Protein 6BHW (pdb70)

InterPro domains:
  IPR000424 Primosome PriB/single-strand DNA-binding [PF00436] (2-103)
  IPR000424 Primosome PriB/single-strand DNA-binding [PS50935] (1-104)
  IPR000424 Primosome PriB/single-strand DNA-binding [cd04496] (5-103)
  IPR011344 Single-stranded DNA-binding protein [MF_00984] (2-107)
  IPR011344 Single-stranded DNA-binding protein [PTHR10302] (2-149)
  IPR011344 Single-stranded DNA-binding protein [TIGR00621] (1-172)
  IPR012340 Nucleic acid-binding, OB-fold [G3DSA:2.40.50.140] (1-116)
  IPR012340 Nucleic acid-binding, OB-fold [SSF50249] (1-172)

Foldseek 3Di:
DPDDDFKDKAKFFWQFQWDWDADPVGKIKIKTWGWGWDDDAPPHTHTDIAIEMEIHVQRVCSNPQHGGGFIKMFMAGWDWDDDDCTDIHGYGPDMDRPDD/DDDFKDKDKAFWQFQWDWDADPVGKIKIKTWGWAADPVDDGTDIAIEMEIDPQRVCSNVPHGGGFIKMFMAGKDWDWDQDPVRDIDTGIHGYGPHMDGDD/DDDDDFKDKAKFFWQFFWDWDADPVGKIKIKTWGFGADVVDGTDIAIEMEIHPQNVCSNVPHGGGFIKMFMFGKDWDWDADPVGDIDIGIHGHGPHMDGPPD/DDDFKDKDKFFWQFQWDWDADPVGKIKIKTWGWAPDCVTDTAIAMEIHPQNVCSNPPHGGGFIKMFIAGWDKDWDDDCPIDIDIHGYGPHMDGDDD/DDDFKDKAKFFWQFQWDWDADPVGKIKIKTWGFGADPDVDGTDIAIEMEIHPQRVVSNVPHGHGFIKMFIFGKDWDWDQDPVRDIDTGIHGYGPHMGGD/DDDFKDKAKFFWQFQWDWDADPVGKIKIKTWGWGDDPVHTDTAIEMEIHPQRVCSNVPHGGGDIKMFMAGWDKDWDQPPVGPIDIDIHGYGPHMGD/DDFKDKDKFFFQFAWDWDADPVGKIKTKTWGWAWDPDAVHTHTDTAIEMEIHPQRVCSNPQGGGGFIKIFIFGKDKDWDAPPVRDIDIGIHGYGPDMDRPD/DDDFKDKAKFFWQFFWDWDADPVGKIKIKTWGWGADPVVQDVPDGTDIAIEMEIHPQRVCSNVPHGGGFIKMFIAGWDWDDDDDPVDIDIHGHGPHIDHD

Structure (mmCIF, N/CA/C/O backbone):
data_6BHW
#
_entry.id   6BHW
#
_cell.length_a   97.479
_cell.length_b   97.479
_cell.length_c   213.595
_cell.angle_alpha   90.00
_cell.angle_beta   90.00
_cell.angle_gamma   90.00
#
_symmetry.space_group_name_H-M   'P 41 21 2'
#
loop_
_entity.id
_entity.type
_entity.pdbx_description
1 polymer 'Single-stranded DNA-binding protein A'
2 non-polymer DI(HYDROXYETHYL)ETHER
3 non-polymer 1,2-ETHANEDIOL
4 water water
#
loop_
_atom_site.group_PDB
_atom_site.id
_atom_site.type_symbol
_atom_site.label_atom_id
_atom_site.label_alt_id
_atom_site.label_comp_id
_atom_site.label_asym_id
_atom_site.label_entity_id
_atom_site.label_seq_id
_atom_site.pdbx_PDB_ins_code
_atom_site.Cartn_x
_atom_site.Cartn_y
_atom_site.Cartn_z
_atom_site.occupancy
_atom_site.B_iso_or_equiv
_atom_site.auth_seq_id
_atom_site.auth_comp_id
_atom_site.auth_asym_id
_atom_site.auth_atom_id
_atom_site.pdbx_PDB_model_num
ATOM 1 N N . GLY A 1 1 ? 26.148 -6.848 25.311 1.00 86.88 -2 GLY A N 1
ATOM 2 C CA . GLY A 1 1 ? 25.328 -5.606 25.242 1.00 77.82 -2 GLY A CA 1
ATOM 3 C C . GLY A 1 1 ? 25.460 -4.895 23.909 1.00 77.80 -2 GLY A C 1
ATOM 4 O O . GLY A 1 1 ? 26.553 -4.802 23.349 1.00 78.12 -2 GLY A O 1
ATOM 10 N N . SER A 1 2 ? 24.337 -4.397 23.399 1.00 65.65 -1 SER A N 1
ATOM 11 C CA . SER A 1 2 ? 24.294 -3.655 22.148 1.00 63.56 -1 SER A CA 1
ATOM 12 C C . SER A 1 2 ? 23.730 -2.263 22.401 1.00 56.73 -1 SER A C 1
ATOM 13 O O . SER A 1 2 ? 22.771 -2.099 23.162 1.00 54.87 -1 SER A O 1
ATOM 21 N N . HIS A 1 3 ? 24.336 -1.264 21.759 1.00 56.13 0 HIS A N 1
ATOM 22 C CA . HIS A 1 3 ? 23.927 0.134 21.884 1.00 55.31 0 HIS A CA 1
ATOM 23 C C . HIS A 1 3 ? 24.135 0.630 23.319 1.00 46.60 0 HIS A C 1
ATOM 24 O O . HIS A 1 3 ? 23.197 0.881 24.080 1.00 49.17 0 HIS A O 1
ATOM 38 N N . MET A 1 4 ? 25.415 0.764 23.663 1.00 43.38 1 MET A N 1
ATOM 39 C CA . MET A 1 4 ? 25.837 1.201 24.988 1.00 39.38 1 MET A CA 1
ATOM 40 C C . MET A 1 4 ? 26.917 2.259 24.834 1.00 39.60 1 MET A C 1
ATOM 41 O O . MET A 1 4 ? 27.976 1.989 24.258 1.00 38.11 1 MET A O 1
ATOM 55 N N . LEU A 1 5 ? 26.647 3.458 25.342 1.00 37.12 2 LEU A N 1
ATOM 56 C CA . LEU A 1 5 ? 27.604 4.555 25.345 1.00 32.99 2 LEU A CA 1
ATOM 57 C C . LEU A 1 5 ? 27.783 5.058 26.769 1.00 28.39 2 LEU A C 1
ATOM 58 O O . LEU A 1 5 ? 26.830 5.081 27.554 1.00 25.30 2 LEU A O 1
ATOM 74 N N . ASN A 1 6 ? 29.013 5.462 27.095 1.00 28.45 3 ASN A N 1
ATOM 75 C CA . ASN A 1 6 ? 29.332 5.935 28.442 1.00 27.90 3 ASN A CA 1
ATOM 76 C C . ASN A 1 6 ? 30.561 6.838 28.323 1.00 24.51 3 ASN A C 1
ATOM 77 O O . ASN A 1 6 ? 31.684 6.340 28.222 1.00 25.80 3 ASN A O 1
ATOM 88 N N . ARG A 1 7 ? 30.338 8.150 28.342 1.00 21.52 4 ARG A N 1
ATOM 89 C CA . ARG A 1 7 ? 31.418 9.106 28.136 1.00 22.79 4 ARG A CA 1
ATOM 90 C C . ARG A 1 7 ? 31.244 10.298 29.063 1.00 21.71 4 ARG A C 1
ATOM 91 O O . ARG A 1 7 ? 30.149 10.857 29.167 1.00 20.38 4 ARG A O 1
ATOM 112 N N . VAL A 1 8 ? 32.331 10.682 29.725 1.00 20.88 5 VAL A N 1
ATOM 113 C CA A VAL A 1 8 ? 32.350 11.815 30.642 0.56 21.64 5 VAL A CA 1
ATOM 114 C CA B VAL A 1 8 ? 32.337 11.832 30.619 0.44 21.20 5 VAL A CA 1
ATOM 115 C C . VAL A 1 8 ? 33.586 12.650 30.349 1.00 21.59 5 VAL A C 1
ATOM 116 O O . VAL A 1 8 ? 34.681 12.104 30.179 1.00 21.55 5 VAL A O 1
ATOM 141 N N . VAL A 1 9 ? 33.417 13.968 30.303 1.00 19.18 6 VAL A N 1
ATOM 142 C CA . VAL A 1 9 ? 34.523 14.902 30.153 1.00 20.88 6 VAL A CA 1
ATOM 143 C C . VAL A 1 9 ? 34.340 15.991 31.199 1.00 21.16 6 VAL A C 1
ATOM 144 O O . VAL A 1 9 ? 33.286 16.636 31.250 1.00 20.99 6 VAL A O 1
ATOM 157 N N . LEU A 1 10 ? 35.354 16.185 32.037 1.00 20.78 7 LEU A N 1
ATOM 158 C CA . LEU A 1 10 ? 35.301 17.162 33.111 1.00 24.68 7 LEU A CA 1
ATOM 159 C C . LEU A 1 10 ? 36.588 17.969 33.135 1.00 24.70 7 LEU A C 1
ATOM 160 O O . LEU A 1 10 ? 37.653 17.480 32.752 1.00 23.83 7 LEU A O 1
ATOM 176 N N . VAL A 1 11 ? 36.474 19.213 33.587 1.00 24.33 8 VAL A N 1
ATOM 177 C CA . VAL A 1 11 ? 37.620 20.030 33.960 1.00 25.17 8 VAL A CA 1
ATOM 178 C C . VAL A 1 11 ? 37.327 20.622 35.330 1.00 27.28 8 VAL A C 1
ATOM 179 O O . VAL A 1 11 ? 36.245 21.176 35.554 1.00 27.49 8 VAL A O 1
ATOM 192 N N . GLY A 1 12 ? 38.275 20.487 36.246 1.00 27.89 9 GLY A N 1
ATOM 193 C CA . GLY A 1 12 ? 38.093 20.990 37.587 1.00 30.33 9 GLY A CA 1
ATOM 194 C C . GLY A 1 12 ? 39.414 21.064 38.316 1.00 29.92 9 GLY A C 1
ATOM 195 O O . GLY A 1 12 ? 40.481 20.868 37.730 1.00 30.61 9 GLY A O 1
ATOM 199 N N . ARG A 1 13 ? 39.327 21.349 39.613 1.00 29.88 10 ARG A N 1
ATOM 200 C CA . ARG A 1 13 ? 40.498 21.493 40.466 1.00 32.04 10 ARG A CA 1
ATOM 201 C C . ARG A 1 13 ? 40.460 20.440 41.563 1.00 29.28 10 ARG A C 1
ATOM 202 O O . ARG A 1 13 ? 39.416 20.225 42.187 1.00 29.34 10 ARG A O 1
ATOM 223 N N . LEU A 1 14 ? 41.598 19.789 41.793 1.00 30.28 11 LEU A N 1
ATOM 224 C CA . LEU A 1 14 ? 41.680 18.777 42.836 1.00 34.31 11 LEU A CA 1
ATOM 225 C C . LEU A 1 14 ? 41.439 19.403 44.204 1.00 35.98 11 LEU A C 1
ATOM 226 O O . LEU A 1 14 ? 41.968 20.473 44.518 1.00 36.63 11 LEU A O 1
ATOM 242 N N . THR A 1 15 ? 40.628 18.729 45.022 1.00 35.83 12 THR A N 1
ATOM 243 C CA . THR A 1 15 ? 40.349 19.218 46.368 1.00 37.98 12 THR A CA 1
ATOM 244 C C . THR A 1 15 ? 41.488 18.916 47.332 1.00 43.82 12 THR A C 1
ATOM 245 O O . THR A 1 15 ? 41.641 19.615 48.340 1.00 48.99 12 THR A O 1
ATOM 256 N N . LYS A 1 16 ? 42.282 17.887 47.052 1.00 43.73 13 LYS A N 1
ATOM 257 C CA . LYS A 1 16 ? 43.462 17.586 47.850 1.00 45.67 13 LYS A CA 1
ATOM 258 C C . LYS A 1 16 ? 44.410 16.753 47.000 1.00 45.68 13 LYS A C 1
ATOM 259 O O . LYS A 1 16 ? 44.072 16.328 45.893 1.00 44.19 13 LYS A O 1
ATOM 278 N N . ASP A 1 17 ? 45.613 16.537 47.530 1.00 43.39 14 ASP A N 1
ATOM 279 C CA . ASP A 1 17 ? 46.637 15.783 46.818 1.00 45.00 14 ASP A CA 1
ATOM 280 C C . ASP A 1 17 ? 46.081 14.430 46.389 1.00 41.34 14 ASP A C 1
ATOM 281 O O . ASP A 1 17 ? 45.258 13.845 47.103 1.00 39.93 14 ASP A O 1
ATOM 290 N N . PRO A 1 18 ? 46.493 13.904 45.238 1.00 41.54 15 PRO A N 1
ATOM 291 C CA . PRO A 1 18 ? 46.005 12.585 44.825 1.00 44.56 15 PRO A CA 1
ATOM 292 C C . PRO A 1 18 ? 46.619 11.480 45.668 1.00 44.92 15 PRO A C 1
ATOM 293 O O . PRO A 1 18 ? 47.742 11.591 46.165 1.00 50.44 15 PRO A O 1
ATOM 304 N N . GLU A 1 19 ? 45.857 10.402 45.829 1.00 42.55 16 GLU A N 1
ATOM 305 C CA . GLU A 1 19 ? 46.279 9.248 46.615 1.00 43.99 16 GLU A CA 1
ATOM 306 C C . GLU A 1 19 ? 46.687 8.135 45.656 1.00 43.30 16 GLU A C 1
ATOM 307 O O . GLU A 1 19 ? 45.850 7.607 44.915 1.00 42.91 16 GLU A O 1
ATOM 319 N N . LEU A 1 20 ? 47.969 7.783 45.669 1.00 43.24 17 LEU A N 1
ATOM 320 C CA . LEU A 1 20 ? 48.503 6.724 44.824 1.00 46.70 17 LEU A CA 1
ATOM 321 C C . LEU A 1 20 ? 48.675 5.453 45.646 1.00 47.78 17 LEU A C 1
ATOM 322 O O . LEU A 1 20 ? 49.235 5.490 46.746 1.00 47.88 17 LEU A O 1
ATOM 338 N N . ARG A 1 21 ? 48.191 4.336 45.108 1.00 46.01 18 ARG A N 1
ATOM 339 C CA . ARG A 1 21 ? 48.405 3.025 45.699 1.00 47.58 18 ARG A CA 1
ATOM 340 C C . ARG A 1 21 ? 48.659 2.036 44.570 1.00 45.99 18 ARG A C 1
ATOM 341 O O . ARG A 1 21 ? 48.674 2.399 43.390 1.00 45.18 18 ARG A O 1
ATOM 362 N N . TYR A 1 22 ? 48.868 0.775 44.936 1.00 44.80 19 TYR A N 1
ATOM 363 C CA . TYR A 1 22 ? 49.079 -0.292 43.970 1.00 41.25 19 TYR A CA 1
ATOM 364 C C . TYR A 1 22 ? 48.155 -1.454 44.298 1.00 41.86 19 TYR A C 1
ATOM 365 O O . TYR A 1 22 ? 47.940 -1.778 45.469 1.00 47.98 19 TYR A O 1
ATOM 383 N N . THR A 1 23 ? 47.601 -2.065 43.259 1.00 40.07 20 THR A N 1
ATOM 384 C CA . THR A 1 23 ? 46.680 -3.178 43.423 1.00 41.75 20 THR A CA 1
ATOM 385 C C . THR A 1 23 ? 47.455 -4.470 43.636 1.00 43.11 20 THR A C 1
ATOM 386 O O . THR A 1 23 ? 48.675 -4.517 43.464 1.00 42.32 20 THR A O 1
ATOM 397 N N . PRO A 1 24 ? 46.768 -5.547 44.027 1.00 43.98 21 PRO A N 1
ATOM 398 C CA . PRO A 1 24 ? 47.462 -6.838 44.172 1.00 45.25 21 PRO A CA 1
ATOM 399 C C . PRO A 1 24 ? 48.230 -7.256 42.931 1.00 47.33 21 PRO A C 1
ATOM 400 O O . PRO A 1 24 ? 49.316 -7.837 43.047 1.00 44.08 21 PRO A O 1
ATOM 411 N N . ASN A 1 25 ? 47.699 -6.973 41.744 1.00 46.45 22 ASN A N 1
ATOM 412 C CA . ASN A 1 25 ? 48.357 -7.341 40.497 1.00 47.30 22 ASN A CA 1
ATOM 413 C C . ASN A 1 25 ? 49.454 -6.364 40.092 1.00 41.78 22 ASN A C 1
ATOM 414 O O . ASN A 1 25 ? 50.008 -6.502 38.998 1.00 39.99 22 ASN A O 1
ATOM 425 N N . GLY A 1 26 ? 49.779 -5.387 40.939 1.00 41.85 23 GLY A N 1
ATOM 426 C CA . GLY A 1 26 ? 50.857 -4.460 40.665 1.00 41.37 23 GLY A CA 1
ATOM 427 C C . GLY A 1 26 ? 50.478 -3.245 39.847 1.00 45.39 23 GLY A C 1
ATOM 428 O O . GLY A 1 26 ? 51.363 -2.447 39.511 1.00 45.03 23 GLY A O 1
ATOM 432 N N . ALA A 1 27 ? 49.200 -3.071 39.518 1.00 44.81 24 ALA A N 1
ATOM 433 C CA . ALA A 1 27 ? 48.768 -1.935 38.713 1.00 45.07 24 ALA A CA 1
ATOM 434 C C . ALA A 1 27 ? 48.648 -0.696 39.592 1.00 43.72 24 ALA A C 1
ATOM 435 O O . ALA A 1 27 ? 47.939 -0.711 40.604 1.00 45.44 24 ALA A O 1
ATOM 442 N N . ALA A 1 28 ? 49.340 0.373 39.206 1.00 40.91 25 ALA A N 1
ATOM 443 C CA . ALA A 1 28 ? 49.226 1.636 39.920 1.00 44.68 25 ALA A CA 1
ATOM 444 C C . ALA A 1 28 ? 47.816 2.198 39.778 1.00 43.55 25 ALA A C 1
ATOM 445 O O . ALA A 1 28 ? 47.182 2.068 38.727 1.00 42.17 25 ALA A O 1
ATOM 452 N N . VAL A 1 29 ? 47.326 2.824 40.846 1.00 42.03 26 VAL A N 1
ATOM 453 C CA . VAL A 1 29 ? 45.987 3.407 40.871 1.00 39.84 26 VAL A CA 1
ATOM 454 C C . VAL A 1 29 ? 46.058 4.718 41.639 1.00 44.36 26 VAL A C 1
ATOM 455 O O . VAL A 1 29 ? 46.441 4.731 42.814 1.00 45.74 26 VAL A O 1
ATOM 468 N N . ALA A 1 30 ? 45.688 5.815 40.983 1.00 41.93 27 ALA A N 1
ATOM 469 C CA . ALA A 1 30 ? 45.673 7.135 41.597 1.00 37.94 27 ALA A CA 1
ATOM 470 C C . ALA A 1 30 ? 44.242 7.646 41.640 1.00 38.74 27 ALA A C 1
ATOM 471 O O . ALA A 1 30 ? 43.537 7.619 40.625 1.00 40.58 27 ALA A O 1
ATOM 478 N N . THR A 1 31 ? 43.816 8.101 42.814 1.00 37.29 28 THR A N 1
ATOM 479 C CA . THR A 1 31 ? 42.481 8.639 43.015 1.00 36.44 28 THR A CA 1
ATOM 480 C C . THR A 1 31 ? 42.573 10.107 43.407 1.00 36.60 28 THR A C 1
ATOM 481 O O . THR A 1 31 ? 43.577 10.557 43.968 1.00 38.06 28 THR A O 1
ATOM 492 N N . PHE A 1 32 ? 41.515 10.851 43.103 1.00 35.42 29 PHE A N 1
ATOM 493 C CA . PHE A 1 32 ? 41.438 12.258 43.469 1.00 34.44 29 PHE A CA 1
ATOM 494 C C . PHE A 1 32 ? 40.010 12.731 43.247 1.00 32.08 29 PHE A C 1
ATOM 495 O O . PHE A 1 32 ? 39.250 12.130 42.483 1.00 30.97 29 PHE A O 1
ATOM 512 N N . THR A 1 33 ? 39.654 13.807 43.940 1.00 31.61 30 THR A N 1
ATOM 513 C CA . THR A 1 33 ? 38.337 14.416 43.832 1.00 30.93 30 THR A CA 1
ATOM 514 C C . THR A 1 33 ? 38.459 15.736 43.086 1.00 31.97 30 THR A C 1
ATOM 515 O O . THR A 1 33 ? 39.372 16.526 43.345 1.00 31.61 30 THR A O 1
ATOM 526 N N . LEU A 1 34 ? 37.534 15.971 42.162 1.00 30.69 31 LEU A N 1
ATOM 527 C CA . LEU A 1 34 ? 37.590 17.113 41.261 1.00 30.87 31 LEU A CA 1
ATOM 528 C C . LEU A 1 34 ? 36.424 18.044 41.565 1.00 29.29 31 LEU A C 1
ATOM 529 O O . LEU A 1 34 ? 35.262 17.628 41.509 1.00 28.76 31 LEU A O 1
ATOM 545 N N . ALA A 1 35 ? 36.736 19.296 41.892 1.00 27.86 32 ALA A N 1
ATOM 546 C CA . ALA A 1 35 ? 35.722 20.322 42.111 1.00 27.83 32 ALA A CA 1
ATOM 547 C C . ALA A 1 35 ? 35.449 21.017 40.782 1.00 26.69 32 ALA A C 1
ATOM 548 O O . ALA A 1 35 ? 36.330 21.682 40.227 1.00 27.05 32 ALA A O 1
ATOM 555 N N . VAL A 1 36 ? 34.229 20.866 40.276 1.00 27.90 33 VAL A N 1
ATOM 556 C CA . VAL A 1 36 ? 33.837 21.381 38.969 1.00 29.74 33 VAL A CA 1
ATOM 557 C C . VAL A 1 36 ? 32.743 22.413 39.197 1.00 30.58 33 VAL A C 1
ATOM 558 O O . VAL A 1 36 ? 31.633 22.068 39.625 1.00 30.17 33 VAL A O 1
ATOM 571 N N . ASN A 1 37 ? 33.050 23.675 38.909 1.00 32.00 34 ASN A N 1
ATOM 572 C CA . ASN A 1 37 ? 32.074 24.740 39.084 1.00 34.69 34 ASN A CA 1
ATOM 573 C C . ASN A 1 37 ? 30.846 24.487 38.221 1.00 33.56 34 ASN A C 1
ATOM 574 O O . ASN A 1 37 ? 30.943 23.969 37.105 1.00 32.52 34 ASN A O 1
ATOM 585 N N . ARG A 1 38 ? 29.683 24.856 38.747 1.00 31.96 35 ARG A N 1
ATOM 586 C CA . ARG A 1 38 ? 28.442 24.715 38.007 1.00 37.65 35 ARG A CA 1
ATOM 587 C C . ARG A 1 38 ? 28.271 25.870 37.023 1.00 46.66 35 ARG A C 1
ATOM 588 O O . ARG A 1 38 ? 28.854 26.947 37.174 1.00 45.72 35 ARG A O 1
ATOM 609 N N . THR A 1 39 ? 27.453 25.627 35.998 1.00 49.72 36 THR A N 1
ATOM 610 C CA . THR A 1 39 ? 27.192 26.652 34.992 1.00 63.69 36 THR A CA 1
ATOM 611 C C . THR A 1 39 ? 26.380 27.799 35.583 1.00 69.59 36 THR A C 1
ATOM 612 O O . THR A 1 39 ? 26.813 28.956 35.574 1.00 71.94 36 THR A O 1
ATOM 623 N N . PHE A 1 40 ? 25.196 27.491 36.106 1.00 75.84 37 PHE A N 1
ATOM 624 C CA . PHE A 1 40 ? 24.297 28.503 36.636 1.00 82.77 37 PHE A CA 1
ATOM 625 C C . PHE A 1 40 ? 24.786 28.992 37.999 1.00 79.85 37 PHE A C 1
ATOM 626 O O . PHE A 1 40 ? 25.780 28.509 38.549 1.00 71.95 37 PHE A O 1
ATOM 643 N N . THR A 1 41 ? 24.077 29.977 38.547 1.00 89.78 38 THR A N 1
ATOM 644 C CA . THR A 1 41 ? 24.374 30.535 39.859 1.00 93.53 38 THR A CA 1
ATOM 645 C C . THR A 1 41 ? 23.101 30.537 40.693 1.00 94.15 38 THR A C 1
ATOM 646 O O . THR A 1 41 ? 22.019 30.855 40.189 1.00 89.86 38 THR A O 1
ATOM 657 N N . ASN A 1 42 ? 23.236 30.183 41.967 1.00 95.42 39 ASN A N 1
ATOM 658 C CA . ASN A 1 42 ? 22.104 30.042 42.869 1.00 96.69 39 ASN A CA 1
ATOM 659 C C . ASN A 1 42 ? 22.094 31.169 43.893 1.00 92.07 39 ASN A C 1
ATOM 660 O O . ASN A 1 42 ? 23.145 31.671 44.302 1.00 94.87 39 ASN A O 1
ATOM 671 N N . GLN A 1 43 ? 20.891 31.557 44.305 1.00 91.68 40 GLN A N 1
ATOM 672 C CA . GLN A 1 43 ? 20.714 32.601 45.308 1.00 88.49 40 GLN A CA 1
ATOM 673 C C . GLN A 1 43 ? 21.455 33.877 44.922 1.00 86.69 40 GLN A C 1
ATOM 674 O O . GLN A 1 43 ? 20.847 34.936 44.766 1.00 81.88 40 GLN A O 1
ATOM 676 N N . GLU A 1 46 ? 26.106 33.306 44.603 1.00 66.69 43 GLU A N 1
ATOM 677 C CA . GLU A 1 46 ? 26.845 32.151 45.098 1.00 74.20 43 GLU A CA 1
ATOM 678 C C . GLU A 1 46 ? 26.917 31.059 44.034 1.00 79.87 43 GLU A C 1
ATOM 679 O O . GLU A 1 46 ? 25.893 30.530 43.603 1.00 81.43 43 GLU A O 1
ATOM 683 N N . ARG A 1 47 ? 28.137 30.725 43.616 1.00 69.96 44 ARG A N 1
ATOM 684 C CA . ARG A 1 47 ? 28.370 29.736 42.569 1.00 72.94 44 ARG A CA 1
ATOM 685 C C . ARG A 1 47 ? 28.818 28.433 43.222 1.00 64.22 44 ARG A C 1
ATOM 686 O O . ARG A 1 47 ? 29.957 28.324 43.689 1.00 63.75 44 ARG A O 1
ATOM 696 N N . GLU A 1 48 ? 27.926 27.447 43.251 1.00 59.90 45 GLU A N 1
ATOM 697 C CA . GLU A 1 48 ? 28.246 26.161 43.847 1.00 54.70 45 GLU A CA 1
ATOM 698 C C . GLU A 1 48 ? 29.116 25.337 42.900 1.00 47.04 45 GLU A C 1
ATOM 699 O O . GLU A 1 48 ? 29.369 25.711 41.752 1.00 43.24 45 GLU A O 1
ATOM 711 N N . ALA A 1 49 ? 29.577 24.193 43.401 1.00 44.85 46 ALA A N 1
ATOM 712 C CA . ALA A 1 49 ? 30.413 23.292 42.625 1.00 40.01 46 ALA A CA 1
ATOM 713 C C . ALA A 1 49 ? 29.994 21.857 42.897 1.00 42.19 46 ALA A C 1
ATOM 714 O O . ALA A 1 49 ? 29.280 21.563 43.860 1.00 36.50 46 ALA A O 1
ATOM 721 N N . ASP A 1 50 ? 30.445 20.964 42.024 1.00 38.56 47 ASP A N 1
ATOM 722 C CA . ASP A 1 50 ? 30.225 19.534 42.166 1.00 33.33 47 ASP A CA 1
ATOM 723 C C . ASP A 1 50 ? 31.557 18.851 42.436 1.00 32.49 47 ASP A C 1
ATOM 724 O O . ASP A 1 50 ? 32.580 19.206 41.842 1.00 31.69 47 ASP A O 1
ATOM 733 N N . PHE A 1 51 ? 31.540 17.881 43.342 1.00 31.76 48 PHE A N 1
ATOM 734 C CA . PHE A 1 51 ? 32.747 17.195 43.791 1.00 32.84 48 PHE A CA 1
ATOM 735 C C . PHE A 1 51 ? 32.700 15.765 43.268 1.00 30.55 48 PHE A C 1
ATOM 736 O O . PHE A 1 51 ? 31.886 14.954 43.723 1.00 29.36 48 PHE A O 1
ATOM 753 N N . ILE A 1 52 ? 33.574 15.465 42.314 1.00 28.90 49 ILE A N 1
ATOM 754 C CA . ILE A 1 52 ? 33.501 14.241 41.526 1.00 29.73 49 ILE A CA 1
ATOM 755 C C . ILE A 1 52 ? 34.761 13.430 41.789 1.00 29.16 49 ILE A C 1
ATOM 756 O O . ILE A 1 52 ? 35.878 13.919 41.573 1.00 28.48 49 ILE A O 1
ATOM 772 N N . ASN A 1 53 ? 34.582 12.195 42.249 1.00 28.96 50 ASN A N 1
ATOM 773 C CA . ASN A 1 53 ? 35.704 11.303 42.503 1.00 28.28 50 ASN A CA 1
ATOM 774 C C . ASN A 1 53 ? 36.164 10.659 41.202 1.00 27.64 50 ASN A C 1
ATOM 775 O O . ASN A 1 53 ? 35.346 10.153 40.426 1.00 27.83 50 ASN A O 1
ATOM 786 N N . CYS A 1 54 ? 37.472 10.677 40.968 1.00 28.02 51 CYS A N 1
ATOM 787 C CA . CYS A 1 54 ? 38.067 10.124 39.763 1.00 30.13 51 CYS A CA 1
ATOM 788 C C . CYS A 1 54 ? 39.069 9.037 40.129 1.00 31.62 51 CYS A C 1
ATOM 789 O O . CYS A 1 54 ? 39.620 9.014 41.233 1.00 32.56 51 CYS A O 1
ATOM 797 N N . VAL A 1 55 ? 39.298 8.130 39.183 1.00 30.79 52 VAL A N 1
ATOM 798 C CA A VAL A 1 55 ? 40.244 7.033 39.356 0.68 33.54 52 VAL A CA 1
ATOM 799 C CA B VAL A 1 55 ? 40.245 7.034 39.356 0.32 33.66 52 VAL A CA 1
ATOM 800 C C . VAL A 1 55 ? 41.024 6.864 38.060 1.00 33.40 52 VAL A C 1
ATOM 801 O O . VAL A 1 55 ? 40.435 6.840 36.974 1.00 32.44 52 VAL A O 1
ATOM 824 N N . THR A 1 56 ? 42.347 6.749 38.175 1.00 34.92 53 THR A N 1
ATOM 825 C CA . THR A 1 56 ? 43.231 6.546 37.036 1.00 37.65 53 THR A CA 1
ATOM 826 C C . THR A 1 56 ? 44.116 5.335 37.296 1.00 38.83 53 THR A C 1
ATOM 827 O O . THR A 1 56 ? 44.328 4.930 38.442 1.00 39.51 53 THR A O 1
ATOM 838 N N . TRP A 1 57 ? 44.649 4.768 36.212 1.00 37.49 54 TRP A N 1
ATOM 839 C CA . TRP A 1 57 ? 45.368 3.503 36.263 1.00 39.02 54 TRP A CA 1
ATOM 840 C C . TRP A 1 57 ? 46.669 3.573 35.477 1.00 41.02 54 TRP A C 1
ATOM 841 O O . TRP A 1 57 ? 46.735 4.199 34.414 1.00 40.83 54 TRP A O 1
ATOM 862 N N . ARG A 1 58 ? 47.697 2.934 36.024 1.00 41.40 55 ARG A N 1
ATOM 863 C CA . ARG A 1 58 ? 48.981 2.668 35.338 1.00 42.32 55 ARG A CA 1
ATOM 864 C C . ARG A 1 58 ? 49.684 4.013 35.092 1.00 44.96 55 ARG A C 1
ATOM 865 O O . ARG A 1 58 ? 49.652 4.880 35.974 1.00 45.43 55 ARG A O 1
ATOM 886 N N . ARG A 1 59 ? 50.336 4.221 33.943 1.00 47.98 56 ARG A N 1
ATOM 887 C CA . ARG A 1 59 ? 51.095 5.454 33.720 1.00 50.61 56 ARG A CA 1
ATOM 888 C C . ARG A 1 59 ? 50.239 6.687 33.957 1.00 50.39 56 ARG A C 1
ATOM 889 O O . ARG A 1 59 ? 50.728 7.704 34.462 1.00 52.81 56 ARG A O 1
ATOM 899 N N . GLN A 1 60 ? 48.959 6.622 33.589 1.00 44.22 57 GLN A N 1
ATOM 900 C CA . GLN A 1 60 ? 48.057 7.732 33.871 1.00 46.19 57 GLN A CA 1
ATOM 901 C C . GLN A 1 60 ? 48.058 8.050 35.361 1.00 42.94 57 GLN A C 1
ATOM 902 O O . GLN A 1 60 ? 48.191 9.211 35.765 1.00 44.35 57 GLN A O 1
ATOM 916 N N . ALA A 1 61 ? 47.940 7.018 36.197 1.00 40.88 58 ALA A N 1
ATOM 917 C CA . ALA A 1 61 ? 47.977 7.223 37.641 1.00 40.66 58 ALA A CA 1
ATOM 918 C C . ALA A 1 61 ? 49.335 7.750 38.088 1.00 42.20 58 ALA A C 1
ATOM 919 O O . ALA A 1 61 ? 49.418 8.573 39.007 1.00 42.16 58 ALA A O 1
ATOM 926 N N . GLU A 1 62 ? 50.413 7.287 37.451 1.00 47.51 59 GLU A N 1
ATOM 927 C CA . GLU A 1 62 ? 51.748 7.726 37.844 1.00 47.06 59 GLU A CA 1
ATOM 928 C C . GLU A 1 62 ? 51.983 9.185 37.471 1.00 48.20 59 GLU A C 1
ATOM 929 O O . GLU A 1 62 ? 52.529 9.955 38.270 1.00 46.30 59 GLU A O 1
ATOM 941 N N . ASN A 1 63 ? 51.582 9.585 36.262 1.00 47.15 60 ASN A N 1
ATOM 942 C CA . ASN A 1 63 ? 51.694 10.989 35.881 1.00 51.93 60 ASN A CA 1
ATOM 943 C C . ASN A 1 63 ? 50.860 11.872 36.800 1.00 47.80 60 ASN A C 1
ATOM 944 O O . ASN A 1 63 ? 51.283 12.974 37.168 1.00 50.48 60 ASN A O 1
ATOM 955 N N . VAL A 1 64 ? 49.671 11.403 37.185 1.00 45.89 61 VAL A N 1
ATOM 956 C CA . VAL A 1 64 ? 48.837 12.151 38.123 1.00 43.98 61 VAL A CA 1
ATOM 957 C C . VAL A 1 64 ? 49.574 12.351 39.440 1.00 45.35 61 VAL A C 1
ATOM 958 O O . VAL A 1 64 ? 49.607 13.455 39.995 1.00 44.82 61 VAL A O 1
ATOM 971 N N . ALA A 1 65 ? 50.177 11.280 39.962 1.00 47.03 62 ALA A N 1
ATOM 972 C CA . ALA A 1 65 ? 50.813 11.353 41.272 1.00 51.30 62 ALA A CA 1
ATOM 973 C C . ALA A 1 65 ? 51.995 12.313 41.277 1.00 48.66 62 ALA A C 1
ATOM 974 O O . ALA A 1 65 ? 52.284 12.936 42.305 1.00 52.95 62 ALA A O 1
ATOM 981 N N . ASN A 1 66 ? 52.683 12.454 40.145 1.00 49.60 63 ASN A N 1
ATOM 982 C CA . ASN A 1 66 ? 53.905 13.245 40.095 1.00 54.72 63 ASN A CA 1
ATOM 983 C C . ASN A 1 66 ? 53.661 14.716 39.783 1.00 60.86 63 ASN A C 1
ATOM 984 O O . ASN A 1 66 ? 54.444 15.567 40.220 1.00 66.86 63 ASN A O 1
ATOM 995 N N . PHE A 1 67 ? 52.596 15.042 39.045 1.00 58.65 64 PHE A N 1
ATOM 996 C CA . PHE A 1 67 ? 52.412 16.388 38.521 1.00 56.24 64 PHE A CA 1
ATOM 997 C C . PHE A 1 67 ? 51.202 17.131 39.068 1.00 52.79 64 PHE A C 1
ATOM 998 O O . PHE A 1 67 ? 51.170 18.363 38.966 1.00 57.97 64 PHE A O 1
ATOM 1015 N N . LEU A 1 68 ? 50.217 16.442 39.637 1.00 48.31 65 LEU A N 1
ATOM 1016 C CA . LEU A 1 68 ? 49.000 17.080 40.118 1.00 49.47 65 LEU A CA 1
ATOM 1017 C C . LEU A 1 68 ? 49.007 17.158 41.638 1.00 49.53 65 LEU A C 1
ATOM 1018 O O . LEU A 1 68 ? 49.401 16.207 42.320 1.00 45.09 65 LEU A O 1
ATOM 1034 N N . LYS A 1 69 ? 48.563 18.299 42.157 1.00 46.54 66 LYS A N 1
ATOM 1035 C CA . LYS A 1 69 ? 48.528 18.569 43.586 1.00 48.46 66 LYS A CA 1
ATOM 1036 C C . LYS A 1 69 ? 47.177 19.181 43.939 1.00 45.19 66 LYS A C 1
ATOM 1037 O O . LYS A 1 69 ? 46.329 19.417 43.073 1.00 43.20 66 LYS A O 1
ATOM 1056 N N . LYS A 1 70 ? 46.983 19.443 45.228 1.00 46.01 67 LYS A N 1
ATOM 1057 C CA . LYS A 1 70 ? 45.796 20.157 45.677 1.00 45.79 67 LYS A CA 1
ATOM 1058 C C . LYS A 1 70 ? 45.684 21.489 44.947 1.00 45.06 67 LYS A C 1
ATOM 1059 O O . LYS A 1 70 ? 46.649 22.255 44.876 1.00 39.68 67 LYS A O 1
ATOM 1078 N N . GLY A 1 71 ? 44.502 21.760 44.394 1.00 43.03 68 GLY A N 1
ATOM 1079 C CA . GLY A 1 71 ? 44.261 22.989 43.669 1.00 38.31 68 GLY A CA 1
ATOM 1080 C C . GLY A 1 71 ? 44.700 22.978 42.221 1.00 35.62 68 GLY A C 1
ATOM 1081 O O . GLY A 1 71 ? 44.438 23.954 41.506 1.00 37.91 68 GLY A O 1
ATOM 1085 N N . SER A 1 72 ? 45.357 21.918 41.761 1.00 36.42 69 SER A N 1
ATOM 1086 C CA . SER A 1 72 ? 45.782 21.848 40.371 1.00 38.85 69 SER A CA 1
ATOM 1087 C C . SER A 1 72 ? 44.575 21.703 39.453 1.00 37.74 69 SER A C 1
ATOM 1088 O O . SER A 1 72 ? 43.604 21.014 39.779 1.00 33.94 69 SER A O 1
ATOM 1096 N N . LEU A 1 73 ? 44.639 22.359 38.299 1.00 39.75 70 LEU A N 1
ATOM 1097 C CA . LEU A 1 73 ? 43.584 22.271 37.300 1.00 38.91 70 LEU A CA 1
ATOM 1098 C C . LEU A 1 73 ? 43.840 21.063 36.410 1.00 37.44 70 LEU A C 1
ATOM 1099 O O . LEU A 1 73 ? 44.949 20.888 35.895 1.00 41.12 70 LEU A O 1
ATOM 1115 N N . ALA A 1 74 ? 42.818 20.227 36.236 1.00 32.62 71 ALA A N 1
ATOM 1116 C CA . ALA A 1 74 ? 42.964 18.994 35.478 1.00 30.71 71 ALA A CA 1
ATOM 1117 C C . ALA A 1 74 ? 41.690 18.692 34.707 1.00 28.33 71 ALA A C 1
ATOM 1118 O O . ALA A 1 74 ? 40.583 18.968 35.178 1.00 25.21 71 ALA A O 1
ATOM 1125 N N . GLY A 1 75 ? 41.858 18.124 33.521 1.00 29.14 72 GLY A N 1
ATOM 1126 C CA . GLY A 1 75 ? 40.749 17.641 32.714 1.00 27.94 72 GLY A CA 1
ATOM 1127 C C . GLY A 1 75 ? 40.802 16.124 32.623 1.00 28.53 72 GLY A C 1
ATOM 1128 O O . GLY A 1 75 ? 41.886 15.539 32.553 1.00 29.94 72 GLY A O 1
ATOM 1132 N N . VAL A 1 76 ? 39.629 15.500 32.629 1.00 25.27 73 VAL A N 1
ATOM 1133 C CA . VAL A 1 76 ? 39.532 14.049 32.562 1.00 25.06 73 VAL A CA 1
ATOM 1134 C C . VAL A 1 76 ? 38.571 13.660 31.449 1.00 24.36 73 VAL A C 1
ATOM 1135 O O . VAL A 1 76 ? 37.580 14.347 31.180 1.00 23.60 73 VAL A O 1
ATOM 1148 N N . ASP A 1 77 ? 38.884 12.546 30.796 1.00 24.03 74 ASP A N 1
ATOM 1149 C CA . ASP A 1 77 ? 38.032 11.938 29.784 1.00 26.08 74 ASP A CA 1
ATOM 1150 C C . ASP A 1 77 ? 37.917 10.461 30.125 1.00 28.40 74 ASP A C 1
ATOM 1151 O O . ASP A 1 77 ? 38.935 9.770 30.227 1.00 30.20 74 ASP A O 1
ATOM 1160 N N . GLY A 1 78 ? 36.690 9.982 30.312 1.00 23.92 75 GLY A N 1
ATOM 1161 C CA . GLY A 1 78 ? 36.503 8.596 30.692 1.00 26.76 75 GLY A CA 1
ATOM 1162 C C . GLY A 1 78 ? 35.060 8.148 30.768 1.00 23.92 75 GLY A C 1
ATOM 1163 O O . GLY A 1 78 ? 34.225 8.564 29.956 1.00 23.12 75 GLY A O 1
ATOM 1167 N N . ARG A 1 79 ? 34.756 7.300 31.750 1.00 23.09 76 ARG A N 1
ATOM 1168 C CA . ARG A 1 79 ? 33.450 6.673 31.874 1.00 25.82 76 ARG A CA 1
ATOM 1169 C C . ARG A 1 79 ? 32.929 6.816 33.298 1.00 25.97 76 ARG A C 1
ATOM 1170 O O . ARG A 1 79 ? 33.696 6.978 34.250 1.00 25.16 76 ARG A O 1
ATOM 1191 N N . LEU A 1 80 ? 31.605 6.750 33.429 1.00 23.96 77 LEU A N 1
ATOM 1192 C CA . LEU A 1 80 ? 30.957 6.668 34.730 1.00 28.67 77 LEU A CA 1
ATOM 1193 C C . LEU A 1 80 ? 30.894 5.212 35.169 1.00 29.85 77 LEU A C 1
ATOM 1194 O O . LEU A 1 80 ? 30.403 4.354 34.428 1.00 30.74 77 LEU A O 1
ATOM 1210 N N . GLN A 1 81 ? 31.380 4.941 36.375 1.00 30.07 78 GLN A N 1
ATOM 1211 C CA . GLN A 1 81 ? 31.356 3.601 36.938 1.00 33.57 78 GLN A CA 1
ATOM 1212 C C . GLN A 1 81 ? 30.792 3.655 38.348 1.00 35.23 78 GLN A C 1
ATOM 1213 O O . GLN A 1 81 ? 30.964 4.644 39.067 1.00 34.07 78 GLN A O 1
ATOM 1227 N N . THR A 1 82 ? 30.103 2.585 38.732 1.00 37.17 79 THR A N 1
ATOM 1228 C CA . THR A 1 82 ? 29.501 2.472 40.050 1.00 39.29 79 THR A CA 1
ATOM 1229 C C . THR A 1 82 ? 30.078 1.273 40.789 1.00 46.42 79 THR A C 1
ATOM 1230 O O . THR A 1 82 ? 30.415 0.251 40.183 1.00 46.55 79 THR A O 1
ATOM 1241 N N . ARG A 1 83 ? 30.192 1.414 42.108 1.00 53.19 80 ARG A N 1
ATOM 1242 C CA . ARG A 1 83 ? 30.647 0.348 42.997 1.00 58.32 80 ARG A CA 1
ATOM 1243 C C . ARG A 1 83 ? 29.671 0.182 44.154 1.00 60.76 80 ARG A C 1
ATOM 1244 O O . ARG A 1 83 ? 30.054 0.076 45.320 1.00 68.80 80 ARG A O 1
ATOM 1265 N N . ASN A 1 84 ? 28.380 0.159 43.831 1.00 71.01 81 ASN A N 1
ATOM 1266 C CA . ASN A 1 84 ? 27.350 0.042 44.854 1.00 88.17 81 ASN A CA 1
ATOM 1267 C C . ASN A 1 84 ? 27.527 -1.237 45.665 1.00 90.54 81 ASN A C 1
ATOM 1268 O O . ASN A 1 84 ? 27.877 -2.292 45.129 1.00 79.78 81 ASN A O 1
ATOM 1279 N N . TYR A 1 85 ? 27.281 -1.132 46.971 1.00 95.35 82 TYR A N 1
ATOM 1280 C CA . TYR A 1 85 ? 27.343 -2.269 47.878 1.00 97.63 82 TYR A CA 1
ATOM 1281 C C . TYR A 1 85 ? 26.169 -2.185 48.846 1.00 98.61 82 TYR A C 1
ATOM 1282 O O . TYR A 1 85 ? 25.345 -1.267 48.781 1.00 95.37 82 TYR A O 1
ATOM 1300 N N . GLU A 1 86 ? 26.097 -3.158 49.752 1.00 93.95 83 GLU A N 1
ATOM 1301 C CA . GLU A 1 86 ? 25.064 -3.210 50.778 1.00 88.88 83 GLU A CA 1
ATOM 1302 C C . GLU A 1 86 ? 25.735 -3.330 52.138 1.00 93.23 83 GLU A C 1
ATOM 1303 O O . GLU A 1 86 ? 26.612 -4.180 52.327 1.00 109.21 83 GLU A O 1
ATOM 1307 N N . ASN A 1 87 ? 25.324 -2.484 53.076 1.00 78.28 84 ASN A N 1
ATOM 1308 C CA . ASN A 1 87 ? 25.940 -2.451 54.399 1.00 83.56 84 ASN A CA 1
ATOM 1309 C C . ASN A 1 87 ? 25.458 -3.608 55.269 1.00 79.60 84 ASN A C 1
ATOM 1310 O O . ASN A 1 87 ? 24.933 -4.601 54.766 1.00 91.16 84 ASN A O 1
ATOM 1321 N N . PHE A 1 94 ? 25.276 3.307 47.462 1.00 66.76 91 PHE A N 1
ATOM 1322 C CA . PHE A 1 94 ? 25.767 3.356 46.089 1.00 72.21 91 PHE A CA 1
ATOM 1323 C C . PHE A 1 94 ? 26.926 4.338 45.944 1.00 57.81 91 PHE A C 1
ATOM 1324 O O . PHE A 1 94 ? 26.937 5.401 46.565 1.00 60.65 91 PHE A O 1
ATOM 1341 N N . VAL A 1 95 ? 27.901 3.965 45.118 1.00 53.63 92 VAL A N 1
ATOM 1342 C CA . VAL A 1 95 ? 29.063 4.793 44.824 1.00 51.12 92 VAL A CA 1
ATOM 1343 C C . VAL A 1 95 ? 29.115 5.025 43.322 1.00 49.05 92 VAL A C 1
ATOM 1344 O O . VAL A 1 95 ? 28.836 4.115 42.534 1.00 45.81 92 VAL A O 1
ATOM 1357 N N . THR A 1 96 ? 29.467 6.247 42.928 1.00 45.82 93 THR A N 1
ATOM 1358 C CA . THR A 1 96 ? 29.667 6.595 41.529 1.00 40.22 93 THR A CA 1
ATOM 1359 C C . THR A 1 96 ? 30.965 7.375 41.400 1.00 40.94 93 THR A C 1
ATOM 1360 O O . THR A 1 96 ? 31.250 8.261 42.211 1.00 46.42 93 THR A O 1
ATOM 1371 N N . GLU A 1 97 ? 31.748 7.041 40.378 1.00 35.75 94 GLU A N 1
ATOM 1372 C CA . GLU A 1 97 ? 33.050 7.656 40.183 1.00 34.12 94 GLU A CA 1
ATOM 1373 C C . GLU A 1 97 ? 33.376 7.678 38.698 1.00 29.94 94 GLU A C 1
ATOM 1374 O O . GLU A 1 97 ? 32.790 6.943 37.899 1.00 28.22 94 GLU A O 1
ATOM 1386 N N . VAL A 1 98 ? 34.323 8.538 38.338 1.00 27.48 95 VAL A N 1
ATOM 1387 C CA . VAL A 1 98 ? 34.777 8.680 36.959 1.00 26.61 95 VAL A CA 1
ATOM 1388 C C . VAL A 1 98 ? 36.024 7.829 36.778 1.00 25.97 95 VAL A C 1
ATOM 1389 O O . VAL A 1 98 ? 37.039 8.043 37.454 1.00 27.44 95 VAL A O 1
ATOM 1402 N N . GLN A 1 99 ? 35.942 6.861 35.871 1.00 26.14 96 GLN A N 1
ATOM 1403 C CA . GLN A 1 99 ? 37.092 6.067 35.448 1.00 30.00 96 GLN A CA 1
ATOM 1404 C C . GLN A 1 99 ? 37.758 6.830 34.310 1.00 28.64 96 GLN A C 1
ATOM 1405 O O . GLN A 1 99 ? 37.303 6.784 33.165 1.00 28.57 96 GLN A O 1
ATOM 1419 N N . ALA A 1 100 ? 38.832 7.547 34.626 1.00 28.06 97 ALA A N 1
ATOM 1420 C CA . ALA A 1 100 ? 39.468 8.453 33.675 1.00 30.69 97 ALA A CA 1
ATOM 1421 C C . ALA A 1 100 ? 40.520 7.693 32.877 1.00 34.00 97 ALA A C 1
ATOM 1422 O O . ALA A 1 100 ? 41.538 7.263 33.427 1.00 38.27 97 ALA A O 1
ATOM 1429 N N . GLU A 1 101 ? 40.279 7.536 31.576 1.00 32.35 98 GLU A N 1
ATOM 1430 C CA . GLU A 1 101 ? 41.256 6.931 30.684 1.00 35.80 98 GLU A CA 1
ATOM 1431 C C . GLU A 1 101 ? 42.217 7.950 30.086 1.00 38.15 98 GLU A C 1
ATOM 1432 O O . GLU A 1 101 ? 43.210 7.554 29.468 1.00 38.52 98 GLU A O 1
ATOM 1444 N N . SER A 1 102 ? 41.950 9.244 30.259 1.00 35.87 99 SER A N 1
ATOM 1445 C CA . SER A 1 102 ? 42.861 10.292 29.824 1.00 38.11 99 SER A CA 1
ATOM 1446 C C . SER A 1 102 ? 42.782 11.444 30.813 1.00 35.41 99 SER A C 1
ATOM 1447 O O . SER A 1 102 ? 41.692 11.816 31.256 1.00 31.05 99 SER A O 1
ATOM 1455 N N . VAL A 1 103 ? 43.941 12.001 31.154 1.00 37.41 100 VAL A N 1
ATOM 1456 C CA . VAL A 1 103 ? 44.035 13.150 32.045 1.00 34.70 100 VAL A CA 1
ATOM 1457 C C . VAL A 1 103 ? 44.926 14.189 31.383 1.00 41.19 100 VAL A C 1
ATOM 1458 O O . VAL A 1 103 ? 46.061 13.884 30.999 1.00 43.31 100 VAL A O 1
ATOM 1471 N N . GLN A 1 104 ? 44.415 15.409 31.246 1.00 36.14 101 GLN A N 1
ATOM 1472 C CA . GLN A 1 104 ? 45.194 16.527 30.731 1.00 39.59 101 GLN A CA 1
ATOM 1473 C C . GLN A 1 104 ? 45.642 17.401 31.893 1.00 37.67 101 GLN A C 1
ATOM 1474 O O . GLN A 1 104 ? 44.847 17.710 32.788 1.00 35.38 101 GLN A O 1
ATOM 1488 N N . PHE A 1 105 ? 46.912 17.794 31.874 1.00 41.55 102 PHE A N 1
ATOM 1489 C CA . PHE A 1 105 ? 47.477 18.698 32.870 1.00 47.54 102 PHE A CA 1
ATOM 1490 C C . PHE A 1 105 ? 47.411 20.105 32.295 1.00 47.32 102 PHE A C 1
ATOM 1491 O O . PHE A 1 105 ? 48.180 20.449 31.392 1.00 45.23 102 PHE A O 1
ATOM 1508 N N . LEU A 1 106 ? 46.489 20.912 32.812 1.00 52.31 103 LEU A N 1
ATOM 1509 C CA . LEU A 1 106 ? 46.248 22.254 32.302 1.00 62.22 103 LEU A CA 1
ATOM 1510 C C . LEU A 1 106 ? 47.122 23.307 32.973 1.00 65.39 103 LEU A C 1
ATOM 1511 O O . LEU A 1 106 ? 46.877 24.504 32.792 1.00 60.99 103 LEU A O 1
ATOM 1527 N N . GLU A 1 107 ? 48.125 22.895 33.734 1.00 74.31 104 GLU A N 1
ATOM 1528 C CA . GLU A 1 107 ? 49.059 23.808 34.372 1.00 83.82 104 GLU A CA 1
ATOM 1529 C C . GLU A 1 107 ? 50.455 23.213 34.279 1.00 88.86 104 GLU A C 1
ATOM 1530 O O . GLU A 1 107 ? 50.607 21.993 34.157 1.00 78.89 104 GLU A O 1
ATOM 1542 N N . PRO A 1 108 ? 51.504 24.054 34.328 1.00 99.36 105 PRO A N 1
ATOM 1543 C CA . PRO A 1 108 ? 52.867 23.522 34.257 1.00 102.61 105 PRO A CA 1
ATOM 1544 C C . PRO A 1 108 ? 53.435 23.156 35.626 1.00 91.22 105 PRO A C 1
ATOM 1545 O O . PRO A 1 108 ? 53.252 22.023 36.071 1.00 86.29 105 PRO A O 1
ATOM 1556 N N . HIS B 1 3 ? 31.209 27.417 34.686 1.00 59.75 0 HIS B N 1
ATOM 1557 C CA . HIS B 1 3 ? 32.563 28.028 34.577 1.00 63.60 0 HIS B CA 1
ATOM 1558 C C . HIS B 1 3 ? 33.570 27.002 34.062 1.00 55.85 0 HIS B C 1
ATOM 1559 O O . HIS B 1 3 ? 34.569 27.362 33.439 1.00 52.06 0 HIS B O 1
ATOM 1572 N N . MET B 1 4 ? 33.297 25.724 34.321 1.00 47.38 1 MET B N 1
ATOM 1573 C CA . MET B 1 4 ? 34.194 24.642 33.948 1.00 41.50 1 MET B CA 1
ATOM 1574 C C . MET B 1 4 ? 33.433 23.582 33.163 1.00 41.50 1 MET B C 1
ATOM 1575 O O . MET B 1 4 ? 32.210 23.451 33.273 1.00 35.58 1 MET B O 1
ATOM 1589 N N . LEU B 1 5 ? 34.180 22.812 32.376 1.00 32.24 2 LEU B N 1
ATOM 1590 C CA . LEU B 1 5 ? 33.572 21.819 31.503 1.00 28.42 2 LEU B CA 1
ATOM 1591 C C . LEU B 1 5 ? 33.011 20.653 32.306 1.00 25.28 2 LEU B C 1
ATOM 1592 O O . LEU B 1 5 ? 33.639 20.153 33.243 1.00 22.91 2 LEU B O 1
ATOM 1608 N N . ASN B 1 6 ? 31.815 20.218 31.919 1.00 22.98 3 ASN B N 1
ATOM 1609 C CA . ASN B 1 6 ? 31.136 19.116 32.590 1.00 23.21 3 ASN B CA 1
ATOM 1610 C C . ASN B 1 6 ? 30.120 18.555 31.604 1.00 22.87 3 ASN B C 1
ATOM 1611 O O . ASN B 1 6 ? 29.086 19.185 31.364 1.00 23.34 3 ASN B O 1
ATOM 1622 N N . ARG B 1 7 ? 30.411 17.389 31.032 1.00 20.48 4 ARG B N 1
ATOM 1623 C CA . ARG B 1 7 ? 29.550 16.820 30.004 1.00 22.49 4 ARG B CA 1
ATOM 1624 C C . ARG B 1 7 ? 29.496 15.307 30.144 1.00 20.47 4 ARG B C 1
ATOM 1625 O O . ARG B 1 7 ? 30.537 14.645 30.198 1.00 20.27 4 ARG B O 1
ATOM 1646 N N . VAL B 1 8 ? 28.279 14.771 30.192 1.00 21.16 5 VAL B N 1
ATOM 1647 C CA . VAL B 1 8 ? 28.035 13.337 30.277 1.00 21.18 5 VAL B CA 1
ATOM 1648 C C . VAL B 1 8 ? 27.134 12.940 29.119 1.00 21.91 5 VAL B C 1
ATOM 1649 O O . VAL B 1 8 ? 26.152 13.629 28.825 1.00 21.68 5 VAL B O 1
ATOM 1662 N N . VAL B 1 9 ? 27.463 11.828 28.467 1.00 21.05 6 VAL B N 1
ATOM 1663 C CA . VAL B 1 9 ? 26.594 11.229 27.462 1.00 22.27 6 VAL B CA 1
ATOM 1664 C C . VAL B 1 9 ? 26.511 9.737 27.748 1.00 22.98 6 VAL B C 1
ATOM 1665 O O . VAL B 1 9 ? 27.541 9.057 27.827 1.00 22.01 6 VAL B O 1
ATOM 1678 N N . LEU B 1 10 ? 25.290 9.231 27.904 1.00 24.78 7 LEU B N 1
ATOM 1679 C CA . LEU B 1 10 ? 25.053 7.832 28.216 1.00 26.91 7 LEU B CA 1
ATOM 1680 C C . LEU B 1 10 ? 23.976 7.280 27.298 1.00 28.50 7 LEU B C 1
ATOM 1681 O O . LEU B 1 10 ? 23.090 8.008 26.846 1.00 28.57 7 LEU B O 1
ATOM 1697 N N . VAL B 1 11 ? 24.064 5.981 27.028 1.00 29.52 8 VAL B N 1
ATOM 1698 C CA . VAL B 1 11 ? 22.995 5.243 26.368 1.00 31.81 8 VAL B CA 1
ATOM 1699 C C . VAL B 1 11 ? 22.905 3.886 27.044 1.00 31.40 8 VAL B C 1
ATOM 1700 O O . VAL B 1 11 ? 23.891 3.142 27.080 1.00 31.65 8 VAL B O 1
ATOM 1713 N N . GLY B 1 12 ? 21.746 3.571 27.585 1.00 31.78 9 GLY B N 1
ATOM 1714 C CA . GLY B 1 12 ? 21.545 2.320 28.285 1.00 32.44 9 GLY B CA 1
ATOM 1715 C C . GLY B 1 12 ? 20.081 1.967 28.279 1.00 33.36 9 GLY B C 1
ATOM 1716 O O . GLY B 1 12 ? 19.332 2.373 27.390 1.00 34.92 9 GLY B O 1
ATOM 1720 N N . ARG B 1 13 ? 19.665 1.205 29.286 1.00 32.26 10 ARG B N 1
ATOM 1721 C CA . ARG B 1 13 ? 18.278 0.784 29.406 1.00 34.48 10 ARG B CA 1
ATOM 1722 C C . ARG B 1 13 ? 17.799 0.996 30.834 1.00 30.06 10 ARG B C 1
ATOM 1723 O O . ARG B 1 13 ? 18.512 0.687 31.794 1.00 27.59 10 ARG B O 1
ATOM 1744 N N . LEU B 1 14 ? 16.587 1.531 30.964 1.00 30.43 11 LEU B N 1
ATOM 1745 C CA B LEU B 1 14 ? 16.028 1.801 32.280 1.00 31.05 11 LEU B CA 1
ATOM 1746 C C . LEU B 1 14 ? 15.877 0.511 33.075 1.00 31.18 11 LEU B C 1
ATOM 1747 O O . LEU B 1 14 ? 15.404 -0.507 32.560 1.00 32.39 11 LEU B O 1
ATOM 1763 N N . THR B 1 15 ? 16.286 0.559 34.343 1.00 29.88 12 THR B N 1
ATOM 1764 C CA . THR B 1 15 ? 16.143 -0.586 35.230 1.00 32.78 12 THR B CA 1
ATOM 1765 C C . THR B 1 15 ? 14.736 -0.711 35.795 1.00 35.79 12 THR B C 1
ATOM 1766 O O . THR B 1 15 ? 14.349 -1.803 36.222 1.00 36.47 12 THR B O 1
ATOM 1777 N N . LYS B 1 16 ? 13.973 0.379 35.815 1.00 36.96 13 LYS B N 1
ATOM 1778 C CA . LYS B 1 16 ? 12.610 0.372 36.325 1.00 36.78 13 LYS B CA 1
ATOM 1779 C C . LYS B 1 16 ? 11.819 1.441 35.584 1.00 35.63 13 LYS B C 1
ATOM 1780 O O . LYS B 1 16 ? 12.362 2.184 34.761 1.00 33.87 13 LYS B O 1
ATOM 1788 N N . ASP B 1 17 ? 10.527 1.513 35.875 1.00 35.70 14 ASP B N 1
ATOM 1789 C CA . ASP B 1 17 ? 9.712 2.572 35.303 1.00 35.89 14 ASP B CA 1
ATOM 1790 C C . ASP B 1 17 ? 10.149 3.918 35.877 1.00 32.23 14 ASP B C 1
ATOM 1791 O O . ASP B 1 17 ? 10.505 4.002 37.056 1.00 32.23 14 ASP B O 1
ATOM 1800 N N . PRO B 1 18 ? 10.136 4.983 35.080 1.00 32.19 15 PRO B N 1
ATOM 1801 C CA . PRO B 1 18 ? 10.522 6.293 35.610 1.00 33.30 15 PRO B CA 1
ATOM 1802 C C . PRO B 1 18 ? 9.512 6.808 36.623 1.00 34.25 15 PRO B C 1
ATOM 1803 O O . PRO B 1 18 ? 8.319 6.501 36.562 1.00 37.59 15 PRO B O 1
ATOM 1814 N N . GLU B 1 19 ? 10.011 7.602 37.567 1.00 34.13 16 GLU B N 1
ATOM 1815 C CA . GLU B 1 19 ? 9.178 8.256 38.568 1.00 35.65 16 GLU B CA 1
ATOM 1816 C C . GLU B 1 19 ? 9.001 9.715 38.165 1.00 37.31 16 GLU B C 1
ATOM 1817 O O . GLU B 1 19 ? 9.988 10.428 37.960 1.00 35.30 16 GLU B O 1
ATOM 1829 N N . LEU B 1 20 ? 7.750 10.151 38.051 1.00 38.02 17 LEU B N 1
ATOM 1830 C CA . LEU B 1 20 ? 7.424 11.519 37.676 1.00 37.70 17 LEU B CA 1
ATOM 1831 C C . LEU B 1 20 ? 6.746 12.226 38.840 1.00 37.83 17 LEU B C 1
ATOM 1832 O O . LEU B 1 20 ? 5.982 11.615 39.593 1.00 40.98 17 LEU B O 1
ATOM 1848 N N . ARG B 1 21 ? 7.031 13.517 38.980 1.00 38.95 18 ARG B N 1
ATOM 1849 C CA . ARG B 1 21 ? 6.361 14.350 39.966 1.00 41.86 18 ARG B CA 1
ATOM 1850 C C . ARG B 1 21 ? 6.509 15.801 39.540 1.00 40.07 18 ARG B C 1
ATOM 1851 O O . ARG B 1 21 ? 7.494 16.175 38.899 1.00 38.67 18 ARG B O 1
ATOM 1872 N N . TYR B 1 22 ? 5.513 16.608 39.888 1.00 39.36 19 TYR B N 1
ATOM 1873 C CA . TYR B 1 22 ? 5.515 18.034 39.598 1.00 38.63 19 TYR B CA 1
ATOM 1874 C C . TYR B 1 22 ? 5.739 18.802 40.891 1.00 42.18 19 TYR B C 1
ATOM 1875 O O . TYR B 1 22 ? 5.116 18.497 41.913 1.00 42.82 19 TYR B O 1
ATOM 1893 N N . THR B 1 23 ? 6.637 19.787 40.848 1.00 44.78 20 THR B N 1
ATOM 1894 C CA . THR B 1 23 ? 6.781 20.694 41.969 1.00 46.04 20 THR B CA 1
ATOM 1895 C C . THR B 1 23 ? 5.496 21.505 42.126 1.00 48.36 20 THR B C 1
ATOM 1896 O O . THR B 1 23 ? 4.726 21.651 41.173 1.00 46.92 20 THR B O 1
ATOM 1907 N N . PRO B 1 24 ? 5.234 22.037 43.323 1.00 54.27 21 PRO B N 1
ATOM 1908 C CA . PRO B 1 24 ? 3.998 22.816 43.506 1.00 53.75 21 PRO B CA 1
ATOM 1909 C C . PRO B 1 24 ? 3.854 23.955 42.512 1.00 53.95 21 PRO B C 1
ATOM 1910 O O . PRO B 1 24 ? 2.725 24.357 42.206 1.00 53.94 21 PRO B O 1
ATOM 1921 N N . ASN B 1 25 ? 4.962 24.485 41.993 1.00 47.32 22 ASN B N 1
ATOM 1922 C CA . ASN B 1 25 ? 4.904 25.531 40.981 1.00 47.13 22 ASN B CA 1
ATOM 1923 C C . ASN B 1 25 ? 4.701 24.984 39.573 1.00 49.10 22 ASN B C 1
ATOM 1924 O O . ASN B 1 25 ? 4.545 25.776 38.637 1.00 45.46 22 ASN B O 1
ATOM 1935 N N . GLY B 1 26 ? 4.703 23.665 39.400 1.00 44.47 23 GLY B N 1
ATOM 1936 C CA . GLY B 1 26 ? 4.404 23.058 38.121 1.00 47.38 23 GLY B CA 1
ATOM 1937 C C . GLY B 1 26 ? 5.592 22.533 37.347 1.00 46.01 23 GLY B C 1
ATOM 1938 O O . GLY B 1 26 ? 5.419 22.116 36.196 1.00 43.37 23 GLY B O 1
ATOM 1942 N N . ALA B 1 27 ? 6.787 22.537 37.932 1.00 43.65 24 ALA B N 1
ATOM 1943 C CA . ALA B 1 27 ? 7.964 22.021 37.245 1.00 41.99 24 ALA B CA 1
ATOM 1944 C C . ALA B 1 27 ? 7.958 20.499 37.313 1.00 37.43 24 ALA B C 1
ATOM 1945 O O . ALA B 1 27 ? 7.948 19.919 38.405 1.00 36.55 24 ALA B O 1
ATOM 1952 N N . ALA B 1 28 ? 7.953 19.856 36.150 1.00 34.82 25 ALA B N 1
ATOM 1953 C CA . ALA B 1 28 ? 8.025 18.405 36.089 1.00 34.27 25 ALA B CA 1
ATOM 1954 C C . ALA B 1 28 ? 9.455 17.939 36.328 1.00 32.21 25 ALA B C 1
ATOM 1955 O O . ALA B 1 28 ? 10.410 18.520 35.804 1.00 30.73 25 ALA B O 1
ATOM 1962 N N . VAL B 1 29 ? 9.597 16.889 37.133 1.00 31.86 26 VAL B N 1
ATOM 1963 C CA A VAL B 1 29 ? 10.897 16.288 37.409 0.36 30.41 26 VAL B CA 1
ATOM 1964 C CA B VAL B 1 29 ? 10.894 16.287 37.430 0.64 30.42 26 VAL B CA 1
ATOM 1965 C C . VAL B 1 29 ? 10.735 14.779 37.337 1.00 30.52 26 VAL B C 1
ATOM 1966 O O . VAL B 1 29 ? 9.894 14.200 38.037 1.00 32.03 26 VAL B O 1
ATOM 1991 N N . ALA B 1 30 ? 11.528 14.137 36.483 1.00 28.25 27 ALA B N 1
ATOM 1992 C CA . ALA B 1 30 ? 11.475 12.697 36.294 1.00 29.01 27 ALA B CA 1
ATOM 1993 C C . ALA B 1 30 ? 12.836 12.088 36.597 1.00 27.72 27 ALA B C 1
ATOM 1994 O O . ALA B 1 30 ? 13.875 12.644 36.224 1.00 26.24 27 ALA B O 1
ATOM 2001 N N . THR B 1 31 ? 12.821 10.946 37.279 1.00 27.37 28 THR B N 1
ATOM 2002 C CA . THR B 1 31 ? 14.029 10.226 37.642 1.00 29.28 28 THR B CA 1
ATOM 2003 C C . THR B 1 31 ? 13.977 8.810 37.089 1.00 29.69 28 THR B C 1
ATOM 2004 O O . THR B 1 31 ? 12.903 8.221 36.935 1.00 30.45 28 THR B O 1
ATOM 2015 N N . PHE B 1 32 ? 15.154 8.271 36.788 1.00 29.50 29 PHE B N 1
ATOM 2016 C CA . PHE B 1 32 ? 15.278 6.889 36.355 1.00 29.86 29 PHE B CA 1
ATOM 2017 C C . PHE B 1 32 ? 16.734 6.478 36.491 1.00 27.93 29 PHE B C 1
ATOM 2018 O O . PHE B 1 32 ? 17.622 7.317 36.662 1.00 26.08 29 PHE B O 1
ATOM 2035 N N . THR B 1 33 ? 16.963 5.170 36.426 1.00 28.25 30 THR B N 1
ATOM 2036 C CA . THR B 1 33 ? 18.293 4.594 36.551 1.00 28.84 30 THR B CA 1
ATOM 2037 C C . THR B 1 33 ? 18.635 3.866 35.260 1.00 29.62 30 THR B C 1
ATOM 2038 O O . THR B 1 33 ? 17.874 3.004 34.808 1.00 28.09 30 THR B O 1
ATOM 2049 N N . LEU B 1 34 ? 19.775 4.218 34.671 1.00 28.55 31 LEU B N 1
ATOM 2050 C CA . LEU B 1 34 ? 20.228 3.625 33.420 1.00 29.49 31 LEU B CA 1
ATOM 2051 C C . LEU B 1 34 ? 21.263 2.548 33.714 1.00 30.03 31 LEU B C 1
ATOM 2052 O O . LEU B 1 34 ? 22.285 2.820 34.353 1.00 29.02 31 LEU B O 1
ATOM 2068 N N . ALA B 1 35 ? 20.998 1.336 33.240 1.00 29.95 32 ALA B N 1
ATOM 2069 C CA . ALA B 1 35 ? 21.982 0.263 33.262 1.00 29.37 32 ALA B CA 1
ATOM 2070 C C . ALA B 1 35 ? 22.769 0.307 31.959 1.00 28.28 32 ALA B C 1
ATOM 2071 O O . ALA B 1 35 ? 22.186 0.211 30.873 1.00 29.34 32 ALA B O 1
ATOM 2078 N N . VAL B 1 36 ? 24.084 0.468 32.064 1.00 27.94 33 VAL B N 1
ATOM 2079 C CA . VAL B 1 36 ? 24.966 0.544 30.905 1.00 30.61 33 VAL B CA 1
ATOM 2080 C C . VAL B 1 36 ? 25.969 -0.597 31.008 1.00 30.30 33 VAL B C 1
ATOM 2081 O O . VAL B 1 36 ? 26.770 -0.647 31.950 1.00 27.92 33 VAL B O 1
ATOM 2094 N N . ASN B 1 37 ? 25.909 -1.521 30.054 1.00 33.97 34 ASN B N 1
ATOM 2095 C CA . ASN B 1 37 ? 26.782 -2.685 30.068 1.00 37.90 34 ASN B CA 1
ATOM 2096 C C . ASN B 1 37 ? 28.190 -2.315 29.620 1.00 37.91 34 ASN B C 1
ATOM 2097 O O . ASN B 1 37 ? 28.386 -1.455 28.756 1.00 41.99 34 ASN B O 1
ATOM 2108 N N . ARG B 1 38 ? 29.175 -2.975 30.225 1.00 38.56 35 ARG B N 1
ATOM 2109 C CA . ARG B 1 38 ? 30.571 -2.824 29.841 1.00 44.58 35 ARG B CA 1
ATOM 2110 C C . ARG B 1 38 ? 30.935 -3.922 28.839 1.00 49.59 35 ARG B C 1
ATOM 2111 O O . ARG B 1 38 ? 30.059 -4.548 28.237 1.00 47.50 35 ARG B O 1
ATOM 2132 N N . THR B 1 39 ? 32.228 -4.171 28.657 1.00 66.17 36 THR B N 1
ATOM 2133 C CA . THR B 1 39 ? 32.696 -5.304 27.867 1.00 72.93 36 THR B CA 1
ATOM 2134 C C . THR B 1 39 ? 33.808 -6.035 28.612 1.00 70.31 36 THR B C 1
ATOM 2135 O O . THR B 1 39 ? 33.732 -6.229 29.826 1.00 59.65 36 THR B O 1
ATOM 2146 N N . GLY B 1 45 ? 35.486 -11.357 35.260 1.00 79.15 42 GLY B N 1
ATOM 2147 C CA . GLY B 1 45 ? 35.828 -11.077 36.642 1.00 77.90 42 GLY B CA 1
ATOM 2148 C C . GLY B 1 45 ? 35.429 -9.680 37.081 1.00 76.82 42 GLY B C 1
ATOM 2149 O O . GLY B 1 45 ? 34.851 -9.497 38.152 1.00 71.47 42 GLY B O 1
ATOM 2153 N N . GLU B 1 46 ? 35.739 -8.691 36.246 1.00 74.21 43 GLU B N 1
ATOM 2154 C CA . GLU B 1 46 ? 35.431 -7.306 36.565 1.00 67.33 43 GLU B CA 1
ATOM 2155 C C . GLU B 1 46 ? 33.920 -7.077 36.517 1.00 62.84 43 GLU B C 1
ATOM 2156 O O . GLU B 1 46 ? 33.126 -7.994 36.283 1.00 61.03 43 GLU B O 1
ATOM 2160 N N . ARG B 1 47 ? 33.520 -5.829 36.745 1.00 52.42 44 ARG B N 1
ATOM 2161 C CA . ARG B 1 47 ? 32.110 -5.475 36.693 1.00 48.83 44 ARG B CA 1
ATOM 2162 C C . ARG B 1 47 ? 31.574 -5.617 35.274 1.00 40.44 44 ARG B C 1
ATOM 2163 O O . ARG B 1 47 ? 32.289 -5.414 34.289 1.00 42.04 44 ARG B O 1
ATOM 2184 N N . GLU B 1 48 ? 30.293 -5.968 35.178 1.00 35.35 45 GLU B N 1
ATOM 2185 C CA . GLU B 1 48 ? 29.657 -6.206 33.890 1.00 34.70 45 GLU B CA 1
ATOM 2186 C C . GLU B 1 48 ? 28.763 -5.060 33.440 1.00 33.00 45 GLU B C 1
ATOM 2187 O O . GLU B 1 48 ? 28.478 -4.957 32.242 1.00 32.07 45 GLU B O 1
ATOM 2199 N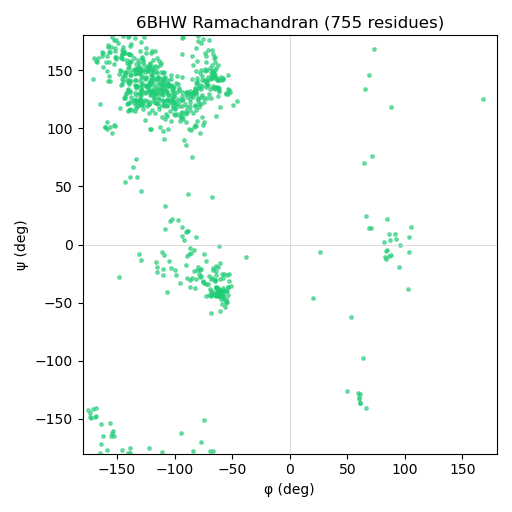 N . ALA B 1 49 ? 28.323 -4.202 34.357 1.00 30.74 46 ALA B N 1
ATOM 2200 C CA . ALA B 1 49 ? 27.455 -3.090 33.999 1.00 31.47 46 ALA B CA 1
ATOM 2201 C C . ALA B 1 49 ? 27.542 -2.022 35.078 1.00 30.82 46 ALA B C 1
ATOM 2202 O O . ALA B 1 49 ? 27.994 -2.277 36.198 1.00 30.36 46 ALA B O 1
ATOM 2209 N N . ASP B 1 50 ? 27.109 -0.817 34.718 1.00 29.94 47 ASP B N 1
ATOM 2210 C CA . ASP B 1 50 ? 27.035 0.307 35.638 1.00 30.65 47 ASP B CA 1
ATOM 2211 C C . ASP B 1 50 ? 25.613 0.851 35.645 1.00 29.70 47 ASP B C 1
ATOM 2212 O O . ASP B 1 50 ? 24.887 0.745 34.652 1.00 28.08 47 ASP B O 1
ATOM 2221 N N . PHE B 1 51 ? 25.219 1.431 36.777 1.00 29.20 48 PHE B N 1
ATOM 2222 C CA . PHE B 1 51 ? 23.844 1.869 37.007 1.00 30.09 48 PHE B CA 1
ATOM 2223 C C . PHE B 1 51 ? 23.873 3.337 37.409 1.00 28.58 48 PHE B C 1
ATOM 2224 O O . PHE B 1 51 ? 24.256 3.669 38.535 1.00 28.07 48 PHE B O 1
ATOM 2241 N N . ILE B 1 52 ? 23.451 4.211 36.498 1.00 28.52 49 ILE B N 1
ATOM 2242 C CA A ILE B 1 52 ? 23.567 5.654 36.669 0.26 27.43 49 ILE B CA 1
ATOM 2243 C CA B ILE B 1 52 ? 23.568 5.654 36.664 0.74 27.62 49 ILE B CA 1
ATOM 2244 C C . ILE B 1 52 ? 22.182 6.230 36.920 1.00 27.27 49 ILE B C 1
ATOM 2245 O O . ILE B 1 52 ? 21.244 5.969 36.158 1.00 26.61 49 ILE B O 1
ATOM 2276 N N . ASN B 1 53 ? 22.060 7.016 37.986 1.00 25.26 50 ASN B N 1
ATOM 2277 C CA . ASN B 1 53 ? 20.814 7.701 38.293 1.00 25.51 50 ASN B CA 1
ATOM 2278 C C . ASN B 1 53 ? 20.741 9.005 37.509 1.00 24.77 50 ASN B C 1
ATOM 2279 O O . ASN B 1 53 ? 21.686 9.799 37.521 1.00 24.67 50 ASN B O 1
ATOM 2290 N N . CYS B 1 54 ? 19.620 9.223 36.830 1.00 22.43 51 CYS B N 1
ATOM 2291 C CA . CYS B 1 54 ? 19.436 10.386 35.980 1.00 24.38 51 CYS B CA 1
ATOM 2292 C C . CYS B 1 54 ? 18.257 11.213 36.471 1.00 24.41 51 CYS B C 1
ATOM 2293 O O . CYS B 1 54 ? 17.305 10.685 37.054 1.00 24.48 51 CYS B O 1
ATOM 2301 N N . VAL B 1 55 ? 18.339 12.520 36.232 1.00 23.18 52 VAL B N 1
ATOM 2302 C CA . VAL B 1 55 ? 17.286 13.463 36.580 1.00 23.62 52 VAL B CA 1
ATOM 2303 C C . VAL B 1 55 ? 17.043 14.363 35.378 1.00 24.66 52 VAL B C 1
ATOM 2304 O O . VAL B 1 55 ? 17.992 14.829 34.739 1.00 25.21 52 VAL B O 1
ATOM 2317 N N . THR B 1 56 ? 15.771 14.606 35.071 1.00 24.90 53 THR B N 1
ATOM 2318 C CA . THR B 1 56 ? 15.398 15.429 33.931 1.00 27.48 53 THR B CA 1
ATOM 2319 C C . THR B 1 56 ? 14.202 16.290 34.310 1.00 28.02 53 THR B C 1
ATOM 2320 O O . THR B 1 56 ? 13.426 15.952 35.209 1.00 27.56 53 THR B O 1
ATOM 2331 N N . TRP B 1 57 ? 14.056 17.407 33.600 1.00 28.13 54 TRP B N 1
ATOM 2332 C CA . TRP B 1 57 ? 13.134 18.464 33.984 1.00 31.50 54 TRP B CA 1
ATOM 2333 C C . TRP B 1 57 ? 12.211 18.840 32.833 1.00 32.31 54 TRP B C 1
ATOM 2334 O O . TRP B 1 57 ? 12.572 18.733 31.658 1.00 30.38 54 TRP B O 1
ATOM 2355 N N . ARG B 1 58 ? 11.006 19.275 33.197 1.00 32.33 55 ARG B N 1
ATOM 2356 C CA . ARG B 1 58 ? 10.087 19.993 32.301 1.00 37.00 55 ARG B CA 1
ATOM 2357 C C . ARG B 1 58 ? 9.754 19.105 31.103 1.00 38.96 55 ARG B C 1
ATOM 2358 O O . ARG B 1 58 ? 9.424 17.924 31.298 1.00 36.74 55 ARG B O 1
ATOM 2379 N N . ARG B 1 59 ? 9.809 19.617 29.870 1.00 36.57 56 ARG B N 1
ATOM 2380 C CA . ARG B 1 59 ? 9.355 18.846 28.717 1.00 38.38 56 ARG B CA 1
ATOM 2381 C C . ARG B 1 59 ? 10.105 17.526 28.600 1.00 37.33 56 ARG B C 1
ATOM 2382 O O . ARG B 1 59 ? 9.515 16.497 28.251 1.00 37.28 56 ARG B O 1
ATOM 2386 N N . GLN B 1 60 ? 11.409 17.534 28.885 1.00 35.28 57 GLN B N 1
ATOM 2387 C CA . GLN B 1 60 ? 12.177 16.295 28.838 1.00 34.46 57 GLN B CA 1
ATOM 2388 C C . GLN B 1 60 ? 11.627 15.282 29.834 1.00 35.19 57 GLN B C 1
ATOM 2389 O O . GLN B 1 60 ? 11.555 14.083 29.539 1.00 33.89 57 GLN B O 1
ATOM 2403 N N . ALA B 1 61 ? 11.225 15.748 31.018 1.00 33.66 58 ALA B N 1
ATOM 2404 C CA . ALA B 1 61 ? 10.683 14.843 32.026 1.00 33.10 58 ALA B CA 1
ATOM 2405 C C . ALA B 1 61 ? 9.320 14.306 31.609 1.00 35.99 58 ALA B C 1
ATOM 2406 O O . ALA B 1 61 ? 9.009 13.134 31.851 1.00 34.69 58 ALA B O 1
ATOM 2413 N N . GLU B 1 62 ? 8.492 15.145 30.984 1.00 38.25 59 GLU B N 1
ATOM 2414 C CA . GLU B 1 62 ? 7.200 14.672 30.501 1.00 45.62 59 GLU B CA 1
ATOM 2415 C C . GLU B 1 62 ? 7.365 13.684 29.354 1.00 41.11 59 GLU B C 1
ATOM 2416 O O . GLU B 1 62 ? 6.519 12.801 29.172 1.00 41.79 59 GLU B O 1
ATOM 2428 N N . ASN B 1 63 ? 8.441 13.809 28.576 1.00 39.87 60 ASN B N 1
ATOM 2429 C CA . ASN B 1 63 ? 8.729 12.814 27.550 1.00 46.32 60 ASN B CA 1
ATOM 2430 C C . ASN B 1 63 ? 9.125 11.483 28.176 1.00 43.78 60 ASN B C 1
ATOM 2431 O O . ASN B 1 63 ? 8.654 10.423 27.748 1.00 44.12 60 ASN B O 1
ATOM 2442 N N . VAL B 1 64 ? 9.990 11.519 29.192 1.00 40.76 61 VAL B N 1
ATOM 2443 C CA . VAL B 1 64 ? 10.395 10.294 29.879 1.00 39.90 61 VAL B CA 1
ATOM 2444 C C . VAL B 1 64 ? 9.172 9.547 30.394 1.00 39.12 61 VAL B C 1
ATOM 2445 O O . VAL B 1 64 ? 9.029 8.335 30.190 1.00 36.14 61 VAL B O 1
ATOM 2458 N N . ALA B 1 65 ? 8.273 10.259 31.074 1.00 39.97 62 ALA B N 1
ATOM 2459 C CA . ALA B 1 65 ? 7.138 9.602 31.713 1.00 45.46 62 ALA B CA 1
ATOM 2460 C C . ALA B 1 65 ? 6.160 9.033 30.694 1.00 45.36 62 ALA B C 1
ATOM 2461 O O . ALA B 1 65 ? 5.497 8.028 30.972 1.00 44.38 62 ALA B O 1
ATOM 2468 N N . ASN B 1 66 ? 6.055 9.651 29.519 1.00 43.23 63 ASN B N 1
ATOM 2469 C CA . ASN B 1 66 ? 5.059 9.246 28.537 1.00 47.82 63 ASN B CA 1
ATOM 2470 C C . ASN B 1 66 ? 5.557 8.186 27.565 1.00 49.04 63 ASN B C 1
ATOM 2471 O O . ASN B 1 66 ? 4.733 7.531 26.917 1.00 47.60 63 ASN B O 1
ATOM 2482 N N . PHE B 1 67 ? 6.873 7.992 27.449 1.00 46.58 64 PHE B N 1
ATOM 2483 C CA . PHE B 1 67 ? 7.422 7.115 26.423 1.00 46.15 64 PHE B CA 1
ATOM 2484 C C . PHE B 1 67 ? 8.404 6.069 26.932 1.00 42.46 64 PHE B C 1
ATOM 2485 O O . PHE B 1 67 ? 8.710 5.136 26.183 1.00 41.48 64 PHE B O 1
ATOM 2502 N N . LEU B 1 68 ? 8.903 6.181 28.160 1.00 40.80 65 LEU B N 1
ATOM 2503 C CA . LEU B 1 68 ? 9.907 5.261 28.675 1.00 37.31 65 LEU B CA 1
ATOM 2504 C C . LEU B 1 68 ? 9.323 4.385 29.773 1.00 36.63 65 LEU B C 1
ATOM 2505 O O . LEU B 1 68 ? 8.529 4.845 30.599 1.00 36.72 65 LEU B O 1
ATOM 2521 N N . LYS B 1 69 ? 9.736 3.120 29.776 1.00 37.05 66 LYS B N 1
ATOM 2522 C CA . LYS B 1 69 ? 9.321 2.153 30.777 1.00 41.14 66 LYS B CA 1
ATOM 2523 C C . LYS B 1 69 ? 10.525 1.289 31.123 1.00 38.41 66 LYS B C 1
ATOM 2524 O O . LYS B 1 69 ? 11.612 1.449 30.558 1.00 34.08 66 LYS B O 1
ATOM 2543 N N . LYS B 1 70 ? 10.329 0.364 32.058 1.00 38.72 67 LYS B N 1
ATOM 2544 C CA . LYS B 1 70 ? 11.384 -0.573 32.417 1.00 36.32 67 LYS B CA 1
ATOM 2545 C C . LYS B 1 70 ? 11.893 -1.290 31.174 1.00 37.24 67 LYS B C 1
ATOM 2546 O O . LYS B 1 70 ? 11.108 -1.806 30.375 1.00 36.62 67 LYS B O 1
ATOM 2565 N N . GLY B 1 71 ? 13.214 -1.301 31.004 1.00 36.79 68 GLY B N 1
ATOM 2566 C CA . GLY B 1 71 ? 13.839 -1.974 29.888 1.00 36.66 68 GLY B CA 1
ATOM 2567 C C . GLY B 1 71 ? 13.959 -1.152 28.621 1.00 35.47 68 GLY B C 1
ATOM 2568 O O . GLY B 1 71 ? 14.645 -1.585 27.686 1.00 36.96 68 GLY B O 1
ATOM 2572 N N . SER B 1 72 ? 13.324 0.014 28.556 1.00 33.66 69 SER B N 1
ATOM 2573 C CA . SER B 1 72 ? 13.394 0.833 27.354 1.00 37.60 69 SER B CA 1
ATOM 2574 C C . SER B 1 72 ? 14.802 1.381 27.158 1.00 36.75 69 SER B C 1
ATOM 2575 O O . SER B 1 72 ? 15.503 1.705 28.121 1.00 32.72 69 SER B O 1
ATOM 2583 N N . LEU B 1 73 ? 15.215 1.480 25.899 1.00 39.70 70 LEU B N 1
ATOM 2584 C CA . LEU B 1 73 ? 16.496 2.082 25.566 1.00 39.77 70 LEU B CA 1
ATOM 2585 C C . LEU B 1 73 ? 16.377 3.600 25.601 1.00 35.36 70 LEU B C 1
ATOM 2586 O O . LEU B 1 73 ? 15.409 4.172 25.091 1.00 36.74 70 LEU B O 1
ATOM 2602 N N . ALA B 1 74 ? 17.365 4.253 26.208 1.00 33.41 71 ALA B N 1
ATOM 2603 C CA . ALA B 1 74 ? 17.336 5.700 26.349 1.00 33.87 71 ALA B CA 1
ATOM 2604 C C . ALA B 1 74 ? 18.755 6.245 26.314 1.00 32.27 71 ALA B C 1
ATOM 2605 O O . ALA B 1 74 ? 19.698 5.600 26.779 1.00 32.93 71 ALA B O 1
ATOM 2612 N N . GLY B 1 75 ? 18.890 7.439 25.758 1.00 32.62 72 GLY B N 1
ATOM 2613 C CA . GLY B 1 75 ? 20.157 8.154 25.745 1.00 32.67 72 GLY B CA 1
ATOM 2614 C C . GLY B 1 75 ? 20.029 9.461 26.496 1.00 31.25 72 GLY B C 1
ATOM 2615 O O . GLY B 1 75 ? 18.987 10.120 26.439 1.00 31.86 72 GLY B O 1
ATOM 2619 N N . VAL B 1 76 ? 21.092 9.835 27.204 1.00 27.49 73 VAL B N 1
ATOM 2620 C CA . VAL B 1 76 ? 21.112 11.048 28.008 1.00 26.15 73 VAL B CA 1
ATOM 2621 C C . VAL B 1 76 ? 22.302 11.900 27.592 1.00 26.47 73 VAL B C 1
ATOM 2622 O O . VAL B 1 76 ? 23.379 11.377 27.285 1.00 25.58 73 VAL B O 1
ATOM 2635 N N . ASP B 1 77 ? 22.096 13.215 27.578 1.00 26.14 74 ASP B N 1
ATOM 2636 C CA . ASP B 1 77 ? 23.152 14.194 27.343 1.00 27.49 74 ASP B CA 1
ATOM 2637 C C . ASP B 1 77 ? 22.993 15.284 28.394 1.00 26.50 74 ASP B C 1
ATOM 2638 O O . ASP B 1 77 ? 21.987 16.000 28.399 1.00 27.76 74 ASP B O 1
ATOM 2647 N N . GLY B 1 78 ? 23.972 15.406 29.285 1.00 23.09 75 GLY B N 1
ATOM 2648 C CA . GLY B 1 78 ? 23.870 16.374 30.358 1.00 26.18 75 GLY B CA 1
ATOM 2649 C C . GLY B 1 78 ? 25.157 16.598 31.122 1.00 24.86 75 GLY B C 1
ATOM 2650 O O . GLY B 1 78 ? 26.253 16.514 30.558 1.00 22.83 75 GLY B O 1
ATOM 2654 N N . ARG B 1 79 ? 25.034 16.886 32.415 1.00 23.05 76 ARG B N 1
ATOM 2655 C CA A ARG B 1 79 ? 26.179 17.164 33.267 0.48 24.63 76 ARG B CA 1
ATOM 2656 C CA B ARG B 1 79 ? 26.183 17.158 33.262 0.52 24.62 76 ARG B CA 1
ATOM 2657 C C . ARG B 1 79 ? 26.107 16.299 34.516 1.00 22.26 76 ARG B C 1
ATOM 2658 O O . ARG B 1 79 ? 25.032 15.863 34.938 1.00 22.22 76 ARG B O 1
ATOM 2697 N N . LEU B 1 80 ? 27.271 16.061 35.106 1.00 22.27 77 LEU B N 1
ATOM 2698 C CA . LEU B 1 80 ? 27.382 15.265 36.319 1.00 24.12 77 LEU B CA 1
ATOM 2699 C C . LEU B 1 80 ? 27.319 16.198 37.521 1.00 24.57 77 LEU B C 1
ATOM 2700 O O . LEU B 1 80 ? 28.105 17.147 37.616 1.00 25.83 77 LEU B O 1
ATOM 2716 N N . GLN B 1 81 ? 26.383 15.937 38.430 1.00 25.54 78 GLN B N 1
ATOM 2717 C CA . GLN B 1 81 ? 26.214 16.762 39.617 1.00 28.37 78 GLN B CA 1
ATOM 2718 C C . GLN B 1 81 ? 26.081 15.882 40.851 1.00 25.65 78 GLN B C 1
ATOM 2719 O O . GLN B 1 81 ? 25.678 14.719 40.777 1.00 25.29 78 GLN B O 1
ATOM 2733 N N . THR B 1 82 ? 26.429 16.463 41.994 1.00 23.28 79 THR B N 1
ATOM 2734 C CA . THR B 1 82 ? 26.346 15.786 43.276 1.00 25.71 79 THR B CA 1
ATOM 2735 C C . THR B 1 82 ? 25.459 16.579 44.225 1.00 24.99 79 THR B C 1
ATOM 2736 O O . THR B 1 82 ? 25.370 17.808 44.141 1.00 24.78 79 THR B O 1
ATOM 2747 N N . ARG B 1 83 ? 24.796 15.856 45.127 1.00 23.95 80 ARG B N 1
ATOM 2748 C CA . ARG B 1 83 ? 23.977 16.451 46.180 1.00 25.27 80 ARG B CA 1
ATOM 2749 C C . ARG B 1 83 ? 24.332 15.787 47.512 1.00 24.59 80 ARG B C 1
ATOM 2750 O O . ARG B 1 83 ? 23.493 15.204 48.196 1.00 23.68 80 ARG B O 1
ATOM 2771 N N . ASN B 1 84 ? 25.608 15.878 47.875 1.00 24.83 81 ASN B N 1
ATOM 2772 C CA . ASN B 1 84 ? 26.093 15.247 49.094 1.00 26.67 81 ASN B CA 1
ATOM 2773 C C . ASN B 1 84 ? 25.529 15.952 50.322 1.00 28.73 81 ASN B C 1
ATOM 2774 O O . ASN B 1 84 ? 25.227 17.148 50.296 1.00 28.12 81 ASN B O 1
ATOM 2785 N N . TYR B 1 85 ? 25.388 15.196 51.408 1.00 29.12 82 TYR B N 1
ATOM 2786 C CA . TYR B 1 85 ? 24.771 15.726 52.617 1.00 29.62 82 TYR B CA 1
ATOM 2787 C C . TYR B 1 85 ? 25.218 14.901 53.815 1.00 30.59 82 TYR B C 1
ATOM 2788 O O . TYR B 1 85 ? 25.836 13.842 53.677 1.00 29.61 82 TYR B O 1
ATOM 2806 N N . GLU B 1 86 ? 24.890 15.411 54.998 1.00 31.31 83 GLU B N 1
ATOM 2807 C CA . GLU B 1 86 ? 25.153 14.745 56.268 1.00 32.15 83 GLU B CA 1
ATOM 2808 C C . GLU B 1 86 ? 23.828 14.223 56.807 1.00 30.46 83 GLU B C 1
ATOM 2809 O O . GLU B 1 86 ? 22.875 14.993 56.966 1.00 29.32 83 GLU B O 1
ATOM 2821 N N . ASN B 1 87 ? 23.763 12.920 57.074 1.00 31.10 84 ASN B N 1
ATOM 2822 C CA . ASN B 1 87 ? 22.511 12.314 57.501 1.00 32.53 84 ASN B CA 1
ATOM 2823 C C . ASN B 1 87 ? 22.271 12.582 58.986 1.00 32.31 84 ASN B C 1
ATOM 2824 O O . ASN B 1 87 ? 23.076 13.214 59.675 1.00 31.93 84 ASN B O 1
ATOM 2835 N N . GLN B 1 88 ? 21.138 12.085 59.485 1.00 35.26 85 GLN B N 1
ATOM 2836 C CA . GLN B 1 88 ? 20.755 12.324 60.872 1.00 40.57 85 GLN B CA 1
ATOM 2837 C C . GLN B 1 88 ? 21.772 11.766 61.859 1.00 42.17 85 GLN B C 1
ATOM 2838 O O . GLN B 1 88 ? 21.749 12.145 63.035 1.00 44.77 85 GLN B O 1
ATOM 2852 N N . GLN B 1 89 ? 22.659 10.879 61.412 1.00 40.37 86 GLN B N 1
ATOM 2853 C CA . GLN B 1 89 ? 23.640 10.241 62.277 1.00 41.16 86 GLN B CA 1
ATOM 2854 C C . GLN B 1 89 ? 25.038 10.820 62.102 1.00 38.55 86 GLN B C 1
ATOM 2855 O O . GLN B 1 89 ? 26.023 10.166 62.459 1.00 42.24 86 GLN B O 1
ATOM 2869 N N . GLY B 1 90 ? 25.144 12.031 61.562 1.00 39.31 87 GLY B N 1
ATOM 2870 C CA . GLY B 1 90 ? 26.438 12.648 61.359 1.00 43.38 87 GLY B CA 1
ATOM 2871 C C . GLY B 1 90 ? 27.300 11.992 60.306 1.00 42.76 87 GLY B C 1
ATOM 2872 O O . GLY B 1 90 ? 28.500 12.277 60.247 1.00 44.93 87 GLY B O 1
ATOM 2876 N N . GLN B 1 91 ? 26.731 11.127 59.472 1.00 40.28 88 GLN B N 1
ATOM 2877 C CA . GLN B 1 91 ? 27.476 10.432 58.432 1.00 41.45 88 GLN B CA 1
ATOM 2878 C C . GLN B 1 91 ? 27.333 11.173 57.110 1.00 35.16 88 GLN B C 1
ATOM 2879 O O . GLN B 1 91 ? 26.223 11.550 56.718 1.00 31.85 88 GLN B O 1
ATOM 2887 N N . ARG B 1 92 ? 28.457 11.378 56.430 1.00 32.68 89 ARG B N 1
ATOM 2888 C CA . ARG B 1 92 ? 28.448 12.002 55.116 1.00 33.82 89 ARG B CA 1
ATOM 2889 C C . ARG B 1 92 ? 27.942 11.007 54.079 1.00 33.08 89 ARG B C 1
ATOM 2890 O O . ARG B 1 92 ? 28.462 9.892 53.967 1.00 33.51 89 ARG B O 1
ATOM 2900 N N . VAL B 1 93 ? 26.918 11.409 53.331 1.00 30.62 90 VAL B N 1
ATOM 2901 C CA . VAL B 1 93 ? 26.306 10.579 52.301 1.00 30.30 90 VAL B CA 1
ATOM 2902 C C . VAL B 1 93 ? 26.600 11.205 50.945 1.00 31.38 90 VAL B C 1
ATOM 2903 O O . VAL B 1 93 ? 26.504 12.427 50.779 1.00 28.93 90 VAL B O 1
ATOM 2916 N N . PHE B 1 94 ? 26.953 10.366 49.977 1.00 29.69 91 PHE B N 1
ATOM 2917 C CA . PHE B 1 94 ? 27.364 10.821 48.655 1.00 29.77 91 PHE B CA 1
ATOM 2918 C C . PHE B 1 94 ? 26.273 10.490 47.647 1.00 29.42 91 PHE B C 1
ATOM 2919 O O . PHE B 1 94 ? 25.874 9.328 47.515 1.00 32.32 91 PHE B O 1
ATOM 2936 N N . VAL B 1 95 ? 25.791 11.514 46.948 1.00 26.74 92 VAL B N 1
ATOM 2937 C CA . VAL B 1 95 ? 24.751 11.378 45.935 1.00 26.81 92 VAL B CA 1
ATOM 2938 C C . VAL B 1 95 ? 25.314 11.917 44.628 1.00 25.62 92 VAL B C 1
ATOM 2939 O O . VAL B 1 95 ? 25.710 13.086 44.553 1.00 24.65 92 VAL B O 1
ATOM 2952 N N . THR B 1 96 ? 25.355 11.067 43.605 1.00 25.87 93 THR B N 1
ATOM 2953 C CA . THR B 1 96 ? 25.851 11.440 42.287 1.00 25.96 93 THR B CA 1
ATOM 2954 C C . THR B 1 96 ? 24.774 11.128 41.262 1.00 25.37 93 THR B C 1
ATOM 2955 O O . THR B 1 96 ? 24.214 10.027 41.258 1.00 25.23 93 THR B O 1
ATOM 2966 N N . GLU B 1 97 ? 24.487 12.098 40.398 1.00 24.95 94 GLU B N 1
ATOM 2967 C CA A GLU B 1 97 ? 23.404 11.968 39.436 0.49 26.17 94 GLU B CA 1
ATOM 2968 C CA B GLU B 1 97 ? 23.404 11.967 39.436 0.51 26.21 94 GLU B CA 1
ATOM 2969 C C . GLU B 1 97 ? 23.780 12.695 38.154 1.00 23.95 94 GLU B C 1
ATOM 2970 O O . GLU B 1 97 ? 24.632 13.586 38.145 1.00 23.85 94 GLU B O 1
ATOM 2991 N N . VAL B 1 98 ? 23.127 12.300 37.068 1.00 21.93 95 VAL B N 1
ATOM 2992 C CA . VAL B 1 98 ? 23.266 12.963 35.779 1.00 21.38 95 VAL B CA 1
ATOM 2993 C C . VAL B 1 98 ? 22.043 13.845 35.586 1.00 22.71 95 VAL B C 1
ATOM 2994 O O . VAL B 1 98 ? 20.912 13.348 35.542 1.00 23.08 95 VAL B O 1
ATOM 3007 N N . GLN B 1 99 ? 22.264 15.152 35.488 1.00 23.93 96 GLN B N 1
ATOM 3008 C CA . GLN B 1 99 ? 21.198 16.088 35.144 1.00 24.32 96 GLN B CA 1
ATOM 3009 C C . GLN B 1 99 ? 21.054 16.078 33.630 1.00 23.93 96 GLN B C 1
ATOM 3010 O O . GLN B 1 99 ? 21.859 16.673 32.911 1.00 23.91 96 GLN B O 1
ATOM 3024 N N . ALA B 1 100 ? 20.027 15.387 33.142 1.00 24.18 97 ALA B N 1
ATOM 3025 C CA . ALA B 1 100 ? 19.817 15.205 31.711 1.00 26.10 97 ALA B CA 1
ATOM 3026 C C . ALA B 1 100 ? 19.260 16.490 31.110 1.00 27.49 97 ALA B C 1
ATOM 3027 O O . ALA B 1 100 ? 18.108 16.852 31.362 1.00 30.43 97 ALA B O 1
ATOM 3034 N N . GLU B 1 101 ? 20.078 17.181 30.315 1.00 28.24 98 GLU B N 1
ATOM 3035 C CA . GLU B 1 101 ? 19.581 18.315 29.546 1.00 31.32 98 GLU B CA 1
ATOM 3036 C C . GLU B 1 101 ? 18.766 17.854 28.347 1.00 30.71 98 GLU B C 1
ATOM 3037 O O . GLU B 1 101 ? 17.827 18.544 27.933 1.00 31.84 98 GLU B O 1
ATOM 3049 N N . SER B 1 102 ? 19.104 16.696 27.788 1.00 30.20 99 SER B N 1
ATOM 3050 C CA A SER B 1 102 ? 18.373 16.127 26.665 0.62 32.30 99 SER B CA 1
ATOM 3051 C CA B SER B 1 102 ? 18.374 16.127 26.665 0.38 32.32 99 SER B CA 1
ATOM 3052 C C . SER B 1 102 ? 18.247 14.627 26.876 1.00 31.83 99 SER B C 1
ATOM 3053 O O . SER B 1 102 ? 19.227 13.965 27.230 1.00 27.98 99 SER B O 1
ATOM 3066 N N . VAL B 1 103 ? 17.044 14.100 26.668 1.00 32.86 100 VAL B N 1
ATOM 3067 C CA A VAL B 1 103 ? 16.786 12.668 26.733 0.28 34.17 100 VAL B CA 1
ATOM 3068 C CA B VAL B 1 103 ? 16.782 12.668 26.734 0.72 34.03 100 VAL B CA 1
ATOM 3069 C C . VAL B 1 103 ? 16.348 12.209 25.351 1.00 36.95 100 VAL B C 1
ATOM 3070 O O . VAL B 1 103 ? 15.475 12.828 24.732 1.00 38.99 100 VAL B O 1
ATOM 3095 N N . GLN B 1 104 ? 16.961 11.136 24.869 1.00 36.93 101 GLN B N 1
ATOM 3096 C CA . GLN B 1 104 ? 16.685 10.605 23.545 1.00 41.33 101 GLN B CA 1
ATOM 3097 C C . GLN B 1 104 ? 16.200 9.168 23.659 1.00 41.34 101 GLN B C 1
ATOM 3098 O O . GLN B 1 104 ? 16.705 8.393 24.479 1.00 38.02 101 GLN B O 1
ATOM 3112 N N . PHE B 1 105 ? 15.215 8.821 22.835 1.00 45.48 102 PHE B N 1
ATOM 3113 C CA . PHE B 1 105 ? 14.600 7.504 22.886 1.00 51.52 102 PHE B CA 1
ATOM 3114 C C . PHE B 1 105 ? 13.996 7.185 21.526 1.00 52.67 102 PHE B C 1
ATOM 3115 O O . PHE B 1 105 ? 13.903 8.041 20.643 1.00 51.24 102 PHE B O 1
ATOM 3132 N N . LEU B 1 106 ? 13.584 5.930 21.370 1.00 55.88 103 LEU B N 1
ATOM 3133 C CA . LEU B 1 106 ? 12.981 5.472 20.128 1.00 67.00 103 LEU B CA 1
ATOM 3134 C C . LEU B 1 106 ? 11.512 5.870 20.076 1.00 71.64 103 LEU B C 1
ATOM 3135 O O . LEU B 1 106 ? 10.815 5.861 21.095 1.00 74.93 103 LEU B O 1
ATOM 3151 N N . GLU B 1 107 ? 11.046 6.224 18.882 1.00 76.40 104 GLU B N 1
ATOM 3152 C CA . GLU B 1 107 ? 9.655 6.618 18.683 1.00 79.23 104 GLU B CA 1
ATOM 3153 C C . GLU B 1 107 ? 9.312 7.842 19.526 1.00 78.62 104 GLU B C 1
ATOM 3154 O O . GLU B 1 107 ? 8.188 7.981 20.008 1.00 76.71 104 GLU B O 1
ATOM 3166 N N . GLY C 1 1 ? 13.004 11.237 13.410 1.00 78.24 -2 GLY C N 1
ATOM 3167 C CA . GLY C 1 1 ? 12.661 12.396 14.213 1.00 73.35 -2 GLY C CA 1
ATOM 3168 C C . GLY C 1 1 ? 12.853 12.178 15.701 1.00 76.47 -2 GLY C C 1
ATOM 3169 O O . GLY C 1 1 ? 12.491 13.029 16.514 1.00 79.34 -2 GLY C O 1
ATOM 3170 N N . SER C 1 2 ? 13.424 11.028 16.058 1.00 72.89 -1 SER C N 1
ATOM 3171 C CA . SER C 1 2 ? 13.679 10.688 17.449 1.00 69.63 -1 SER C CA 1
ATOM 3172 C C . SER C 1 2 ? 15.040 10.017 17.561 1.00 62.44 -1 SER C C 1
ATOM 3173 O O . SER C 1 2 ? 15.526 9.400 16.609 1.00 62.44 -1 SER C O 1
ATOM 3180 N N . HIS C 1 3 ? 15.651 10.149 18.738 1.00 61.16 0 HIS C N 1
ATOM 3181 C CA . HIS C 1 3 ? 16.920 9.497 19.041 1.00 57.24 0 HIS C CA 1
ATOM 3182 C C . HIS C 1 3 ? 18.069 10.144 18.274 1.00 55.10 0 HIS C C 1
ATOM 3183 O O . HIS C 1 3 ? 18.556 9.592 17.283 1.00 52.60 0 HIS C O 1
ATOM 3197 N N . MET C 1 4 ? 18.509 11.316 18.732 1.00 46.37 1 MET C N 1
ATOM 3198 C CA . MET C 1 4 ? 19.584 12.059 18.085 1.00 40.67 1 MET C CA 1
ATOM 3199 C C . MET C 1 4 ? 20.421 12.750 19.151 1.00 37.58 1 MET C C 1
ATOM 3200 O O . MET C 1 4 ? 19.884 13.488 19.982 1.00 39.58 1 MET C O 1
ATOM 3214 N N . LEU C 1 5 ? 21.731 12.508 19.126 1.00 32.19 2 LEU C N 1
ATOM 3215 C CA . LEU C 1 5 ? 22.670 13.141 20.043 1.00 29.33 2 LEU C CA 1
ATOM 3216 C C . LEU C 1 5 ? 23.821 13.738 19.249 1.00 25.40 2 LEU C C 1
ATOM 3217 O O . LEU C 1 5 ? 24.264 13.160 18.253 1.00 23.03 2 LEU C O 1
ATOM 3233 N N . ASN C 1 6 ? 24.302 14.898 19.698 1.00 24.43 3 ASN C N 1
ATOM 3234 C CA . ASN C 1 6 ? 25.380 15.607 19.009 1.00 22.85 3 ASN C CA 1
ATOM 3235 C C . ASN C 1 6 ? 26.127 16.426 20.057 1.00 22.77 3 ASN C C 1
ATOM 3236 O O . ASN C 1 6 ? 25.651 17.489 20.469 1.00 22.36 3 ASN C O 1
ATOM 3247 N N . ARG C 1 7 ? 27.292 15.939 20.475 1.00 20.14 4 ARG C N 1
ATOM 3248 C CA . ARG C 1 7 ? 28.046 16.592 21.536 1.00 21.10 4 ARG C CA 1
ATOM 3249 C C . ARG C 1 7 ? 29.533 16.549 21.225 1.00 20.61 4 ARG C C 1
ATOM 3250 O O . ARG C 1 7 ? 30.077 15.485 20.916 1.00 18.78 4 ARG C O 1
ATOM 3271 N N . VAL C 1 8 ? 30.182 17.706 21.322 1.00 20.53 5 VAL C N 1
ATOM 3272 C CA A VAL C 1 8 ? 31.617 17.840 21.101 0.54 23.38 5 VAL C CA 1
ATOM 3273 C CA B VAL C 1 8 ? 31.620 17.818 21.118 0.46 23.52 5 VAL C CA 1
ATOM 3274 C C . VAL C 1 8 ? 32.219 18.596 22.275 1.00 21.45 5 VAL C C 1
ATOM 3275 O O . VAL C 1 8 ? 31.652 19.595 22.731 1.00 20.11 5 VAL C O 1
ATOM 3300 N N . VAL C 1 9 ? 33.372 18.132 22.748 1.00 17.46 6 VAL C N 1
ATOM 3301 C CA . VAL C 1 9 ? 34.138 18.813 23.783 1.00 20.28 6 VAL C CA 1
ATOM 3302 C C . VAL C 1 9 ? 35.593 18.821 23.340 1.00 19.88 6 VAL C C 1
ATOM 3303 O O . VAL C 1 9 ? 36.163 17.761 23.056 1.00 20.00 6 VAL C O 1
ATOM 3316 N N . LEU C 1 10 ? 36.187 20.010 23.269 1.00 19.14 7 LEU C N 1
ATOM 3317 C CA . LEU C 1 10 ? 37.562 20.172 22.824 1.00 20.51 7 LEU C CA 1
ATOM 3318 C C . LEU C 1 10 ? 38.303 21.118 23.757 1.00 20.95 7 LEU C C 1
ATOM 3319 O O . LEU C 1 10 ? 37.711 22.018 24.357 1.00 22.43 7 LEU C O 1
ATOM 3335 N N . VAL C 1 11 ? 39.610 20.902 23.864 1.00 20.22 8 VAL C N 1
ATOM 3336 C CA . VAL C 1 11 ? 40.528 21.862 24.462 1.00 23.30 8 VAL C CA 1
ATOM 3337 C C . VAL C 1 11 ? 41.678 22.057 23.485 1.00 24.27 8 VAL C C 1
ATOM 3338 O O . VAL C 1 11 ? 42.272 21.079 23.017 1.00 24.78 8 VAL C O 1
ATOM 3351 N N . GLY C 1 12 ? 41.982 23.312 23.170 1.00 24.76 9 GLY C N 1
ATOM 3352 C CA . GLY C 1 12 ? 43.030 23.610 22.216 1.00 26.19 9 GLY C CA 1
ATOM 3353 C C . GLY C 1 12 ? 43.437 25.063 22.315 1.00 27.70 9 GLY C C 1
ATOM 3354 O O . GLY C 1 12 ? 42.907 25.828 23.123 1.00 28.49 9 GLY C O 1
ATOM 3358 N N . ARG C 1 13 ? 44.394 25.436 21.472 1.00 26.74 10 ARG C N 1
ATOM 3359 C CA . ARG C 1 13 ? 44.931 26.787 21.440 1.00 27.46 10 ARG C CA 1
ATOM 3360 C C . ARG C 1 13 ? 44.507 27.491 20.159 1.00 25.67 10 ARG C C 1
ATOM 3361 O O . ARG C 1 13 ? 44.509 26.893 19.078 1.00 21.34 10 ARG C O 1
ATOM 3382 N N . LEU C 1 14 ? 44.143 28.763 20.288 1.00 26.10 11 LEU C N 1
ATOM 3383 C CA B LEU C 1 14 ? 43.737 29.542 19.129 1.00 26.60 11 LEU C CA 1
ATOM 3384 C C . LEU C 1 14 ? 44.929 29.778 18.212 1.00 29.36 11 LEU C C 1
ATOM 3385 O O . LEU C 1 14 ? 45.977 30.265 18.647 1.00 30.24 11 LEU C O 1
ATOM 3401 N N . THR C 1 15 ? 44.770 29.418 16.937 1.00 28.30 12 THR C N 1
ATOM 3402 C CA . THR C 1 15 ? 45.814 29.655 15.949 1.00 32.97 12 THR C CA 1
ATOM 3403 C C . THR C 1 15 ? 45.860 31.105 15.489 1.00 37.03 12 THR C C 1
ATOM 3404 O O . THR C 1 15 ? 46.896 31.550 14.984 1.00 38.01 12 THR C O 1
ATOM 3415 N N . LYS C 1 16 ? 44.767 31.846 15.650 1.00 38.09 13 LYS C N 1
ATOM 3416 C CA . LYS C 1 16 ? 44.708 33.251 15.276 1.00 39.63 13 LYS C CA 1
ATOM 3417 C C . LYS C 1 16 ? 43.820 33.984 16.267 1.00 39.06 13 LYS C C 1
ATOM 3418 O O . LYS C 1 16 ? 43.074 33.374 17.039 1.00 34.55 13 LYS C O 1
ATOM 3437 N N . ASP C 1 17 ? 43.900 35.307 16.239 1.00 39.25 14 ASP C N 1
ATOM 3438 C CA . ASP C 1 17 ? 43.011 36.106 17.064 1.00 40.78 14 ASP C CA 1
ATOM 3439 C C . ASP C 1 17 ? 41.567 35.865 16.629 1.00 35.46 14 ASP C C 1
ATOM 3440 O O . ASP C 1 17 ? 41.296 35.727 15.430 1.00 34.17 14 ASP C O 1
ATOM 3449 N N . PRO C 1 18 ? 40.621 35.792 17.562 1.00 32.58 15 PRO C N 1
ATOM 3450 C CA . PRO C 1 18 ? 39.227 35.574 17.167 1.00 33.96 15 PRO C CA 1
ATOM 3451 C C . PRO C 1 18 ? 38.682 36.753 16.377 1.00 36.44 15 PRO C C 1
ATOM 3452 O O . PRO C 1 18 ? 39.059 37.907 16.594 1.00 37.10 15 PRO C O 1
ATOM 3463 N N . GLU C 1 19 ? 37.787 36.444 15.443 1.00 33.94 16 GLU C N 1
ATOM 3464 C CA . GLU C 1 19 ? 37.145 37.443 14.599 1.00 36.75 16 GLU C CA 1
ATOM 3465 C C . GLU C 1 19 ? 35.711 37.640 15.068 1.00 36.87 16 GLU C C 1
ATOM 3466 O O . GLU C 1 19 ? 34.947 36.674 15.163 1.00 32.60 16 GLU C O 1
ATOM 3470 N N . LEU C 1 20 ? 35.352 38.888 15.358 1.00 38.20 17 LEU C N 1
ATOM 3471 C CA . LEU C 1 20 ? 34.040 39.235 15.891 1.00 35.27 17 LEU C CA 1
ATOM 3472 C C . LEU C 1 20 ? 33.258 39.998 14.830 1.00 36.49 17 LEU C C 1
ATOM 3473 O O . LEU C 1 20 ? 33.727 41.024 14.327 1.00 40.17 17 LEU C O 1
ATOM 3489 N N . ARG C 1 21 ? 32.071 39.497 14.498 1.00 34.37 18 ARG C N 1
ATOM 3490 C CA . ARG C 1 21 ? 31.170 40.144 13.557 1.00 35.53 18 ARG C CA 1
ATOM 3491 C C . ARG C 1 21 ? 29.786 40.244 14.186 1.00 33.66 18 ARG C C 1
ATOM 3492 O O . ARG C 1 21 ? 29.535 39.725 15.277 1.00 32.27 18 ARG C O 1
ATOM 3513 N N . TYR C 1 22 ? 28.880 40.922 13.485 1.00 34.03 19 TYR C N 1
ATOM 3514 C CA . TYR C 1 22 ? 27.512 41.107 13.946 1.00 31.71 19 TYR C CA 1
ATOM 3515 C C . TYR C 1 22 ? 26.546 40.715 12.840 1.00 35.22 19 TYR C C 1
ATOM 3516 O O . TYR C 1 22 ? 26.742 41.073 11.675 1.00 39.53 19 TYR C O 1
ATOM 3534 N N . THR C 1 23 ? 25.501 39.978 13.211 1.00 32.70 20 THR C N 1
ATOM 3535 C CA . THR C 1 23 ? 24.486 39.575 12.260 1.00 35.68 20 THR C CA 1
ATOM 3536 C C . THR C 1 23 ? 23.662 40.790 11.850 1.00 38.02 20 THR C C 1
ATOM 3537 O O . THR C 1 23 ? 23.741 41.850 12.475 1.00 34.07 20 THR C O 1
ATOM 3548 N N . PRO C 1 24 ? 22.858 40.669 10.792 1.00 40.46 21 PRO C N 1
ATOM 3549 C CA . PRO C 1 24 ? 21.992 41.795 10.410 1.00 46.04 21 PRO C CA 1
ATOM 3550 C C . PRO C 1 24 ? 21.065 42.243 11.525 1.00 47.79 21 PRO C C 1
ATOM 3551 O O . PRO C 1 24 ? 20.650 43.408 11.535 1.00 49.11 21 PRO C O 1
ATOM 3562 N N . ASN C 1 25 ? 20.734 41.362 12.466 1.00 44.44 22 ASN C N 1
ATOM 3563 C CA . ASN C 1 25 ? 19.860 41.700 13.580 1.00 43.04 22 ASN C CA 1
ATOM 3564 C C . ASN C 1 25 ? 20.619 42.179 14.811 1.00 38.42 22 ASN C C 1
ATOM 3565 O O . ASN C 1 25 ? 19.993 42.420 15.848 1.00 40.19 22 ASN C O 1
ATOM 3576 N N . GLY C 1 26 ? 21.939 42.322 14.727 1.00 33.64 23 GLY C N 1
ATOM 3577 C CA . GLY C 1 26 ? 22.718 42.848 15.828 1.00 33.32 23 GLY C CA 1
ATOM 3578 C C . GLY C 1 26 ? 23.272 41.819 16.786 1.00 32.27 23 GLY C C 1
ATOM 3579 O O . GLY C 1 26 ? 23.802 42.202 17.836 1.00 29.49 23 GLY C O 1
ATOM 3583 N N . ALA C 1 27 ? 23.172 40.532 16.465 1.00 32.46 24 ALA C N 1
ATOM 3584 C CA . ALA C 1 27 ? 23.703 39.489 17.331 1.00 32.93 24 ALA C CA 1
ATOM 3585 C C . ALA C 1 27 ? 25.203 39.339 17.112 1.00 29.48 24 ALA C C 1
ATOM 3586 O O . ALA C 1 27 ? 25.668 39.250 15.972 1.00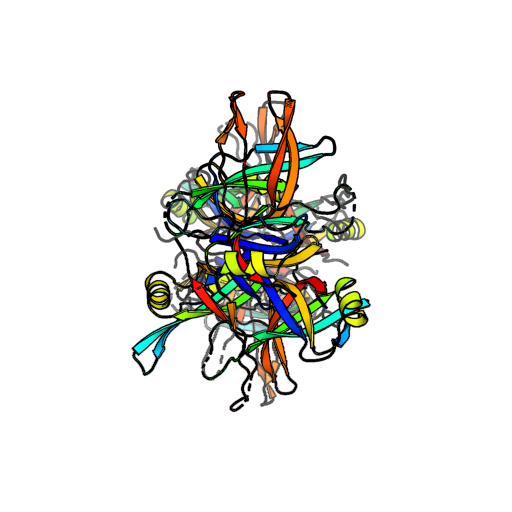 29.92 24 ALA C O 1
ATOM 3593 N N . ALA C 1 28 ? 25.960 39.315 18.205 1.00 26.71 25 ALA C N 1
ATOM 3594 C CA . ALA C 1 28 ? 27.398 39.112 18.108 1.00 28.82 25 ALA C CA 1
ATOM 3595 C C . ALA C 1 28 ? 27.706 37.669 17.726 1.00 29.20 25 ALA C C 1
ATOM 3596 O O . ALA C 1 28 ? 27.046 36.731 18.184 1.00 28.15 25 ALA C O 1
ATOM 3603 N N . VAL C 1 29 ? 28.710 37.497 16.871 1.00 29.03 26 VAL C N 1
ATOM 3604 C CA A VAL C 1 29 ? 29.153 36.180 16.426 0.50 30.18 26 VAL C CA 1
ATOM 3605 C CA B VAL C 1 29 ? 29.153 36.180 16.424 0.50 30.18 26 VAL C CA 1
ATOM 3606 C C . VAL C 1 29 ? 30.670 36.206 16.312 1.00 29.78 26 VAL C C 1
ATOM 3607 O O . VAL C 1 29 ? 31.232 37.071 15.632 1.00 29.86 26 VAL C O 1
ATOM 3630 N N . ALA C 1 30 ? 31.332 35.266 16.980 1.00 28.77 27 ALA C N 1
ATOM 3631 C CA . ALA C 1 30 ? 32.784 35.185 16.971 1.00 29.88 27 ALA C CA 1
ATOM 3632 C C . ALA C 1 30 ? 33.225 33.833 16.431 1.00 29.98 27 ALA C C 1
ATOM 3633 O O . ALA C 1 30 ? 32.649 32.797 16.776 1.00 32.41 27 ALA C O 1
ATOM 3640 N N . THR C 1 31 ? 34.246 33.856 15.579 1.00 30.42 28 THR C N 1
ATOM 3641 C CA . THR C 1 31 ? 34.825 32.657 14.997 1.00 29.71 28 THR C CA 1
ATOM 3642 C C . THR C 1 31 ? 36.288 32.555 15.402 1.00 30.57 28 THR C C 1
ATOM 3643 O O . THR C 1 31 ? 36.956 33.566 15.636 1.00 31.06 28 THR C O 1
ATOM 3654 N N . PHE C 1 32 ? 36.781 31.322 15.485 1.00 27.50 29 PHE C N 1
ATOM 3655 C CA . PHE C 1 32 ? 38.177 31.081 15.820 1.00 28.40 29 PHE C CA 1
ATOM 3656 C C . PHE C 1 32 ? 38.494 29.622 15.533 1.00 28.30 29 PHE C C 1
ATOM 3657 O O . PHE C 1 32 ? 37.601 28.771 15.491 1.00 27.21 29 PHE C O 1
ATOM 3674 N N . THR C 1 33 ? 39.778 29.348 15.322 1.00 27.31 30 THR C N 1
ATOM 3675 C CA . THR C 1 33 ? 40.263 28.011 15.012 1.00 26.61 30 THR C CA 1
ATOM 3676 C C . THR C 1 33 ? 41.124 27.514 16.163 1.00 25.27 30 THR C C 1
ATOM 3677 O O . THR C 1 33 ? 41.982 28.248 16.662 1.00 25.47 30 THR C O 1
ATOM 3688 N N . LEU C 1 34 ? 40.896 26.271 16.575 1.00 23.99 31 LEU C N 1
ATOM 3689 C CA . LEU C 1 34 ? 41.639 25.653 17.663 1.00 23.87 31 LEU C CA 1
ATOM 3690 C C . LEU C 1 34 ? 42.627 24.634 17.116 1.00 24.56 31 LEU C C 1
ATOM 3691 O O . LEU C 1 34 ? 42.298 23.852 16.218 1.00 23.36 31 LEU C O 1
ATOM 3707 N N . ALA C 1 35 ? 43.837 24.648 17.665 1.00 24.74 32 ALA C N 1
ATOM 3708 C CA . ALA C 1 35 ? 44.821 23.599 17.432 1.00 25.02 32 ALA C CA 1
ATOM 3709 C C . ALA C 1 35 ? 44.710 22.613 18.589 1.00 24.23 32 ALA C C 1
ATOM 3710 O O . ALA C 1 35 ? 45.051 22.944 19.729 1.00 24.70 32 ALA C O 1
ATOM 3717 N N . VAL C 1 36 ? 44.215 21.413 18.299 1.00 23.61 33 VAL C N 1
ATOM 3718 C CA . VAL C 1 36 ? 43.955 20.397 19.315 1.00 25.97 33 VAL C CA 1
ATOM 3719 C C . VAL C 1 36 ? 45.005 19.306 19.154 1.00 26.35 33 VAL C C 1
ATOM 3720 O O . VAL C 1 36 ? 44.963 18.525 18.195 1.00 25.91 33 VAL C O 1
ATOM 3733 N N . ASN C 1 37 ? 45.940 19.244 20.098 1.00 28.97 34 ASN C N 1
ATOM 3734 C CA . ASN C 1 37 ? 47.050 18.306 20.006 1.00 33.08 34 ASN C CA 1
ATOM 3735 C C . ASN C 1 37 ? 46.565 16.867 20.127 1.00 37.97 34 ASN C C 1
ATOM 3736 O O . ASN C 1 37 ? 45.608 16.567 20.844 1.00 39.62 34 ASN C O 1
ATOM 3747 N N . ARG C 1 38 ? 47.254 15.972 19.422 1.00 39.18 35 ARG C N 1
ATOM 3748 C CA . ARG C 1 38 ? 46.983 14.547 19.496 1.00 43.33 35 ARG C CA 1
ATOM 3749 C C . ARG C 1 38 ? 47.878 13.892 20.546 1.00 49.42 35 ARG C C 1
ATOM 3750 O O . ARG C 1 38 ? 48.711 14.538 21.186 1.00 52.15 35 ARG C O 1
ATOM 3771 N N . THR C 1 39 ? 47.699 12.588 20.724 1.00 62.47 36 THR C N 1
ATOM 3772 C CA . THR C 1 39 ? 48.496 11.818 21.670 1.00 60.92 36 THR C CA 1
ATOM 3773 C C . THR C 1 39 ? 49.822 11.408 21.041 1.00 56.28 36 THR C C 1
ATOM 3774 O O . THR C 1 39 ? 49.959 11.392 19.818 1.00 54.17 36 THR C O 1
ATOM 3785 N N . GLU C 1 46 ? 51.657 10.722 12.180 1.00 58.58 43 GLU C N 1
ATOM 3786 C CA . GLU C 1 46 ? 52.648 11.777 12.003 1.00 63.25 43 GLU C CA 1
ATOM 3787 C C . GLU C 1 46 ? 52.050 13.152 12.292 1.00 58.73 43 GLU C C 1
ATOM 3788 O O . GLU C 1 46 ? 52.779 14.115 12.532 1.00 56.56 43 GLU C O 1
ATOM 3791 N N . ARG C 1 47 ? 50.722 13.243 12.264 1.00 54.74 44 ARG C N 1
ATOM 3792 C CA . ARG C 1 47 ? 50.045 14.503 12.541 1.00 47.86 44 ARG C CA 1
ATOM 3793 C C . ARG C 1 47 ? 50.043 14.768 14.040 1.00 42.45 44 ARG C C 1
ATOM 3794 O O . ARG C 1 47 ? 49.735 13.876 14.838 1.00 43.27 44 ARG C O 1
ATOM 3815 N N . GLU C 1 48 ? 50.381 15.998 14.422 1.00 37.31 45 GLU C N 1
ATOM 3816 C CA . GLU C 1 48 ? 50.525 16.359 15.826 1.00 35.58 45 GLU C CA 1
ATOM 3817 C C . GLU C 1 48 ? 49.300 17.053 16.403 1.00 32.69 45 GLU C C 1
ATOM 3818 O O . GLU C 1 48 ? 49.080 16.983 17.616 1.00 33.72 45 GLU C O 1
ATOM 3830 N N . ALA C 1 49 ? 48.501 17.719 15.574 1.00 31.13 46 ALA C N 1
ATOM 3831 C CA . ALA C 1 49 ? 47.319 18.411 16.064 1.00 29.88 46 ALA C CA 1
ATOM 3832 C C . ALA C 1 49 ? 46.331 18.574 14.920 1.00 29.42 46 ALA C C 1
ATOM 3833 O O . ALA C 1 49 ? 46.703 18.553 13.744 1.00 31.20 46 ALA C O 1
ATOM 3840 N N . ASP C 1 50 ? 45.065 18.740 15.287 1.00 28.32 47 ASP C N 1
ATOM 3841 C CA . ASP C 1 50 ? 43.981 18.940 14.337 1.00 28.92 47 ASP C CA 1
ATOM 3842 C C . ASP C 1 50 ? 43.480 20.375 14.430 1.00 28.60 47 ASP C C 1
ATOM 3843 O O . ASP C 1 50 ? 43.326 20.918 15.529 1.00 26.84 47 ASP C O 1
ATOM 3852 N N . PHE C 1 51 ? 43.237 20.985 13.273 1.00 29.42 48 PHE C N 1
ATOM 3853 C CA . PHE C 1 51 ? 42.704 22.340 13.198 1.00 28.07 48 PHE C CA 1
ATOM 3854 C C . PHE C 1 51 ? 41.186 22.268 13.096 1.00 26.12 48 PHE C C 1
ATOM 3855 O O . PHE C 1 51 ? 40.649 21.692 12.144 1.00 27.59 48 PHE C O 1
ATOM 3872 N N . ILE C 1 52 ? 40.499 22.851 14.074 1.00 22.53 49 ILE C N 1
ATOM 3873 C CA . ILE C 1 52 ? 39.048 22.767 14.176 1.00 24.03 49 ILE C CA 1
ATOM 3874 C C . ILE C 1 52 ? 38.493 24.182 14.263 1.00 23.32 49 ILE C C 1
ATOM 3875 O O . ILE C 1 52 ? 38.888 24.955 15.144 1.00 21.73 49 ILE C O 1
ATOM 3891 N N . ASN C 1 53 ? 37.578 24.515 13.358 1.00 22.71 50 ASN C N 1
ATOM 3892 C CA . ASN C 1 53 ? 36.959 25.833 13.325 1.00 26.15 50 ASN C CA 1
ATOM 3893 C C . ASN C 1 53 ? 35.754 25.863 14.257 1.00 24.84 50 ASN C C 1
ATOM 3894 O O . ASN C 1 53 ? 34.915 24.956 14.226 1.00 23.67 50 ASN C O 1
ATOM 3905 N N . CYS C 1 54 ? 35.677 26.904 15.083 1.00 24.17 51 CYS C N 1
ATOM 3906 C CA . CYS C 1 54 ? 34.624 27.058 16.074 1.00 25.53 51 CYS C CA 1
ATOM 3907 C C . CYS C 1 54 ? 33.857 28.351 15.833 1.00 26.72 51 CYS C C 1
ATOM 3908 O O . CYS C 1 54 ? 34.367 29.303 15.236 1.00 25.98 51 CYS C O 1
ATOM 3916 N N . VAL C 1 55 ? 32.615 28.369 16.311 1.00 27.01 52 VAL C N 1
ATOM 3917 C CA A VAL C 1 55 ? 31.733 29.525 16.183 0.81 28.74 52 VAL C CA 1
ATOM 3918 C CA B VAL C 1 55 ? 31.735 29.524 16.184 0.19 28.56 52 VAL C CA 1
ATOM 3919 C C . VAL C 1 55 ? 30.956 29.679 17.482 1.00 28.63 52 VAL C C 1
ATOM 3920 O O . VAL C 1 55 ? 30.500 28.689 18.065 1.00 27.29 52 VAL C O 1
ATOM 3943 N N . THR C 1 56 ? 30.801 30.923 17.933 1.00 28.38 53 THR C N 1
ATOM 3944 C CA A THR C 1 56 ? 30.111 31.220 19.181 0.58 29.75 53 THR C CA 1
ATOM 3945 C CA B THR C 1 56 ? 30.106 31.209 19.177 0.42 29.78 53 THR C CA 1
ATOM 3946 C C . THR C 1 56 ? 29.212 32.429 18.983 1.00 28.93 53 THR C C 1
ATOM 3947 O O . THR C 1 56 ? 29.407 33.227 18.063 1.00 28.83 53 THR C O 1
ATOM 3966 N N . TRP C 1 57 ? 28.228 32.570 19.872 1.00 28.46 54 TRP C N 1
ATOM 3967 C CA . TRP C 1 57 ? 27.190 33.581 19.722 1.00 28.93 54 TRP C CA 1
ATOM 3968 C C . TRP C 1 57 ? 26.997 34.399 20.993 1.00 28.76 54 TRP C C 1
ATOM 3969 O O . TRP C 1 57 ? 27.153 33.900 22.112 1.00 27.81 54 TRP C O 1
ATOM 3990 N N . ARG C 1 58 ? 26.660 35.672 20.791 1.00 29.73 55 ARG C N 1
ATOM 3991 C CA . ARG C 1 58 ? 26.119 36.571 21.825 1.00 28.90 55 ARG C CA 1
ATOM 3992 C C . ARG C 1 58 ? 27.126 36.687 22.968 1.00 31.94 55 ARG C C 1
ATOM 3993 O O . ARG C 1 58 ? 28.297 37.009 22.710 1.00 31.51 55 ARG C O 1
ATOM 4014 N N . ARG C 1 59 ? 26.726 36.467 24.224 1.00 33.90 56 ARG C N 1
ATOM 4015 C CA . ARG C 1 59 ? 27.634 36.708 25.341 1.00 36.12 56 ARG C CA 1
ATOM 4016 C C . ARG C 1 59 ? 28.905 35.884 25.206 1.00 34.99 56 ARG C C 1
ATOM 4017 O O . ARG C 1 59 ? 30.005 36.371 25.496 1.00 36.13 56 ARG C O 1
ATOM 4038 N N . GLN C 1 60 ? 28.777 34.631 24.769 1.00 31.68 57 GLN C N 1
ATOM 4039 C CA . GLN C 1 60 ? 29.961 33.805 24.567 1.00 32.28 57 GLN C CA 1
ATOM 4040 C C . GLN C 1 60 ? 30.893 34.439 23.543 1.00 31.32 57 GLN C C 1
ATOM 4041 O O . GLN C 1 60 ? 32.118 34.416 23.708 1.00 30.41 57 GLN C O 1
ATOM 4055 N N . ALA C 1 61 ? 30.331 35.025 22.482 1.00 30.03 58 ALA C N 1
ATOM 4056 C CA . ALA C 1 61 ? 31.159 35.679 21.474 1.00 30.77 58 ALA C CA 1
ATOM 4057 C C . ALA C 1 61 ? 31.837 36.918 22.038 1.00 32.13 58 ALA C C 1
ATOM 4058 O O . ALA C 1 61 ? 33.010 37.178 21.747 1.00 31.09 58 ALA C O 1
ATOM 4065 N N . GLU C 1 62 ? 31.115 37.697 22.846 1.00 33.91 59 GLU C N 1
ATOM 4066 C CA . GLU C 1 62 ? 31.712 38.877 23.461 1.00 38.53 59 GLU C CA 1
ATOM 4067 C C . GLU C 1 62 ? 32.875 38.492 24.367 1.00 37.02 59 GLU C C 1
ATOM 4068 O O . GLU C 1 62 ? 33.934 39.129 24.335 1.00 38.09 59 GLU C O 1
ATOM 4080 N N . ASN C 1 63 ? 32.699 37.447 25.179 1.00 36.55 60 ASN C N 1
ATOM 4081 C CA . ASN C 1 63 ? 33.775 37.015 26.064 1.00 39.13 60 ASN C CA 1
ATOM 4082 C C . ASN C 1 63 ? 34.979 36.524 25.270 1.00 38.12 60 ASN C C 1
ATOM 4083 O O . ASN C 1 63 ? 36.125 36.833 25.615 1.00 38.24 60 ASN C O 1
ATOM 4094 N N . VAL C 1 64 ? 34.741 35.758 24.203 1.00 34.71 61 VAL C N 1
ATOM 4095 C CA . VAL C 1 64 ? 35.843 35.294 23.362 1.00 33.75 61 VAL C CA 1
ATOM 4096 C C . VAL C 1 64 ? 36.624 36.483 22.816 1.00 34.12 61 VAL C C 1
ATOM 4097 O O . VAL C 1 64 ? 37.860 36.509 22.855 1.00 33.52 61 VAL C O 1
ATOM 4110 N N . ALA C 1 65 ? 35.913 37.486 22.298 1.00 35.70 62 ALA C N 1
ATOM 4111 C CA . ALA C 1 65 ? 36.581 38.630 21.687 1.00 38.59 62 ALA C CA 1
ATOM 4112 C C . ALA C 1 65 ? 37.389 39.428 22.702 1.00 38.65 62 ALA C C 1
ATOM 4113 O O . ALA C 1 65 ? 38.409 40.027 22.344 1.00 43.45 62 ALA C O 1
ATOM 4120 N N . ASN C 1 66 ? 36.960 39.448 23.963 1.00 38.96 63 ASN C N 1
ATOM 4121 C CA . ASN C 1 66 ? 37.624 40.254 24.980 1.00 43.42 63 ASN C CA 1
ATOM 4122 C C . ASN C 1 66 ? 38.793 39.533 25.642 1.00 48.48 63 ASN C C 1
ATOM 4123 O O . ASN C 1 66 ? 39.806 40.165 25.958 1.00 51.64 63 ASN C O 1
ATOM 4134 N N . PHE C 1 67 ? 38.680 38.219 25.853 1.00 44.62 64 PHE C N 1
ATOM 4135 C CA . PHE C 1 67 ? 39.609 37.497 26.712 1.00 43.53 64 PHE C CA 1
ATOM 4136 C C . PHE C 1 67 ? 40.539 36.544 25.978 1.00 41.73 64 PHE C C 1
ATOM 4137 O O . PHE C 1 67 ? 41.589 36.196 26.527 1.00 45.79 64 PHE C O 1
ATOM 4154 N N . LEU C 1 68 ? 40.193 36.112 24.769 1.00 39.63 65 LEU C N 1
ATOM 4155 C CA . LEU C 1 68 ? 40.991 35.145 24.029 1.00 37.38 65 LEU C CA 1
ATOM 4156 C C . LEU C 1 68 ? 41.718 35.825 22.878 1.00 36.85 65 LEU C C 1
ATOM 4157 O O . LEU C 1 68 ? 41.154 36.681 22.189 1.00 37.62 65 LEU C O 1
ATOM 4173 N N . LYS C 1 69 ? 42.973 35.435 22.677 1.00 37.53 66 LYS C N 1
ATOM 4174 C CA . LYS C 1 69 ? 43.764 35.889 21.545 1.00 40.65 66 LYS C CA 1
ATOM 4175 C C . LYS C 1 69 ? 44.563 34.708 21.013 1.00 37.82 66 LYS C C 1
ATOM 4176 O O . LYS C 1 69 ? 44.481 33.590 21.530 1.00 34.45 66 LYS C O 1
ATOM 4195 N N . LYS C 1 70 ? 45.336 34.962 19.961 1.00 39.61 67 LYS C N 1
ATOM 4196 C CA . LYS C 1 70 ? 46.210 33.943 19.400 1.00 39.47 67 LYS C CA 1
ATOM 4197 C C . LYS C 1 70 ? 47.078 33.331 20.492 1.00 39.06 67 LYS C C 1
ATOM 4198 O O . LYS C 1 70 ? 47.690 34.045 21.292 1.00 37.71 67 LYS C O 1
ATOM 4217 N N . GLY C 1 71 ? 47.114 31.999 20.532 1.00 35.82 68 GLY C N 1
ATOM 4218 C CA . GLY C 1 71 ? 47.869 31.280 21.534 1.00 33.90 68 GLY C CA 1
ATOM 4219 C C . GLY C 1 71 ? 47.119 30.991 22.816 1.00 32.49 68 GLY C C 1
ATOM 4220 O O . GLY C 1 71 ? 47.628 30.237 23.655 1.00 32.26 68 GLY C O 1
ATOM 4224 N N . SER C 1 72 ? 45.930 31.559 22.998 1.00 31.28 69 SER C N 1
ATOM 4225 C CA . SER C 1 72 ? 45.172 31.335 24.220 1.00 34.48 69 SER C CA 1
ATOM 4226 C C . SER C 1 72 ? 44.622 29.916 24.261 1.00 32.80 69 SER C C 1
ATOM 4227 O O . SER C 1 72 ? 44.120 29.395 23.260 1.00 30.14 69 SER C O 1
ATOM 4235 N N . LEU C 1 73 ? 44.721 29.289 25.430 1.00 34.40 70 LEU C N 1
ATOM 4236 C CA . LEU C 1 73 ? 44.128 27.976 25.641 1.00 35.14 70 LEU C CA 1
ATOM 4237 C C . LEU C 1 73 ? 42.645 28.136 25.948 1.00 33.44 70 LEU C C 1
ATOM 4238 O O . LEU C 1 73 ? 42.265 28.927 26.816 1.00 35.76 70 LEU C O 1
ATOM 4254 N N . ALA C 1 74 ? 41.808 27.382 25.237 1.00 30.03 71 ALA C N 1
ATOM 4255 C CA . ALA C 1 74 ? 40.366 27.488 25.392 1.00 29.67 71 ALA C CA 1
ATOM 4256 C C . ALA C 1 74 ? 39.739 26.103 25.370 1.00 27.61 71 ALA C C 1
ATOM 4257 O O . ALA C 1 74 ? 40.238 25.184 24.715 1.00 24.72 71 ALA C O 1
ATOM 4264 N N . GLY C 1 75 ? 38.641 25.967 26.101 1.00 27.62 72 GLY C N 1
ATOM 4265 C CA . GLY C 1 75 ? 37.822 24.766 26.078 1.00 27.59 72 GLY C CA 1
ATOM 4266 C C . GLY C 1 75 ? 36.458 25.104 25.500 1.00 27.00 72 GLY C C 1
ATOM 4267 O O . GLY C 1 75 ? 35.910 26.173 25.775 1.00 29.09 72 GLY C O 1
ATOM 4271 N N . VAL C 1 76 ? 35.922 24.193 24.694 1.00 22.70 73 VAL C N 1
ATOM 4272 C CA A VAL C 1 76 ? 34.645 24.392 24.021 0.49 25.12 73 VAL C CA 1
ATOM 4273 C CA B VAL C 1 76 ? 34.641 24.396 24.030 0.51 25.09 73 VAL C CA 1
ATOM 4274 C C . VAL C 1 76 ? 33.757 23.183 24.271 1.00 23.50 73 VAL C C 1
ATOM 4275 O O . VAL C 1 76 ? 34.231 22.041 24.269 1.00 21.51 73 VAL C O 1
ATOM 4298 N N . ASP C 1 77 ? 32.470 23.440 24.484 1.00 22.64 74 ASP C N 1
ATOM 4299 C CA . ASP C 1 77 ? 31.453 22.407 24.613 1.00 24.10 74 ASP C CA 1
ATOM 4300 C C . ASP C 1 77 ? 30.298 22.804 23.709 1.00 25.61 74 ASP C C 1
ATOM 4301 O O . ASP C 1 77 ? 29.713 23.877 23.888 1.00 26.45 74 ASP C O 1
ATOM 4310 N N . GLY C 1 78 ? 29.985 21.959 22.731 1.00 23.05 75 GLY C N 1
ATOM 4311 C CA . GLY C 1 78 ? 28.917 22.282 21.807 1.00 24.78 75 GLY C CA 1
ATOM 4312 C C . GLY C 1 78 ? 28.517 21.154 20.878 1.00 23.25 75 GLY C C 1
ATOM 4313 O O . GLY C 1 78 ? 28.485 19.987 21.277 1.00 21.78 75 GLY C O 1
ATOM 4317 N N . ARG C 1 79 ? 28.214 21.501 19.627 1.00 22.79 76 ARG C N 1
ATOM 4318 C CA . ARG C 1 79 ? 27.665 20.570 18.654 1.00 25.17 76 ARG C CA 1
ATOM 4319 C C . ARG C 1 79 ? 28.458 20.643 17.358 1.00 23.18 76 ARG C C 1
ATOM 4320 O O . ARG C 1 79 ? 29.034 21.682 17.025 1.00 22.83 76 ARG C O 1
ATOM 4341 N N . LEU C 1 80 ? 28.480 19.525 16.632 1.00 23.06 77 LEU C N 1
ATOM 4342 C CA . LEU C 1 80 ? 29.037 19.496 15.285 1.00 26.12 77 LEU C CA 1
ATOM 4343 C C . LEU C 1 80 ? 27.978 19.954 14.292 1.00 25.96 77 LEU C C 1
ATOM 4344 O O . LEU C 1 80 ? 26.844 19.466 14.313 1.00 26.56 77 LEU C O 1
ATOM 4360 N N . GLN C 1 81 ? 28.347 20.885 13.418 1.00 24.87 78 GLN C N 1
ATOM 4361 C CA . GLN C 1 81 ? 27.436 21.355 12.388 1.00 29.82 78 GLN C CA 1
ATOM 4362 C C . GLN C 1 81 ? 28.173 21.454 11.063 1.00 28.36 78 GLN C C 1
ATOM 4363 O O . GLN C 1 81 ? 29.384 21.687 11.018 1.00 27.56 78 GLN C O 1
ATOM 4377 N N . THR C 1 82 ? 27.421 21.267 9.984 1.00 26.93 79 THR C N 1
ATOM 4378 C CA . THR C 1 82 ? 27.961 21.258 8.634 1.00 31.08 79 THR C CA 1
ATOM 4379 C C . THR C 1 82 ? 27.223 22.278 7.780 1.00 32.01 79 THR C C 1
ATOM 4380 O O . THR C 1 82 ? 26.012 22.470 7.933 1.00 30.56 79 THR C O 1
ATOM 4391 N N . ARG C 1 83 ? 27.969 22.939 6.877 1.00 35.18 80 ARG C N 1
ATOM 4392 C CA . ARG C 1 83 ? 27.423 23.932 5.954 1.00 35.12 80 ARG C CA 1
ATOM 4393 C C . ARG C 1 83 ? 28.025 23.676 4.568 1.00 36.55 80 ARG C C 1
ATOM 4394 O O . ARG C 1 83 ? 28.787 24.475 4.027 1.00 36.28 80 ARG C O 1
ATOM 4415 N N . ASN C 1 84 ? 27.674 22.535 3.979 1.00 36.15 81 ASN C N 1
ATOM 4416 C CA . ASN C 1 84 ? 28.187 22.165 2.668 1.00 39.09 81 ASN C CA 1
ATOM 4417 C C . ASN C 1 84 ? 27.466 22.937 1.568 1.00 37.50 81 ASN C C 1
ATOM 4418 O O . ASN C 1 84 ? 26.293 23.297 1.700 1.00 38.62 81 ASN C O 1
ATOM 4429 N N . TYR C 1 85 ? 28.181 23.190 0.470 1.00 36.53 82 TYR C N 1
ATOM 4430 C CA . TYR C 1 85 ? 27.634 23.965 -0.637 1.00 35.95 82 TYR C CA 1
ATOM 4431 C C . TYR C 1 85 ? 28.341 23.579 -1.933 1.00 38.96 82 TYR C C 1
ATOM 4432 O O . TYR C 1 85 ? 29.248 22.742 -1.952 1.00 37.18 82 TYR C O 1
ATOM 4450 N N . GLU C 1 86 ? 27.907 24.208 -3.024 1.00 36.15 83 GLU C N 1
ATOM 4451 C CA . GLU C 1 86 ? 28.472 24.015 -4.353 1.00 35.68 83 GLU C CA 1
ATOM 4452 C C . GLU C 1 86 ? 29.142 25.311 -4.789 1.00 36.09 83 GLU C C 1
ATOM 4453 O O . GLU C 1 86 ? 28.507 26.371 -4.787 1.00 36.67 83 GLU C O 1
ATOM 4465 N N . ASN C 1 87 ? 30.417 25.230 -5.163 1.00 36.59 84 ASN C N 1
ATOM 4466 C CA . ASN C 1 87 ? 31.172 26.437 -5.469 1.00 42.76 84 ASN C CA 1
ATOM 4467 C C . ASN C 1 87 ? 30.932 26.870 -6.916 1.00 42.86 84 ASN C C 1
ATOM 4468 O O . ASN C 1 87 ? 30.159 26.261 -7.661 1.00 40.67 84 ASN C O 1
ATOM 4479 N N . GLN C 1 88 ? 31.616 27.945 -7.316 1.00 43.33 85 GLN C N 1
ATOM 4480 C CA . GLN C 1 88 ? 31.412 28.514 -8.645 1.00 45.84 85 GLN C CA 1
ATOM 4481 C C . GLN C 1 88 ? 31.675 27.494 -9.744 1.00 50.65 85 GLN C C 1
ATOM 4482 O O . GLN C 1 88 ? 31.077 27.577 -10.823 1.00 47.94 85 GLN C O 1
ATOM 4496 N N . GLN C 1 89 ? 32.557 26.529 -9.494 1.00 48.46 86 GLN C N 1
ATOM 4497 C CA . GLN C 1 89 ? 32.965 25.566 -10.506 1.00 43.26 86 GLN C CA 1
ATOM 4498 C C . GLN C 1 89 ? 32.140 24.285 -10.473 1.00 41.92 86 GLN C C 1
ATOM 4499 O O . GLN C 1 89 ? 32.469 23.332 -11.186 1.00 46.26 86 GLN C O 1
ATOM 4513 N N . GLY C 1 90 ? 31.082 24.239 -9.667 1.00 47.11 87 GLY C N 1
ATOM 4514 C CA . GLY C 1 90 ? 30.158 23.125 -9.679 1.00 46.48 87 GLY C CA 1
ATOM 4515 C C . GLY C 1 90 ? 30.530 21.943 -8.812 1.00 48.38 87 GLY C C 1
ATOM 4516 O O . GLY C 1 90 ? 29.863 20.905 -8.897 1.00 52.42 87 GLY C O 1
ATOM 4520 N N . GLN C 1 91 ? 31.558 22.061 -7.976 1.00 46.63 88 GLN C N 1
ATOM 4521 C CA . GLN C 1 91 ? 32.008 20.964 -7.130 1.00 49.43 88 GLN C CA 1
ATOM 4522 C C . GLN C 1 91 ? 31.583 21.206 -5.688 1.00 46.31 88 GLN C C 1
ATOM 4523 O O . GLN C 1 91 ? 31.701 22.323 -5.171 1.00 41.80 88 GLN C O 1
ATOM 4537 N N . ARG C 1 92 ? 31.079 20.152 -5.050 1.00 46.47 89 ARG C N 1
ATOM 4538 C CA . ARG C 1 92 ? 30.643 20.235 -3.663 1.00 47.06 89 ARG C CA 1
ATOM 4539 C C . ARG C 1 92 ? 31.841 20.387 -2.735 1.00 46.31 89 ARG C C 1
ATOM 4540 O O . ARG C 1 92 ? 32.807 19.622 -2.820 1.00 47.74 89 ARG C O 1
ATOM 4561 N N . VAL C 1 93 ? 31.776 21.376 -1.848 1.00 43.23 90 VAL C N 1
ATOM 4562 C CA . VAL C 1 93 ? 32.778 21.580 -0.810 1.00 44.00 90 VAL C CA 1
ATOM 4563 C C . VAL C 1 93 ? 32.095 21.381 0.536 1.00 47.06 90 VAL C C 1
ATOM 4564 O O . VAL C 1 93 ? 30.994 21.896 0.761 1.00 40.51 90 VAL C O 1
ATOM 4577 N N . PHE C 1 94 ? 32.742 20.630 1.420 1.00 46.64 91 PHE C N 1
ATOM 4578 C CA . PHE C 1 94 ? 32.171 20.287 2.713 1.00 44.05 91 PHE C CA 1
ATOM 4579 C C . PHE C 1 94 ? 32.748 21.183 3.799 1.00 39.45 91 PHE C C 1
ATOM 4580 O O . PHE C 1 94 ? 33.957 21.430 3.841 1.00 41.21 91 PHE C O 1
ATOM 4597 N N . VAL C 1 95 ? 31.872 21.671 4.673 1.00 35.77 92 VAL C N 1
ATOM 4598 C CA . VAL C 1 95 ? 32.245 22.558 5.767 1.00 36.29 92 VAL C CA 1
ATOM 4599 C C . VAL C 1 95 ? 31.824 21.900 7.071 1.00 35.13 92 VAL C C 1
ATOM 4600 O O . VAL C 1 95 ? 30.671 21.476 7.213 1.00 33.05 92 VAL C O 1
ATOM 4613 N N . THR C 1 96 ? 32.757 21.812 8.016 1.00 35.25 93 THR C N 1
ATOM 4614 C CA . THR C 1 96 ? 32.490 21.270 9.340 1.00 32.63 93 THR C CA 1
ATOM 4615 C C . THR C 1 96 ? 33.002 22.258 10.374 1.00 28.96 93 THR C C 1
ATOM 4616 O O . THR C 1 96 ? 34.120 22.769 10.247 1.00 28.74 93 THR C O 1
ATOM 4627 N N . GLU C 1 97 ? 32.185 22.532 11.387 1.00 26.36 94 GLU C N 1
ATOM 4628 C CA . GLU C 1 97 ? 32.561 23.477 12.426 1.00 27.00 94 GLU C CA 1
ATOM 4629 C C . GLU C 1 97 ? 31.864 23.097 13.723 1.00 24.03 94 GLU C C 1
ATOM 4630 O O . GLU C 1 97 ? 30.882 22.349 13.731 1.00 23.78 94 GLU C O 1
ATOM 4642 N N . VAL C 1 98 ? 32.391 23.620 14.824 1.00 22.99 95 VAL C N 1
ATOM 4643 C CA . VAL C 1 98 ? 31.836 23.390 16.150 1.00 21.54 95 VAL C CA 1
ATOM 4644 C C . VAL C 1 98 ? 31.028 24.616 16.545 1.00 23.51 95 VAL C C 1
ATOM 4645 O O . VAL C 1 98 ? 31.568 25.725 16.632 1.00 24.73 95 VAL C O 1
ATOM 4658 N N . GLN C 1 99 ? 29.732 24.419 16.772 1.00 23.48 96 GLN C N 1
ATOM 4659 C CA . GLN C 1 99 ? 28.881 25.441 17.378 1.00 26.04 96 GLN C CA 1
ATOM 4660 C C . GLN C 1 99 ? 29.023 25.303 18.886 1.00 24.57 96 GLN C C 1
ATOM 4661 O O . GLN C 1 99 ? 28.395 24.441 19.507 1.00 24.48 96 GLN C O 1
ATOM 4675 N N . ALA C 1 100 ? 29.859 26.148 19.478 1.00 22.74 97 ALA C N 1
ATOM 4676 C CA . ALA C 1 100 ? 30.172 26.039 20.895 1.00 24.37 97 ALA C CA 1
ATOM 4677 C C . ALA C 1 100 ? 29.080 26.705 21.722 1.00 26.25 97 ALA C C 1
ATOM 4678 O O . ALA C 1 100 ? 28.830 27.906 21.578 1.00 30.23 97 ALA C O 1
ATOM 4685 N N . GLU C 1 101 ? 28.426 25.920 22.581 1.00 28.46 98 GLU C N 1
ATOM 4686 C CA . GLU C 1 101 ? 27.446 26.466 23.511 1.00 31.40 98 GLU C CA 1
ATOM 4687 C C . GLU C 1 101 ? 28.109 27.190 24.674 1.00 29.42 98 GLU C C 1
ATOM 4688 O O . GLU C 1 101 ? 27.548 28.159 25.194 1.00 31.00 98 GLU C O 1
ATOM 4700 N N . SER C 1 102 ? 29.288 26.739 25.094 1.00 26.96 99 SER C N 1
ATOM 4701 C CA . SER C 1 102 ? 30.023 27.380 26.173 1.00 29.96 99 SER C CA 1
ATOM 4702 C C . SER C 1 102 ? 31.510 27.337 25.858 1.00 30.54 99 SER C C 1
ATOM 4703 O O . SER C 1 102 ? 32.009 26.380 25.260 1.00 26.68 99 SER C O 1
ATOM 4711 N N . VAL C 1 103 ? 32.210 28.391 26.266 1.00 31.19 100 VAL C N 1
ATOM 4712 C CA . VAL C 1 103 ? 33.649 28.512 26.077 1.00 32.16 100 VAL C CA 1
ATOM 4713 C C . VAL C 1 103 ? 34.275 28.741 27.443 1.00 37.17 100 VAL C C 1
ATOM 4714 O O . VAL C 1 103 ? 33.958 29.728 28.118 1.00 40.06 100 VAL C O 1
ATOM 4727 N N . GLN C 1 104 ? 35.154 27.830 27.854 1.00 34.45 101 GLN C N 1
ATOM 4728 C CA . GLN C 1 104 ? 35.903 27.995 29.091 1.00 39.09 101 GLN C CA 1
ATOM 4729 C C . GLN C 1 104 ? 37.239 28.655 28.786 1.00 40.62 101 GLN C C 1
ATOM 4730 O O . GLN C 1 104 ? 37.956 28.231 27.873 1.00 36.56 101 GLN C O 1
ATOM 4744 N N . PHE C 1 105 ? 37.566 29.693 29.547 1.00 45.82 102 PHE C N 1
ATOM 4745 C CA . PHE C 1 105 ? 38.843 30.385 29.431 1.00 50.25 102 PHE C CA 1
ATOM 4746 C C . PHE C 1 105 ? 39.747 29.866 30.540 1.00 55.10 102 PHE C C 1
ATOM 4747 O O . PHE C 1 105 ? 39.499 30.119 31.723 1.00 54.81 102 PHE C O 1
ATOM 4764 N N . LEU C 1 106 ? 40.783 29.128 30.157 1.00 63.15 103 LEU C N 1
ATOM 4765 C CA . LEU C 1 106 ? 41.647 28.446 31.107 1.00 77.57 103 LEU C CA 1
ATOM 4766 C C . LEU C 1 106 ? 42.830 29.300 31.546 1.00 77.48 103 LEU C C 1
ATOM 4767 O O . LEU C 1 106 ? 43.744 28.785 32.199 1.00 71.22 103 LEU C O 1
ATOM 4783 N N . GLU C 1 107 ? 42.830 30.588 31.207 1.00 80.59 104 GLU C N 1
ATOM 4784 C CA . GLU C 1 107 ? 43.879 31.508 31.628 1.00 83.71 104 GLU C CA 1
ATOM 4785 C C . GLU C 1 107 ? 43.281 32.877 31.937 1.00 92.88 104 GLU C C 1
ATOM 4786 O O . GLU C 1 107 ? 43.740 33.888 31.388 1.00 104.55 104 GLU C O 1
ATOM 4798 N N . PRO C 1 108 ? 42.259 32.964 32.808 1.00 96.07 105 PRO C N 1
ATOM 4799 C CA . PRO C 1 108 ? 41.657 34.269 33.097 1.00 97.60 105 PRO C CA 1
ATOM 4800 C C . PRO C 1 108 ? 42.410 35.046 34.174 1.00 85.13 105 PRO C C 1
ATOM 4801 O O . PRO C 1 108 ? 43.435 35.658 33.871 1.00 76.36 105 PRO C O 1
ATOM 4812 N N . HIS D 1 3 ? 48.718 15.595 25.205 1.00 61.83 0 HIS D N 1
ATOM 4813 C CA . HIS D 1 3 ? 47.505 15.682 24.401 1.00 60.21 0 HIS D CA 1
ATOM 4814 C C . HIS D 1 3 ? 46.455 16.545 25.090 1.00 57.81 0 HIS D C 1
ATOM 4815 O O . HIS D 1 3 ? 46.555 16.834 26.282 1.00 54.44 0 HIS D O 1
ATOM 4829 N N . MET D 1 4 ? 45.446 16.949 24.325 1.00 44.39 1 MET D N 1
ATOM 4830 C CA . MET D 1 4 ? 44.362 17.781 24.820 1.00 43.34 1 MET D CA 1
ATOM 4831 C C . MET D 1 4 ? 43.036 17.055 24.638 1.00 36.00 1 MET D C 1
ATOM 4832 O O . MET D 1 4 ? 42.935 16.077 23.892 1.00 37.48 1 MET D O 1
ATOM 4846 N N . LEU D 1 5 ? 42.013 17.550 25.327 1.00 30.31 2 LEU D N 1
ATOM 4847 C CA . LEU D 1 5 ? 40.706 16.912 25.279 1.00 27.91 2 LEU D CA 1
ATOM 4848 C C . LEU D 1 5 ? 40.107 17.025 23.885 1.00 24.78 2 LEU D C 1
ATOM 4849 O O . LEU D 1 5 ? 40.163 18.079 23.244 1.00 20.53 2 LEU D O 1
ATOM 4865 N N . ASN D 1 6 ? 39.536 15.918 23.417 1.00 23.34 3 ASN D N 1
ATOM 4866 C CA . ASN D 1 6 ? 38.896 15.877 22.107 1.00 22.53 3 ASN D CA 1
ATOM 4867 C C . ASN D 1 6 ? 37.957 14.672 22.131 1.00 22.13 3 ASN D C 1
ATOM 4868 O O . ASN D 1 6 ? 38.410 13.533 21.993 1.00 23.91 3 ASN D O 1
ATOM 4879 N N . ARG D 1 7 ? 36.668 14.936 22.316 1.00 18.18 4 ARG D N 1
ATOM 4880 C CA . ARG D 1 7 ? 35.684 13.874 22.443 1.00 20.52 4 ARG D CA 1
ATOM 4881 C C . ARG D 1 7 ? 34.437 14.249 21.661 1.00 19.86 4 ARG D C 1
ATOM 4882 O O . ARG D 1 7 ? 33.929 15.366 21.790 1.00 19.12 4 ARG D O 1
ATOM 4903 N N . VAL D 1 8 ? 33.953 13.311 20.853 1.00 17.88 5 VAL D N 1
ATOM 4904 C CA . VAL D 1 8 ? 32.732 13.480 20.079 1.00 20.50 5 VAL D CA 1
ATOM 4905 C C . VAL D 1 8 ? 31.839 12.280 20.351 1.00 20.87 5 VAL D C 1
ATOM 4906 O O . VAL D 1 8 ? 32.305 11.136 20.319 1.00 20.90 5 VAL D O 1
ATOM 4919 N N . VAL D 1 9 ? 30.563 12.539 20.625 1.00 19.27 6 VAL D N 1
ATOM 4920 C CA . VAL D 1 9 ? 29.563 11.486 20.746 1.00 21.52 6 VAL D CA 1
ATOM 4921 C C . VAL D 1 9 ? 28.390 11.862 19.856 1.00 21.33 6 VAL D C 1
ATOM 4922 O O . VAL D 1 9 ? 27.826 12.954 19.994 1.00 21.60 6 VAL D O 1
ATOM 4935 N N . LEU D 1 10 ? 28.029 10.963 18.944 1.00 23.04 7 LEU D N 1
ATOM 4936 C CA . LEU D 1 10 ? 26.944 11.188 18.005 1.00 24.14 7 LEU D CA 1
ATOM 4937 C C . LEU D 1 10 ? 26.002 9.996 18.012 1.00 25.27 7 LEU D C 1
ATOM 4938 O O . LEU D 1 10 ? 26.414 8.856 18.237 1.00 26.67 7 LEU D O 1
ATOM 4954 N N . VAL D 1 11 ? 24.727 10.278 17.761 1.00 24.98 8 VAL D N 1
ATOM 4955 C CA . VAL D 1 11 ? 23.741 9.250 17.449 1.00 28.30 8 VAL D CA 1
ATOM 4956 C C . VAL D 1 11 ? 22.928 9.759 16.269 1.00 30.44 8 VAL D C 1
ATOM 4957 O O . VAL D 1 11 ? 22.366 10.859 16.328 1.00 30.96 8 VAL D O 1
ATOM 4970 N N . GLY D 1 12 ? 22.880 8.983 15.201 1.00 29.00 9 GLY D N 1
ATOM 4971 C CA . GLY D 1 12 ? 22.188 9.404 14.008 1.00 29.52 9 GLY D CA 1
ATOM 4972 C C . GLY D 1 12 ? 21.881 8.245 13.093 1.00 30.05 9 GLY D C 1
ATOM 4973 O O . GLY D 1 12 ? 21.951 7.081 13.489 1.00 28.89 9 GLY D O 1
ATOM 4977 N N . ARG D 1 13 ? 21.542 8.585 11.853 1.00 31.12 10 ARG D N 1
ATOM 4978 C CA . ARG D 1 13 ? 21.149 7.617 10.838 1.00 32.15 10 ARG D CA 1
ATOM 4979 C C . ARG D 1 13 ? 22.109 7.708 9.662 1.00 30.02 10 ARG D C 1
ATOM 4980 O O . ARG D 1 13 ? 22.388 8.806 9.168 1.00 29.72 10 ARG D O 1
ATOM 5001 N N . LEU D 1 14 ? 22.607 6.559 9.213 1.00 29.05 11 LEU D N 1
ATOM 5002 C CA . LEU D 1 14 ? 23.460 6.534 8.032 1.00 30.80 11 LEU D CA 1
ATOM 5003 C C . LEU D 1 14 ? 22.689 7.026 6.814 1.00 32.49 11 LEU D C 1
ATOM 5004 O O . LEU D 1 14 ? 21.544 6.627 6.584 1.00 33.26 11 LEU D O 1
ATOM 5020 N N . THR D 1 15 ? 23.322 7.903 6.034 1.00 31.67 12 THR D N 1
ATOM 5021 C CA . THR D 1 15 ? 22.701 8.400 4.812 1.00 36.76 12 THR D CA 1
ATOM 5022 C C . THR D 1 15 ? 22.859 7.419 3.659 1.00 40.18 12 THR D C 1
ATOM 5023 O O . THR D 1 15 ? 22.001 7.368 2.771 1.00 44.92 12 THR D O 1
ATOM 5034 N N . LYS D 1 16 ? 23.940 6.643 3.657 1.00 37.60 13 LYS D N 1
ATOM 5035 C CA . LYS D 1 16 ? 24.215 5.669 2.614 1.00 39.36 13 LYS D CA 1
ATOM 5036 C C . LYS D 1 16 ? 24.735 4.397 3.261 1.00 39.08 13 LYS D C 1
ATOM 5037 O O . LYS D 1 16 ? 25.009 4.350 4.463 1.00 35.93 13 LYS D O 1
ATOM 5056 N N . ASP D 1 17 ? 24.879 3.359 2.448 1.00 37.63 14 ASP D N 1
ATOM 5057 C CA . ASP D 1 17 ? 25.555 2.162 2.916 1.00 37.05 14 ASP D CA 1
ATOM 5058 C C . ASP D 1 17 ? 26.997 2.510 3.277 1.00 33.08 14 ASP D C 1
ATOM 5059 O O . ASP D 1 17 ? 27.627 3.323 2.591 1.00 30.47 14 ASP D O 1
ATOM 5068 N N . PRO D 1 18 ? 27.547 1.936 4.344 1.00 32.39 15 PRO D N 1
ATOM 5069 C CA . PRO D 1 18 ? 28.954 2.201 4.662 1.00 32.58 15 PRO D CA 1
ATOM 5070 C C . PRO D 1 18 ? 29.868 1.708 3.551 1.00 32.17 15 PRO D C 1
ATOM 5071 O O . PRO D 1 18 ? 29.528 0.795 2.795 1.00 32.25 15 PRO D O 1
ATOM 5082 N N . GLU D 1 19 ? 31.038 2.332 3.453 1.00 30.45 16 GLU D N 1
ATOM 5083 C CA . GLU D 1 19 ? 32.032 2.002 2.439 1.00 32.41 16 GLU D CA 1
ATOM 5084 C C . GLU D 1 19 ? 33.217 1.332 3.121 1.00 35.52 16 GLU D C 1
ATOM 5085 O O . GLU D 1 19 ? 33.860 1.935 3.986 1.00 29.47 16 GLU D O 1
ATOM 5097 N N . LEU D 1 20 ? 33.503 0.092 2.729 1.00 28.35 17 LEU D N 1
ATOM 5098 C CA . LEU D 1 20 ? 34.571 -0.700 3.328 1.00 28.35 17 LEU D CA 1
ATOM 5099 C C . LEU D 1 20 ? 35.777 -0.713 2.396 1.00 29.45 17 LEU D C 1
ATOM 5100 O O . LEU D 1 20 ? 35.672 -1.148 1.244 1.00 29.26 17 LEU D O 1
ATOM 5116 N N . ARG D 1 21 ? 36.916 -0.242 2.897 1.00 29.18 18 ARG D N 1
ATOM 5117 C CA . ARG D 1 21 ? 38.166 -0.241 2.154 1.00 31.85 18 ARG D CA 1
ATOM 5118 C C . ARG D 1 21 ? 39.227 -0.965 2.971 1.00 33.53 18 ARG D C 1
ATOM 5119 O O . ARG D 1 21 ? 39.036 -1.270 4.152 1.00 33.49 18 ARG D O 1
ATOM 5140 N N . TYR D 1 22 ? 40.356 -1.246 2.325 1.00 33.16 19 TYR D N 1
ATOM 5141 C CA . TYR D 1 22 ? 41.474 -1.919 2.968 1.00 35.07 19 TYR D CA 1
ATOM 5142 C C . TYR D 1 22 ? 42.766 -1.182 2.655 1.00 36.74 19 TYR D C 1
ATOM 5143 O O . TYR D 1 22 ? 42.915 -0.577 1.589 1.00 36.09 19 TYR D O 1
ATOM 5161 N N . THR D 1 23 ? 43.696 -1.230 3.607 1.00 44.12 20 THR D N 1
ATOM 5162 C CA . THR D 1 23 ? 45.004 -0.614 3.461 1.00 47.84 20 THR D CA 1
ATOM 5163 C C . THR D 1 23 ? 46.009 -1.628 2.935 1.00 46.16 20 THR D C 1
ATOM 5164 O O . THR D 1 23 ? 45.764 -2.837 2.967 1.00 45.24 20 THR D O 1
ATOM 5175 N N . PRO D 1 24 ? 47.161 -1.164 2.441 1.00 49.66 21 PRO D N 1
ATOM 5176 C CA . PRO D 1 24 ? 48.163 -2.110 1.917 1.00 50.10 21 PRO D CA 1
ATOM 5177 C C . PRO D 1 24 ? 48.503 -3.240 2.875 1.00 53.27 21 PRO D C 1
ATOM 5178 O O . PRO D 1 24 ? 48.740 -4.369 2.427 1.00 51.54 21 PRO D O 1
ATOM 5189 N N . ASN D 1 25 ? 48.533 -2.975 4.179 1.00 50.77 22 ASN D N 1
ATOM 5190 C CA . ASN D 1 25 ? 48.832 -4.005 5.164 1.00 59.71 22 ASN D CA 1
ATOM 5191 C C . ASN D 1 25 ? 47.588 -4.750 5.635 1.00 55.93 22 ASN D C 1
ATOM 5192 O O . ASN D 1 25 ? 47.659 -5.489 6.623 1.00 57.18 22 ASN D O 1
ATOM 5203 N N . GLY D 1 26 ? 46.455 -4.575 4.957 1.00 56.45 23 GLY D N 1
ATOM 5204 C CA . GLY D 1 26 ? 45.288 -5.393 5.219 1.00 53.07 23 GLY D CA 1
ATOM 5205 C C . GLY D 1 26 ? 44.412 -4.938 6.362 1.00 53.00 23 GLY D C 1
ATOM 5206 O O . GLY D 1 26 ? 43.657 -5.750 6.906 1.00 48.99 23 GLY D O 1
ATOM 5210 N N . ALA D 1 27 ? 44.481 -3.667 6.748 1.00 50.39 24 ALA D N 1
ATOM 5211 C CA . ALA D 1 27 ? 43.631 -3.140 7.806 1.00 45.67 24 ALA D CA 1
ATOM 5212 C C . ALA D 1 27 ? 42.326 -2.629 7.208 1.00 37.19 24 ALA D C 1
ATOM 5213 O O . ALA D 1 27 ? 42.338 -1.822 6.273 1.00 36.28 24 ALA D O 1
ATOM 5220 N N . ALA D 1 28 ? 41.207 -3.104 7.747 1.00 36.12 25 ALA D N 1
ATOM 5221 C CA . ALA D 1 28 ? 39.902 -2.671 7.268 1.00 35.42 25 ALA D CA 1
ATOM 5222 C C . ALA D 1 28 ? 39.613 -1.246 7.724 1.00 36.43 25 ALA D C 1
ATOM 5223 O O . ALA D 1 28 ? 39.928 -0.861 8.853 1.00 35.00 25 ALA D O 1
ATOM 5230 N N . VAL D 1 29 ? 39.011 -0.461 6.832 1.00 33.19 26 VAL D N 1
ATOM 5231 C CA . VAL D 1 29 ? 38.642 0.921 7.122 1.00 30.18 26 VAL D CA 1
ATOM 5232 C C . VAL D 1 29 ? 37.252 1.163 6.553 1.00 29.27 26 VAL D C 1
ATOM 5233 O O . VAL D 1 29 ? 37.027 0.968 5.353 1.00 28.80 26 VAL D O 1
ATOM 5246 N N . ALA D 1 30 ? 36.324 1.593 7.404 1.00 27.46 27 ALA D N 1
ATOM 5247 C CA . ALA D 1 30 ? 34.944 1.829 7.008 1.00 26.63 27 ALA D CA 1
ATOM 5248 C C . ALA D 1 30 ? 34.596 3.295 7.221 1.00 27.54 27 ALA D C 1
ATOM 5249 O O . ALA D 1 30 ? 34.862 3.853 8.291 1.00 27.04 27 ALA D O 1
ATOM 5256 N N . THR D 1 31 ? 34.006 3.911 6.202 1.00 27.09 28 THR D N 1
ATOM 5257 C CA . THR D 1 31 ? 33.541 5.287 6.270 1.00 28.23 28 THR D CA 1
ATOM 5258 C C . THR D 1 31 ? 32.027 5.322 6.111 1.00 28.60 28 THR D C 1
ATOM 5259 O O . THR D 1 31 ? 31.435 4.475 5.436 1.00 27.95 28 THR D O 1
ATOM 5270 N N . PHE D 1 32 ? 31.401 6.309 6.745 1.00 27.32 29 PHE D N 1
ATOM 5271 C CA . PHE D 1 32 ? 29.967 6.505 6.604 1.00 28.31 29 PHE D CA 1
ATOM 5272 C C . PHE D 1 32 ? 29.624 7.911 7.068 1.00 28.63 29 PHE D C 1
ATOM 5273 O O . PHE D 1 32 ? 30.429 8.586 7.714 1.00 27.25 29 PHE D O 1
ATOM 5290 N N . THR D 1 33 ? 28.420 8.349 6.709 1.00 28.69 30 THR D N 1
ATOM 5291 C CA . THR D 1 33 ? 27.925 9.674 7.054 1.00 30.12 30 THR D CA 1
ATOM 5292 C C . THR D 1 33 ? 26.686 9.530 7.923 1.00 28.99 30 THR D C 1
ATOM 5293 O O . THR D 1 33 ? 25.755 8.802 7.565 1.00 29.35 30 THR D O 1
ATOM 5304 N N . LEU D 1 34 ? 26.678 10.221 9.060 1.00 27.32 31 LEU D N 1
ATOM 5305 C CA . LEU D 1 34 ? 25.547 10.203 9.976 1.00 29.09 31 LEU D CA 1
ATOM 5306 C C . LEU D 1 34 ? 24.709 11.459 9.788 1.00 29.52 31 LEU D C 1
ATOM 5307 O O . LEU D 1 34 ? 25.235 12.576 9.821 1.00 29.30 31 LEU D O 1
ATOM 5323 N N . ALA D 1 35 ? 23.409 11.268 9.589 1.00 30.45 32 ALA D N 1
ATOM 5324 C CA . ALA D 1 35 ? 22.453 12.365 9.592 1.00 30.42 32 ALA D CA 1
ATOM 5325 C C . ALA D 1 35 ? 21.966 12.568 11.020 1.00 28.51 32 ALA D C 1
ATOM 5326 O O . ALA D 1 35 ? 21.373 11.660 11.612 1.00 27.76 32 ALA D O 1
ATOM 5333 N N . VAL D 1 36 ? 22.227 13.747 11.574 1.00 28.56 33 VAL D N 1
ATOM 5334 C CA . VAL D 1 36 ? 21.886 14.066 12.956 1.00 30.41 33 VAL D CA 1
ATOM 5335 C C . VAL D 1 36 ? 20.980 15.287 12.931 1.00 29.17 33 VAL D C 1
ATOM 5336 O O . VAL D 1 36 ? 21.415 16.384 12.559 1.00 30.32 33 VAL D O 1
ATOM 5349 N N . ASN D 1 37 ? 19.724 15.101 13.331 1.00 36.29 34 ASN D N 1
ATOM 5350 C CA . ASN D 1 37 ? 18.766 16.197 13.338 1.00 41.25 34 ASN D CA 1
ATOM 5351 C C . ASN D 1 37 ? 19.176 17.262 14.348 1.00 41.12 34 ASN D C 1
ATOM 5352 O O . ASN D 1 37 ? 19.563 16.954 15.478 1.00 44.06 34 ASN D O 1
ATOM 5363 N N . ARG D 1 38 ? 19.089 18.522 13.932 1.00 42.47 35 ARG D N 1
ATOM 5364 C CA . ARG D 1 38 ? 19.357 19.628 14.837 1.00 44.51 35 ARG D CA 1
ATOM 5365 C C . ARG D 1 38 ? 18.219 19.781 15.843 1.00 46.00 35 ARG D C 1
ATOM 5366 O O . ARG D 1 38 ? 17.110 19.272 15.656 1.00 49.51 35 ARG D O 1
ATOM 5387 N N . THR D 1 39 ? 18.510 20.496 16.924 1.00 52.72 36 THR D N 1
ATOM 5388 C CA . THR D 1 39 ? 17.522 20.742 17.969 1.00 60.70 36 THR D CA 1
ATOM 5389 C C . THR D 1 39 ? 16.707 21.993 17.659 1.00 55.11 36 THR D C 1
ATOM 5390 O O . THR D 1 39 ? 15.521 21.908 17.341 1.00 55.73 36 THR D O 1
ATOM 5401 N N . GLU D 1 48 ? 15.746 20.046 9.575 1.00 53.90 45 GLU D N 1
ATOM 5402 C CA . GLU D 1 48 ? 17.138 20.428 9.380 1.00 49.23 45 GLU D CA 1
ATOM 5403 C C . GLU D 1 48 ? 18.054 19.479 10.150 1.00 48.69 45 GLU D C 1
ATOM 5404 O O . GLU D 1 48 ? 17.808 19.174 11.316 1.00 45.42 45 GLU D O 1
ATOM 5416 N N . ALA D 1 49 ? 19.113 19.011 9.492 1.00 46.23 46 ALA D N 1
ATOM 5417 C CA . ALA D 1 49 ? 20.020 18.039 10.083 1.00 41.58 46 ALA D CA 1
ATOM 5418 C C . ALA D 1 49 ? 21.445 18.342 9.648 1.00 37.62 46 ALA D C 1
ATOM 5419 O O . ALA D 1 49 ? 21.687 19.104 8.708 1.00 41.80 46 ALA D O 1
ATOM 5426 N N . ASP D 1 50 ? 22.394 17.733 10.354 1.00 33.62 47 ASP D N 1
ATOM 5427 C CA . ASP D 1 50 ? 23.807 17.807 10.017 1.00 31.47 47 ASP D CA 1
ATOM 5428 C C . ASP D 1 50 ? 24.279 16.449 9.513 1.00 31.80 47 ASP D C 1
ATOM 5429 O O . ASP D 1 50 ? 23.784 15.402 9.941 1.00 30.41 47 ASP D O 1
ATOM 5438 N N . PHE D 1 51 ? 25.237 16.479 8.592 1.00 32.07 48 PHE D N 1
ATOM 5439 C CA . PHE D 1 51 ? 25.724 15.285 7.903 1.00 31.58 48 PHE D CA 1
ATOM 5440 C C . PHE D 1 51 ? 27.214 15.163 8.196 1.00 29.19 48 PHE D C 1
ATOM 5441 O O . PHE D 1 51 ? 28.040 15.825 7.561 1.00 28.68 48 PHE D O 1
ATOM 5458 N N . ILE D 1 52 ? 27.550 14.311 9.159 1.00 28.78 49 ILE D N 1
ATOM 5459 C CA . ILE D 1 52 ? 28.891 14.237 9.723 1.00 27.56 49 ILE D CA 1
ATOM 5460 C C . ILE D 1 52 ? 29.570 12.984 9.191 1.00 26.54 49 ILE D C 1
ATOM 5461 O O . ILE D 1 52 ? 29.006 11.886 9.263 1.00 24.95 49 ILE D O 1
ATOM 5477 N N . ASN D 1 53 ? 30.778 13.151 8.664 1.00 25.11 50 ASN D N 1
ATOM 5478 C CA . ASN D 1 53 ? 31.543 12.031 8.136 1.00 29.58 50 ASN D CA 1
ATOM 5479 C C . ASN D 1 53 ? 32.284 11.326 9.264 1.00 26.68 50 ASN D C 1
ATOM 5480 O O . ASN D 1 53 ? 32.946 11.971 10.084 1.00 25.32 50 ASN D O 1
ATOM 5491 N N . CYS D 1 54 ? 32.171 10.002 9.301 1.00 24.49 51 CYS D N 1
ATOM 5492 C CA . CYS D 1 54 ? 32.802 9.181 10.320 1.00 26.48 51 CYS D CA 1
ATOM 5493 C C . CYS D 1 54 ? 33.727 8.166 9.664 1.00 26.36 51 CYS D C 1
ATOM 5494 O O . CYS D 1 54 ? 33.524 7.766 8.514 1.00 25.45 51 CYS D O 1
ATOM 5502 N N . VAL D 1 55 ? 34.748 7.756 10.412 1.00 25.68 52 VAL D N 1
ATOM 5503 C CA . VAL D 1 55 ? 35.706 6.754 9.963 1.00 26.01 52 VAL D CA 1
ATOM 5504 C C . VAL D 1 55 ? 36.021 5.842 11.139 1.00 26.81 52 VAL D C 1
ATOM 5505 O O . VAL D 1 55 ? 36.127 6.298 12.282 1.00 27.32 52 VAL D O 1
ATOM 5518 N N . THR D 1 56 ? 36.161 4.549 10.859 1.00 26.45 53 THR D N 1
ATOM 5519 C CA . THR D 1 56 ? 36.504 3.578 11.886 1.00 29.74 53 THR D CA 1
ATOM 5520 C C . THR D 1 56 ? 37.374 2.498 11.259 1.00 31.65 53 THR D C 1
ATOM 5521 O O . THR D 1 56 ? 37.446 2.367 10.034 1.00 30.23 53 THR D O 1
ATOM 5532 N N . TRP D 1 57 ? 38.039 1.722 12.114 1.00 30.72 54 TRP D N 1
ATOM 5533 C CA . TRP D 1 57 ? 39.106 0.832 11.680 1.00 32.58 54 TRP D CA 1
ATOM 5534 C C . TRP D 1 57 ? 38.928 -0.569 12.247 1.00 32.88 54 TRP D C 1
ATOM 5535 O O . TRP D 1 57 ? 38.342 -0.761 13.317 1.00 31.46 54 TRP D O 1
ATOM 5556 N N . ARG D 1 58 ? 39.435 -1.546 11.499 1.00 33.86 55 ARG D N 1
ATOM 5557 C CA . ARG D 1 58 ? 39.698 -2.905 11.992 1.00 34.69 55 ARG D CA 1
ATOM 5558 C C . ARG D 1 58 ? 38.391 -3.525 12.484 1.00 35.20 55 ARG D C 1
ATOM 5559 O O . ARG D 1 58 ? 37.392 -3.486 11.748 1.00 35.84 55 ARG D O 1
ATOM 5580 N N . ARG D 1 59 ? 38.351 -4.115 13.683 1.00 32.49 56 ARG D N 1
ATOM 5581 C CA . ARG D 1 59 ? 37.164 -4.842 14.124 1.00 33.85 56 ARG D CA 1
ATOM 5582 C C . ARG D 1 59 ? 35.913 -3.979 14.029 1.00 36.20 56 ARG D C 1
ATOM 5583 O O . ARG D 1 59 ? 34.863 -4.443 13.570 1.00 38.52 56 ARG D O 1
ATOM 5587 N N . GLN D 1 60 ? 36.004 -2.719 14.459 1.00 34.69 57 GLN D N 1
ATOM 5588 C CA . GLN D 1 60 ? 34.856 -1.825 14.350 1.00 35.03 57 GLN D CA 1
ATOM 5589 C C . GLN D 1 60 ? 34.445 -1.644 12.894 1.00 32.14 57 GLN D C 1
ATOM 5590 O O . GLN D 1 60 ? 33.251 -1.639 12.573 1.00 30.63 57 GLN D O 1
ATOM 5604 N N . ALA D 1 61 ? 35.423 -1.502 11.996 1.00 30.77 58 ALA D N 1
ATOM 5605 C CA . ALA D 1 61 ? 35.114 -1.350 10.579 1.00 30.30 58 ALA D CA 1
ATOM 5606 C C . ALA D 1 61 ? 34.385 -2.574 10.040 1.00 31.47 58 ALA D C 1
ATOM 5607 O O . ALA D 1 61 ? 33.410 -2.445 9.291 1.00 28.29 58 ALA D O 1
ATOM 5614 N N . GLU D 1 62 ? 34.840 -3.773 10.411 1.00 33.27 59 GLU D N 1
ATOM 5615 C CA . GLU D 1 62 ? 34.181 -4.985 9.937 1.00 34.22 59 GLU D CA 1
ATOM 5616 C C . GLU D 1 62 ? 32.751 -5.067 10.454 1.00 34.49 59 GLU D C 1
ATOM 5617 O O . GLU D 1 62 ? 31.847 -5.510 9.735 1.00 35.72 59 GLU D O 1
ATOM 5629 N N . ASN D 1 63 ? 32.523 -4.644 11.701 1.00 34.26 60 ASN D N 1
ATOM 5630 C CA . ASN D 1 63 ? 31.166 -4.638 12.238 1.00 36.05 60 ASN D CA 1
ATOM 5631 C C . ASN D 1 63 ? 30.270 -3.680 11.465 1.00 34.77 60 ASN D C 1
ATOM 5632 O O . ASN D 1 63 ? 29.128 -4.017 11.135 1.00 35.42 60 ASN D O 1
ATOM 5643 N N . VAL D 1 64 ? 30.770 -2.479 11.169 1.00 30.97 61 VAL D N 1
ATOM 5644 C CA . VAL D 1 64 ? 29.987 -1.513 10.403 1.00 30.13 61 VAL D CA 1
ATOM 5645 C C . VAL D 1 64 ? 29.597 -2.096 9.052 1.00 32.89 61 VAL D C 1
ATOM 5646 O O . VAL D 1 64 ? 28.457 -1.942 8.598 1.00 33.95 61 VAL D O 1
ATOM 5659 N N . ALA D 1 65 ? 30.533 -2.780 8.392 1.00 31.16 62 ALA D N 1
ATOM 5660 C CA . ALA D 1 65 ? 30.306 -3.224 7.020 1.00 35.17 62 ALA D CA 1
ATOM 5661 C C . ALA D 1 65 ? 29.173 -4.242 6.936 1.00 38.60 62 ALA D C 1
ATOM 5662 O O . ALA D 1 65 ? 28.323 -4.161 6.041 1.00 42.01 62 ALA D O 1
ATOM 5669 N N . ASN D 1 66 ? 29.139 -5.208 7.855 1.00 38.37 63 ASN D N 1
ATOM 5670 C CA . ASN D 1 66 ? 28.173 -6.300 7.795 1.00 44.81 63 ASN D CA 1
ATOM 5671 C C . ASN D 1 66 ? 27.097 -6.190 8.873 1.00 44.15 63 ASN D C 1
ATOM 5672 O O . ASN D 1 66 ? 26.606 -7.206 9.371 1.00 54.02 63 ASN D O 1
ATOM 5683 N N . PHE D 1 67 ? 26.711 -4.966 9.239 1.00 40.12 64 PHE D N 1
ATOM 5684 C CA . PHE D 1 67 ? 25.598 -4.774 10.164 1.00 39.47 64 PHE D CA 1
ATOM 5685 C C . PHE D 1 67 ? 24.832 -3.485 9.888 1.00 37.62 64 PHE D C 1
ATOM 5686 O O . PHE D 1 67 ? 23.637 -3.400 10.189 1.00 39.15 64 PHE D O 1
ATOM 5703 N N . LEU D 1 68 ? 25.496 -2.479 9.323 1.00 36.12 65 LEU D N 1
ATOM 5704 C CA . LEU D 1 68 ? 24.885 -1.179 9.087 1.00 34.85 65 LEU D CA 1
ATOM 5705 C C . LEU D 1 68 ? 24.651 -0.959 7.599 1.00 35.20 65 LEU D C 1
ATOM 5706 O O . LEU D 1 68 ? 25.484 -1.326 6.764 1.00 36.44 65 LEU D O 1
ATOM 5722 N N . LYS D 1 69 ? 23.511 -0.352 7.280 1.00 34.05 66 LYS D N 1
ATOM 5723 C CA . LYS D 1 69 ? 23.148 -0.020 5.909 1.00 37.68 66 LYS D CA 1
ATOM 5724 C C . LYS D 1 69 ? 22.521 1.369 5.909 1.00 37.32 66 LYS D C 1
ATOM 5725 O O . LYS D 1 69 ? 22.470 2.051 6.938 1.00 35.34 66 LYS D O 1
ATOM 5733 N N . LYS D 1 70 ? 22.035 1.787 4.744 1.00 36.45 67 LYS D N 1
ATOM 5734 C CA . LYS D 1 70 ? 21.342 3.062 4.634 1.00 37.94 67 LYS D CA 1
ATOM 5735 C C . LYS D 1 70 ? 20.191 3.117 5.630 1.00 36.73 67 LYS D C 1
ATOM 5736 O O . LYS D 1 70 ? 19.370 2.199 5.701 1.00 36.47 67 LYS D O 1
ATOM 5755 N N . GLY D 1 71 ? 20.138 4.196 6.408 1.00 34.02 68 GLY D N 1
ATOM 5756 C CA . GLY D 1 71 ? 19.060 4.398 7.351 1.00 31.13 68 GLY D CA 1
ATOM 5757 C C . GLY D 1 71 ? 19.235 3.722 8.692 1.00 32.28 68 GLY D C 1
ATOM 5758 O O . GLY D 1 71 ? 18.397 3.924 9.580 1.00 34.55 68 GLY D O 1
ATOM 5762 N N . SER D 1 72 ? 20.284 2.927 8.875 1.00 32.67 69 SER D N 1
ATOM 5763 C CA . SER D 1 72 ? 20.504 2.269 10.155 1.00 36.04 69 SER D CA 1
ATOM 5764 C C . SER D 1 72 ? 20.843 3.293 11.231 1.00 34.47 69 SER D C 1
ATOM 5765 O O . SER D 1 72 ? 21.510 4.298 10.970 1.00 31.15 69 SER D O 1
ATOM 5773 N N . LEU D 1 73 ? 20.373 3.033 12.448 1.00 37.15 70 LEU D N 1
ATOM 5774 C CA . LEU D 1 73 ? 20.722 3.862 13.592 1.00 36.80 70 LEU D CA 1
ATOM 5775 C C . LEU D 1 73 ? 22.083 3.434 14.125 1.00 34.89 70 LEU D C 1
ATOM 5776 O O . LEU D 1 73 ? 22.348 2.238 14.277 1.00 35.17 70 LEU D O 1
ATOM 5792 N N . ALA D 1 74 ? 22.944 4.409 14.407 1.00 31.37 71 ALA D N 1
ATOM 5793 C CA . ALA D 1 74 ? 24.293 4.113 14.864 1.00 31.53 71 ALA D CA 1
ATOM 5794 C C . ALA D 1 74 ? 24.750 5.177 15.849 1.00 30.13 71 ALA D C 1
ATOM 5795 O O . ALA D 1 74 ? 24.525 6.372 15.638 1.00 29.53 71 ALA D O 1
ATOM 5802 N N . GLY D 1 75 ? 25.388 4.727 16.924 1.00 31.20 72 GLY D N 1
ATOM 5803 C CA . GLY D 1 75 ? 26.035 5.613 17.873 1.00 29.71 72 GLY D CA 1
ATOM 5804 C C . GLY D 1 75 ? 27.543 5.583 17.657 1.00 29.11 72 GLY D C 1
ATOM 5805 O O . GLY D 1 75 ? 28.114 4.534 17.364 1.00 29.91 72 GLY D O 1
ATOM 5809 N N . VAL D 1 76 ? 28.166 6.747 17.800 1.00 25.50 73 VAL D N 1
ATOM 5810 C CA . VAL D 1 76 ? 29.596 6.905 17.571 1.00 25.95 73 VAL D CA 1
ATOM 5811 C C . VAL D 1 76 ? 30.206 7.601 18.777 1.00 25.37 73 VAL D C 1
ATOM 5812 O O . VAL D 1 76 ? 29.673 8.607 19.257 1.00 25.25 73 VAL D O 1
ATOM 5825 N N . ASP D 1 77 ? 31.323 7.063 19.257 1.00 24.35 74 ASP D N 1
ATOM 5826 C CA . ASP D 1 77 ? 32.112 7.674 20.317 1.00 26.27 74 ASP D CA 1
ATOM 5827 C C . ASP D 1 77 ? 33.542 7.774 19.815 1.00 25.39 74 ASP D C 1
ATOM 5828 O O . ASP D 1 77 ? 34.175 6.750 19.537 1.00 25.57 74 ASP D O 1
ATOM 5837 N N . GLY D 1 78 ? 34.047 8.996 19.681 1.00 23.07 75 GLY D N 1
ATOM 5838 C CA . GLY D 1 78 ? 35.375 9.165 19.132 1.00 25.98 75 GLY D CA 1
ATOM 5839 C C . GLY D 1 78 ? 35.955 10.556 19.266 1.00 23.93 75 GLY D C 1
ATOM 5840 O O . GLY D 1 78 ? 35.678 11.277 20.231 1.00 21.86 75 GLY D O 1
ATOM 5844 N N . ARG D 1 79 ? 36.773 10.935 18.289 1.00 22.33 76 ARG D N 1
ATOM 5845 C CA . ARG D 1 79 ? 37.513 12.186 18.318 1.00 25.04 76 ARG D CA 1
ATOM 5846 C C . ARG D 1 79 ? 37.366 12.888 16.977 1.00 23.91 76 ARG D C 1
ATOM 5847 O O . ARG D 1 79 ? 37.237 12.245 15.931 1.00 21.94 76 ARG D O 1
ATOM 5868 N N . LEU D 1 80 ? 37.374 14.217 17.016 1.00 23.44 77 LEU D N 1
ATOM 5869 C CA . LEU D 1 80 ? 37.275 15.025 15.808 1.00 23.40 77 LEU D CA 1
ATOM 5870 C C . LEU D 1 80 ? 38.672 15.210 15.233 1.00 25.54 77 LEU D C 1
ATOM 5871 O O . LEU D 1 80 ? 39.553 15.770 15.894 1.00 28.28 77 LEU D O 1
ATOM 5887 N N . GLN D 1 81 ? 38.876 14.733 14.008 1.00 26.34 78 GLN D N 1
ATOM 5888 C CA . GLN D 1 81 ? 40.196 14.743 13.399 1.00 30.71 78 GLN D CA 1
ATOM 5889 C C . GLN D 1 81 ? 40.094 15.128 11.932 1.00 32.81 78 GLN D C 1
ATOM 5890 O O . GLN D 1 81 ? 39.019 15.103 11.327 1.00 34.12 78 GLN D O 1
ATOM 5904 N N . THR D 1 82 ? 41.242 15.488 11.373 1.00 33.50 79 THR D N 1
ATOM 5905 C CA . THR D 1 82 ? 41.399 15.753 9.953 1.00 40.78 79 THR D CA 1
ATOM 5906 C C . THR D 1 82 ? 42.268 14.668 9.331 1.00 49.31 79 THR D C 1
ATOM 5907 O O . THR D 1 82 ? 43.064 14.014 10.011 1.00 45.23 79 THR D O 1
ATOM 5918 N N . ARG D 1 83 ? 42.110 14.477 8.022 1.00 55.82 80 ARG D N 1
ATOM 5919 C CA . ARG D 1 83 ? 42.776 13.378 7.339 1.00 55.93 80 ARG D CA 1
ATOM 5920 C C . ARG D 1 83 ? 43.144 13.797 5.923 1.00 57.62 80 ARG D C 1
ATOM 5921 O O . ARG D 1 83 ? 42.598 14.757 5.374 1.00 59.46 80 ARG D O 1
ATOM 5942 N N . ASN D 1 84 ? 44.094 13.064 5.344 1.00 65.37 81 ASN D N 1
ATOM 5943 C CA . ASN D 1 84 ? 44.519 13.243 3.963 1.00 68.77 81 ASN D CA 1
ATOM 5944 C C . ASN D 1 84 ? 44.396 11.920 3.219 1.00 65.09 81 ASN D C 1
ATOM 5945 O O . ASN D 1 84 ? 44.752 10.864 3.751 1.00 65.33 81 ASN D O 1
ATOM 5956 N N . TYR D 1 85 ? 43.890 11.983 1.988 1.00 72.35 82 TYR D N 1
ATOM 5957 C CA . TYR D 1 85 ? 43.805 10.802 1.137 1.00 73.55 82 TYR D CA 1
ATOM 5958 C C . TYR D 1 85 ? 43.543 11.219 -0.306 1.00 83.35 82 TYR D C 1
ATOM 5959 O O . TYR D 1 85 ? 42.545 11.884 -0.597 1.00 83.00 82 TYR D O 1
ATOM 5977 N N . GLU D 1 86 ? 44.440 10.845 -1.215 1.00 100.54 83 GLU D N 1
ATOM 5978 C CA . GLU D 1 86 ? 44.303 11.249 -2.607 1.00 101.52 83 GLU D CA 1
ATOM 5979 C C . GLU D 1 86 ? 43.057 10.627 -3.228 1.00 100.22 83 GLU D C 1
ATOM 5980 O O . GLU D 1 86 ? 42.661 9.505 -2.899 1.00 89.18 83 GLU D O 1
ATOM 5984 N N . ASN D 1 87 ? 42.438 11.373 -4.139 1.00 95.29 84 ASN D N 1
ATOM 5985 C CA . ASN D 1 87 ? 41.238 10.909 -4.817 1.00 91.91 84 ASN D CA 1
ATOM 5986 C C . ASN D 1 87 ? 41.593 9.914 -5.915 1.00 97.92 84 ASN D C 1
ATOM 5987 O O . ASN D 1 87 ? 42.650 10.002 -6.548 1.00 100.60 84 ASN D O 1
ATOM 5998 N N . GLN D 1 88 ? 40.695 8.959 -6.137 1.00 90.63 85 GLN D N 1
ATOM 5999 C CA . GLN D 1 88 ? 40.906 7.928 -7.146 1.00 88.00 85 GLN D CA 1
ATOM 6000 C C . GLN D 1 88 ? 40.878 8.525 -8.549 1.00 78.04 85 GLN D C 1
ATOM 6001 O O . GLN D 1 88 ? 41.765 9.292 -8.925 1.00 75.12 85 GLN D O 1
ATOM 6015 N N . GLN D 1 91 ? 44.628 14.600 -7.170 1.00 73.78 88 GLN D N 1
ATOM 6016 C CA . GLN D 1 91 ? 44.468 15.821 -6.389 1.00 87.09 88 GLN D CA 1
ATOM 6017 C C . GLN D 1 91 ? 44.523 15.514 -4.895 1.00 88.49 88 GLN D C 1
ATOM 6018 O O . GLN D 1 91 ? 44.075 14.454 -4.455 1.00 85.38 88 GLN D O 1
ATOM 6026 N N . ARG D 1 92 ? 45.074 16.444 -4.117 1.00 93.41 89 ARG D N 1
ATOM 6027 C CA . ARG D 1 92 ? 45.101 16.302 -2.668 1.00 84.25 89 ARG D CA 1
ATOM 6028 C C . ARG D 1 92 ? 43.721 16.604 -2.099 1.00 80.22 89 ARG D C 1
ATOM 6029 O O . ARG D 1 92 ? 43.128 17.643 -2.405 1.00 83.18 89 ARG D O 1
ATOM 6050 N N . VAL D 1 93 ? 43.213 15.694 -1.270 1.00 77.02 90 VAL D N 1
ATOM 6051 C CA . VAL D 1 93 ? 41.896 15.826 -0.657 1.00 70.08 90 VAL D CA 1
ATOM 6052 C C . VAL D 1 93 ? 42.072 15.877 0.854 1.00 63.83 90 VAL D C 1
ATOM 6053 O O . VAL D 1 93 ? 42.783 15.047 1.433 1.00 57.69 90 VAL D O 1
ATOM 6066 N N . PHE D 1 94 ? 41.417 16.849 1.484 1.00 63.08 91 PHE D N 1
ATOM 6067 C CA . PHE D 1 94 ? 41.475 17.061 2.924 1.00 54.62 91 PHE D CA 1
ATOM 6068 C C . PHE D 1 94 ? 40.059 16.991 3.476 1.00 53.36 91 PHE D C 1
ATOM 6069 O O . PHE D 1 94 ? 39.146 17.617 2.927 1.00 52.12 91 PHE D O 1
ATOM 6086 N N . VAL D 1 95 ? 39.876 16.236 4.559 1.00 50.07 92 VAL D N 1
ATOM 6087 C CA A VAL D 1 95 ? 38.557 16.016 5.139 0.06 48.93 92 VAL D CA 1
ATOM 6088 C CA B VAL D 1 95 ? 38.558 16.015 5.140 0.94 48.78 92 VAL D CA 1
ATOM 6089 C C . VAL D 1 95 ? 38.642 16.162 6.653 1.00 45.34 92 VAL D C 1
ATOM 6090 O O . VAL D 1 95 ? 39.684 15.910 7.265 1.00 44.42 92 VAL D O 1
ATOM 6113 N N . THR D 1 96 ? 37.529 16.580 7.248 1.00 41.09 93 THR D N 1
ATOM 6114 C CA . THR D 1 96 ? 37.350 16.611 8.694 1.00 38.19 93 THR D CA 1
ATOM 6115 C C . THR D 1 96 ? 36.336 15.530 9.035 1.00 36.27 93 THR D C 1
ATOM 6116 O O . THR D 1 96 ? 35.227 15.525 8.491 1.00 36.35 93 THR D O 1
ATOM 6127 N N . GLU D 1 97 ? 36.721 14.607 9.912 1.00 31.32 94 GLU D N 1
ATOM 6128 C CA . GLU D 1 97 ? 35.909 13.433 10.186 1.00 29.73 94 GLU D CA 1
ATOM 6129 C C . GLU D 1 97 ? 35.897 13.150 11.678 1.00 25.82 94 GLU D C 1
ATOM 6130 O O . GLU D 1 97 ? 36.730 13.651 12.437 1.00 24.83 94 GLU D O 1
ATOM 6142 N N . VAL D 1 98 ? 34.935 12.332 12.087 1.00 24.24 95 VAL D N 1
ATOM 6143 C CA . VAL D 1 98 ? 34.902 11.777 13.434 1.00 23.27 95 VAL D CA 1
ATOM 6144 C C . VAL D 1 98 ? 35.581 10.414 13.379 1.00 23.68 95 VAL D C 1
ATOM 6145 O O . VAL D 1 98 ? 35.084 9.489 12.733 1.00 23.55 95 VAL D O 1
ATOM 6158 N N . GLN D 1 99 ? 36.728 10.298 14.041 1.00 23.44 96 GLN D N 1
ATOM 6159 C CA . GLN D 1 99 ? 37.427 9.023 14.164 1.00 26.88 96 GLN D CA 1
ATOM 6160 C C . GLN D 1 99 ? 36.765 8.232 15.285 1.00 25.52 96 GLN D C 1
ATOM 6161 O O . GLN D 1 99 ? 36.941 8.550 16.466 1.00 25.91 96 GLN D O 1
ATOM 6175 N N . ALA D 1 100 ? 35.999 7.208 14.920 1.00 25.53 97 ALA D N 1
ATOM 6176 C CA . ALA D 1 100 ? 35.172 6.483 15.880 1.00 27.47 97 ALA D CA 1
ATOM 6177 C C . ALA D 1 100 ? 36.004 5.414 16.576 1.00 29.95 97 ALA D C 1
ATOM 6178 O O . ALA D 1 100 ? 36.442 4.448 15.943 1.00 33.04 97 ALA D O 1
ATOM 6185 N N . GLU D 1 101 ? 36.221 5.585 17.883 1.00 30.56 98 GLU D N 1
ATOM 6186 C CA . GLU D 1 101 ? 36.840 4.530 18.677 1.00 32.51 98 GLU D CA 1
ATOM 6187 C C . GLU D 1 101 ? 35.872 3.380 18.907 1.00 31.45 98 GLU D C 1
ATOM 6188 O O . GLU D 1 101 ? 36.288 2.217 18.965 1.00 33.98 98 GLU D O 1
ATOM 6200 N N . SER D 1 102 ? 34.585 3.687 19.039 1.00 29.01 99 SER D N 1
ATOM 6201 C CA . SER D 1 102 ? 33.546 2.686 19.217 1.00 32.21 99 SER D CA 1
ATOM 6202 C C . SER D 1 102 ? 32.339 3.085 18.388 1.00 30.23 99 SER D C 1
ATOM 6203 O O . SER D 1 102 ? 31.989 4.267 18.315 1.00 26.16 99 SER D O 1
ATOM 6211 N N . VAL D 1 103 ? 31.715 2.098 17.754 1.00 28.48 100 VAL D N 1
ATOM 6212 C CA . VAL D 1 103 ? 30.500 2.300 16.977 1.00 29.97 100 VAL D CA 1
ATOM 6213 C C . VAL D 1 103 ? 29.433 1.389 17.557 1.00 33.03 100 VAL D C 1
ATOM 6214 O O . VAL D 1 103 ? 29.609 0.165 17.601 1.00 35.76 100 VAL D O 1
ATOM 6227 N N . GLN D 1 104 ? 28.332 1.983 17.999 1.00 32.77 101 GLN D N 1
ATOM 6228 C CA . GLN D 1 104 ? 27.249 1.257 18.639 1.00 38.70 101 GLN D CA 1
ATOM 6229 C C . GLN D 1 104 ? 26.039 1.224 17.717 1.00 39.19 101 GLN D C 1
ATOM 6230 O O . GLN D 1 104 ? 25.759 2.195 17.008 1.00 36.05 101 GLN D O 1
ATOM 6244 N N . PHE D 1 105 ? 25.330 0.098 17.724 1.00 41.66 102 PHE D N 1
ATOM 6245 C CA . PHE D 1 105 ? 24.162 -0.067 16.874 1.00 46.55 102 PHE D CA 1
ATOM 6246 C C . PHE D 1 105 ? 23.193 -1.040 17.528 1.00 50.34 102 PHE D C 1
ATOM 6247 O O . PHE D 1 105 ? 23.513 -1.709 18.514 1.00 50.29 102 PHE D O 1
ATOM 6264 N N . LEU D 1 106 ? 21.994 -1.107 16.959 1.00 59.26 103 LEU D N 1
ATOM 6265 C CA . LEU D 1 106 ? 20.935 -1.945 17.499 1.00 69.26 103 LEU D CA 1
ATOM 6266 C C . LEU D 1 106 ? 21.180 -3.405 17.152 1.00 74.17 103 LEU D C 1
ATOM 6267 O O . LEU D 1 106 ? 21.554 -3.738 16.025 1.00 64.87 103 LEU D O 1
ATOM 6283 N N . GLU D 1 107 ? 20.979 -4.272 18.138 1.00 85.11 104 GLU D N 1
ATOM 6284 C CA . GLU D 1 107 ? 21.107 -5.707 17.947 1.00 88.74 104 GLU D CA 1
ATOM 6285 C C . GLU D 1 107 ? 20.383 -6.138 16.668 1.00 82.78 104 GLU D C 1
ATOM 6286 O O . GLU D 1 107 ? 19.179 -5.871 16.531 1.00 74.42 104 GLU D O 1
ATOM 6298 N N . PRO D 1 108 ? 21.071 -6.797 15.713 1.00 86.05 105 PRO D N 1
ATOM 6299 C CA . PRO D 1 108 ? 20.462 -7.185 14.432 1.00 89.15 105 PRO D CA 1
ATOM 6300 C C . PRO D 1 108 ? 19.047 -7.749 14.557 1.00 85.74 105 PRO D C 1
ATOM 6301 O O . PRO D 1 108 ? 18.455 -8.105 13.537 1.00 77.56 105 PRO D O 1
ATOM 6312 N N . HIS E 1 3 ? -16.047 11.246 15.916 1.00 73.81 0 HIS E N 1
ATOM 6313 C CA . HIS E 1 3 ? -15.395 12.446 16.513 1.00 67.29 0 HIS E CA 1
ATOM 6314 C C . HIS E 1 3 ? -15.906 13.722 15.841 1.00 63.27 0 HIS E C 1
ATOM 6315 O O . HIS E 1 3 ? -15.310 14.215 14.883 1.00 58.77 0 HIS E O 1
ATOM 6328 N N . MET E 1 4 ? -17.020 14.248 16.350 1.00 55.19 1 MET E N 1
ATOM 6329 C CA . MET E 1 4 ? -17.646 15.440 15.797 1.00 46.05 1 MET E CA 1
ATOM 6330 C C . MET E 1 4 ? -18.161 16.308 16.936 1.00 42.83 1 MET E C 1
ATOM 6331 O O . MET E 1 4 ? -18.504 15.810 18.011 1.00 37.48 1 MET E O 1
ATOM 6345 N N . LEU E 1 5 ? -18.214 17.616 16.689 1.00 35.92 2 LEU E N 1
ATOM 6346 C CA . LEU E 1 5 ? -18.577 18.568 17.729 1.00 32.32 2 LEU E CA 1
ATOM 6347 C C . LEU E 1 5 ? -19.123 19.835 17.088 1.00 29.00 2 LEU E C 1
ATOM 6348 O O . LEU E 1 5 ? -18.605 20.293 16.066 1.00 27.04 2 LEU E O 1
ATOM 6364 N N . ASN E 1 6 ? -20.158 20.404 17.711 1.00 26.96 3 ASN E N 1
ATOM 6365 C CA . ASN E 1 6 ? -20.790 21.615 17.192 1.00 26.91 3 ASN E CA 1
ATOM 6366 C C . ASN E 1 6 ? -21.525 22.283 18.355 1.00 26.05 3 ASN E C 1
ATOM 6367 O O . ASN E 1 6 ? -22.641 21.878 18.693 1.00 25.71 3 ASN E O 1
ATOM 6378 N N . ARG E 1 7 ? -20.900 23.300 18.947 1.00 24.59 4 ARG E N 1
ATOM 6379 C CA . ARG E 1 7 ? -21.476 24.014 20.080 1.00 25.32 4 ARG E CA 1
ATOM 6380 C C . ARG E 1 7 ? -21.341 25.511 19.862 1.00 23.68 4 ARG E C 1
ATOM 6381 O O . ARG E 1 7 ? -20.271 25.995 19.477 1.00 21.96 4 ARG E O 1
ATOM 6402 N N . VAL E 1 8 ? -22.424 26.240 20.117 1.00 24.35 5 VAL E N 1
ATOM 6403 C CA . VAL E 1 8 ? -22.440 27.694 20.026 1.00 23.10 5 VAL E CA 1
ATOM 6404 C C . VAL E 1 8 ? -23.122 28.241 21.269 1.00 24.06 5 VAL E C 1
ATOM 6405 O O . VAL E 1 8 ? -24.155 27.718 21.702 1.00 24.64 5 VAL E O 1
ATOM 6418 N N . VAL E 1 9 ? -22.544 29.293 21.840 1.00 22.77 6 VAL E N 1
ATOM 6419 C CA . VAL E 1 9 ? -23.172 30.047 22.917 1.00 26.24 6 VAL E CA 1
ATOM 6420 C C . VAL E 1 9 ? -23.131 31.521 22.542 1.00 26.92 6 VAL E C 1
ATOM 6421 O O . VAL E 1 9 ? -22.077 32.040 22.161 1.00 26.30 6 VAL E O 1
ATOM 6434 N N . LEU E 1 10 ? -24.276 32.190 22.655 1.00 27.65 7 LEU E N 1
ATOM 6435 C CA . LEU E 1 10 ? -24.393 33.596 22.307 1.00 29.31 7 LEU E CA 1
ATOM 6436 C C . LEU E 1 10 ? -25.246 34.311 23.339 1.00 30.36 7 LEU E C 1
ATOM 6437 O O . LEU E 1 10 ? -26.192 33.744 23.890 1.00 27.82 7 LEU E O 1
ATOM 6453 N N . VAL E 1 11 ? -24.901 35.571 23.587 1.00 30.41 8 VAL E N 1
ATOM 6454 C CA . VAL E 1 11 ? -25.751 36.495 24.326 1.00 30.96 8 VAL E CA 1
ATOM 6455 C C . VAL E 1 11 ? -25.851 37.768 23.500 1.00 31.19 8 VAL E C 1
ATOM 6456 O O . VAL E 1 11 ? -24.826 38.356 23.135 1.00 32.13 8 VAL E O 1
ATOM 6469 N N . GLY E 1 12 ? -27.075 38.184 23.194 1.00 30.61 9 GLY E N 1
ATOM 6470 C CA . GLY E 1 12 ? -27.276 39.395 22.427 1.00 33.09 9 GLY E CA 1
ATOM 6471 C C . GLY E 1 12 ? -28.673 39.937 22.629 1.00 34.53 9 GLY E C 1
ATOM 6472 O O . GLY E 1 12 ? -29.467 39.405 23.408 1.00 34.50 9 GLY E O 1
ATOM 6476 N N . ARG E 1 13 ? -28.963 41.015 21.908 1.00 35.52 10 ARG E N 1
ATOM 6477 C CA . ARG E 1 13 ? -30.263 41.665 21.949 1.00 36.10 10 ARG E CA 1
ATOM 6478 C C . ARG E 1 13 ? -30.984 41.454 20.627 1.00 32.26 10 ARG E C 1
ATOM 6479 O O . ARG E 1 13 ? -30.379 41.553 19.555 1.00 31.98 10 ARG E O 1
ATOM 6500 N N . LEU E 1 14 ? -32.278 41.160 20.708 1.00 31.60 11 LEU E N 1
ATOM 6501 C CA . LEU E 1 14 ? -33.070 40.944 19.506 1.00 32.92 11 LEU E CA 1
ATOM 6502 C C . LEU E 1 14 ? -33.189 42.241 18.717 1.00 35.78 11 LEU E C 1
ATOM 6503 O O . LEU E 1 14 ? -33.450 43.306 19.284 1.00 38.27 11 LEU E O 1
ATOM 6519 N N . THR E 1 15 ? -32.987 42.148 17.402 1.00 36.62 12 THR E N 1
ATOM 6520 C CA . THR E 1 15 ? -33.091 43.318 16.538 1.00 38.62 12 THR E CA 1
ATOM 6521 C C . THR E 1 15 ? -34.540 43.680 16.246 1.00 40.90 12 THR E C 1
ATOM 6522 O O . THR E 1 15 ? -34.845 44.851 15.991 1.00 48.94 12 THR E O 1
ATOM 6533 N N . LYS E 1 16 ? -35.435 42.698 16.272 1.00 39.80 13 LYS E N 1
ATOM 6534 C CA . LYS E 1 16 ? -36.854 42.930 16.061 1.00 43.03 13 LYS E CA 1
ATOM 6535 C C . LYS E 1 16 ? -37.624 41.843 16.799 1.00 45.43 13 LYS E C 1
ATOM 6536 O O . LYS E 1 16 ? -37.037 40.933 17.392 1.00 42.03 13 LYS E O 1
ATOM 6555 N N . ASP E 1 17 ? -38.946 41.949 16.774 1.00 46.43 14 ASP E N 1
ATOM 6556 C CA . ASP E 1 17 ? -39.769 40.984 17.484 1.00 49.99 14 ASP E CA 1
ATOM 6557 C C . ASP E 1 17 ? -39.568 39.592 16.889 1.00 43.86 14 ASP E C 1
ATOM 6558 O O . ASP E 1 17 ? -39.398 39.456 15.671 1.00 41.00 14 ASP E O 1
ATOM 6567 N N . PRO E 1 18 ? -39.576 38.541 17.706 1.00 42.48 15 PRO E N 1
ATOM 6568 C CA . PRO E 1 18 ? -39.462 37.188 17.152 1.00 38.76 15 PRO E CA 1
ATOM 6569 C C . PRO E 1 18 ? -40.704 36.801 16.366 1.00 41.72 15 PRO E C 1
ATOM 6570 O O . PRO E 1 18 ? -41.823 37.222 16.673 1.00 42.79 15 PRO E O 1
ATOM 6581 N N . GLU E 1 19 ? -40.492 35.989 15.334 1.00 41.31 16 GLU E N 1
ATOM 6582 C CA . GLU E 1 19 ? -41.568 35.493 14.487 1.00 42.74 16 GLU E CA 1
ATOM 6583 C C . GLU E 1 19 ? -41.840 34.034 14.834 1.00 39.43 16 GLU E C 1
ATOM 6584 O O . GLU E 1 19 ? -40.929 33.201 14.782 1.00 34.82 16 GLU E O 1
ATOM 6596 N N . LEU E 1 20 ? -43.086 33.733 15.188 1.00 39.93 17 LEU E N 1
ATOM 6597 C CA . LEU E 1 20 ? -43.508 32.381 15.532 1.00 39.04 17 LEU E CA 1
ATOM 6598 C C . LEU E 1 20 ? -44.358 31.833 14.396 1.00 39.22 17 LEU E C 1
ATOM 6599 O O . LEU E 1 20 ? -45.363 32.444 14.019 1.00 40.55 17 LEU E O 1
ATOM 6615 N N . ARG E 1 21 ? -43.955 30.685 13.862 1.00 36.87 18 ARG E N 1
ATOM 6616 C CA . ARG E 1 21 ? -44.696 29.992 12.822 1.00 39.39 18 ARG E CA 1
ATOM 6617 C C . ARG E 1 21 ? -44.909 28.547 13.245 1.00 39.72 18 ARG E C 1
ATOM 6618 O O . ARG E 1 21 ? -44.223 28.028 14.130 1.00 37.34 18 ARG E O 1
ATOM 6639 N N . TYR E 1 22 ? -45.878 27.903 12.603 1.00 40.10 19 TYR E N 1
ATOM 6640 C CA . TYR E 1 22 ? -46.148 26.487 12.801 1.00 38.12 19 TYR E CA 1
ATOM 6641 C C . TYR E 1 22 ? -45.922 25.759 11.486 1.00 38.89 19 TYR E C 1
ATOM 6642 O O . TYR E 1 22 ? -46.504 26.126 10.460 1.00 49.89 19 TYR E O 1
ATOM 6660 N N . THR E 1 23 ? -45.076 24.736 11.520 1.00 37.58 20 THR E N 1
ATOM 6661 C CA . THR E 1 23 ? -44.796 23.967 10.327 1.00 39.81 20 THR E CA 1
ATOM 6662 C C . THR E 1 23 ? -46.055 23.233 9.879 1.00 42.84 20 THR E C 1
ATOM 6663 O O . THR E 1 23 ? -46.989 23.047 10.665 1.00 40.11 20 THR E O 1
ATOM 6674 N N . PRO E 1 24 ? -46.109 22.810 8.613 1.00 45.27 21 PRO E N 1
ATOM 6675 C CA . PRO E 1 24 ? -47.248 21.990 8.170 1.00 46.74 21 PRO E CA 1
ATOM 6676 C C . PRO E 1 24 ? -47.491 20.767 9.043 1.00 42.48 21 PRO E C 1
ATOM 6677 O O . PRO E 1 24 ? -48.624 20.271 9.092 1.00 42.58 21 PRO E O 1
ATOM 6688 N N . ASN E 1 25 ? -46.470 20.264 9.732 1.00 40.17 22 ASN E N 1
ATOM 6689 C CA . ASN E 1 25 ? -46.605 19.087 10.581 1.00 39.66 22 ASN E CA 1
ATOM 6690 C C . ASN E 1 25 ? -47.061 19.424 11.996 1.00 35.80 22 ASN E C 1
ATOM 6691 O O . ASN E 1 25 ? -47.267 18.508 12.799 1.00 34.95 22 ASN E O 1
ATOM 6702 N N . GLY E 1 26 ? -47.219 20.706 12.320 1.00 34.51 23 GLY E N 1
ATOM 6703 C CA . GLY E 1 26 ? -47.761 21.121 13.596 1.00 36.73 23 GLY E CA 1
ATOM 6704 C C . GLY E 1 26 ? -46.743 21.635 14.592 1.00 34.32 23 GLY E C 1
ATOM 6705 O O . GLY E 1 26 ? -47.140 22.123 15.657 1.00 34.03 23 GLY E O 1
ATOM 6709 N N . ALA E 1 27 ? -45.453 21.549 14.282 1.00 36.50 24 ALA E N 1
ATOM 6710 C CA . ALA E 1 27 ? -44.421 21.970 15.217 1.00 34.31 24 ALA E CA 1
ATOM 6711 C C . ALA E 1 27 ? -44.246 23.482 15.184 1.00 33.12 24 ALA E C 1
ATOM 6712 O O . ALA E 1 27 ? -44.266 24.104 14.118 1.00 34.54 24 ALA E O 1
ATOM 6719 N N . ALA E 1 28 ? -44.071 24.069 16.363 1.00 29.76 25 ALA E N 1
ATOM 6720 C CA . ALA E 1 28 ? -43.820 25.497 16.470 1.00 32.44 25 ALA E CA 1
ATOM 6721 C C . ALA E 1 28 ? -42.356 25.798 16.179 1.00 32.22 25 ALA E C 1
ATOM 6722 O O . ALA E 1 28 ? -41.459 25.048 16.580 1.00 31.38 25 ALA E O 1
ATOM 6729 N N . VAL E 1 29 ? -42.120 26.901 15.472 1.00 31.96 26 VAL E N 1
ATOM 6730 C CA A VAL E 1 29 ? -40.775 27.345 15.124 0.29 32.02 26 VAL E CA 1
ATOM 6731 C CA B VAL E 1 29 ? -40.776 27.345 15.121 0.71 31.58 26 VAL E CA 1
ATOM 6732 C C . VAL E 1 29 ? -40.713 28.853 15.307 1.00 31.38 26 VAL E C 1
ATOM 6733 O O . VAL E 1 29 ? -41.572 29.582 14.800 1.00 34.45 26 VAL E O 1
ATOM 6756 N N . ALA E 1 30 ? -39.703 29.320 16.034 1.00 29.59 27 ALA E N 1
ATOM 6757 C CA . ALA E 1 30 ? -39.510 30.739 16.289 1.00 29.94 27 ALA E CA 1
ATOM 6758 C C . ALA E 1 30 ? -38.154 31.159 15.745 1.00 30.17 27 ALA E C 1
ATOM 6759 O O . ALA E 1 30 ? -37.150 30.477 15.975 1.00 29.00 27 ALA E O 1
ATOM 6766 N N . THR E 1 31 ? -38.130 32.274 15.022 1.00 32.11 28 THR E N 1
ATOM 6767 C CA . THR E 1 31 ? -36.906 32.813 14.454 1.00 32.43 28 THR E CA 1
ATOM 6768 C C . THR E 1 31 ? -36.674 34.220 14.987 1.00 31.99 28 THR E C 1
ATOM 6769 O O . THR E 1 31 ? -37.622 34.969 15.242 1.00 32.96 28 THR E O 1
ATOM 6780 N N . PHE E 1 32 ? -35.402 34.567 15.164 1.00 29.78 29 PHE E N 1
ATOM 6781 C CA . PHE E 1 32 ? -35.034 35.894 15.632 1.00 30.33 29 PHE E CA 1
ATOM 6782 C C . PHE E 1 32 ? -33.562 36.129 15.331 1.00 29.41 29 PHE E C 1
ATOM 6783 O O . PHE E 1 32 ? -32.801 35.192 15.077 1.00 27.40 29 PHE E O 1
ATOM 6800 N N . THR E 1 33 ? -33.175 37.401 15.362 1.00 28.58 30 THR E N 1
ATOM 6801 C CA . THR E 1 33 ? -31.809 37.823 15.084 1.00 28.13 30 THR E CA 1
ATOM 6802 C C . THR E 1 33 ? -31.254 38.537 16.306 1.00 28.13 30 THR E C 1
ATOM 6803 O O . THR E 1 33 ? -31.908 39.426 16.860 1.00 28.61 30 THR E O 1
ATOM 6814 N N . LEU E 1 34 ? -30.053 38.148 16.722 1.00 26.14 31 LEU E N 1
ATOM 6815 C CA . LEU E 1 34 ? -29.383 38.769 17.855 1.00 29.12 31 LEU E CA 1
ATOM 6816 C C . LEU E 1 34 ? -28.311 39.733 17.369 1.00 29.17 31 LEU E C 1
ATOM 6817 O O . LEU E 1 34 ? -27.555 39.425 16.443 1.00 28.07 31 LEU E O 1
ATOM 6833 N N . ALA E 1 35 ? -28.252 40.900 18.002 1.00 29.06 32 ALA E N 1
ATOM 6834 C CA . ALA E 1 35 ? -27.146 41.831 17.821 1.00 27.32 32 ALA E CA 1
ATOM 6835 C C . ALA E 1 35 ? -26.126 41.554 18.918 1.00 28.15 32 ALA E C 1
ATOM 6836 O O . ALA E 1 35 ? -26.381 41.826 20.097 1.00 30.28 32 ALA E O 1
ATOM 6843 N N . VAL E 1 36 ? -24.979 41.000 18.535 1.00 26.81 33 VAL E N 1
ATOM 6844 C CA . VAL E 1 36 ? -23.945 40.582 19.475 1.00 28.69 33 VAL E CA 1
ATOM 6845 C C . VAL E 1 36 ? -22.801 41.583 19.381 1.00 30.42 33 VAL E C 1
ATOM 6846 O O . VAL E 1 36 ? -22.077 41.624 18.378 1.00 31.93 33 VAL E O 1
ATOM 6859 N N . ASN E 1 37 ? -22.626 42.378 20.433 1.00 32.02 34 ASN E N 1
ATOM 6860 C CA . ASN E 1 37 ? -21.628 43.437 20.419 1.00 34.33 34 ASN E CA 1
ATOM 6861 C C . ASN E 1 37 ? -20.219 42.864 20.383 1.00 36.34 34 ASN E C 1
ATOM 6862 O O . ASN E 1 37 ? -19.930 41.837 21.002 1.00 38.83 34 ASN E O 1
ATOM 6873 N N . ARG E 1 38 ? -19.341 43.541 19.648 1.00 40.09 35 ARG E N 1
ATOM 6874 C CA . ARG E 1 38 ? -17.912 43.310 19.743 1.00 46.46 35 ARG E CA 1
ATOM 6875 C C . ARG E 1 38 ? -17.311 44.290 20.748 1.00 52.58 35 ARG E C 1
ATOM 6876 O O . ARG E 1 38 ? -17.999 45.148 21.306 1.00 55.61 35 ARG E O 1
ATOM 6897 N N . THR E 1 39 ? -16.009 44.168 20.977 1.00 60.62 36 THR E N 1
ATOM 6898 C CA . THR E 1 39 ? -15.264 45.134 21.773 1.00 69.77 36 THR E CA 1
ATOM 6899 C C . THR E 1 39 ? -14.576 46.116 20.835 1.00 69.10 36 THR E C 1
ATOM 6900 O O . THR E 1 39 ? -13.932 45.706 19.863 1.00 70.29 36 THR E O 1
ATOM 6911 N N . PHE E 1 40 ? -14.728 47.406 21.116 1.00 75.68 37 PHE E N 1
ATOM 6912 C CA . PHE E 1 40 ? -14.132 48.441 20.278 1.00 76.55 37 PHE E CA 1
ATOM 6913 C C . PHE E 1 40 ? -14.104 49.780 21.007 1.00 71.98 37 PHE E C 1
ATOM 6914 O O . PHE E 1 40 ? -13.782 50.811 20.417 1.00 77.06 37 PHE E O 1
ATOM 6931 N N . GLU E 1 46 ? -14.221 48.471 12.968 1.00 59.62 43 GLU E N 1
ATOM 6932 C CA . GLU E 1 46 ? -15.284 49.182 12.269 1.00 69.98 43 GLU E CA 1
ATOM 6933 C C . GLU E 1 46 ? -16.655 48.751 12.782 1.00 68.56 43 GLU E C 1
ATOM 6934 O O . GLU E 1 46 ? -17.446 49.579 13.235 1.00 61.58 43 GLU E O 1
ATOM 6937 N N . ARG E 1 47 ? -16.930 47.452 12.709 1.00 59.07 44 ARG E N 1
ATOM 6938 C CA . ARG E 1 47 ? -18.220 46.936 13.145 1.00 51.79 44 ARG E CA 1
ATOM 6939 C C . ARG E 1 47 ? -18.324 46.955 14.665 1.00 47.90 44 ARG E C 1
ATOM 6940 O O . ARG E 1 47 ? -17.357 46.667 15.377 1.00 47.16 44 ARG E O 1
ATOM 6961 N N . GLU E 1 48 ? -19.515 47.294 15.159 1.00 41.78 45 GLU E N 1
ATOM 6962 C CA . GLU E 1 48 ? -19.782 47.327 16.591 1.00 42.63 45 GLU E CA 1
ATOM 6963 C C . GLU E 1 48 ? -20.515 46.089 17.087 1.00 35.54 45 GLU E C 1
ATOM 6964 O O . GLU E 1 48 ? -20.449 45.786 18.284 1.00 34.69 45 GLU E O 1
ATOM 6976 N N . ALA E 1 49 ? -21.206 45.371 16.205 1.00 34.41 46 ALA E N 1
ATOM 6977 C CA . ALA E 1 49 ? -21.957 44.192 16.605 1.00 33.12 46 ALA E CA 1
ATOM 6978 C C . ALA E 1 49 ? -22.258 43.354 15.372 1.00 32.03 46 ALA E C 1
ATOM 6979 O O . ALA E 1 49 ? -22.349 43.874 14.257 1.00 33.27 46 ALA E O 1
ATOM 6986 N N . ASP E 1 50 ? -22.412 42.052 15.593 1.00 30.34 47 ASP E N 1
ATOM 6987 C CA . ASP E 1 50 ? -22.723 41.095 14.543 1.00 30.04 47 ASP E CA 1
ATOM 6988 C C . ASP E 1 50 ? -24.179 40.668 14.656 1.00 28.25 47 ASP E C 1
ATOM 6989 O O . ASP E 1 50 ? -24.701 40.498 15.763 1.00 26.51 47 ASP E O 1
ATOM 6998 N N . PHE E 1 51 ? -24.833 40.499 13.508 1.00 26.84 48 PHE E N 1
ATOM 6999 C CA . PHE E 1 51 ? -26.226 40.069 13.445 1.00 27.17 48 PHE E CA 1
ATOM 7000 C C . PHE E 1 51 ? -26.255 38.566 13.187 1.00 26.14 48 PHE E C 1
ATOM 7001 O O . PHE E 1 51 ? -25.877 38.108 12.105 1.00 26.36 48 PHE E O 1
ATOM 7018 N N . ILE E 1 52 ? -26.718 37.804 14.174 1.00 26.11 49 ILE E N 1
ATOM 7019 C CA A ILE E 1 52 ? -26.732 36.347 14.110 0.24 25.82 49 ILE E CA 1
ATOM 7020 C CA B ILE E 1 52 ? -26.731 36.347 14.113 0.76 25.87 49 ILE E CA 1
ATOM 7021 C C . ILE E 1 52 ? -28.182 35.887 14.122 1.00 24.86 49 ILE E C 1
ATOM 7022 O O . ILE E 1 52 ? -28.931 36.200 15.055 1.00 24.67 49 ILE E O 1
ATOM 7051 N N . ASN E 1 53 ? -28.572 35.142 13.090 1.00 23.44 50 ASN E N 1
ATOM 7052 C CA . ASN E 1 53 ? -29.927 34.618 12.990 1.00 25.45 50 ASN E CA 1
ATOM 7053 C C . ASN E 1 53 ? -30.052 33.337 13.807 1.00 24.88 50 ASN E C 1
ATOM 7054 O O . ASN E 1 53 ? -29.190 32.456 13.733 1.00 23.15 50 ASN E O 1
ATOM 7065 N N . CYS E 1 54 ? -31.125 33.237 14.585 1.00 23.73 51 CYS E N 1
ATOM 7066 C CA . CYS E 1 54 ? -31.340 32.113 15.480 1.00 26.03 51 CYS E CA 1
ATOM 7067 C C . CYS E 1 54 ? -32.672 31.443 15.174 1.00 25.62 51 CYS E C 1
ATOM 7068 O O . CYS E 1 54 ? -33.600 32.073 14.659 1.00 25.89 51 CYS E O 1
ATOM 7076 N N . VAL E 1 55 ? -32.750 30.155 15.496 1.00 24.88 52 VAL E N 1
ATOM 7077 C CA . VAL E 1 55 ? -33.948 29.354 15.281 1.00 26.35 52 VAL E CA 1
ATOM 7078 C C . VAL E 1 55 ? -34.131 28.439 16.482 1.00 26.67 52 VAL E C 1
ATOM 7079 O O . VAL E 1 55 ? -33.165 27.858 16.987 1.00 25.19 52 VAL E O 1
ATOM 7092 N N . THR E 1 56 ? -35.374 28.306 16.934 1.00 26.12 53 THR E N 1
ATOM 7093 C CA . THR E 1 56 ? -35.697 27.436 18.054 1.00 28.17 53 THR E CA 1
ATOM 7094 C C . THR E 1 56 ? -37.062 26.807 17.808 1.00 30.09 53 THR E C 1
ATOM 7095 O O . THR E 1 56 ? -37.866 27.313 17.021 1.00 29.60 53 THR E O 1
ATOM 7106 N N . TRP E 1 57 ? -37.321 25.696 18.499 1.00 30.46 54 TRP E N 1
ATOM 7107 C CA . TRP E 1 57 ? -38.429 24.815 18.163 1.00 31.33 54 TRP E CA 1
ATOM 7108 C C . TRP E 1 57 ? -39.293 24.501 19.378 1.00 32.47 54 TRP E C 1
ATOM 7109 O O . TRP E 1 57 ? -38.819 24.482 20.517 1.00 30.80 54 TRP E O 1
ATOM 7130 N N . ARG E 1 58 ? -40.571 24.259 19.109 1.00 31.85 55 ARG E N 1
ATOM 7131 C CA . ARG E 1 58 ? -41.516 23.635 20.054 1.00 33.80 55 ARG E CA 1
ATOM 7132 C C . ARG E 1 58 ? -41.634 24.523 21.298 1.00 32.05 55 ARG E C 1
ATOM 7133 O O . ARG E 1 58 ? -41.751 25.752 21.169 1.00 32.52 55 ARG E O 1
ATOM 7154 N N . ARG E 1 59 ? -41.629 23.944 22.503 1.00 33.35 56 ARG E N 1
ATOM 7155 C CA . ARG E 1 59 ? -41.896 24.731 23.705 1.00 37.81 56 ARG E CA 1
ATOM 7156 C C . ARG E 1 59 ? -40.903 25.875 23.846 1.00 37.63 56 ARG E C 1
ATOM 7157 O O . ARG E 1 59 ? -41.263 26.972 24.291 1.00 37.13 56 ARG E O 1
ATOM 7167 N N . GLN E 1 60 ? -39.644 25.639 23.475 1.00 34.21 57 GLN E N 1
ATOM 7168 C CA . GLN E 1 60 ? -38.663 26.717 23.476 1.00 34.39 57 GLN E CA 1
ATOM 7169 C C . GLN E 1 60 ? -39.110 27.854 22.565 1.00 34.09 57 GLN E C 1
ATOM 7170 O O . GLN E 1 60 ? -38.959 29.033 22.905 1.00 34.04 57 GLN E O 1
ATOM 7184 N N . ALA E 1 61 ? -39.678 27.518 21.405 1.00 32.47 58 ALA E N 1
ATOM 7185 C CA . ALA E 1 61 ? -40.167 28.546 20.493 1.00 35.11 58 ALA E CA 1
ATOM 7186 C C . ALA E 1 61 ? -41.357 29.287 21.087 1.00 37.52 58 ALA E C 1
ATOM 7187 O O . ALA E 1 61 ? -41.442 30.518 20.990 1.00 35.58 58 ALA E O 1
ATOM 7194 N N . GLU E 1 62 ? -42.283 28.557 21.711 1.00 37.59 59 GLU E N 1
ATOM 7195 C CA . GLU E 1 62 ? -43.459 29.194 22.290 1.00 41.50 59 GLU E CA 1
ATOM 7196 C C . GLU E 1 62 ? -43.070 30.165 23.398 1.00 40.87 59 GLU E C 1
ATOM 7197 O O . GLU E 1 62 ? -43.677 31.233 23.540 1.00 41.56 59 GLU E O 1
ATOM 7209 N N . ASN E 1 63 ? -42.051 29.819 24.188 1.00 40.16 60 ASN E N 1
ATOM 7210 C CA . ASN E 1 63 ? -41.598 30.723 25.240 1.00 42.01 60 ASN E CA 1
ATOM 7211 C C . ASN E 1 63 ? -40.954 31.975 24.655 1.00 45.92 60 ASN E C 1
ATOM 7212 O O . ASN E 1 63 ? -41.156 33.081 25.170 1.00 47.58 60 ASN E O 1
ATOM 7223 N N . VAL E 1 64 ? -40.172 31.822 23.584 1.00 39.82 61 VAL E N 1
ATOM 7224 C CA . VAL E 1 64 ? -39.556 32.980 22.940 1.00 39.52 61 VAL E CA 1
ATOM 7225 C C . VAL E 1 64 ? -40.629 33.958 22.479 1.00 40.46 61 VAL E C 1
ATOM 7226 O O . VAL E 1 64 ? -40.567 35.159 22.765 1.00 42.47 61 VAL E O 1
ATOM 7239 N N . ALA E 1 65 ? -41.626 33.456 21.750 1.00 40.23 62 ALA E N 1
ATOM 7240 C CA . ALA E 1 65 ? -42.685 34.323 21.247 1.00 45.31 62 ALA E CA 1
ATOM 7241 C C . ALA E 1 65 ? -43.435 35.008 22.382 1.00 53.41 62 ALA E C 1
ATOM 7242 O O . ALA E 1 65 ? -43.937 36.125 22.209 1.00 52.37 62 ALA E O 1
ATOM 7249 N N . ASN E 1 66 ? -43.511 34.365 23.547 1.00 51.78 63 ASN E N 1
ATOM 7250 C CA . ASN E 1 66 ? -44.308 34.900 24.644 1.00 57.20 63 ASN E CA 1
ATOM 7251 C C . ASN E 1 66 ? -43.557 35.972 25.426 1.00 59.56 63 ASN E C 1
ATOM 7252 O O . ASN E 1 66 ? -44.160 36.960 25.860 1.00 64.60 63 ASN E O 1
ATOM 7263 N N . PHE E 1 67 ? -42.249 35.806 25.608 1.00 57.37 64 PHE E N 1
ATOM 7264 C CA . PHE E 1 67 ? -41.474 36.646 26.516 1.00 53.03 64 PHE E CA 1
ATOM 7265 C C . PHE E 1 67 ? -40.565 37.644 25.817 1.00 52.16 64 PHE E C 1
ATOM 7266 O O . PHE E 1 67 ? -40.462 38.787 26.266 1.00 56.29 64 PHE E O 1
ATOM 7283 N N . LEU E 1 68 ? -39.893 37.253 24.737 1.00 51.40 65 LEU E N 1
ATOM 7284 C CA . LEU E 1 68 ? -38.898 38.120 24.120 1.00 45.74 65 LEU E CA 1
ATOM 7285 C C . LEU E 1 68 ? -39.543 39.101 23.152 1.00 44.60 65 LEU E C 1
ATOM 7286 O O . LEU E 1 68 ? -40.488 38.766 22.432 1.00 44.56 65 LEU E O 1
ATOM 7302 N N . LYS E 1 69 ? -39.011 40.321 23.136 1.00 45.07 66 LYS E N 1
ATOM 7303 C CA . LYS E 1 69 ? -39.491 41.377 22.262 1.00 50.26 66 LYS E CA 1
ATOM 7304 C C . LYS E 1 69 ? -38.290 42.123 21.699 1.00 47.39 66 LYS E C 1
ATOM 7305 O O . LYS E 1 69 ? -37.147 41.918 22.120 1.00 43.52 66 LYS E O 1
ATOM 7324 N N . LYS E 1 70 ? -38.562 42.996 20.736 1.00 45.96 67 LYS E N 1
ATOM 7325 C CA . LYS E 1 70 ? -37.526 43.838 20.152 1.00 45.41 67 LYS E CA 1
ATOM 7326 C C . LYS E 1 70 ? -36.716 44.528 21.241 1.00 47.68 67 LYS E C 1
ATOM 7327 O O . LYS E 1 70 ? -37.263 45.275 22.057 1.00 48.37 67 LYS E O 1
ATOM 7346 N N . GLY E 1 71 ? -35.410 44.264 21.259 1.00 42.40 68 GLY E N 1
ATOM 7347 C CA . GLY E 1 71 ? -34.508 44.882 22.208 1.00 41.39 68 GLY E CA 1
ATOM 7348 C C . GLY E 1 71 ? -34.209 44.067 23.448 1.00 39.44 68 GLY E C 1
ATOM 7349 O O . GLY E 1 71 ? -33.434 44.527 24.295 1.00 40.27 68 GLY E O 1
ATOM 7353 N N . SER E 1 72 ? -34.784 42.876 23.581 1.00 39.80 69 SER E N 1
ATOM 7354 C CA . SER E 1 72 ? -34.593 42.072 24.780 1.00 43.67 69 SER E CA 1
ATOM 7355 C C . SER E 1 72 ? -33.270 41.317 24.725 1.00 44.06 69 SER E C 1
ATOM 7356 O O . SER E 1 72 ? -32.883 40.784 23.681 1.00 41.90 69 SER E O 1
ATOM 7364 N N . LEU E 1 73 ? -32.579 41.271 25.862 1.00 38.09 70 LEU E N 1
ATOM 7365 C CA . LEU E 1 73 ? -31.343 40.509 25.974 1.00 36.78 70 LEU E CA 1
ATOM 7366 C C . LEU E 1 73 ? -31.672 39.031 26.138 1.00 41.34 70 LEU E C 1
ATOM 7367 O O . LEU E 1 73 ? -32.550 38.667 26.926 1.00 46.01 70 LEU E O 1
ATOM 7383 N N . ALA E 1 74 ? -30.972 38.178 25.392 1.00 36.22 71 ALA E N 1
ATOM 7384 C CA . ALA E 1 74 ? -31.252 36.750 25.401 1.00 34.80 71 ALA E CA 1
ATOM 7385 C C . ALA E 1 74 ? -29.952 35.966 25.321 1.00 31.98 71 ALA E C 1
ATOM 7386 O O . ALA E 1 74 ? -28.977 36.406 24.710 1.00 32.31 71 ALA E O 1
ATOM 7393 N N . GLY E 1 75 ? -29.954 34.795 25.950 1.00 32.21 72 GLY E N 1
ATOM 7394 C CA . GLY E 1 75 ? -28.818 33.902 25.909 1.00 31.37 72 GLY E CA 1
ATOM 7395 C C . GLY E 1 75 ? -29.142 32.619 25.175 1.00 32.34 72 GLY E C 1
ATOM 7396 O O . GLY E 1 75 ? -30.115 31.937 25.512 1.00 32.15 72 GLY E O 1
ATOM 7400 N N . VAL E 1 76 ? -28.337 32.269 24.175 1.00 26.17 73 VAL E N 1
ATOM 7401 C CA . VAL E 1 76 ? -28.618 31.140 23.295 1.00 28.26 73 VAL E CA 1
ATOM 7402 C C . VAL E 1 76 ? -27.546 30.082 23.503 1.00 27.29 73 VAL E C 1
ATOM 7403 O O . VAL E 1 76 ? -26.350 30.396 23.543 1.00 25.04 73 VAL E O 1
ATOM 7416 N N . ASP E 1 77 ? -27.979 28.832 23.634 1.00 27.70 74 ASP E N 1
ATOM 7417 C CA . ASP E 1 77 ? -27.087 27.682 23.696 1.00 28.87 74 ASP E CA 1
ATOM 7418 C C . ASP E 1 77 ? -27.558 26.684 22.652 1.00 28.20 74 ASP E C 1
ATOM 7419 O O . ASP E 1 77 ? -28.703 26.223 22.707 1.00 27.70 74 ASP E O 1
ATOM 7428 N N . GLY E 1 78 ? -26.691 26.364 21.695 1.00 24.99 75 GLY E N 1
ATOM 7429 C CA . GLY E 1 78 ? -27.093 25.476 20.625 1.00 25.36 75 GLY E CA 1
ATOM 7430 C C . GLY E 1 78 ? -25.985 25.057 19.683 1.00 22.88 75 GLY E C 1
ATOM 7431 O O . GLY E 1 78 ? -24.836 24.869 20.093 1.00 22.45 75 GLY E O 1
ATOM 7435 N N . ARG E 1 79 ? -26.331 24.901 18.407 1.00 21.57 76 ARG E N 1
ATOM 7436 C CA . ARG E 1 79 ? -25.407 24.385 17.411 1.00 24.29 76 ARG E CA 1
ATOM 7437 C C . ARG E 1 79 ? -25.547 25.198 16.133 1.00 22.94 76 ARG E C 1
ATOM 7438 O O . ARG E 1 79 ? -26.571 25.840 15.885 1.00 21.29 76 ARG E O 1
ATOM 7459 N N . LEU E 1 80 ? -24.496 25.161 15.321 1.00 21.48 77 LEU E N 1
ATOM 7460 C CA . LEU E 1 80 ? -24.421 25.945 14.097 1.00 23.21 77 LEU E CA 1
ATOM 7461 C C . LEU E 1 80 ? -24.837 25.083 12.912 1.00 23.92 77 LEU E C 1
ATOM 7462 O O . LEU E 1 80 ? -24.279 24.001 12.701 1.00 25.64 77 LEU E O 1
ATOM 7478 N N . GLN E 1 81 ? -25.815 25.559 12.144 1.00 23.02 78 GLN E N 1
ATOM 7479 C CA A GLN E 1 81 ? -26.312 24.833 10.987 0.54 25.83 78 GLN E CA 1
ATOM 7480 C CA B GLN E 1 81 ? -26.318 24.834 10.987 0.46 25.89 78 GLN E CA 1
ATOM 7481 C C . GLN E 1 81 ? -26.361 25.763 9.781 1.00 25.70 78 GLN E C 1
ATOM 7482 O O . GLN E 1 81 ? -26.341 26.989 9.912 1.00 24.41 78 GLN E O 1
ATOM 7506 N N . THR E 1 82 ? -26.426 25.159 8.596 1.00 23.78 79 THR E N 1
ATOM 7507 C CA . THR E 1 82 ? -26.409 25.902 7.346 1.00 25.64 79 THR E CA 1
ATOM 7508 C C . THR E 1 82 ? -27.502 25.401 6.414 1.00 24.44 79 THR E C 1
ATOM 7509 O O . THR E 1 82 ? -27.888 24.230 6.454 1.00 23.32 79 THR E O 1
ATOM 7520 N N . ARG E 1 83 ? -27.992 26.306 5.566 1.00 24.56 80 ARG E N 1
ATOM 7521 C CA . ARG E 1 83 ? -29.018 25.991 4.578 1.00 25.95 80 ARG E CA 1
ATOM 7522 C C . ARG E 1 83 ? -28.663 26.685 3.260 1.00 25.80 80 ARG E C 1
ATOM 7523 O O . ARG E 1 83 ? -29.418 27.486 2.716 1.00 24.08 80 ARG E O 1
ATOM 7544 N N . ASN E 1 84 ? -27.479 26.370 2.737 1.00 27.21 81 ASN E N 1
ATOM 7545 C CA . ASN E 1 84 ? -27.008 26.993 1.507 1.00 27.96 81 ASN E CA 1
ATOM 7546 C C . ASN E 1 84 ? -27.905 26.613 0.333 1.00 28.45 81 ASN E C 1
ATOM 7547 O O . ASN E 1 84 ? -28.498 25.531 0.298 1.00 24.62 81 ASN E O 1
ATOM 7558 N N . TYR E 1 85 ? -28.003 27.517 -0.637 1.00 32.50 82 TYR E N 1
ATOM 7559 C CA . TYR E 1 85 ? -28.867 27.299 -1.789 1.00 29.38 82 TYR E CA 1
ATOM 7560 C C . TYR E 1 85 ? -28.357 28.128 -2.959 1.00 29.75 82 TYR E C 1
ATOM 7561 O O . TYR E 1 85 ? -27.535 29.034 -2.798 1.00 29.15 82 TYR E O 1
ATOM 7579 N N . GLU E 1 86 ? -28.863 27.801 -4.145 1.00 27.78 83 GLU E N 1
ATOM 7580 C CA . GLU E 1 86 ? -28.571 28.538 -5.368 1.00 28.85 83 GLU E CA 1
ATOM 7581 C C . GLU E 1 86 ? -29.750 29.454 -5.674 1.00 27.06 83 GLU E C 1
ATOM 7582 O O . GLU E 1 86 ? -30.885 28.983 -5.809 1.00 26.50 83 GLU E O 1
ATOM 7594 N N . ASN E 1 87 ? -29.487 30.756 -5.786 1.00 25.95 84 ASN E N 1
ATOM 7595 C CA . ASN E 1 87 ? -30.568 31.702 -6.023 1.00 29.18 84 ASN E CA 1
ATOM 7596 C C . ASN E 1 87 ? -30.956 31.692 -7.502 1.00 30.10 84 ASN E C 1
ATOM 7597 O O . ASN E 1 87 ? -30.335 31.025 -8.334 1.00 27.88 84 ASN E O 1
ATOM 7608 N N . GLN E 1 88 ? -32.008 32.444 -7.835 1.00 32.54 85 GLN E N 1
ATOM 7609 C CA A GLN E 1 88 ? -32.514 32.466 -9.203 0.40 33.62 85 GLN E CA 1
ATOM 7610 C CA B GLN E 1 88 ? -32.510 32.458 -9.204 0.60 33.62 85 GLN E CA 1
ATOM 7611 C C . GLN E 1 88 ? -31.515 33.069 -10.183 1.00 34.48 85 GLN E C 1
ATOM 7612 O O . GLN E 1 88 ? -31.676 32.896 -11.395 1.00 35.01 85 GLN E O 1
ATOM 7637 N N . GLN E 1 89 ? -30.495 33.773 -9.692 1.00 33.44 86 GLN E N 1
ATOM 7638 C CA . GLN E 1 89 ? -29.463 34.350 -10.541 1.00 33.18 86 GLN E CA 1
ATOM 7639 C C . GLN E 1 89 ? -28.223 33.465 -10.622 1.00 33.99 86 GLN E C 1
ATOM 7640 O O . GLN E 1 89 ? -27.136 33.956 -10.945 1.00 35.12 86 GLN E O 1
ATOM 7654 N N . GLY E 1 90 ? -28.365 32.173 -10.330 1.00 35.12 87 GLY E N 1
ATOM 7655 C CA . GLY E 1 90 ? -27.272 31.231 -10.468 1.00 35.91 87 GLY E CA 1
ATOM 7656 C C . GLY E 1 90 ? -26.157 31.375 -9.458 1.00 35.58 87 GLY E C 1
ATOM 7657 O O . GLY E 1 90 ? -25.090 30.783 -9.652 1.00 36.55 87 GLY E O 1
ATOM 7661 N N . GLN E 1 91 ? -26.366 32.126 -8.381 1.00 31.91 88 GLN E N 1
ATOM 7662 C CA . GLN E 1 91 ? -25.321 32.388 -7.403 1.00 35.19 88 GLN E CA 1
ATOM 7663 C C . GLN E 1 91 ? -25.523 31.531 -6.160 1.00 33.66 88 GLN E C 1
ATOM 7664 O O . GLN E 1 91 ? -26.644 31.377 -5.669 1.00 30.86 88 GLN E O 1
ATOM 7678 N N . ARG E 1 92 ? -24.422 30.975 -5.664 1.00 33.31 89 ARG E N 1
ATOM 7679 C CA . ARG E 1 92 ? -24.440 30.200 -4.431 1.00 34.62 89 ARG E CA 1
ATOM 7680 C C . ARG E 1 92 ? -24.572 31.144 -3.243 1.00 34.38 89 ARG E C 1
ATOM 7681 O O . ARG E 1 92 ? -23.751 32.051 -3.069 1.00 36.07 89 ARG E O 1
ATOM 7702 N N . VAL E 1 93 ? -25.608 30.945 -2.431 1.00 33.45 90 VAL E N 1
ATOM 7703 C CA . VAL E 1 93 ? -25.877 31.784 -1.269 1.00 32.93 90 VAL E CA 1
ATOM 7704 C C . VAL E 1 93 ? -25.627 30.959 -0.014 1.00 31.36 90 VAL E C 1
ATOM 7705 O O . VAL E 1 93 ? -26.147 29.844 0.120 1.00 27.45 90 VAL E O 1
ATOM 7718 N N . PHE E 1 94 ? -24.842 31.512 0.906 1.00 31.95 91 PHE E N 1
ATOM 7719 C CA . PHE E 1 94 ? -24.448 30.819 2.125 1.00 32.12 91 PHE E CA 1
ATOM 7720 C C . PHE E 1 94 ? -25.323 31.294 3.277 1.00 31.38 91 PHE E C 1
ATOM 7721 O O . PHE E 1 94 ? -25.301 32.477 3.633 1.00 34.50 91 PHE E O 1
ATOM 7738 N N . VAL E 1 95 ? -26.084 30.370 3.856 1.00 28.60 92 VAL E N 1
ATOM 7739 C CA . VAL E 1 95 ? -26.988 30.660 4.963 1.00 29.17 92 VAL E CA 1
ATOM 7740 C C . VAL E 1 95 ? -26.468 29.927 6.191 1.00 28.31 92 VAL E C 1
ATOM 7741 O O . VAL E 1 95 ? -26.360 28.695 6.188 1.00 25.77 92 VAL E O 1
ATOM 7754 N N . THR E 1 96 ? -26.141 30.685 7.235 1.00 28.49 93 THR E N 1
ATOM 7755 C CA . THR E 1 96 ? -25.687 30.136 8.505 1.00 28.44 93 THR E CA 1
ATOM 7756 C C . THR E 1 96 ? -26.574 30.665 9.621 1.00 27.10 93 THR E C 1
ATOM 7757 O O . THR E 1 96 ? -26.900 31.856 9.656 1.00 27.63 93 THR E O 1
ATOM 7768 N N . GLU E 1 97 ? -26.966 29.777 10.531 1.00 24.60 94 GLU E N 1
ATOM 7769 C CA A GLU E 1 97 ? -27.856 30.144 11.620 0.71 28.04 94 GLU E CA 1
ATOM 7770 C CA B GLU E 1 97 ? -27.858 30.144 11.620 0.29 28.70 94 GLU E CA 1
ATOM 7771 C C . GLU E 1 97 ? -27.570 29.256 12.821 1.00 23.59 94 GLU E C 1
ATOM 7772 O O . GLU E 1 97 ? -27.007 28.166 12.694 1.00 22.30 94 GLU E O 1
ATOM 7793 N N . VAL E 1 98 ? -27.968 29.739 13.992 1.00 21.84 95 VAL E N 1
ATOM 7794 C CA . VAL E 1 98 ? -27.814 29.007 15.243 1.00 23.18 95 VAL E CA 1
ATOM 7795 C C . VAL E 1 98 ? -29.149 28.357 15.573 1.00 23.15 95 VAL E C 1
ATOM 7796 O O . VAL E 1 98 ? -30.166 29.045 15.714 1.00 24.33 95 VAL E O 1
ATOM 7809 N N . GLN E 1 99 ? -29.150 27.033 15.691 1.00 22.61 96 GLN E N 1
ATOM 7810 C CA . GLN E 1 99 ? -30.322 26.301 16.156 1.00 25.50 96 GLN E CA 1
ATOM 7811 C C . GLN E 1 99 ? -30.232 26.188 17.672 1.00 24.11 96 GLN E C 1
ATOM 7812 O O . GLN E 1 99 ? -29.437 25.404 18.199 1.00 23.98 96 GLN E O 1
ATOM 7826 N N . ALA E 1 100 ? -31.045 26.976 18.367 1.00 24.76 97 ALA E N 1
ATOM 7827 C CA . ALA E 1 100 ? -30.956 27.089 19.816 1.00 27.24 97 ALA E CA 1
ATOM 7828 C C . ALA E 1 100 ? -31.617 25.887 20.477 1.00 27.29 97 ALA E C 1
ATOM 7829 O O . ALA E 1 100 ? -32.818 25.656 20.301 1.00 29.12 97 ALA E O 1
ATOM 7836 N N . GLU E 1 101 ? -30.830 25.119 21.232 1.00 27.59 98 GLU E N 1
ATOM 7837 C CA . GLU E 1 101 ? -31.410 24.090 22.087 1.00 31.62 98 GLU E CA 1
ATOM 7838 C C . GLU E 1 101 ? -32.145 24.714 23.265 1.00 34.31 98 GLU E C 1
ATOM 7839 O O . GLU E 1 101 ? -33.168 24.182 23.710 1.00 35.46 98 GLU E O 1
ATOM 7851 N N . SER E 1 102 ? -31.644 25.837 23.774 1.00 31.49 99 SER E N 1
ATOM 7852 C CA . SER E 1 102 ? -32.276 26.532 24.884 1.00 35.77 99 SER E CA 1
ATOM 7853 C C . SER E 1 102 ? -32.086 28.028 24.700 1.00 35.66 99 SER E C 1
ATOM 7854 O O . SER E 1 102 ? -31.035 28.475 24.232 1.00 33.23 99 SER E O 1
ATOM 7862 N N . VAL E 1 103 ? -33.112 28.791 25.061 1.00 36.66 100 VAL E N 1
ATOM 7863 C CA . VAL E 1 103 ? -33.070 30.248 25.041 1.00 35.18 100 VAL E CA 1
ATOM 7864 C C . VAL E 1 103 ? -33.412 30.729 26.442 1.00 40.82 100 VAL E C 1
ATOM 7865 O O . VAL E 1 103 ? -34.472 30.382 26.980 1.00 40.04 100 VAL E O 1
ATOM 7878 N N . GLN E 1 104 ? -32.521 31.521 27.031 1.00 40.87 101 GLN E N 1
ATOM 7879 C CA . GLN E 1 104 ? -32.680 32.002 28.395 1.00 48.16 101 GLN E CA 1
ATOM 7880 C C . GLN E 1 104 ? -32.762 33.522 28.395 1.00 50.88 101 GLN E C 1
ATOM 7881 O O . GLN E 1 104 ? -32.054 34.193 27.638 1.00 47.36 101 GLN E O 1
ATOM 7895 N N . PHE E 1 105 ? -33.632 34.055 29.246 1.00 52.49 102 PHE E N 1
ATOM 7896 C CA . PHE E 1 105 ? -33.963 35.471 29.274 1.00 56.80 102 PHE E CA 1
ATOM 7897 C C . PHE E 1 105 ? -33.414 36.117 30.543 1.00 60.02 102 PHE E C 1
ATOM 7898 O O . PHE E 1 105 ? -32.762 35.475 31.371 1.00 64.70 102 PHE E O 1
ATOM 7915 N N . LEU E 1 106 ? -33.686 37.411 30.684 1.00 69.84 103 LEU E N 1
ATOM 7916 C CA . LEU E 1 106 ? -33.334 38.148 31.893 1.00 76.04 103 LEU E CA 1
ATOM 7917 C C . LEU E 1 106 ? -34.605 38.584 32.612 1.00 69.81 103 LEU E C 1
ATOM 7918 O O . LEU E 1 106 ? -35.107 37.879 33.488 1.00 66.79 103 LEU E O 1
ATOM 7934 N N . HIS F 1 3 ? -19.263 44.453 25.284 1.00 54.74 0 HIS F N 1
ATOM 7935 C CA . HIS F 1 3 ? -18.784 43.138 24.769 1.00 60.67 0 HIS F CA 1
ATOM 7936 C C . HIS F 1 3 ? -19.635 42.006 25.336 1.00 60.82 0 HIS F C 1
ATOM 7937 O O . HIS F 1 3 ? -19.849 41.929 26.547 1.00 60.57 0 HIS F O 1
ATOM 7950 N N . MET F 1 4 ? -20.118 41.127 24.460 1.00 47.91 1 MET F N 1
ATOM 7951 C CA . MET F 1 4 ? -21.053 40.083 24.847 1.00 45.56 1 MET F CA 1
ATOM 7952 C C . MET F 1 4 ? -20.522 38.711 24.446 1.00 38.75 1 MET F C 1
ATOM 7953 O O . MET F 1 4 ? -19.601 38.584 23.635 1.00 38.61 1 MET F O 1
ATOM 7967 N N . LEU F 1 5 ? -21.135 37.684 25.029 1.00 35.40 2 LEU F N 1
ATOM 7968 C CA A LEU F 1 5 ? -20.648 36.319 24.871 0.67 33.31 2 LEU F CA 1
ATOM 7969 C CA B LEU F 1 5 ? -20.655 36.318 24.872 0.33 33.37 2 LEU F CA 1
ATOM 7970 C C . LEU F 1 5 ? -20.877 35.827 23.446 1.00 29.28 2 LEU F C 1
ATOM 7971 O O . LEU F 1 5 ? -21.967 35.980 22.886 1.00 24.65 2 LEU F O 1
ATOM 8000 N N . ASN F 1 6 ? -19.837 35.223 22.865 1.00 27.83 3 ASN F N 1
ATOM 8001 C CA . ASN F 1 6 ? -19.884 34.763 21.478 1.00 26.20 3 ASN F CA 1
ATOM 8002 C C . ASN F 1 6 ? -18.772 33.726 21.322 1.00 25.56 3 ASN F C 1
ATOM 8003 O O . ASN F 1 6 ? -17.602 34.092 21.186 1.00 24.08 3 ASN F O 1
ATOM 8014 N N . ARG F 1 7 ? -19.146 32.447 21.350 1.00 22.09 4 ARG F N 1
ATOM 8015 C CA . ARG F 1 7 ? -18.167 31.369 21.360 1.00 22.54 4 ARG F CA 1
ATOM 8016 C C . ARG F 1 7 ? -18.663 30.202 20.522 1.00 22.56 4 ARG F C 1
ATOM 8017 O O . ARG F 1 7 ? -19.793 29.737 20.701 1.00 21.69 4 ARG F O 1
ATOM 8038 N N . VAL F 1 8 ? -17.806 29.726 19.623 1.00 22.13 5 VAL F N 1
ATOM 8039 C CA . VAL F 1 8 ? -18.091 28.574 18.780 1.00 23.02 5 VAL F CA 1
ATOM 8040 C C . VAL F 1 8 ? -16.941 27.589 18.894 1.00 22.52 5 VAL F C 1
ATOM 8041 O O . VAL F 1 8 ? -15.770 27.984 18.876 1.00 22.56 5 VAL F O 1
ATOM 8054 N N . VAL F 1 9 ? -17.275 26.307 19.005 1.00 22.29 6 VAL F N 1
ATOM 8055 C CA A VAL F 1 9 ? -16.294 25.230 18.997 0.51 25.33 6 VAL F CA 1
ATOM 8056 C CA B VAL F 1 9 ? -16.293 25.231 18.995 0.49 25.29 6 VAL F CA 1
ATOM 8057 C C . VAL F 1 9 ? -16.798 24.156 18.045 1.00 25.44 6 VAL F C 1
ATOM 8058 O O . VAL F 1 9 ? -17.922 23.663 18.200 1.00 26.52 6 VAL F O 1
ATOM 8081 N N . LEU F 1 10 ? -15.978 23.803 17.059 1.00 25.06 7 LEU F N 1
ATOM 8082 C CA . LEU F 1 10 ? -16.361 22.853 16.029 1.00 26.96 7 LEU F CA 1
ATOM 8083 C C . LEU F 1 10 ? -15.285 21.792 15.861 1.00 29.48 7 LEU F C 1
ATOM 8084 O O . LEU F 1 10 ? -14.105 22.029 16.128 1.00 31.27 7 LEU F O 1
ATOM 8100 N N . VAL F 1 11 ? -15.714 20.614 15.415 1.00 29.35 8 VAL F N 1
ATOM 8101 C CA . VAL F 1 11 ? -14.812 19.550 14.990 1.00 30.93 8 VAL F CA 1
ATOM 8102 C C . VAL F 1 11 ? -15.427 18.911 13.754 1.00 33.68 8 VAL F C 1
ATOM 8103 O O . VAL F 1 11 ? -16.520 18.338 13.827 1.00 35.51 8 VAL F O 1
ATOM 8116 N N . GLY F 1 12 ? -14.743 19.020 12.628 1.00 32.50 9 GLY F N 1
ATOM 8117 C CA . GLY F 1 12 ? -15.239 18.475 11.389 1.00 35.35 9 GLY F CA 1
ATOM 8118 C C . GLY F 1 12 ? -14.112 18.185 10.442 1.00 34.18 9 GLY F C 1
ATOM 8119 O O . GLY F 1 12 ? -12.944 18.137 10.829 1.00 35.10 9 GLY F O 1
ATOM 8123 N N . ARG F 1 13 ? -14.475 17.990 9.180 1.00 31.23 10 ARG F N 1
ATOM 8124 C CA . ARG F 1 13 ? -13.523 17.682 8.124 1.00 34.31 10 ARG F CA 1
ATOM 8125 C C . ARG F 1 13 ? -13.626 18.709 7.007 1.00 31.13 10 ARG F C 1
ATOM 8126 O O . ARG F 1 13 ? -14.727 19.078 6.588 1.00 29.45 10 ARG F O 1
ATOM 8147 N N . LEU F 1 14 ? -12.470 19.161 6.527 1.00 31.73 11 LEU F N 1
ATOM 8148 C CA . LEU F 1 14 ? -12.436 20.141 5.451 1.00 31.20 11 LEU F CA 1
ATOM 8149 C C . LEU F 1 14 ? -13.007 19.552 4.168 1.00 32.22 11 LEU F C 1
ATOM 8150 O O . LEU F 1 14 ? -12.671 18.430 3.779 1.00 34.95 11 LEU F O 1
ATOM 8166 N N . THR F 1 15 ? -13.871 20.322 3.506 1.00 29.81 12 THR F N 1
ATOM 8167 C CA . THR F 1 15 ? -14.415 19.909 2.221 1.00 33.30 12 THR F CA 1
ATOM 8168 C C . THR F 1 15 ? -13.444 20.162 1.078 1.00 38.81 12 THR F C 1
ATOM 8169 O O . THR F 1 15 ? -13.597 19.565 0.007 1.00 37.90 12 THR F O 1
ATOM 8180 N N . LYS F 1 16 ? -12.458 21.032 1.282 1.00 34.64 13 LYS F N 1
ATOM 8181 C CA . LYS F 1 16 ? -11.471 21.350 0.263 1.00 37.58 13 LYS F CA 1
ATOM 8182 C C . LYS F 1 16 ? -10.184 21.765 0.956 1.00 36.38 13 LYS F C 1
ATOM 8183 O O . LYS F 1 16 ? -10.160 22.027 2.162 1.00 33.76 13 LYS F O 1
ATOM 8202 N N . ASP F 1 17 ? -9.109 21.822 0.182 1.00 38.81 14 ASP F N 1
ATOM 8203 C CA . ASP F 1 17 ? -7.865 22.358 0.707 1.00 38.89 14 ASP F CA 1
ATOM 8204 C C . ASP F 1 17 ? -8.078 23.812 1.121 1.00 33.76 14 ASP F C 1
ATOM 8205 O O . ASP F 1 17 ? -8.804 24.549 0.443 1.00 33.83 14 ASP F O 1
ATOM 8214 N N . PRO F 1 18 ? -7.476 24.261 2.221 1.00 34.45 15 PRO F N 1
ATOM 8215 C CA . PRO F 1 18 ? -7.639 25.663 2.616 1.00 34.19 15 PRO F CA 1
ATOM 8216 C C . PRO F 1 18 ? -7.043 26.601 1.576 1.00 35.29 15 PRO F C 1
ATOM 8217 O O . PRO F 1 18 ? -6.109 26.249 0.851 1.00 35.60 15 PRO F O 1
ATOM 8228 N N . GLU F 1 19 ? -7.604 27.804 1.500 1.00 33.03 16 GLU F N 1
ATOM 8229 C CA . GLU F 1 19 ? -7.141 28.835 0.578 1.00 33.69 16 GLU F CA 1
ATOM 8230 C C . GLU F 1 19 ? -6.412 29.908 1.374 1.00 30.70 16 GLU F C 1
ATOM 8231 O O . GLU F 1 19 ? -7.006 30.544 2.251 1.00 28.85 16 GLU F O 1
ATOM 8243 N N . LEU F 1 20 ? -5.134 30.105 1.064 1.00 28.83 17 LEU F N 1
ATOM 8244 C CA . LEU F 1 20 ? -4.283 31.056 1.767 1.00 28.61 17 LEU F CA 1
ATOM 8245 C C . LEU F 1 20 ? -3.956 32.227 0.853 1.00 30.00 17 LEU F C 1
ATOM 8246 O O . LEU F 1 20 ? -3.596 32.031 -0.313 1.00 29.50 17 LEU F O 1
ATOM 8262 N N . ARG F 1 21 ? -4.083 33.439 1.388 1.00 28.90 18 ARG F N 1
ATOM 8263 C CA . ARG F 1 21 ? -3.642 34.645 0.704 1.00 29.80 18 ARG F CA 1
ATOM 8264 C C . ARG F 1 21 ? -3.124 35.619 1.750 1.00 29.47 18 ARG F C 1
ATOM 8265 O O . ARG F 1 21 ? -3.391 35.474 2.946 1.00 29.22 18 ARG F O 1
ATOM 8286 N N . TYR F 1 22 ? -2.384 36.623 1.285 1.00 28.25 19 TYR F N 1
ATOM 8287 C CA . TYR F 1 22 ? -1.847 37.668 2.146 1.00 28.79 19 TYR F CA 1
ATOM 8288 C C . TYR F 1 22 ? -2.459 39.004 1.755 1.00 29.92 19 TYR F C 1
ATOM 8289 O O . TYR F 1 22 ? -2.476 39.364 0.574 1.00 29.36 19 TYR F O 1
ATOM 8307 N N . THR F 1 23 ? -2.957 39.733 2.752 1.00 30.22 20 THR F N 1
ATOM 8308 C CA . THR F 1 23 ? -3.598 41.015 2.528 1.00 31.60 20 THR F CA 1
ATOM 8309 C C . THR F 1 23 ? -2.575 42.037 2.041 1.00 33.06 20 THR F C 1
ATOM 8310 O O . THR F 1 23 ? -1.367 41.801 2.099 1.00 31.68 20 THR F O 1
ATOM 8321 N N . PRO F 1 24 ? -3.036 43.189 1.548 1.00 35.40 21 PRO F N 1
ATOM 8322 C CA . PRO F 1 24 ? -2.091 44.211 1.068 1.00 38.27 21 PRO F CA 1
ATOM 8323 C C . PRO F 1 24 ? -1.019 44.591 2.077 1.00 44.74 21 PRO F C 1
ATOM 8324 O O . PRO F 1 24 ? 0.099 44.936 1.672 1.00 46.17 21 PRO F O 1
ATOM 8335 N N . ASN F 1 25 ? -1.314 44.541 3.377 1.00 44.34 22 ASN F N 1
ATOM 8336 C CA . ASN F 1 25 ? -0.340 44.898 4.400 1.00 49.68 22 ASN F CA 1
ATOM 8337 C C . ASN F 1 25 ? 0.278 43.674 5.072 1.00 44.11 22 ASN F C 1
ATOM 8338 O O . ASN F 1 25 ? 0.784 43.780 6.194 1.00 48.07 22 ASN F O 1
ATOM 8349 N N . GLY F 1 26 ? 0.247 42.519 4.410 1.00 38.88 23 GLY F N 1
ATOM 8350 C CA . GLY F 1 26 ? 1.077 41.394 4.792 1.00 39.55 23 GLY F CA 1
ATOM 8351 C C . GLY F 1 26 ? 0.463 40.396 5.749 1.00 37.98 23 GLY F C 1
ATOM 8352 O O . GLY F 1 26 ? 1.162 39.467 6.171 1.00 36.26 23 GLY F O 1
ATOM 8356 N N . ALA F 1 27 ? -0.811 40.543 6.104 1.00 34.17 24 ALA F N 1
ATOM 8357 C CA . ALA F 1 27 ? -1.444 39.611 7.028 1.00 35.19 24 ALA F CA 1
ATOM 8358 C C . ALA F 1 27 ? -1.902 38.362 6.286 1.00 28.15 24 ALA F C 1
ATOM 8359 O O . ALA F 1 27 ? -2.573 38.452 5.253 1.00 27.61 24 ALA F O 1
ATOM 8366 N N . ALA F 1 28 ? -1.538 37.198 6.815 1.00 27.25 25 ALA F N 1
ATOM 8367 C CA . ALA F 1 28 ? -1.988 35.940 6.237 1.00 28.73 25 ALA F CA 1
ATOM 8368 C C . ALA F 1 28 ? -3.452 35.700 6.581 1.00 28.59 25 ALA F C 1
ATOM 8369 O O . ALA F 1 28 ? -3.907 36.011 7.685 1.00 29.30 25 ALA F O 1
ATOM 8376 N N . VAL F 1 29 ? -4.193 35.149 5.620 1.00 27.50 26 VAL F N 1
ATOM 8377 C CA . VAL F 1 29 ? -5.610 34.847 5.791 1.00 27.86 26 VAL F CA 1
ATOM 8378 C C . VAL F 1 29 ? -5.884 33.505 5.129 1.00 27.44 26 VAL F C 1
ATOM 8379 O O . VAL F 1 29 ? -5.647 33.346 3.926 1.00 27.43 26 VAL F O 1
ATOM 8392 N N . ALA F 1 30 ? -6.388 32.547 5.901 1.00 26.15 27 ALA F N 1
ATOM 8393 C CA . ALA F 1 30 ? -6.711 31.222 5.390 1.00 28.07 27 ALA F CA 1
ATOM 8394 C C . ALA F 1 30 ? -8.187 30.937 5.622 1.00 30.49 27 ALA F C 1
ATOM 8395 O O . ALA F 1 30 ? -8.692 31.115 6.736 1.00 28.28 27 ALA F O 1
ATOM 8402 N N . THR F 1 31 ? -8.870 30.501 4.567 1.00 29.01 28 THR F N 1
ATOM 8403 C CA . THR F 1 31 ? -10.276 30.140 4.630 1.00 28.89 28 THR F CA 1
ATOM 8404 C C . THR F 1 31 ? -10.433 28.655 4.339 1.00 29.47 28 THR F C 1
ATOM 8405 O O . THR F 1 31 ? -9.613 28.051 3.641 1.00 28.46 28 THR F O 1
ATOM 8416 N N . PHE F 1 32 ? -11.496 28.073 4.882 1.00 27.71 29 PHE F N 1
ATOM 8417 C CA . PHE F 1 32 ? -11.815 26.679 4.619 1.00 28.46 29 PHE F CA 1
ATOM 8418 C C . PHE F 1 32 ? -13.230 26.417 5.107 1.00 28.32 29 PHE F C 1
ATOM 8419 O O . PHE F 1 32 ? -13.780 27.175 5.911 1.00 25.14 29 PHE F O 1
ATOM 8436 N N . THR F 1 33 ? -13.815 25.341 4.594 1.00 28.16 30 THR F N 1
ATOM 8437 C CA . THR F 1 33 ? -15.167 24.936 4.945 1.00 27.03 30 THR F CA 1
ATOM 8438 C C . THR F 1 33 ? -15.102 23.631 5.721 1.00 27.86 30 THR F C 1
ATOM 8439 O O . THR F 1 33 ? -14.456 22.674 5.281 1.00 28.60 30 THR F O 1
ATOM 8450 N N . LEU F 1 34 ? -15.766 23.598 6.871 1.00 26.21 31 LEU F N 1
ATOM 8451 C CA . LEU F 1 34 ? -15.744 22.446 7.760 1.00 27.57 31 LEU F CA 1
ATOM 8452 C C . LEU F 1 34 ? -17.086 21.735 7.679 1.00 28.45 31 LEU F C 1
ATOM 8453 O O . LEU F 1 34 ? -18.129 22.334 7.965 1.00 27.81 31 LEU F O 1
ATOM 8469 N N . ALA F 1 35 ? -17.059 20.470 7.274 1.00 28.63 32 ALA F N 1
ATOM 8470 C CA . ALA F 1 35 ? -18.253 19.635 7.261 1.00 29.87 32 ALA F CA 1
ATOM 8471 C C . ALA F 1 35 ? -18.425 18.997 8.633 1.00 29.46 32 ALA F C 1
ATOM 8472 O O . ALA F 1 35 ? -17.584 18.199 9.062 1.00 29.70 32 ALA F O 1
ATOM 8479 N N . VAL F 1 36 ? -19.506 19.353 9.318 1.00 31.98 33 VAL F N 1
ATOM 8480 C CA . VAL F 1 36 ? -19.778 18.879 10.670 1.00 33.84 33 VAL F CA 1
ATOM 8481 C C . VAL F 1 36 ? -21.055 18.051 10.624 1.00 34.44 33 VAL F C 1
ATOM 8482 O O . VAL F 1 36 ? -22.111 18.551 10.217 1.00 32.56 33 VAL F O 1
ATOM 8495 N N . ASN F 1 37 ? -20.958 16.792 11.044 1.00 39.89 34 ASN F N 1
ATOM 8496 C CA . ASN F 1 37 ? -22.094 15.884 10.971 1.00 48.32 34 ASN F CA 1
ATOM 8497 C C . ASN F 1 37 ? -23.134 16.242 12.024 1.00 47.38 34 ASN F C 1
ATOM 8498 O O . ASN F 1 37 ? -22.796 16.502 13.184 1.00 49.05 34 ASN F O 1
ATOM 8509 N N . ARG F 1 38 ? -24.400 16.255 11.619 1.00 56.28 35 ARG F N 1
ATOM 8510 C CA . ARG F 1 38 ? -25.485 16.420 12.572 1.00 61.33 35 ARG F CA 1
ATOM 8511 C C . ARG F 1 38 ? -25.664 15.142 13.388 1.00 69.21 35 ARG F C 1
ATOM 8512 O O . ARG F 1 38 ? -25.267 14.048 12.978 1.00 63.85 35 ARG F O 1
ATOM 8533 N N . THR F 1 39 ? -26.266 15.295 14.568 1.00 79.14 36 THR F N 1
ATOM 8534 C CA . THR F 1 39 ? -26.423 14.168 15.480 1.00 85.01 36 THR F CA 1
ATOM 8535 C C . THR F 1 39 ? -27.509 13.194 15.039 1.00 87.05 36 THR F C 1
ATOM 8536 O O . THR F 1 39 ? -27.628 12.118 15.635 1.00 84.82 36 THR F O 1
ATOM 8547 N N . PHE F 1 40 ? -28.292 13.535 14.019 1.00 88.23 37 PHE F N 1
ATOM 8548 C CA . PHE F 1 40 ? -29.343 12.649 13.527 1.00 93.85 37 PHE F CA 1
ATOM 8549 C C . PHE F 1 40 ? -29.260 12.502 12.011 1.00 92.25 37 PHE F C 1
ATOM 8550 O O . PHE F 1 40 ? -29.831 11.577 11.434 1.00 94.85 37 PHE F O 1
ATOM 8567 N N . GLU F 1 48 ? -27.271 13.908 7.619 1.00 54.71 45 GLU F N 1
ATOM 8568 C CA . GLU F 1 48 ? -26.983 15.200 7.010 1.00 47.31 45 GLU F CA 1
ATOM 8569 C C . GLU F 1 48 ? -25.776 15.855 7.677 1.00 51.28 45 GLU F C 1
ATOM 8570 O O . GLU F 1 48 ? -25.319 15.411 8.731 1.00 47.72 45 GLU F O 1
ATOM 8574 N N . ALA F 1 49 ? -25.263 16.912 7.053 1.00 47.30 46 ALA F N 1
ATOM 8575 C CA . ALA F 1 49 ? -24.113 17.634 7.574 1.00 43.71 46 ALA F CA 1
ATOM 8576 C C . ALA F 1 49 ? -24.327 19.128 7.390 1.00 36.87 46 ALA F C 1
ATOM 8577 O O . ALA F 1 49 ? -25.193 19.569 6.630 1.00 36.74 46 ALA F O 1
ATOM 8584 N N . ASP F 1 50 ? -23.523 19.904 8.108 1.00 33.19 47 ASP F N 1
ATOM 8585 C CA . ASP F 1 50 ? -23.490 21.351 7.972 1.00 30.30 47 ASP F CA 1
ATOM 8586 C C . ASP F 1 50 ? -22.116 21.763 7.466 1.00 29.93 47 ASP F C 1
ATOM 8587 O O . ASP F 1 50 ? -21.094 21.241 7.924 1.00 29.40 47 ASP F O 1
ATOM 8596 N N . PHE F 1 51 ? -22.099 22.692 6.516 1.00 28.52 48 PHE F N 1
ATOM 8597 C CA . PHE F 1 51 ? -20.877 23.125 5.843 1.00 29.71 48 PHE F CA 1
ATOM 8598 C C . PHE F 1 51 ? -20.578 24.551 6.293 1.00 26.95 48 PHE F C 1
ATOM 8599 O O . PHE F 1 51 ? -21.137 25.514 5.760 1.00 26.94 48 PHE F O 1
ATOM 8616 N N . ILE F 1 52 ? -19.682 24.674 7.267 1.00 25.37 49 ILE F N 1
ATOM 8617 C CA . ILE F 1 52 ? -19.454 25.921 7.987 1.00 24.50 49 ILE F CA 1
ATOM 8618 C C . ILE F 1 52 ? -18.181 26.565 7.455 1.00 25.14 49 ILE F C 1
ATOM 8619 O O . ILE F 1 52 ? -17.111 25.943 7.455 1.00 23.22 49 ILE F O 1
ATOM 8635 N N . ASN F 1 53 ? -18.292 27.815 7.016 1.00 24.16 50 ASN F N 1
ATOM 8636 C CA . ASN F 1 53 ? -17.145 28.555 6.509 1.00 25.18 50 ASN F CA 1
ATOM 8637 C C . ASN F 1 53 ? -16.375 29.187 7.661 1.00 24.73 50 ASN F C 1
ATOM 8638 O O . ASN F 1 53 ? -16.951 29.899 8.490 1.00 23.97 50 ASN F O 1
ATOM 8649 N N . CYS F 1 54 ? -15.071 28.926 7.707 1.00 23.29 51 CYS F N 1
ATOM 8650 C CA . CYS F 1 54 ? -14.199 29.412 8.763 1.00 25.43 51 CYS F CA 1
ATOM 8651 C C . CYS F 1 54 ? -13.120 30.312 8.172 1.00 26.42 51 CYS F C 1
ATOM 8652 O O . CYS F 1 54 ? -12.816 30.254 6.977 1.00 23.72 51 CYS F O 1
ATOM 8660 N N . VAL F 1 55 ? -12.542 31.150 9.031 1.00 24.30 52 VAL F N 1
ATOM 8661 C CA . VAL F 1 55 ? -11.506 32.098 8.634 1.00 26.30 52 VAL F CA 1
ATOM 8662 C C . VAL F 1 55 ? -10.457 32.159 9.737 1.00 26.77 52 VAL F C 1
ATOM 8663 O O . VAL F 1 55 ? -10.800 32.259 10.920 1.00 26.05 52 VAL F O 1
ATOM 8676 N N . THR F 1 56 ? -9.183 32.094 9.348 1.00 26.05 53 THR F N 1
ATOM 8677 C CA . THR F 1 56 ? -8.059 32.209 10.268 1.00 28.79 53 THR F CA 1
ATOM 8678 C C . THR F 1 56 ? -7.094 33.271 9.762 1.00 28.67 53 THR F C 1
ATOM 8679 O O . THR F 1 56 ? -7.093 33.625 8.581 1.00 26.25 53 THR F O 1
ATOM 8690 N N . TRP F 1 57 ? -6.249 33.761 10.669 1.00 29.32 54 TRP F N 1
ATOM 8691 C CA . TRP F 1 57 ? -5.350 34.867 10.376 1.00 30.51 54 TRP F CA 1
ATOM 8692 C C . TRP F 1 57 ? -3.941 34.574 10.873 1.00 31.35 54 TRP F C 1
ATOM 8693 O O . TRP F 1 57 ? -3.745 33.880 11.875 1.00 30.92 54 TRP F O 1
ATOM 8714 N N . ARG F 1 58 ? -2.964 35.102 10.144 1.00 31.25 55 ARG F N 1
ATOM 8715 C CA . ARG F 1 58 ? -1.566 35.211 10.601 1.00 31.15 55 ARG F CA 1
ATOM 8716 C C . ARG F 1 58 ? -1.027 33.803 10.881 1.00 32.72 55 ARG F C 1
ATOM 8717 O O . ARG F 1 58 ? -1.254 32.887 10.076 1.00 36.65 55 ARG F O 1
ATOM 8738 N N . ARG F 1 59 ? -0.307 33.603 11.989 1.00 33.11 56 ARG F N 1
ATOM 8739 C CA . ARG F 1 59 ? 0.353 32.323 12.234 1.00 33.82 56 ARG F CA 1
ATOM 8740 C C . ARG F 1 59 ? -0.632 31.166 12.155 1.00 34.05 56 ARG F C 1
ATOM 8741 O O . ARG F 1 59 ? -0.310 30.099 11.618 1.00 32.71 56 ARG F O 1
ATOM 8745 N N . GLN F 1 60 ? -1.841 31.358 12.683 1.00 34.69 57 GLN F N 1
ATOM 8746 C CA . GLN F 1 60 ? -2.860 30.318 12.592 1.00 36.86 57 GLN F CA 1
ATOM 8747 C C . GLN F 1 60 ? -3.184 29.999 11.137 1.00 33.38 57 GLN F C 1
ATOM 8748 O O . GLN F 1 60 ? -3.309 28.828 10.761 1.00 31.47 57 GLN F O 1
ATOM 8762 N N . ALA F 1 61 ? -3.317 31.032 10.302 1.00 31.23 58 ALA F N 1
ATOM 8763 C CA . ALA F 1 61 ? -3.624 30.812 8.893 1.00 29.47 58 ALA F CA 1
ATOM 8764 C C . ALA F 1 61 ? -2.514 30.032 8.200 1.00 31.33 58 ALA F C 1
ATOM 8765 O O . ALA F 1 61 ? -2.785 29.158 7.369 1.00 30.15 58 ALA F O 1
ATOM 8772 N N . GLU F 1 62 ? -1.256 30.331 8.530 1.00 32.40 59 GLU F N 1
ATOM 8773 C CA . GLU F 1 62 ? -0.142 29.647 7.881 1.00 37.27 59 GLU F CA 1
ATOM 8774 C C . GLU F 1 62 ? -0.088 28.178 8.281 1.00 36.60 59 GLU F C 1
ATOM 8775 O O . GLU F 1 62 ? 0.134 27.306 7.432 1.00 38.22 59 GLU F O 1
ATOM 8787 N N . ASN F 1 63 ? -0.285 27.882 9.567 1.00 36.38 60 ASN F N 1
ATOM 8788 C CA . ASN F 1 63 ? -0.327 26.489 9.998 1.00 40.82 60 ASN F CA 1
ATOM 8789 C C . ASN F 1 63 ? -1.444 25.734 9.288 1.00 40.03 60 ASN F C 1
ATOM 8790 O O . ASN F 1 63 ? -1.249 24.598 8.842 1.00 41.49 60 ASN F O 1
ATOM 8801 N N . VAL F 1 64 ? -2.622 26.354 9.172 1.00 35.79 61 VAL F N 1
ATOM 8802 C CA . VAL F 1 64 ? -3.728 25.742 8.437 1.00 37.82 61 VAL F CA 1
ATOM 8803 C C . VAL F 1 64 ? -3.285 25.375 7.027 1.00 36.74 61 VAL F C 1
ATOM 8804 O O . VAL F 1 64 ? -3.502 24.252 6.556 1.00 36.16 61 VAL F O 1
ATOM 8817 N N . ALA F 1 65 ? -2.659 26.324 6.330 1.00 35.18 62 ALA F N 1
ATOM 8818 C CA . ALA F 1 65 ? -2.270 26.086 4.945 1.00 37.63 62 ALA F CA 1
ATOM 8819 C C . ALA F 1 65 ? -1.227 24.983 4.832 1.00 39.31 62 ALA F C 1
ATOM 8820 O O . ALA F 1 65 ? -1.198 24.258 3.831 1.00 40.57 62 ALA F O 1
ATOM 8827 N N . ASN F 1 66 ? -0.370 24.835 5.841 1.00 41.62 63 ASN F N 1
ATOM 8828 C CA . ASN F 1 66 ? 0.726 23.877 5.772 1.00 48.43 63 ASN F CA 1
ATOM 8829 C C . ASN F 1 66 ? 0.330 22.476 6.216 1.00 55.94 63 ASN F C 1
ATOM 8830 O O . ASN F 1 66 ? 0.890 21.496 5.710 1.00 55.30 63 ASN F O 1
ATOM 8841 N N . PHE F 1 67 ? -0.622 22.351 7.140 1.00 48.93 64 PHE F N 1
ATOM 8842 C CA . PHE F 1 67 ? -0.913 21.075 7.781 1.00 45.70 64 PHE F CA 1
ATOM 8843 C C . PHE F 1 67 ? -2.252 20.470 7.392 1.00 46.49 64 PHE F C 1
ATOM 8844 O O . PHE F 1 67 ? -2.401 19.248 7.462 1.00 52.79 64 PHE F O 1
ATOM 8861 N N . LEU F 1 68 ? -3.225 21.277 6.986 1.00 42.73 65 LEU F N 1
ATOM 8862 C CA . LEU F 1 68 ? -4.557 20.783 6.675 1.00 36.57 65 LEU F CA 1
ATOM 8863 C C . LEU F 1 68 ? -4.768 20.700 5.169 1.00 35.54 65 LEU F C 1
ATOM 8864 O O . LEU F 1 68 ? -4.256 21.518 4.401 1.00 36.89 65 LEU F O 1
ATOM 8880 N N . LYS F 1 69 ? -5.533 19.694 4.758 1.00 34.66 66 LYS F N 1
ATOM 8881 C CA . LYS F 1 69 ? -5.894 19.510 3.362 1.00 35.60 66 LYS F CA 1
ATOM 8882 C C . LYS F 1 69 ? -7.310 18.952 3.311 1.00 35.60 66 LYS F C 1
ATOM 8883 O O . LYS F 1 69 ? -7.949 18.729 4.343 1.00 33.00 66 LYS F O 1
ATOM 8887 N N . LYS F 1 70 ? -7.803 18.732 2.094 1.00 37.29 67 LYS F N 1
ATOM 8888 C CA . LYS F 1 70 ? -9.128 18.156 1.915 1.00 36.29 67 LYS F CA 1
ATOM 8889 C C . LYS F 1 70 ? -9.245 16.855 2.697 1.00 39.33 67 LYS F C 1
ATOM 8890 O O . LYS F 1 70 ? -8.348 16.009 2.659 1.00 38.41 67 LYS F O 1
ATOM 8909 N N . GLY F 1 71 ? -10.357 16.704 3.417 1.00 41.87 68 GLY F N 1
ATOM 8910 C CA . GLY F 1 71 ? -10.592 15.529 4.227 1.00 34.81 68 GLY F CA 1
ATOM 8911 C C . GLY F 1 71 ? -9.942 15.545 5.593 1.00 35.31 68 GL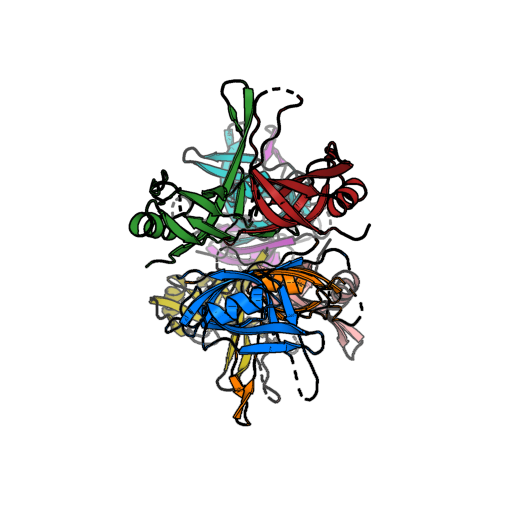Y F C 1
ATOM 8912 O O . GLY F 1 71 ? -10.265 14.685 6.422 1.00 41.22 68 GLY F O 1
ATOM 8916 N N . SER F 1 72 ? -9.048 16.492 5.864 1.00 34.75 69 SER F N 1
ATOM 8917 C CA . SER F 1 72 ? -8.376 16.542 7.154 1.00 36.96 69 SER F CA 1
ATOM 8918 C C . SER F 1 72 ? -9.364 16.862 8.270 1.00 40.69 69 SER F C 1
ATOM 8919 O O . SER F 1 72 ? -10.319 17.624 8.090 1.00 35.33 69 SER F O 1
ATOM 8927 N N . LEU F 1 73 ? -9.119 16.272 9.437 1.00 41.37 70 LEU F N 1
ATOM 8928 C CA . LEU F 1 73 ? -9.919 16.540 10.622 1.00 41.21 70 LEU F CA 1
ATOM 8929 C C . LEU F 1 73 ? -9.309 17.712 11.378 1.00 44.78 70 LEU F C 1
ATOM 8930 O O . LEU F 1 73 ? -8.100 17.733 11.632 1.00 43.86 70 LEU F O 1
ATOM 8946 N N . ALA F 1 74 ? -10.145 18.683 11.736 1.00 41.99 71 ALA F N 1
ATOM 8947 C CA . ALA F 1 74 ? -9.677 19.889 12.397 1.00 40.31 71 ALA F CA 1
ATOM 8948 C C . ALA F 1 74 ? -10.690 20.329 13.442 1.00 37.47 71 ALA F C 1
ATOM 8949 O O . ALA F 1 74 ? -11.897 20.117 13.293 1.00 34.04 71 ALA F O 1
ATOM 8956 N N . GLY F 1 75 ? -10.179 20.938 14.503 1.00 35.91 72 GLY F N 1
ATOM 8957 C CA . GLY F 1 75 ? -11.001 21.556 15.536 1.00 37.84 72 GLY F CA 1
ATOM 8958 C C . GLY F 1 75 ? -10.841 23.053 15.487 1.00 36.55 72 GLY F C 1
ATOM 8959 O O . GLY F 1 75 ? -9.729 23.569 15.316 1.00 35.92 72 GLY F O 1
ATOM 8963 N N . VAL F 1 76 ? -11.955 23.770 15.630 1.00 30.27 73 VAL F N 1
ATOM 8964 C CA . VAL F 1 76 ? -11.980 25.224 15.569 1.00 28.11 73 VAL F CA 1
ATOM 8965 C C . VAL F 1 76 ? -12.586 25.762 16.855 1.00 28.23 73 VAL F C 1
ATOM 8966 O O . VAL F 1 76 ? -13.593 25.241 17.347 1.00 27.61 73 VAL F O 1
ATOM 8979 N N . ASP F 1 77 ? -11.965 26.806 17.397 1.00 26.22 74 ASP F N 1
ATOM 8980 C CA . ASP F 1 77 ? -12.488 27.542 18.541 1.00 26.43 74 ASP F CA 1
ATOM 8981 C C . ASP F 1 77 ? -12.447 29.021 18.194 1.00 26.60 74 ASP F C 1
ATOM 8982 O O . ASP F 1 77 ? -11.373 29.558 17.903 1.00 27.83 74 ASP F O 1
ATOM 8991 N N . GLY F 1 78 ? -13.606 29.676 18.212 1.00 22.40 75 GLY F N 1
ATOM 8992 C CA . GLY F 1 78 ? -13.645 31.078 17.853 1.00 26.11 75 GLY F CA 1
ATOM 8993 C C . GLY F 1 78 ? -14.976 31.769 18.059 1.00 23.53 75 GLY F C 1
ATOM 8994 O O . GLY F 1 78 ? -15.735 31.433 18.974 1.00 22.23 75 GLY F O 1
ATOM 8998 N N . ARG F 1 79 ? -15.258 32.751 17.202 1.00 22.73 76 ARG F N 1
ATOM 8999 C CA . ARG F 1 79 ? -16.421 33.616 17.324 1.00 24.53 76 ARG F CA 1
ATOM 9000 C C . ARG F 1 79 ? -17.211 33.606 16.024 1.00 24.59 76 ARG F C 1
ATOM 9001 O O . ARG F 1 79 ? -16.658 33.373 14.947 1.00 22.13 76 ARG F O 1
ATOM 9022 N N . LEU F 1 80 ? -18.508 33.883 16.136 1.00 23.27 77 LEU F N 1
ATOM 9023 C CA . LEU F 1 80 ? -19.348 34.142 14.975 1.00 25.79 77 LEU F CA 1
ATOM 9024 C C . LEU F 1 80 ? -19.256 35.623 14.630 1.00 27.59 77 LEU F C 1
ATOM 9025 O O . LEU F 1 80 ? -19.510 36.481 15.483 1.00 28.28 77 LEU F O 1
ATOM 9041 N N . GLN F 1 81 ? -18.892 35.920 13.387 1.00 25.41 78 GLN F N 1
ATOM 9042 C CA . GLN F 1 81 ? -18.828 37.291 12.905 1.00 30.53 78 GLN F CA 1
ATOM 9043 C C . GLN F 1 81 ? -19.501 37.387 11.546 1.00 31.92 78 GLN F C 1
ATOM 9044 O O . GLN F 1 81 ? -19.381 36.480 10.717 1.00 31.35 78 GLN F O 1
ATOM 9058 N N . THR F 1 82 ? -20.215 38.487 11.330 1.00 33.36 79 THR F N 1
ATOM 9059 C CA . THR F 1 82 ? -20.877 38.744 10.061 1.00 39.29 79 THR F CA 1
ATOM 9060 C C . THR F 1 82 ? -19.984 39.583 9.159 1.00 42.26 79 THR F C 1
ATOM 9061 O O . THR F 1 82 ? -19.252 40.461 9.625 1.00 42.84 79 THR F O 1
ATOM 9072 N N . ARG F 1 83 ? -20.051 39.302 7.862 1.00 43.60 80 ARG F N 1
ATOM 9073 C CA . ARG F 1 83 ? -19.307 40.048 6.861 1.00 47.51 80 ARG F CA 1
ATOM 9074 C C . ARG F 1 83 ? -20.136 40.087 5.588 1.00 49.84 80 ARG F C 1
ATOM 9075 O O . ARG F 1 83 ? -20.919 39.173 5.314 1.00 48.48 80 ARG F O 1
ATOM 9096 N N . ASN F 1 84 ? -19.972 41.159 4.817 1.00 52.34 81 ASN F N 1
ATOM 9097 C CA . ASN F 1 84 ? -20.710 41.335 3.576 1.00 55.41 81 ASN F CA 1
ATOM 9098 C C . ASN F 1 84 ? -19.740 41.573 2.429 1.00 54.95 81 ASN F C 1
ATOM 9099 O O . ASN F 1 84 ? -18.667 42.156 2.608 1.00 52.20 81 ASN F O 1
ATOM 9110 N N . TYR F 1 85 ? -20.133 41.109 1.247 1.00 57.59 82 TYR F N 1
ATOM 9111 C CA . TYR F 1 85 ? -19.302 41.211 0.055 1.00 60.84 82 TYR F CA 1
ATOM 9112 C C . TYR F 1 85 ? -20.208 41.134 -1.164 1.00 63.49 82 TYR F C 1
ATOM 9113 O O . TYR F 1 85 ? -21.375 40.748 -1.071 1.00 59.65 82 TYR F O 1
ATOM 9131 N N . GLU F 1 86 ? -19.650 41.499 -2.315 1.00 63.36 83 GLU F N 1
ATOM 9132 C CA . GLU F 1 86 ? -20.342 41.367 -3.590 1.00 62.16 83 GLU F CA 1
ATOM 9133 C C . GLU F 1 86 ? -19.957 40.036 -4.225 1.00 53.56 83 GLU F C 1
ATOM 9134 O O . GLU F 1 86 ? -18.767 39.748 -4.399 1.00 46.41 83 GLU F O 1
ATOM 9146 N N . ASN F 1 87 ? -20.956 39.222 -4.558 1.00 50.01 84 ASN F N 1
ATOM 9147 C CA . ASN F 1 87 ? -20.700 37.937 -5.193 1.00 48.74 84 ASN F CA 1
ATOM 9148 C C . ASN F 1 87 ? -20.371 38.164 -6.669 1.00 44.56 84 ASN F C 1
ATOM 9149 O O . ASN F 1 87 ? -20.176 39.296 -7.121 1.00 41.79 84 ASN F O 1
ATOM 9160 N N . GLN F 1 88 ? -20.317 37.077 -7.444 1.00 43.95 85 GLN F N 1
ATOM 9161 C CA . GLN F 1 88 ? -19.858 37.157 -8.827 1.00 43.53 85 GLN F CA 1
ATOM 9162 C C . GLN F 1 88 ? -20.741 38.047 -9.694 1.00 49.46 85 GLN F C 1
ATOM 9163 O O . GLN F 1 88 ? -20.292 38.494 -10.755 1.00 49.30 85 GLN F O 1
ATOM 9167 N N . GLN F 1 89 ? -21.980 38.312 -9.278 1.00 47.87 86 GLN F N 1
ATOM 9168 C CA . GLN F 1 89 ? -22.901 39.138 -10.048 1.00 47.72 86 GLN F CA 1
ATOM 9169 C C . GLN F 1 89 ? -23.143 40.501 -9.412 1.00 46.60 86 GLN F C 1
ATOM 9170 O O . GLN F 1 89 ? -24.069 41.210 -9.820 1.00 41.31 86 GLN F O 1
ATOM 9184 N N . GLY F 1 90 ? -22.330 40.891 -8.431 1.00 45.10 87 GLY F N 1
ATOM 9185 C CA . GLY F 1 90 ? -22.497 42.161 -7.762 1.00 49.82 87 GLY F CA 1
ATOM 9186 C C . GLY F 1 90 ? -23.505 42.166 -6.636 1.00 47.50 87 GLY F C 1
ATOM 9187 O O . GLY F 1 90 ? -23.540 43.133 -5.864 1.00 51.20 87 GLY F O 1
ATOM 9191 N N . GLN F 1 91 ? -24.329 41.128 -6.512 1.00 46.39 88 GLN F N 1
ATOM 9192 C CA . GLN F 1 91 ? -25.282 41.049 -5.413 1.00 51.89 88 GLN F CA 1
ATOM 9193 C C . GLN F 1 91 ? -24.537 41.040 -4.087 1.00 55.33 88 GLN F C 1
ATOM 9194 O O . GLN F 1 91 ? -23.751 40.128 -3.813 1.00 56.49 88 GLN F O 1
ATOM 9208 N N . ARG F 1 92 ? -24.779 42.053 -3.263 1.00 55.41 89 ARG F N 1
ATOM 9209 C CA . ARG F 1 92 ? -24.115 42.138 -1.970 1.00 66.92 89 ARG F CA 1
ATOM 9210 C C . ARG F 1 92 ? -24.847 41.245 -0.977 1.00 62.57 89 ARG F C 1
ATOM 9211 O O . ARG F 1 92 ? -26.019 41.481 -0.665 1.00 58.48 89 ARG F O 1
ATOM 9232 N N . VAL F 1 93 ? -24.156 40.219 -0.490 1.00 67.33 90 VAL F N 1
ATOM 9233 C CA . VAL F 1 93 ? -24.741 39.228 0.399 1.00 68.20 90 VAL F CA 1
ATOM 9234 C C . VAL F 1 93 ? -24.089 39.346 1.769 1.00 63.62 90 VAL F C 1
ATOM 9235 O O . VAL F 1 93 ? -22.977 39.861 1.923 1.00 58.18 90 VAL F O 1
ATOM 9248 N N . PHE F 1 94 ? -24.802 38.854 2.779 1.00 65.48 91 PHE F N 1
ATOM 9249 C CA . PHE F 1 94 ? -24.353 38.898 4.165 1.00 62.68 91 PHE F CA 1
ATOM 9250 C C . PHE F 1 94 ? -24.171 37.470 4.655 1.00 56.90 91 PHE F C 1
ATOM 9251 O O . PHE F 1 94 ? -25.116 36.674 4.623 1.00 51.25 91 PHE F O 1
ATOM 9268 N N . VAL F 1 95 ? -22.958 37.148 5.097 1.00 48.49 92 VAL F N 1
ATOM 9269 C CA . VAL F 1 95 ? -22.611 35.804 5.537 1.00 45.81 92 VAL F CA 1
ATOM 9270 C C . VAL F 1 95 ? -22.184 35.854 6.996 1.00 39.08 92 VAL F C 1
ATOM 9271 O O . VAL F 1 95 ? -21.696 36.876 7.490 1.00 37.16 92 VAL F O 1
ATOM 9284 N N . THR F 1 96 ? -22.377 34.735 7.687 1.00 36.06 93 THR F N 1
ATOM 9285 C CA . THR F 1 96 ? -21.900 34.550 9.051 1.00 34.15 93 THR F CA 1
ATOM 9286 C C . THR F 1 96 ? -20.826 33.472 9.026 1.00 30.80 93 THR F C 1
ATOM 9287 O O . THR F 1 96 ? -21.107 32.320 8.679 1.00 33.28 93 THR F O 1
ATOM 9298 N N . GLU F 1 97 ? -19.603 33.850 9.382 1.00 26.31 94 GLU F N 1
ATOM 9299 C CA . GLU F 1 97 ? -18.463 32.950 9.348 1.00 28.23 94 GLU F CA 1
ATOM 9300 C C . GLU F 1 97 ? -17.939 32.725 10.760 1.00 24.88 94 GLU F C 1
ATOM 9301 O O . GLU F 1 97 ? -18.209 33.502 11.679 1.00 22.82 94 GLU F O 1
ATOM 9313 N N . VAL F 1 98 ? -17.188 31.641 10.924 1.00 22.10 95 VAL F N 1
ATOM 9314 C CA . VAL F 1 98 ? -16.503 31.360 12.179 1.00 21.75 95 VAL F CA 1
ATOM 9315 C C . VAL F 1 98 ? -15.118 31.988 12.093 1.00 22.82 95 VAL F C 1
ATOM 9316 O O . VAL F 1 98 ? -14.279 31.562 11.295 1.00 22.87 95 VAL F O 1
ATOM 9329 N N . GLN F 1 99 ? -14.883 33.013 12.907 1.00 21.33 96 GLN F N 1
ATOM 9330 C CA . GLN F 1 99 ? -13.556 33.606 13.042 1.00 25.24 96 GLN F CA 1
ATOM 9331 C C . GLN F 1 99 ? -12.787 32.755 14.043 1.00 24.16 96 GLN F C 1
ATOM 9332 O O . GLN F 1 99 ? -12.988 32.859 15.254 1.00 23.81 96 GLN F O 1
ATOM 9346 N N . ALA F 1 100 ? -11.915 31.891 13.536 1.00 23.70 97 ALA F N 1
ATOM 9347 C CA . ALA F 1 100 ? -11.232 30.915 14.373 1.00 27.08 97 ALA F CA 1
ATOM 9348 C C . ALA F 1 100 ? -10.031 31.559 15.055 1.00 30.07 97 ALA F C 1
ATOM 9349 O O . ALA F 1 100 ? -9.118 32.052 14.385 1.00 32.97 97 ALA F O 1
ATOM 9356 N N . GLU F 1 101 ? -10.034 31.552 16.389 1.00 29.83 98 GLU F N 1
ATOM 9357 C CA . GLU F 1 101 ? -8.893 32.053 17.144 1.00 33.06 98 GLU F CA 1
ATOM 9358 C C . GLU F 1 101 ? -7.823 30.984 17.314 1.00 32.90 98 GLU F C 1
ATOM 9359 O O . GLU F 1 101 ? -6.637 31.311 17.423 1.00 36.93 98 GLU F O 1
ATOM 9371 N N . SER F 1 102 ? -8.220 29.714 17.335 1.00 31.45 99 SER F N 1
ATOM 9372 C CA . SER F 1 102 ? -7.285 28.606 17.444 1.00 37.27 99 SER F CA 1
ATOM 9373 C C . SER F 1 102 ? -7.812 27.438 16.627 1.00 36.58 99 SER F C 1
ATOM 9374 O O . SER F 1 102 ? -9.018 27.178 16.607 1.00 33.53 99 SER F O 1
ATOM 9382 N N . VAL F 1 103 ? -6.903 26.742 15.950 1.00 39.61 100 VAL F N 1
ATOM 9383 C CA . VAL F 1 103 ? -7.246 25.587 15.131 1.00 38.95 100 VAL F CA 1
ATOM 9384 C C . VAL F 1 103 ? -6.353 24.430 15.552 1.00 43.02 100 VAL F C 1
ATOM 9385 O O . VAL F 1 103 ? -5.122 24.547 15.513 1.00 45.64 100 VAL F O 1
ATOM 9398 N N . GLN F 1 104 ? -6.966 23.321 15.953 1.00 39.82 101 GLN F N 1
ATOM 9399 C CA . GLN F 1 104 ? -6.239 22.101 16.270 1.00 44.63 101 GLN F CA 1
ATOM 9400 C C . GLN F 1 104 ? -6.263 21.169 15.067 1.00 45.76 101 GLN F C 1
ATOM 9401 O O . GLN F 1 104 ? -7.293 21.025 14.400 1.00 41.78 101 GLN F O 1
ATOM 9415 N N . PHE F 1 105 ? -5.124 20.541 14.794 1.00 46.67 102 PHE F N 1
ATOM 9416 C CA . PHE F 1 105 ? -4.990 19.658 13.641 1.00 46.89 102 PHE F CA 1
ATOM 9417 C C . PHE F 1 105 ? -4.992 18.195 14.072 1.00 53.32 102 PHE F C 1
ATOM 9418 O O . PHE F 1 105 ? -4.293 17.814 15.011 1.00 54.76 102 PHE F O 1
ATOM 9435 N N . MET G 1 4 ? -4.267 22.276 21.059 1.00 56.24 1 MET G N 1
ATOM 9436 C CA . MET G 1 4 ? -5.375 21.525 21.718 1.00 62.64 1 MET G CA 1
ATOM 9437 C C . MET G 1 4 ? -6.515 22.464 22.115 1.00 51.00 1 MET G C 1
ATOM 9438 O O . MET G 1 4 ? -6.337 23.680 22.171 1.00 64.75 1 MET G O 1
ATOM 9451 N N . LEU G 1 5 ? -7.684 21.890 22.392 1.00 47.82 2 LEU G N 1
ATOM 9452 C CA . LEU G 1 5 ? -8.894 22.656 22.666 1.00 39.26 2 LEU G CA 1
ATOM 9453 C C . LEU G 1 5 ? -9.170 22.697 24.164 1.00 37.27 2 LEU G C 1
ATOM 9454 O O . LEU G 1 5 ? -9.122 21.665 24.841 1.00 36.18 2 LEU G O 1
ATOM 9470 N N . ASN G 1 6 ? -9.467 23.894 24.669 1.00 34.14 3 ASN G N 1
ATOM 9471 C CA . ASN G 1 6 ? -9.821 24.087 26.074 1.00 33.72 3 ASN G CA 1
ATOM 9472 C C . ASN G 1 6 ? -10.735 25.308 26.128 1.00 32.69 3 ASN G C 1
ATOM 9473 O O . ASN G 1 6 ? -10.258 26.444 26.058 1.00 34.54 3 ASN G O 1
ATOM 9484 N N . ARG G 1 7 ? -12.038 25.070 26.249 1.00 27.99 4 ARG G N 1
ATOM 9485 C CA . ARG G 1 7 ? -13.011 26.152 26.220 1.00 28.28 4 ARG G CA 1
ATOM 9486 C C . ARG G 1 7 ? -14.083 25.911 27.271 1.00 26.40 4 ARG G C 1
ATOM 9487 O O . ARG G 1 7 ? -14.647 24.817 27.353 1.00 25.78 4 ARG G O 1
ATOM 9508 N N . VAL G 1 8 ? -14.362 26.942 28.064 1.00 26.64 5 VAL G N 1
ATOM 9509 C CA . VAL G 1 8 ? -15.389 26.896 29.095 1.00 27.80 5 VAL G CA 1
ATOM 9510 C C . VAL G 1 8 ? -16.244 28.145 28.969 1.00 27.38 5 VAL G C 1
ATOM 9511 O O . VAL G 1 8 ? -15.724 29.250 28.783 1.00 29.71 5 VAL G O 1
ATOM 9524 N N . VAL G 1 9 ? -17.557 27.968 29.068 1.00 26.06 6 VAL G N 1
ATOM 9525 C CA . VAL G 1 9 ? -18.504 29.074 29.044 1.00 28.36 6 VAL G CA 1
ATOM 9526 C C . VAL G 1 9 ? -19.491 28.859 30.182 1.00 30.39 6 VAL G C 1
ATOM 9527 O O . VAL G 1 9 ? -20.160 27.820 30.240 1.00 30.16 6 VAL G O 1
ATOM 9540 N N . LEU G 1 10 ? -19.582 29.836 31.081 1.00 32.29 7 LEU G N 1
ATOM 9541 C CA . LEU G 1 10 ? -20.430 29.742 32.258 1.00 33.80 7 LEU G CA 1
ATOM 9542 C C . LEU G 1 10 ? -21.295 30.987 32.373 1.00 36.72 7 LEU G C 1
ATOM 9543 O O . LEU G 1 10 ? -20.917 32.073 31.925 1.00 37.25 7 LEU G O 1
ATOM 9559 N N . VAL G 1 11 ? -22.467 30.812 32.978 1.00 37.01 8 VAL G N 1
ATOM 9560 C CA . VAL G 1 11 ? -23.331 31.922 33.364 1.00 40.26 8 VAL G CA 1
ATOM 9561 C C . VAL G 1 11 ? -23.929 31.575 34.720 1.00 47.40 8 VAL G C 1
ATOM 9562 O O . VAL G 1 11 ? -24.686 30.606 34.837 1.00 46.54 8 VAL G O 1
ATOM 9575 N N . GLY G 1 12 ? -23.584 32.353 35.742 1.00 49.40 9 GLY G N 1
ATOM 9576 C CA . GLY G 1 12 ? -24.086 32.112 37.079 1.00 53.40 9 GLY G CA 1
ATOM 9577 C C . GLY G 1 12 ? -24.103 33.369 37.922 1.00 57.03 9 GLY G C 1
ATOM 9578 O O . GLY G 1 12 ? -24.034 34.480 37.388 1.00 55.30 9 GLY G O 1
ATOM 9582 N N . ARG G 1 13 ? -24.191 33.209 39.240 1.00 57.55 10 ARG G N 1
ATOM 9583 C CA . ARG G 1 13 ? -24.240 34.330 40.168 1.00 57.98 10 ARG G CA 1
ATOM 9584 C C . ARG G 1 13 ? -23.072 34.251 41.139 1.00 55.27 10 ARG G C 1
ATOM 9585 O O . ARG G 1 13 ? -22.688 33.162 41.578 1.00 52.81 10 ARG G O 1
ATOM 9606 N N . LEU G 1 14 ? -22.511 35.411 41.471 1.00 60.77 11 LEU G N 1
ATOM 9607 C CA . LEU G 1 14 ? -21.405 35.464 42.416 1.00 66.15 11 LEU G CA 1
ATOM 9608 C C . LEU G 1 14 ? -21.905 35.167 43.825 1.00 65.13 11 LEU G C 1
ATOM 9609 O O . LEU G 1 14 ? -22.842 35.807 44.312 1.00 65.89 11 LEU G O 1
ATOM 9625 N N . THR G 1 15 ? -21.276 34.189 44.480 1.00 62.77 12 THR G N 1
ATOM 9626 C CA . THR G 1 15 ? -21.675 33.827 45.836 1.00 63.16 12 THR G CA 1
ATOM 9627 C C . THR G 1 15 ? -21.310 34.916 46.837 1.00 66.58 12 THR G C 1
ATOM 9628 O O . THR G 1 15 ? -21.967 35.046 47.876 1.00 67.72 12 THR G O 1
ATOM 9639 N N . LYS G 1 16 ? -20.276 35.699 46.545 1.00 70.88 13 LYS G N 1
ATOM 9640 C CA . LYS G 1 16 ? -19.845 36.780 47.418 1.00 70.10 13 LYS G CA 1
ATOM 9641 C C . LYS G 1 16 ? -19.336 37.921 46.547 1.00 69.90 13 LYS G C 1
ATOM 9642 O O . LYS G 1 16 ? -19.398 37.864 45.316 1.00 67.25 13 LYS G O 1
ATOM 9661 N N . ASP G 1 17 ? -18.835 38.969 47.195 1.00 70.13 14 ASP G N 1
ATOM 9662 C CA . ASP G 1 17 ? -18.255 40.077 46.458 1.00 68.29 14 ASP G CA 1
ATOM 9663 C C . ASP G 1 17 ? -16.896 39.670 45.889 1.00 64.47 14 ASP G C 1
ATOM 9664 O O . ASP G 1 17 ? -16.187 38.851 46.479 1.00 61.31 14 ASP G O 1
ATOM 9673 N N . PRO G 1 18 ? -16.508 40.225 44.742 1.00 69.39 15 PRO G N 1
ATOM 9674 C CA . PRO G 1 18 ? -15.207 39.871 44.164 1.00 63.63 15 PRO G CA 1
ATOM 9675 C C . PRO G 1 18 ? -14.058 40.346 45.039 1.00 61.35 15 PRO G C 1
ATOM 9676 O O . PRO G 1 18 ? -14.126 41.394 45.684 1.00 68.61 15 PRO G O 1
ATOM 9687 N N . GLU G 1 19 ? -12.990 39.552 45.052 1.00 60.42 16 GLU G N 1
ATOM 9688 C CA . GLU G 1 19 ? -11.799 39.831 45.852 1.00 57.40 16 GLU G CA 1
ATOM 9689 C C . GLU G 1 19 ? -10.696 40.305 44.912 1.00 62.18 16 GLU G C 1
ATOM 9690 O O . GLU G 1 19 ? -10.024 39.495 44.266 1.00 60.73 16 GLU G O 1
ATOM 9694 N N . LEU G 1 20 ? -10.512 41.621 44.840 1.00 65.59 17 LEU G N 1
ATOM 9695 C CA . LEU G 1 20 ? -9.481 42.220 44.001 1.00 65.91 17 LEU G CA 1
ATOM 9696 C C . LEU G 1 20 ? -8.167 42.278 44.772 1.00 67.17 17 LEU G C 1
ATOM 9697 O O . LEU G 1 20 ? -8.100 42.873 45.853 1.00 63.52 17 LEU G O 1
ATOM 9713 N N . ARG G 1 21 ? -7.131 41.656 44.216 1.00 66.24 18 ARG G N 1
ATOM 9714 C CA . ARG G 1 21 ? -5.785 41.721 44.761 1.00 61.10 18 ARG G CA 1
ATOM 9715 C C . ARG G 1 21 ? -4.814 42.045 43.634 1.00 67.76 18 ARG G C 1
ATOM 9716 O O . ARG G 1 21 ? -5.110 41.838 42.454 1.00 67.29 18 ARG G O 1
ATOM 9720 N N . TYR G 1 22 ? -3.647 42.562 44.008 1.00 67.09 19 TYR G N 1
ATOM 9721 C CA . TYR G 1 22 ? -2.619 42.953 43.053 1.00 62.93 19 TYR G CA 1
ATOM 9722 C C . TYR G 1 22 ? -1.408 42.040 43.190 1.00 62.53 19 TYR G C 1
ATOM 9723 O O . TYR G 1 22 ? -0.921 41.806 44.301 1.00 70.60 19 TYR G O 1
ATOM 9741 N N . THR G 1 23 ? -0.930 41.527 42.056 1.00 59.91 20 THR G N 1
ATOM 9742 C CA . THR G 1 23 ? 0.331 40.808 42.024 1.00 66.03 20 THR G CA 1
ATOM 9743 C C . THR G 1 23 ? 1.464 41.772 42.376 1.00 75.94 20 THR G C 1
ATOM 9744 O O . THR G 1 23 ? 1.292 42.992 42.306 1.00 73.05 20 THR G O 1
ATOM 9755 N N . PRO G 1 24 ? 2.634 41.258 42.765 1.00 77.48 21 PRO G N 1
ATOM 9756 C CA . PRO G 1 24 ? 3.749 42.171 43.059 1.00 80.23 21 PRO G CA 1
ATOM 9757 C C . PRO G 1 24 ? 4.217 42.952 41.844 1.00 71.44 21 PRO G C 1
ATOM 9758 O O . PRO G 1 24 ? 4.819 44.020 42.007 1.00 61.68 21 PRO G O 1
ATOM 9769 N N . ASN G 1 25 ? 3.952 42.460 40.633 1.00 70.90 22 ASN G N 1
ATOM 9770 C CA . ASN G 1 25 ? 4.383 43.109 39.403 1.00 69.91 22 ASN G CA 1
ATOM 9771 C C . ASN G 1 25 ? 3.322 44.036 38.810 1.00 63.70 22 ASN G C 1
ATOM 9772 O O . ASN G 1 25 ? 3.436 44.417 37.639 1.00 55.69 22 ASN G O 1
ATOM 9783 N N . GLY G 1 26 ? 2.297 44.398 39.581 1.00 62.60 23 GLY G N 1
ATOM 9784 C CA . GLY G 1 26 ? 1.355 45.417 39.156 1.00 66.37 23 GLY G CA 1
ATOM 9785 C C . GLY G 1 26 ? 0.022 44.905 38.648 1.00 65.05 23 GLY G C 1
ATOM 9786 O O . GLY G 1 26 ? -1.018 45.516 38.912 1.00 61.45 23 GLY G O 1
ATOM 9790 N N . ALA G 1 27 ? 0.035 43.794 37.914 1.00 68.41 24 ALA G N 1
ATOM 9791 C CA . ALA G 1 27 ? -1.183 43.274 37.304 1.00 61.28 24 ALA G CA 1
ATOM 9792 C C . ALA G 1 27 ? -2.289 43.106 38.337 1.00 60.99 24 ALA G C 1
ATOM 9793 O O . ALA G 1 27 ? -2.070 42.564 39.423 1.00 66.51 24 ALA G O 1
ATOM 9800 N N . ALA G 1 28 ? -3.483 43.577 37.992 1.00 60.65 25 ALA G N 1
ATOM 9801 C CA . ALA G 1 28 ? -4.646 43.383 38.841 1.00 61.44 25 ALA G CA 1
ATOM 9802 C C . ALA G 1 28 ? -5.233 41.995 38.617 1.00 64.58 25 ALA G C 1
ATOM 9803 O O . ALA G 1 28 ? -5.148 41.430 37.523 1.00 61.31 25 ALA G O 1
ATOM 9810 N N . VAL G 1 29 ? -5.823 41.442 39.673 1.00 65.32 26 VAL G N 1
ATOM 9811 C CA . VAL G 1 29 ? -6.419 40.110 39.633 1.00 64.15 26 VAL G CA 1
ATOM 9812 C C . VAL G 1 29 ? -7.672 40.120 40.495 1.00 64.94 26 VAL G C 1
ATOM 9813 O O . VAL G 1 29 ? -7.620 40.492 41.672 1.00 64.44 26 VAL G O 1
ATOM 9826 N N . ALA G 1 30 ? -8.793 39.706 39.910 1.00 62.72 27 ALA G N 1
ATOM 9827 C CA . ALA G 1 30 ? -10.070 39.629 40.608 1.00 64.72 27 ALA G CA 1
ATOM 9828 C C . ALA G 1 30 ? -10.570 38.195 40.548 1.00 60.10 27 ALA G C 1
ATOM 9829 O O . ALA G 1 30 ? -10.727 37.634 39.458 1.00 63.55 27 ALA G O 1
ATOM 9836 N N . THR G 1 31 ? -10.813 37.605 41.713 1.00 56.28 28 THR G N 1
ATOM 9837 C CA . THR G 1 31 ? -11.322 36.248 41.816 1.00 58.49 28 THR G CA 1
ATOM 9838 C C . THR G 1 31 ? -12.746 36.272 42.354 1.00 59.99 28 THR G C 1
ATOM 9839 O O . THR G 1 31 ? -13.117 37.148 43.141 1.00 64.49 28 THR G O 1
ATOM 9850 N N . PHE G 1 32 ? -13.543 35.302 41.916 1.00 55.86 29 PHE G N 1
ATOM 9851 C CA . PHE G 1 32 ? -14.916 35.183 42.379 1.00 56.87 29 PHE G CA 1
ATOM 9852 C C . PHE G 1 32 ? -15.396 33.764 42.121 1.00 54.04 29 PHE G C 1
ATOM 9853 O O . PHE G 1 32 ? -14.858 33.050 41.270 1.00 52.08 29 PHE G O 1
ATOM 9870 N N . THR G 1 33 ? -16.411 33.363 42.879 1.00 52.61 30 THR G N 1
ATOM 9871 C CA . THR G 1 33 ? -17.022 32.048 42.752 1.00 49.35 30 THR G CA 1
ATOM 9872 C C . THR G 1 33 ? -18.383 32.202 42.092 1.00 52.36 30 THR G C 1
ATOM 9873 O O . THR G 1 33 ? -19.181 33.054 42.497 1.00 52.40 30 THR G O 1
ATOM 9884 N N . LEU G 1 34 ? -18.642 31.382 41.080 1.00 50.72 31 LEU G N 1
ATOM 9885 C CA . LEU G 1 34 ? -19.884 31.433 40.322 1.00 53.57 31 LEU G CA 1
ATOM 9886 C C . LEU G 1 34 ? -20.714 30.201 40.656 1.00 49.94 31 LEU G C 1
ATOM 9887 O O . LEU G 1 34 ? -20.257 29.069 40.462 1.00 49.58 31 LEU G O 1
ATOM 9903 N N . ALA G 1 35 ? -21.923 30.424 41.164 1.00 54.93 32 ALA G N 1
ATOM 9904 C CA . ALA G 1 35 ? -22.843 29.341 41.494 1.00 55.59 32 ALA G CA 1
ATOM 9905 C C . ALA G 1 35 ? -23.747 29.094 40.292 1.00 54.52 32 ALA G C 1
ATOM 9906 O O . ALA G 1 35 ? -24.632 29.904 39.995 1.00 53.14 32 ALA G O 1
ATOM 9913 N N . VAL G 1 36 ? -23.526 27.979 39.603 1.00 51.94 33 VAL G N 1
ATOM 9914 C CA . VAL G 1 36 ? -24.276 27.625 38.404 1.00 53.91 33 VAL G CA 1
ATOM 9915 C C . VAL G 1 36 ? -25.203 26.474 38.766 1.00 50.08 33 VAL G C 1
ATOM 9916 O O . VAL G 1 36 ? -24.746 25.358 39.043 1.00 50.91 33 VAL G O 1
ATOM 9929 N N . ASN G 1 37 ? -26.506 26.740 38.757 1.00 54.79 34 ASN G N 1
ATOM 9930 C CA . ASN G 1 37 ? -27.484 25.725 39.124 1.00 64.57 34 ASN G CA 1
ATOM 9931 C C . ASN G 1 37 ? -27.548 24.634 38.062 1.00 68.14 34 ASN G C 1
ATOM 9932 O O . ASN G 1 37 ? -27.602 24.919 36.862 1.00 66.65 34 ASN G O 1
ATOM 9943 N N . ARG G 1 38 ? -27.540 23.382 38.511 1.00 66.54 35 ARG G N 1
ATOM 9944 C CA . ARG G 1 38 ? -27.653 22.254 37.600 1.00 65.44 35 ARG G CA 1
ATOM 9945 C C . ARG G 1 38 ? -29.035 22.227 36.957 1.00 68.52 35 ARG G C 1
ATOM 9946 O O . ARG G 1 38 ? -30.014 22.738 37.507 1.00 73.50 35 ARG G O 1
ATOM 9967 N N . THR G 1 39 ? -29.107 21.616 35.773 1.00 71.58 36 THR G N 1
ATOM 9968 C CA . THR G 1 39 ? -30.342 21.622 34.998 1.00 77.64 36 THR G CA 1
ATOM 9969 C C . THR G 1 39 ? -31.373 20.638 35.537 1.00 77.64 36 THR G C 1
ATOM 9970 O O . THR G 1 39 ? -32.577 20.854 35.357 1.00 75.43 36 THR G O 1
ATOM 9981 N N . PHE G 1 40 ? -30.934 19.570 36.195 1.00 84.09 37 PHE G N 1
ATOM 9982 C CA . PHE G 1 40 ? -31.828 18.523 36.672 1.00 87.17 37 PHE G CA 1
ATOM 9983 C C . PHE G 1 40 ? -32.164 18.739 38.142 1.00 93.81 37 PHE G C 1
ATOM 9984 O O . PHE G 1 40 ? -31.326 19.201 38.923 1.00 90.32 37 PHE G O 1
ATOM 10001 N N . THR G 1 41 ? -33.395 18.400 38.510 1.00 103.00 38 THR G N 1
ATOM 10002 C CA . THR G 1 41 ? -33.850 18.525 39.889 1.00 103.38 38 THR G CA 1
ATOM 10003 C C . THR G 1 41 ? -33.238 17.428 40.754 1.00 98.31 38 THR G C 1
ATOM 10004 O O . THR G 1 41 ? -32.611 16.499 40.244 1.00 87.01 38 THR G O 1
ATOM 10015 N N . GLY G 1 45 ? -35.920 15.494 45.299 1.00 78.13 42 GLY G N 1
ATOM 10016 C CA . GLY G 1 45 ? -36.442 16.713 44.709 1.00 95.86 42 GLY G CA 1
ATOM 10017 C C . GLY G 1 45 ? -35.725 17.958 45.197 1.00 111.48 42 GLY G C 1
ATOM 10018 O O . GLY G 1 45 ? -36.256 18.711 46.014 1.00 116.28 42 GLY G O 1
ATOM 10022 N N . GLU G 1 46 ? -34.512 18.174 44.692 1.00 111.37 43 GLU G N 1
ATOM 10023 C CA . GLU G 1 46 ? -33.721 19.339 45.059 1.00 105.81 43 GLU G CA 1
ATOM 10024 C C . GLU G 1 46 ? -32.891 19.764 43.858 1.00 105.08 43 GLU G C 1
ATOM 10025 O O . GLU G 1 46 ? -32.486 18.934 43.040 1.00 102.61 43 GLU G O 1
ATOM 10037 N N . ARG G 1 47 ? -32.633 21.065 43.766 1.00 104.15 44 ARG G N 1
ATOM 10038 C CA . ARG G 1 47 ? -31.848 21.642 42.677 1.00 97.45 44 ARG G CA 1
ATOM 10039 C C . ARG G 1 47 ? -30.508 22.094 43.250 1.00 91.38 44 ARG G C 1
ATOM 10040 O O . ARG G 1 47 ? -30.362 23.226 43.715 1.00 82.13 44 ARG G O 1
ATOM 10061 N N . GLU G 1 48 ? -29.527 21.196 43.214 1.00 92.94 45 GLU G N 1
ATOM 10062 C CA . GLU G 1 48 ? -28.181 21.528 43.652 1.00 85.12 45 GLU G CA 1
ATOM 10063 C C . GLU G 1 48 ? -27.533 22.490 42.656 1.00 81.28 45 GLU G C 1
ATOM 10064 O O . GLU G 1 48 ? -28.100 22.831 41.613 1.00 76.48 45 GLU G O 1
ATOM 10072 N N . ALA G 1 49 ? -26.322 22.933 42.984 1.00 75.72 46 ALA G N 1
ATOM 10073 C CA . ALA G 1 49 ? -25.595 23.861 42.131 1.00 61.45 46 ALA G CA 1
ATOM 10074 C C . ALA G 1 49 ? -24.106 23.567 42.229 1.00 54.51 46 ALA G C 1
ATOM 10075 O O . ALA G 1 49 ? -23.640 22.912 43.164 1.00 60.29 46 ALA G O 1
ATOM 10082 N N . ASP G 1 50 ? -23.366 24.060 41.241 1.00 55.14 47 ASP G N 1
ATOM 10083 C CA . ASP G 1 50 ? -21.916 23.939 41.201 1.00 50.20 47 ASP G CA 1
ATOM 10084 C C . ASP G 1 50 ? -21.287 25.311 41.397 1.00 50.19 47 ASP G C 1
ATOM 10085 O O . ASP G 1 50 ? -21.723 26.297 40.794 1.00 52.18 47 ASP G O 1
ATOM 10094 N N . PHE G 1 51 ? -20.264 25.368 42.243 1.00 50.33 48 PHE G N 1
ATOM 10095 C CA . PHE G 1 51 ? -19.631 26.623 42.645 1.00 50.88 48 PHE G CA 1
ATOM 10096 C C . PHE G 1 51 ? -18.221 26.642 42.064 1.00 45.09 48 PHE G C 1
ATOM 10097 O O . PHE G 1 51 ? -17.307 26.011 42.605 1.00 40.15 48 PHE G O 1
ATOM 10114 N N . ILE G 1 52 ? -18.050 27.378 40.969 1.00 44.54 49 ILE G N 1
ATOM 10115 C CA . ILE G 1 52 ? -16.823 27.353 40.179 1.00 47.62 49 ILE G CA 1
ATOM 10116 C C . ILE G 1 52 ? -16.023 28.617 40.456 1.00 48.94 49 ILE G C 1
ATOM 10117 O O . ILE G 1 52 ? -16.580 29.721 40.521 1.00 44.80 49 ILE G O 1
ATOM 10133 N N . ASN G 1 53 ? -14.709 28.455 40.608 1.00 44.95 50 ASN G N 1
ATOM 10134 C CA . ASN G 1 53 ? -13.805 29.570 40.855 1.00 50.79 50 ASN G CA 1
ATOM 10135 C C . ASN G 1 53 ? -13.332 30.153 39.531 1.00 51.83 50 ASN G C 1
ATOM 10136 O O . ASN G 1 53 ? -12.873 29.418 38.650 1.00 51.05 50 ASN G O 1
ATOM 10147 N N . CYS G 1 54 ? -13.434 31.473 39.399 1.00 50.91 51 CYS G N 1
ATOM 10148 C CA . CYS G 1 54 ? -13.044 32.177 38.189 1.00 55.95 51 CYS G CA 1
ATOM 10149 C C . CYS G 1 54 ? -11.990 33.226 38.518 1.00 58.03 51 CYS G C 1
ATOM 10150 O O . CYS G 1 54 ? -11.944 33.755 39.633 1.00 56.74 51 CYS G O 1
ATOM 10158 N N . VAL G 1 55 ? -11.144 33.523 37.535 1.00 54.94 52 VAL G N 1
ATOM 10159 C CA . VAL G 1 55 ? -10.010 34.423 37.717 1.00 60.17 52 VAL G CA 1
ATOM 10160 C C . VAL G 1 55 ? -9.907 35.333 36.500 1.00 59.25 52 VAL G C 1
ATOM 10161 O O . VAL G 1 55 ? -9.854 34.853 35.363 1.00 61.82 52 VAL G O 1
ATOM 10174 N N . THR G 1 56 ? -9.875 36.641 36.739 1.00 61.23 53 THR G N 1
ATOM 10175 C CA . THR G 1 56 ? -9.666 37.638 35.699 1.00 62.60 53 THR G CA 1
ATOM 10176 C C . THR G 1 56 ? -8.378 38.403 35.975 1.00 62.70 53 THR G C 1
ATOM 10177 O O . THR G 1 56 ? -7.806 38.332 37.066 1.00 66.49 53 THR G O 1
ATOM 10188 N N . TRP G 1 57 ? -7.923 39.145 34.967 1.00 60.63 54 TRP G N 1
ATOM 10189 C CA . TRP G 1 57 ? -6.645 39.835 35.037 1.00 63.78 54 TRP G CA 1
ATOM 10190 C C . TRP G 1 57 ? -6.767 41.225 34.429 1.00 63.44 54 TRP G C 1
ATOM 10191 O O . TRP G 1 57 ? -7.654 41.501 33.617 1.00 58.81 54 TRP G O 1
ATOM 10212 N N . ARG G 1 58 ? -5.857 42.101 34.854 1.00 64.89 55 ARG G N 1
ATOM 10213 C CA . ARG G 1 58 ? -5.635 43.428 34.260 1.00 58.35 55 ARG G CA 1
ATOM 10214 C C . ARG G 1 58 ? -6.972 44.151 34.129 1.00 63.35 55 ARG G C 1
ATOM 10215 O O . ARG G 1 58 ? -7.696 44.281 35.129 1.00 63.23 55 ARG G O 1
ATOM 10236 N N . ARG G 1 59 ? -7.339 44.637 32.941 1.00 69.67 56 ARG G N 1
ATOM 10237 C CA . ARG G 1 59 ? -8.521 45.479 32.803 1.00 67.37 56 ARG G CA 1
ATOM 10238 C C . ARG G 1 59 ? -9.787 44.739 33.221 1.00 70.59 56 ARG G C 1
ATOM 10239 O O . ARG G 1 59 ? -10.637 45.298 33.924 1.00 67.57 56 ARG G O 1
ATOM 10243 N N . GLN G 1 60 ? -9.933 43.481 32.795 1.00 72.59 57 GLN G N 1
ATOM 10244 C CA . GLN G 1 60 ? -11.121 42.716 33.161 1.00 75.90 57 GLN G CA 1
ATOM 10245 C C . GLN G 1 60 ? -11.263 42.613 34.674 1.00 68.41 57 GLN G C 1
ATOM 10246 O O . GLN G 1 60 ? -12.360 42.791 35.214 1.00 64.41 57 GLN G O 1
ATOM 10260 N N . ALA G 1 61 ? -10.163 42.328 35.376 1.00 67.08 58 ALA G N 1
ATOM 10261 C CA . ALA G 1 61 ? -10.218 42.235 36.831 1.00 64.81 58 ALA G CA 1
ATOM 10262 C C . ALA G 1 61 ? -10.729 43.531 37.447 1.00 66.28 58 ALA G C 1
ATOM 10263 O O . ALA G 1 61 ? -11.578 43.509 38.346 1.00 61.00 58 ALA G O 1
ATOM 10270 N N . GLU G 1 62 ? -10.227 44.673 36.971 1.00 67.37 59 GLU G N 1
ATOM 10271 C CA . GLU G 1 62 ? -10.641 45.954 37.531 1.00 67.91 59 GLU G CA 1
ATOM 10272 C C . GLU G 1 62 ? -12.124 46.209 37.288 1.00 69.59 59 GLU G C 1
ATOM 10273 O O . GLU G 1 62 ? -12.832 46.690 38.181 1.00 67.96 59 GLU G O 1
ATOM 10285 N N . ASN G 1 63 ? -12.614 45.893 36.087 1.00 71.05 60 ASN G N 1
ATOM 10286 C CA . ASN G 1 63 ? -14.039 46.047 35.809 1.00 72.27 60 ASN G CA 1
ATOM 10287 C C . ASN G 1 63 ? -14.873 45.141 36.706 1.00 72.12 60 ASN G C 1
ATOM 10288 O O . ASN G 1 63 ? -15.939 45.541 37.187 1.00 73.49 60 ASN G O 1
ATOM 10299 N N . VAL G 1 64 ? -14.405 43.913 36.936 1.00 68.39 61 VAL G N 1
ATOM 10300 C CA . VAL G 1 64 ? -15.102 43.001 37.840 1.00 73.25 61 VAL G CA 1
ATOM 10301 C C . VAL G 1 64 ? -15.268 43.644 39.211 1.00 71.51 61 VAL G C 1
ATOM 10302 O O . VAL G 1 64 ? -16.379 43.734 39.746 1.00 67.98 61 VAL G O 1
ATOM 10315 N N . ALA G 1 65 ? -14.161 44.107 39.795 1.00 74.17 62 ALA G N 1
ATOM 10316 C CA . ALA G 1 65 ? -14.204 44.651 41.148 1.00 76.75 62 ALA G CA 1
ATOM 10317 C C . ALA G 1 65 ? -15.167 45.827 41.248 1.00 79.45 62 ALA G C 1
ATOM 10318 O O . ALA G 1 65 ? -15.895 45.961 42.239 1.00 79.07 62 ALA G O 1
ATOM 10325 N N . ASN G 1 66 ? -15.191 46.688 40.229 1.00 75.14 63 ASN G N 1
ATOM 10326 C CA . ASN G 1 66 ? -16.000 47.900 40.308 1.00 78.25 63 ASN G CA 1
ATOM 10327 C C . ASN G 1 66 ? -17.488 47.594 40.179 1.00 81.32 63 ASN G C 1
ATOM 10328 O O . ASN G 1 66 ? -18.303 48.129 40.941 1.00 78.90 63 ASN G O 1
ATOM 10339 N N . PHE G 1 67 ? -17.863 46.734 39.231 1.00 84.67 64 PHE G N 1
ATOM 10340 C CA . PHE G 1 67 ? -19.250 46.620 38.803 1.00 85.87 64 PHE G CA 1
ATOM 10341 C C . PHE G 1 67 ? -19.939 45.329 39.227 1.00 77.51 64 PHE G C 1
ATOM 10342 O O . PHE G 1 67 ? -21.158 45.220 39.052 1.00 72.97 64 PHE G O 1
ATOM 10359 N N . LEU G 1 68 ? -19.214 44.357 39.772 1.00 75.35 65 LEU G N 1
ATOM 10360 C CA . LEU G 1 68 ? -19.800 43.090 40.193 1.00 73.53 65 LEU G CA 1
ATOM 10361 C C . LEU G 1 68 ? -19.794 42.997 41.712 1.00 74.15 65 LEU G C 1
ATOM 10362 O O . LEU G 1 68 ? -18.768 43.253 42.352 1.00 75.72 65 LEU G O 1
ATOM 10378 N N . LYS G 1 69 ? -20.941 42.632 42.280 1.00 70.71 66 LYS G N 1
ATOM 10379 C CA . LYS G 1 69 ? -21.103 42.453 43.715 1.00 73.81 66 LYS G CA 1
ATOM 10380 C C . LYS G 1 69 ? -21.687 41.068 43.973 1.00 74.20 66 LYS G C 1
ATOM 10381 O O . LYS G 1 69 ? -21.967 40.304 43.045 1.00 73.82 66 LYS G O 1
ATOM 10385 N N . LYS G 1 70 ? -21.870 40.745 45.251 1.00 73.87 67 LYS G N 1
ATOM 10386 C CA . LYS G 1 70 ? -22.420 39.448 45.620 1.00 69.18 67 LYS G CA 1
ATOM 10387 C C . LYS G 1 70 ? -23.790 39.246 44.985 1.00 72.28 67 LYS G C 1
ATOM 10388 O O . LYS G 1 70 ? -24.590 40.180 44.878 1.00 66.92 67 LYS G O 1
ATOM 10407 N N . GLY G 1 71 ? -24.057 38.013 44.564 1.00 69.47 68 GLY G N 1
ATOM 10408 C CA . GLY G 1 71 ? -25.344 37.680 43.986 1.00 71.14 68 GLY G CA 1
ATOM 10409 C C . GLY G 1 71 ? -25.642 38.351 42.667 1.00 66.99 68 GLY G C 1
ATOM 10410 O O . GLY G 1 71 ? -26.814 38.507 42.315 1.00 73.69 68 GLY G O 1
ATOM 10414 N N . SER G 1 72 ? -24.617 38.753 41.921 1.00 67.93 69 SER G N 1
ATOM 10415 C CA . SER G 1 72 ? -24.797 39.394 40.627 1.00 72.99 69 SER G CA 1
ATOM 10416 C C . SER G 1 72 ? -24.611 38.374 39.512 1.00 65.08 69 SER G C 1
ATOM 10417 O O . SER G 1 72 ? -23.712 37.530 39.570 1.00 60.08 69 SER G O 1
ATOM 10425 N N . LEU G 1 73 ? -25.469 38.457 38.498 1.00 59.23 70 LEU G N 1
ATOM 10426 C CA . LEU G 1 73 ? -25.413 37.535 37.373 1.00 54.88 70 LEU G CA 1
ATOM 10427 C C . LEU G 1 73 ? -24.270 37.922 36.443 1.00 54.85 70 LEU G C 1
ATOM 10428 O O . LEU G 1 73 ? -24.182 39.071 35.999 1.00 55.55 70 LEU G O 1
ATOM 10444 N N . ALA G 1 74 ? -23.397 36.961 36.146 1.00 48.40 71 ALA G N 1
ATOM 10445 C CA . ALA G 1 74 ? -22.222 37.215 35.329 1.00 49.66 71 ALA G CA 1
ATOM 10446 C C . ALA G 1 74 ? -22.017 36.072 34.346 1.00 52.44 71 ALA G C 1
ATOM 10447 O O . ALA G 1 74 ? -22.313 34.912 34.644 1.00 50.13 71 ALA G O 1
ATOM 10454 N N . GLY G 1 75 ? -21.510 36.418 33.168 1.00 51.86 72 GLY G N 1
ATOM 10455 C CA . GLY G 1 75 ? -21.135 35.446 32.151 1.00 42.40 72 GLY G CA 1
ATOM 10456 C C . GLY G 1 75 ? -19.623 35.380 32.038 1.00 40.00 72 GLY G C 1
ATOM 10457 O O . GLY G 1 75 ? -18.937 36.398 32.175 1.00 41.24 72 GLY G O 1
ATOM 10461 N N . VAL G 1 76 ? -19.109 34.179 31.786 1.00 37.39 73 VAL G N 1
ATOM 10462 C CA . VAL G 1 76 ? -17.674 33.930 31.758 1.00 36.52 73 VAL G CA 1
ATOM 10463 C C . VAL G 1 76 ? -17.342 33.103 30.526 1.00 36.05 73 VAL G C 1
ATOM 10464 O O . VAL G 1 76 ? -17.982 32.078 30.267 1.00 35.27 73 VAL G O 1
ATOM 10477 N N . ASP G 1 77 ? -16.339 33.549 29.774 1.00 35.96 74 ASP G N 1
ATOM 10478 C CA . ASP G 1 77 ? -15.798 32.806 28.645 1.00 37.16 74 ASP G CA 1
ATOM 10479 C C . ASP G 1 77 ? -14.292 32.719 28.827 1.00 37.85 74 ASP G C 1
ATOM 10480 O O . ASP G 1 77 ? -13.618 33.748 28.931 1.00 43.84 74 ASP G O 1
ATOM 10489 N N . GLY G 1 78 ? -13.769 31.499 28.874 1.00 35.29 75 GLY G N 1
ATOM 10490 C CA . GLY G 1 78 ? -12.347 31.309 29.059 1.00 39.35 75 GLY G CA 1
ATOM 10491 C C . GLY G 1 78 ? -11.915 29.868 28.905 1.00 38.21 75 GLY G C 1
ATOM 10492 O O . GLY G 1 78 ? -12.515 29.108 28.139 1.00 37.42 75 GLY G O 1
ATOM 10496 N N . ARG G 1 79 ? -10.870 29.484 29.632 1.00 42.01 76 ARG G N 1
ATOM 10497 C CA . ARG G 1 79 ? -10.310 28.145 29.565 1.00 38.37 76 ARG G CA 1
ATOM 10498 C C . ARG G 1 79 ? -10.167 27.592 30.977 1.00 40.63 76 ARG G C 1
ATOM 10499 O O . ARG G 1 79 ? -10.272 28.318 31.969 1.00 42.16 76 ARG G O 1
ATOM 10520 N N . LEU G 1 80 ? -9.925 26.288 31.055 1.00 41.54 77 LEU G N 1
ATOM 10521 C CA . LEU G 1 80 ? -9.875 25.570 32.321 1.00 41.94 77 LEU G CA 1
ATOM 10522 C C . LEU G 1 80 ? -8.419 25.328 32.697 1.00 42.68 77 LEU G C 1
ATOM 10523 O O . LEU G 1 80 ? -7.665 24.732 31.920 1.00 39.27 77 LEU G O 1
ATOM 10539 N N . GLN G 1 81 ? -8.026 25.788 33.884 1.00 43.78 78 GLN G N 1
ATOM 10540 C CA . GLN G 1 81 ? -6.649 25.675 34.341 1.00 57.17 78 GLN G CA 1
ATOM 10541 C C . GLN G 1 81 ? -6.600 25.108 35.752 1.00 49.32 78 GLN G C 1
ATOM 10542 O O . GLN G 1 81 ? -7.514 25.307 36.558 1.00 47.09 78 GLN G O 1
ATOM 10556 N N . THR G 1 82 ? -5.511 24.402 36.039 1.00 49.11 79 THR G N 1
ATOM 10557 C CA . THR G 1 82 ? -5.280 23.774 37.331 1.00 60.92 79 THR G CA 1
ATOM 10558 C C . THR G 1 82 ? -4.016 24.345 37.964 1.00 55.11 79 THR G C 1
ATOM 10559 O O . THR G 1 82 ? -3.218 25.025 37.313 1.00 52.98 79 THR G O 1
ATOM 10570 N N . ARG G 1 83 ? -3.841 24.060 39.254 1.00 58.87 80 ARG G N 1
ATOM 10571 C CA . ARG G 1 83 ? -2.700 24.570 40.002 1.00 64.10 80 ARG G CA 1
ATOM 10572 C C . ARG G 1 83 ? -2.366 23.630 41.150 1.00 67.05 80 ARG G C 1
ATOM 10573 O O . ARG G 1 83 ? -3.223 22.888 41.639 1.00 65.00 80 ARG G O 1
ATOM 10594 N N . ASN G 1 84 ? -1.104 23.674 41.572 1.00 68.04 81 ASN G N 1
ATOM 10595 C CA . ASN G 1 84 ? -0.638 23.001 42.774 1.00 72.26 81 ASN G CA 1
ATOM 10596 C C . ASN G 1 84 ? -0.101 24.035 43.753 1.00 71.52 81 ASN G C 1
ATOM 10597 O O . ASN G 1 84 ? 0.434 25.074 43.353 1.00 71.93 81 ASN G O 1
ATOM 10608 N N . TYR G 1 85 ? -0.253 23.746 45.042 1.00 71.77 82 TYR G N 1
ATOM 10609 C CA . TYR G 1 85 ? 0.368 24.550 46.084 1.00 70.22 82 TYR G CA 1
ATOM 10610 C C . TYR G 1 85 ? 0.195 23.824 47.407 1.00 65.00 82 TYR G C 1
ATOM 10611 O O . TYR G 1 85 ? -0.846 23.206 47.646 1.00 69.03 82 TYR G O 1
ATOM 10629 N N . GLU G 1 86 ? 1.216 23.896 48.254 1.00 69.23 83 GLU G N 1
ATOM 10630 C CA . GLU G 1 86 ? 1.231 23.186 49.525 1.00 74.33 83 GLU G CA 1
ATOM 10631 C C . GLU G 1 86 ? 0.867 24.154 50.644 1.00 67.02 83 GLU G C 1
ATOM 10632 O O . GLU G 1 86 ? 1.539 25.173 50.832 1.00 63.58 83 GLU G O 1
ATOM 10644 N N . ASN G 1 87 ? -0.198 23.835 51.376 1.00 75.62 84 ASN G N 1
ATOM 10645 C CA . ASN G 1 87 ? -0.628 24.663 52.492 1.00 81.90 84 ASN G CA 1
ATOM 10646 C C . ASN G 1 87 ? 0.413 24.614 53.611 1.00 85.66 84 ASN G C 1
ATOM 10647 O O . ASN G 1 87 ? 1.446 23.946 53.514 1.00 83.71 84 ASN G O 1
ATOM 10658 N N . GLN G 1 88 ? 0.111 25.305 54.711 1.00 88.12 85 GLN G N 1
ATOM 10659 C CA . GLN G 1 88 ? 1.049 25.455 55.820 1.00 81.87 85 GLN G CA 1
ATOM 10660 C C . GLN G 1 88 ? 1.431 24.124 56.462 1.00 87.06 85 GLN G C 1
ATOM 10661 O O . GLN G 1 88 ? 2.231 24.098 57.403 1.00 86.15 85 GLN G O 1
ATOM 10665 N N . GLN G 1 89 ? 0.872 23.016 55.971 1.00 87.05 86 GLN G N 1
ATOM 10666 C CA . GLN G 1 89 ? 1.144 21.696 56.521 1.00 82.17 86 GLN G CA 1
ATOM 10667 C C . GLN G 1 89 ? 1.942 20.797 55.586 1.00 83.07 86 GLN G C 1
ATOM 10668 O O . GLN G 1 89 ? 2.328 19.696 55.996 1.00 87.88 86 GLN G O 1
ATOM 10682 N N . GLY G 1 90 ? 2.199 21.226 54.351 1.00 79.82 87 GLY G N 1
ATOM 10683 C CA . GLY G 1 90 ? 2.909 20.421 53.384 1.00 80.72 87 GLY G CA 1
ATOM 10684 C C . GLY G 1 90 ? 2.024 19.624 52.449 1.00 81.91 87 GLY G C 1
ATOM 10685 O O . GLY G 1 90 ? 2.493 19.198 51.387 1.00 78.73 87 GLY G O 1
ATOM 10689 N N . GLN G 1 91 ? 0.762 19.405 52.812 1.00 82.91 88 GLN G N 1
ATOM 10690 C CA . GLN G 1 91 ? -0.160 18.700 51.932 1.00 80.01 88 GLN G CA 1
ATOM 10691 C C . GLN G 1 91 ? -0.341 19.470 50.630 1.00 76.66 88 GLN G C 1
ATOM 10692 O O . GLN G 1 91 ? -0.579 20.681 50.638 1.00 69.24 88 GLN G O 1
ATOM 10706 N N . ARG G 1 92 ? -0.233 18.759 49.511 1.00 79.42 89 ARG G N 1
ATOM 10707 C CA . ARG G 1 92 ? -0.372 19.373 48.197 1.00 74.79 89 ARG G CA 1
ATOM 10708 C C . ARG G 1 92 ? -1.847 19.629 47.907 1.00 71.71 89 ARG G C 1
ATOM 10709 O O . ARG G 1 92 ? -2.654 18.693 47.890 1.00 66.51 89 ARG G O 1
ATOM 10730 N N . VAL G 1 93 ? -2.195 20.892 47.682 1.00 70.92 90 VAL G N 1
ATOM 10731 C CA . VAL G 1 93 ? -3.561 21.294 47.368 1.00 67.75 90 VAL G CA 1
ATOM 10732 C C . VAL G 1 93 ? -3.672 21.444 45.857 1.00 63.20 90 VAL G C 1
ATOM 10733 O O . VAL G 1 93 ? -2.949 22.243 45.249 1.00 59.33 90 VAL G O 1
ATOM 10746 N N . PHE G 1 94 ? -4.573 20.676 45.251 1.00 69.56 91 PHE G N 1
ATOM 10747 C CA . PHE G 1 94 ? -4.826 20.741 43.818 1.00 66.84 91 PHE G CA 1
ATOM 10748 C C . PHE G 1 94 ? -6.007 21.669 43.568 1.00 63.22 91 PHE G C 1
ATOM 10749 O O . PHE G 1 94 ? -7.097 21.455 44.112 1.00 61.71 91 PHE G O 1
ATOM 10766 N N . VAL G 1 95 ? -5.788 22.696 42.751 1.00 63.45 92 VAL G N 1
ATOM 10767 C CA . VAL G 1 95 ? -6.798 23.705 42.463 1.00 66.07 92 VAL G CA 1
ATOM 10768 C C . VAL G 1 95 ? -7.170 23.620 40.990 1.00 66.78 92 VAL G C 1
ATOM 10769 O O . VAL G 1 95 ? -6.344 23.283 40.134 1.00 58.09 92 VAL G O 1
ATOM 10782 N N . THR G 1 96 ? -8.433 23.924 40.702 1.00 59.29 93 THR G N 1
ATOM 10783 C CA . THR G 1 96 ? -8.941 23.981 39.336 1.00 54.30 93 THR G CA 1
ATOM 10784 C C . THR G 1 96 ? -9.788 25.236 39.211 1.00 53.55 93 THR G C 1
ATOM 10785 O O . THR G 1 96 ? -10.762 25.402 39.953 1.00 49.83 93 THR G O 1
ATOM 10796 N N . GLU G 1 97 ? -9.423 26.112 38.279 1.00 49.14 94 GLU G N 1
ATOM 10797 C CA . GLU G 1 97 ? -10.101 27.390 38.124 1.00 52.75 94 GLU G CA 1
ATOM 10798 C C . GLU G 1 97 ? -10.224 27.726 36.645 1.00 45.94 94 GLU G C 1
ATOM 10799 O O . GLU G 1 97 ? -9.485 27.210 35.802 1.00 43.03 94 GLU G O 1
ATOM 10811 N N . VAL G 1 98 ? -11.179 28.598 36.343 1.00 46.20 95 VAL G N 1
ATOM 10812 C CA . VAL G 1 98 ? -11.437 29.051 34.982 1.00 47.79 95 VAL G CA 1
ATOM 10813 C C . VAL G 1 98 ? -10.776 30.409 34.804 1.00 46.36 95 VAL G C 1
ATOM 10814 O O . VAL G 1 98 ? -11.138 31.379 35.482 1.00 47.74 95 VAL G O 1
ATOM 10827 N N . GLN G 1 99 ? -9.805 30.481 33.898 1.00 44.54 96 GLN G N 1
ATOM 10828 C CA . GLN G 1 99 ? -9.187 31.752 33.531 1.00 49.59 96 GLN G CA 1
ATOM 10829 C C . GLN G 1 99 ? -10.099 32.443 32.528 1.00 44.01 96 GLN G C 1
ATOM 10830 O O . GLN G 1 99 ? -10.128 32.092 31.347 1.00 44.43 96 GLN G O 1
ATOM 10844 N N . ALA G 1 100 ? -10.850 33.430 33.006 1.00 43.95 97 ALA G N 1
ATOM 10845 C CA . ALA G 1 100 ? -11.851 34.118 32.197 1.00 44.43 97 ALA G CA 1
ATOM 10846 C C . ALA G 1 100 ? -11.151 35.066 31.233 1.00 51.22 97 ALA G C 1
ATOM 10847 O O . ALA G 1 100 ? -10.709 36.150 31.619 1.00 52.97 97 ALA G O 1
ATOM 10854 N N . GLU G 1 101 ? -11.050 34.659 29.965 1.00 49.36 98 GLU G N 1
ATOM 10855 C CA . GLU G 1 101 ? -10.557 35.564 28.935 1.00 47.48 98 GLU G CA 1
ATOM 10856 C C . GLU G 1 101 ? -11.512 36.727 28.700 1.00 49.99 98 GLU G C 1
ATOM 10857 O O . GLU G 1 101 ? -11.096 37.760 28.165 1.00 52.47 98 GLU G O 1
ATOM 10869 N N . SER G 1 102 ? -12.777 36.583 29.091 1.00 45.97 99 SER G N 1
ATOM 10870 C CA . SER G 1 102 ? -13.761 37.641 28.923 1.00 50.41 99 SER G CA 1
ATOM 10871 C C . SER G 1 102 ? -14.880 37.425 29.930 1.00 48.22 99 SER G C 1
ATOM 10872 O O . SER G 1 102 ? -15.235 36.284 30.235 1.00 47.81 99 SER G O 1
ATOM 10880 N N . VAL G 1 103 ? -15.429 38.525 30.439 1.00 46.04 100 VAL G N 1
ATOM 10881 C CA . VAL G 1 103 ? -16.518 38.489 31.408 1.00 43.55 100 VAL G CA 1
ATOM 10882 C C . VAL G 1 103 ? -17.577 39.491 30.975 1.00 53.61 100 VAL G C 1
ATOM 10883 O O . VAL G 1 103 ? -17.266 40.660 30.720 1.00 59.71 100 VAL G O 1
ATOM 10896 N N . GLN G 1 104 ? -18.823 39.034 30.894 1.00 45.75 101 GLN G N 1
ATOM 10897 C CA . GLN G 1 104 ? -19.958 39.892 30.591 1.00 53.96 101 GLN G CA 1
ATOM 10898 C C . GLN G 1 104 ? -20.755 40.119 31.867 1.00 53.91 101 GLN G C 1
ATOM 10899 O O . GLN G 1 104 ? -21.119 39.161 32.556 1.00 49.16 101 GLN G O 1
ATOM 10913 N N . PHE G 1 105 ? -21.019 41.385 32.176 1.00 58.22 102 PHE G N 1
ATOM 10914 C CA . PHE G 1 105 ? -21.726 41.754 33.401 1.00 60.05 102 PHE G CA 1
ATOM 10915 C C . PHE G 1 105 ? -23.211 41.826 33.073 1.00 59.19 102 PHE G C 1
ATOM 10916 O O . PHE G 1 105 ? -23.737 42.867 32.677 1.00 63.85 102 PHE G O 1
ATOM 10933 N N . LEU G 1 106 ? -23.896 40.693 33.234 1.00 56.17 103 LEU G N 1
ATOM 10934 C CA . LEU G 1 106 ? -25.311 40.605 32.896 1.00 56.68 103 LEU G CA 1
ATOM 10935 C C . LEU G 1 106 ? -26.203 41.337 33.888 1.00 64.36 103 LEU G C 1
ATOM 10936 O O . LEU G 1 106 ? -27.380 41.557 33.585 1.00 63.01 103 LEU G O 1
ATOM 10952 N N . GLU G 1 107 ? -25.683 41.711 35.053 1.00 70.95 104 GLU G N 1
ATOM 10953 C CA . GLU G 1 107 ? -26.475 42.405 36.064 1.00 78.15 104 GLU G CA 1
ATOM 10954 C C . GLU G 1 107 ? -27.686 41.571 36.474 1.00 70.13 104 GLU G C 1
ATOM 10955 O O . GLU G 1 107 ? -28.802 41.804 36.009 1.00 78.42 104 GLU G O 1
ATOM 10967 N N . HIS H 1 3 ? -30.008 32.606 32.086 1.00 64.01 0 HIS H N 1
ATOM 10968 C CA . HIS H 1 3 ? -30.175 32.196 33.510 1.00 63.16 0 HIS H CA 1
ATOM 10969 C C . HIS H 1 3 ? -28.925 31.480 34.008 1.00 57.35 0 HIS H C 1
ATOM 10970 O O . HIS H 1 3 ? -28.182 32.009 34.834 1.00 56.24 0 HIS H O 1
ATOM 10983 N N . MET H 1 4 ? -28.700 30.272 33.495 1.00 56.95 1 MET H N 1
ATOM 10984 C CA . MET H 1 4 ? -27.587 29.438 33.920 1.00 53.81 1 MET H CA 1
ATOM 10985 C C . MET H 1 4 ? -27.032 28.691 32.717 1.00 46.03 1 MET H C 1
ATOM 10986 O O . MET H 1 4 ? -27.768 28.328 31.796 1.00 48.52 1 MET H O 1
ATOM 11000 N N . LEU H 1 5 ? -25.721 28.463 32.736 1.00 41.46 2 LEU H N 1
ATOM 11001 C CA . LEU H 1 5 ? -25.048 27.768 31.649 1.00 39.38 2 LEU H CA 1
ATOM 11002 C C . LEU H 1 5 ? -23.750 27.180 32.180 1.00 35.70 2 LEU H C 1
ATOM 11003 O O . LEU H 1 5 ? -23.058 27.814 32.979 1.00 36.76 2 LEU H O 1
ATOM 11019 N N . ASN H 1 6 ? -23.426 25.971 31.723 1.00 33.18 3 ASN H N 1
ATOM 11020 C CA . ASN H 1 6 ? -22.223 25.272 32.176 1.00 33.67 3 ASN H CA 1
ATOM 11021 C C . ASN H 1 6 ? -21.819 24.300 31.071 1.00 33.69 3 ASN H C 1
ATOM 11022 O O . ASN H 1 6 ? -22.338 23.182 31.009 1.00 31.93 3 ASN H O 1
ATOM 11033 N N . ARG H 1 7 ? -20.897 24.727 30.212 1.00 31.82 4 ARG H N 1
ATOM 11034 C CA . ARG H 1 7 ? -20.420 23.903 29.113 1.00 32.36 4 ARG H CA 1
ATOM 11035 C C . ARG H 1 7 ? -18.906 23.977 29.032 1.00 30.37 4 ARG H C 1
ATOM 11036 O O . ARG H 1 7 ? -18.317 25.055 29.154 1.00 29.18 4 ARG H O 1
ATOM 11057 N N . VAL H 1 8 ? -18.283 22.822 28.819 1.00 29.91 5 VAL H N 1
ATOM 11058 C CA . VAL H 1 8 ? -16.837 22.721 28.676 1.00 30.43 5 VAL H CA 1
ATOM 11059 C C . VAL H 1 8 ? -16.535 21.768 27.531 1.00 30.29 5 VAL H C 1
ATOM 11060 O O . VAL H 1 8 ? -17.212 20.748 27.360 1.00 30.82 5 VAL H O 1
ATOM 11073 N N . VAL H 1 9 ? -15.517 22.105 26.747 1.00 28.96 6 VAL H N 1
ATOM 11074 C CA . VAL H 1 9 ? -15.029 21.259 25.668 1.00 29.72 6 VAL H CA 1
ATOM 11075 C C . VAL H 1 9 ? -13.521 21.141 25.816 1.00 31.37 6 VAL H C 1
ATOM 11076 O O . VAL H 1 9 ? -12.826 22.154 25.952 1.00 30.91 6 VAL H O 1
ATOM 11089 N N . LEU H 1 10 ? -13.020 19.910 25.785 1.00 32.71 7 LEU H N 1
ATOM 11090 C CA . LEU H 1 10 ? -11.602 19.640 25.941 1.00 33.82 7 LEU H CA 1
ATOM 11091 C C . LEU H 1 10 ? -11.151 18.634 24.896 1.00 35.02 7 LEU H C 1
ATOM 11092 O O . LEU H 1 10 ? -11.906 17.744 24.496 1.00 37.44 7 LEU H O 1
ATOM 11108 N N . VAL H 1 11 ? -9.908 18.794 24.452 1.00 35.86 8 VAL H N 1
ATOM 11109 C CA . VAL H 1 11 ? -9.225 17.795 23.640 1.00 36.79 8 VAL H CA 1
ATOM 11110 C C . VAL H 1 11 ? -7.802 17.692 24.169 1.00 45.84 8 VAL H C 1
ATOM 11111 O O . VAL H 1 11 ? -7.041 18.663 24.100 1.00 48.90 8 VAL H O 1
ATOM 11124 N N . GLY H 1 12 ? -7.446 16.529 24.706 1.00 48.03 9 GLY H N 1
ATOM 11125 C CA . GLY H 1 12 ? -6.124 16.329 25.266 1.00 48.83 9 GLY H CA 1
ATOM 11126 C C . GLY H 1 12 ? -5.684 14.883 25.206 1.00 49.19 9 GLY H C 1
ATOM 11127 O O . GLY H 1 12 ? -6.277 14.079 24.480 1.00 47.04 9 GLY H O 1
ATOM 11131 N N . ARG H 1 13 ? -4.646 14.536 25.960 1.00 50.12 10 ARG H N 1
ATOM 11132 C CA . ARG H 1 13 ? -4.123 13.179 25.983 1.00 50.65 10 ARG H CA 1
ATOM 11133 C C . ARG H 1 13 ? -4.202 12.617 27.395 1.00 49.12 10 ARG H C 1
ATOM 11134 O O . ARG H 1 13 ? -3.981 13.335 28.377 1.00 48.37 10 ARG H O 1
ATOM 11155 N N . LEU H 1 14 ? -4.530 11.331 27.485 1.00 49.57 11 LEU H N 1
ATOM 11156 C CA . LEU H 1 14 ? -4.618 10.657 28.773 1.00 51.28 11 LEU H CA 1
ATOM 11157 C C . LEU H 1 14 ? -3.260 10.657 29.463 1.00 52.93 11 LEU H C 1
ATOM 11158 O O . LEU H 1 14 ? -2.252 10.257 28.875 1.00 50.65 11 LEU H O 1
ATOM 11174 N N . THR H 1 15 ? -3.234 11.110 30.720 1.00 53.06 12 THR H N 1
ATOM 11175 C CA . THR H 1 15 ? -1.990 11.078 31.483 1.00 59.11 12 THR H CA 1
ATOM 11176 C C . THR H 1 15 ? -1.651 9.665 31.936 1.00 63.91 12 THR H C 1
ATOM 11177 O O . THR H 1 15 ? -0.471 9.310 32.032 1.00 69.27 12 THR H O 1
ATOM 11188 N N . LYS H 1 16 ? -2.665 8.851 32.219 1.00 64.41 13 LYS H N 1
ATOM 11189 C CA . LYS H 1 16 ? -2.464 7.470 32.628 1.00 61.84 13 LYS H CA 1
ATOM 11190 C C . LYS H 1 16 ? -3.653 6.652 32.148 1.00 65.80 13 LYS H C 1
ATOM 11191 O O . LYS H 1 16 ? -4.635 7.189 31.630 1.00 63.74 13 LYS H O 1
ATOM 11195 N N . ASP H 1 17 ? -3.555 5.340 32.327 1.00 62.79 14 ASP H N 1
ATOM 11196 C CA . ASP H 1 17 ? -4.632 4.462 31.904 1.00 61.89 14 ASP H CA 1
ATOM 11197 C C . ASP H 1 17 ? -5.931 4.865 32.598 1.00 57.74 14 ASP H C 1
ATOM 11198 O O . ASP H 1 17 ? -5.910 5.266 33.768 1.00 49.52 14 ASP H O 1
ATOM 11207 N N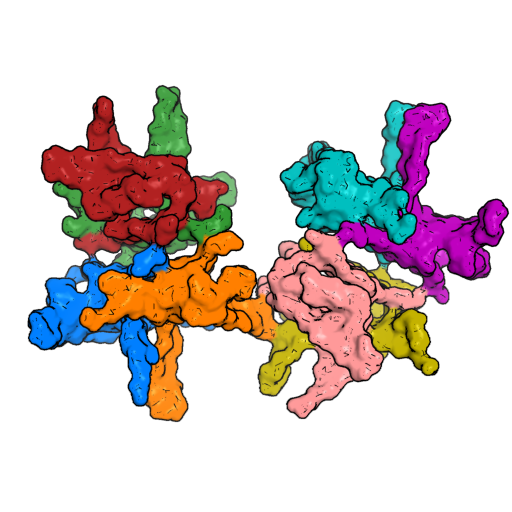 . PRO H 1 18 ? -7.073 4.782 31.916 1.00 51.28 15 PRO H N 1
ATOM 11208 C CA . PRO H 1 18 ? -8.336 5.147 32.565 1.00 49.15 15 PRO H CA 1
ATOM 11209 C C . PRO H 1 18 ? -8.756 4.099 33.582 1.00 48.06 15 PRO H C 1
ATOM 11210 O O . PRO H 1 18 ? -8.622 2.895 33.352 1.00 48.76 15 PRO H O 1
ATOM 11221 N N . GLU H 1 19 ? -9.263 4.569 34.718 1.00 49.17 16 GLU H N 1
ATOM 11222 C CA . GLU H 1 19 ? -9.749 3.685 35.768 1.00 55.15 16 GLU H CA 1
ATOM 11223 C C . GLU H 1 19 ? -11.245 3.456 35.599 1.00 51.70 16 GLU H C 1
ATOM 11224 O O . GLU H 1 19 ? -12.019 4.411 35.484 1.00 46.98 16 GLU H O 1
ATOM 11236 N N . LEU H 1 20 ? -11.642 2.187 35.584 1.00 50.78 17 LEU H N 1
ATOM 11237 C CA . LEU H 1 20 ? -13.039 1.791 35.480 1.00 46.57 17 LEU H CA 1
ATOM 11238 C C . LEU H 1 20 ? -13.482 1.181 36.801 1.00 46.38 17 LEU H C 1
ATOM 11239 O O . LEU H 1 20 ? -12.780 0.334 37.365 1.00 52.14 17 LEU H O 1
ATOM 11255 N N . ARG H 1 21 ? -14.640 1.613 37.292 1.00 42.98 18 ARG H N 1
ATOM 11256 C CA . ARG H 1 21 ? -15.243 1.021 38.474 1.00 43.05 18 ARG H CA 1
ATOM 11257 C C . ARG H 1 21 ? -16.754 1.036 38.305 1.00 41.05 18 ARG H C 1
ATOM 11258 O O . ARG H 1 21 ? -17.294 1.651 37.382 1.00 40.17 18 ARG H O 1
ATOM 11279 N N . TYR H 1 22 ? -17.438 0.343 39.211 1.00 41.90 19 TYR H N 1
ATOM 11280 C CA . TYR H 1 22 ? -18.885 0.214 39.164 1.00 39.55 19 TYR H CA 1
ATOM 11281 C C . TYR H 1 22 ? -19.482 0.669 40.484 1.00 37.32 19 TYR H C 1
ATOM 11282 O O . TYR H 1 22 ? -18.964 0.344 41.556 1.00 40.96 19 TYR H O 1
ATOM 11300 N N . THR H 1 23 ? -20.567 1.433 40.398 1.00 36.91 20 THR H N 1
ATOM 11301 C CA . THR H 1 23 ? -21.290 1.828 41.587 1.00 38.55 20 THR H CA 1
ATOM 11302 C C . THR H 1 23 ? -21.919 0.598 42.234 1.00 41.69 20 THR H C 1
ATOM 11303 O O . THR H 1 23 ? -22.025 -0.459 41.607 1.00 39.86 20 THR H O 1
ATOM 11314 N N . PRO H 1 24 ? -22.339 0.706 43.496 1.00 42.70 21 PRO H N 1
ATOM 11315 C CA . PRO H 1 24 ? -23.018 -0.437 44.124 1.00 43.77 21 PRO H CA 1
ATOM 11316 C C . PRO H 1 24 ? -24.269 -0.858 43.381 1.00 43.45 21 PRO H C 1
ATOM 11317 O O . PRO H 1 24 ? -24.669 -2.027 43.464 1.00 42.53 21 PRO H O 1
ATOM 11328 N N . ASN H 1 25 ? -24.893 0.059 42.645 1.00 42.61 22 ASN H N 1
ATOM 11329 C CA . ASN H 1 25 ? -26.135 -0.223 41.942 1.00 43.12 22 ASN H CA 1
ATOM 11330 C C . ASN H 1 25 ? -25.918 -0.838 40.564 1.00 38.78 22 ASN H C 1
ATOM 11331 O O . ASN H 1 25 ? -26.895 -1.246 39.927 1.00 39.25 22 ASN H O 1
ATOM 11342 N N . GLY H 1 26 ? -24.683 -0.908 40.090 1.00 38.42 23 GLY H N 1
ATOM 11343 C CA . GLY H 1 26 ? -24.364 -1.568 38.845 1.00 37.05 23 GLY H CA 1
ATOM 11344 C C . GLY H 1 26 ? -24.048 -0.664 37.661 1.00 37.49 23 GLY H C 1
ATOM 11345 O O . GLY H 1 26 ? -24.045 -1.152 36.523 1.00 35.50 23 GLY H O 1
ATOM 11349 N N . ALA H 1 27 ? -23.783 0.618 37.887 1.00 35.29 24 ALA H N 1
ATOM 11350 C CA . ALA H 1 27 ? -23.480 1.551 36.811 1.00 37.07 24 ALA H CA 1
ATOM 11351 C C . ALA H 1 27 ? -21.974 1.695 36.650 1.00 34.13 24 ALA H C 1
ATOM 11352 O O . ALA H 1 27 ? -21.243 1.834 37.635 1.00 36.40 24 ALA H O 1
ATOM 11359 N N . ALA H 1 28 ? -21.517 1.661 35.402 1.00 31.69 25 ALA H N 1
ATOM 11360 C CA . ALA H 1 28 ? -20.102 1.826 35.107 1.00 35.89 25 ALA H CA 1
ATOM 11361 C C . ALA H 1 28 ? -19.701 3.291 35.221 1.00 35.17 25 ALA H C 1
ATOM 11362 O O . ALA H 1 28 ? -20.456 4.190 34.839 1.00 35.64 25 ALA H O 1
ATOM 11369 N N . VAL H 1 29 ? -18.502 3.526 35.753 1.00 36.91 26 VAL H N 1
ATOM 11370 C CA . VAL H 1 29 ? -17.965 4.870 35.933 1.00 37.00 26 VAL H CA 1
ATOM 11371 C C . VAL H 1 29 ? -16.495 4.839 35.543 1.00 39.29 26 VAL H C 1
ATOM 11372 O O . VAL H 1 29 ? -15.696 4.145 36.181 1.00 39.57 26 VAL H O 1
ATOM 11385 N N . ALA H 1 30 ? -16.137 5.586 34.504 1.00 39.63 27 ALA H N 1
ATOM 11386 C CA . ALA H 1 30 ? -14.759 5.682 34.049 1.00 40.01 27 ALA H CA 1
ATOM 11387 C C . ALA H 1 30 ? -14.160 7.012 34.484 1.00 43.50 27 ALA H C 1
ATOM 11388 O O . ALA H 1 30 ? -14.801 8.062 34.376 1.00 42.06 27 ALA H O 1
ATOM 11395 N N . THR H 1 31 ? -12.929 6.956 34.981 1.00 47.26 28 THR H N 1
ATOM 11396 C CA . THR H 1 31 ? -12.195 8.126 35.439 1.00 46.94 28 THR H CA 1
ATOM 11397 C C . THR H 1 31 ? -10.917 8.263 34.626 1.00 47.39 28 THR H C 1
ATOM 11398 O O . THR H 1 31 ? -10.301 7.263 34.244 1.00 45.22 28 THR H O 1
ATOM 11409 N N . PHE H 1 32 ? -10.522 9.504 34.361 1.00 49.68 29 PHE H N 1
ATOM 11410 C CA . PHE H 1 32 ? -9.270 9.754 33.661 1.00 48.17 29 PHE H CA 1
ATOM 11411 C C . PHE H 1 32 ? -8.955 11.240 33.724 1.00 48.48 29 PHE H C 1
ATOM 11412 O O . PHE H 1 32 ? -9.834 12.073 33.962 1.00 47.95 29 PHE H O 1
ATOM 11429 N N . THR H 1 33 ? -7.682 11.556 33.501 1.00 47.94 30 THR H N 1
ATOM 11430 C CA . THR H 1 33 ? -7.170 12.917 33.561 1.00 47.51 30 THR H CA 1
ATOM 11431 C C . THR H 1 33 ? -6.599 13.288 32.200 1.00 47.65 30 THR H C 1
ATOM 11432 O O . THR H 1 33 ? -5.781 12.548 31.644 1.00 46.66 30 THR H O 1
ATOM 11443 N N . LEU H 1 34 ? -7.030 14.429 31.667 1.00 46.04 31 LEU H N 1
ATOM 11444 C CA . LEU H 1 34 ? -6.583 14.900 30.363 1.00 51.49 31 LEU H CA 1
ATOM 11445 C C . LEU H 1 34 ? -5.506 15.962 30.529 1.00 50.01 31 LEU H C 1
ATOM 11446 O O . LEU H 1 34 ? -5.677 16.916 31.295 1.00 47.28 31 LEU H O 1
ATOM 11462 N N . ALA H 1 35 ? -4.404 15.794 29.802 1.00 50.02 32 ALA H N 1
ATOM 11463 C CA . ALA H 1 35 ? -3.352 16.800 29.731 1.00 55.46 32 ALA H CA 1
ATOM 11464 C C . ALA H 1 35 ? -3.611 17.666 28.504 1.00 50.04 32 ALA H C 1
ATOM 11465 O O . ALA H 1 35 ? -3.444 17.212 27.367 1.00 41.88 32 ALA H O 1
ATOM 11472 N N . VAL H 1 36 ? -4.029 18.907 28.732 1.00 46.18 33 VAL H N 1
ATOM 11473 C CA . VAL H 1 36 ? -4.380 19.833 27.662 1.00 49.88 33 VAL H CA 1
ATOM 11474 C C . VAL H 1 36 ? -3.308 20.911 27.606 1.00 47.08 33 VAL H C 1
ATOM 11475 O O . VAL H 1 36 ? -3.101 21.644 28.581 1.00 50.09 33 VAL H O 1
ATOM 11488 N N . ASN H 1 37 ? -2.630 21.010 26.466 1.00 46.25 34 ASN H N 1
ATOM 11489 C CA . ASN H 1 37 ? -1.590 22.015 26.303 1.00 57.37 34 ASN H CA 1
ATOM 11490 C C . ASN H 1 37 ? -2.200 23.407 26.207 1.00 57.65 34 ASN H C 1
ATOM 11491 O O . ASN H 1 37 ? -3.277 23.597 25.635 1.00 62.08 34 ASN H O 1
ATOM 11502 N N . ARG H 1 38 ? -1.504 24.382 26.780 1.00 55.37 35 ARG H N 1
ATOM 11503 C CA . ARG H 1 38 ? -1.865 25.780 26.630 1.00 58.35 35 ARG H CA 1
ATOM 11504 C C . ARG H 1 38 ? -1.257 26.341 25.351 1.00 59.28 35 ARG H C 1
ATOM 11505 O O . ARG H 1 38 ? -0.326 25.774 24.774 1.00 54.18 35 ARG H O 1
ATOM 11526 N N . THR H 1 39 ? -1.800 27.470 24.909 1.00 66.52 36 THR H N 1
ATOM 11527 C CA . THR H 1 39 ? -1.132 28.249 23.882 1.00 71.21 36 THR H CA 1
ATOM 11528 C C . THR H 1 39 ? 0.083 28.948 24.487 1.00 79.20 36 THR H C 1
ATOM 11529 O O . THR H 1 39 ? 0.235 29.031 25.709 1.00 78.39 36 THR H O 1
ATOM 11540 N N . PHE H 1 40 ? 0.959 29.443 23.615 1.00 84.24 37 PHE H N 1
ATOM 11541 C CA . PHE H 1 40 ? 2.204 30.088 24.042 1.00 100.95 37 PHE H CA 1
ATOM 11542 C C . PHE H 1 40 ? 2.030 30.928 25.305 1.00 96.28 37 PHE H C 1
ATOM 11543 O O . PHE H 1 40 ? 2.335 32.119 25.317 1.00 88.46 37 PHE H O 1
ATOM 11551 N N . ASN H 1 42 ? -0.462 32.050 27.161 1.00 85.55 39 ASN H N 1
ATOM 11552 C CA . ASN H 1 42 ? -1.175 31.723 28.390 1.00 87.75 39 ASN H CA 1
ATOM 11553 C C . ASN H 1 42 ? -0.288 30.940 29.351 1.00 86.36 39 ASN H C 1
ATOM 11554 O O . ASN H 1 42 ? -0.671 30.678 30.492 1.00 81.16 39 ASN H O 1
ATOM 11559 N N . GLN H 1 43 ? 0.902 30.566 28.881 1.00 90.73 40 GLN H N 1
ATOM 11560 C CA . GLN H 1 43 ? 1.855 29.844 29.715 1.00 84.82 40 GLN H CA 1
ATOM 11561 C C . GLN H 1 43 ? 2.297 30.710 30.888 1.00 87.68 40 GLN H C 1
ATOM 11562 O O . GLN H 1 43 ? 3.014 31.698 30.702 1.00 91.51 40 GLN H O 1
ATOM 11564 N N . SER H 1 44 ? 1.874 30.347 32.098 1.00 88.87 41 SER H N 1
ATOM 11565 C CA . SER H 1 44 ? 2.200 31.112 33.301 1.00 89.49 41 SER H CA 1
ATOM 11566 C C . SER H 1 44 ? 3.499 30.564 33.878 1.00 89.38 41 SER H C 1
ATOM 11567 O O . SER H 1 44 ? 3.502 29.707 34.763 1.00 83.51 41 SER H O 1
ATOM 11574 N N . GLY H 1 45 ? 4.620 31.068 33.369 1.00 86.18 42 GLY H N 1
ATOM 11575 C CA . GLY H 1 45 ? 5.923 30.666 33.858 1.00 84.09 42 GLY H CA 1
ATOM 11576 C C . GLY H 1 45 ? 6.230 29.201 33.629 1.00 76.22 42 GLY H C 1
ATOM 11577 O O . GLY H 1 45 ? 6.649 28.809 32.536 1.00 74.95 42 GLY H O 1
ATOM 11581 N N . GLU H 1 46 ? 6.021 28.381 34.657 1.00 69.40 43 GLU H N 1
ATOM 11582 C CA . GLU H 1 46 ? 6.384 26.971 34.614 1.00 72.34 43 GLU H CA 1
ATOM 11583 C C . GLU H 1 46 ? 5.285 26.082 34.044 1.00 70.88 43 GLU H C 1
ATOM 11584 O O . GLU H 1 46 ? 5.536 24.896 33.804 1.00 64.85 43 GLU H O 1
ATOM 11596 N N . ARG H 1 47 ? 4.088 26.617 33.815 1.00 73.24 44 ARG H N 1
ATOM 11597 C CA . ARG H 1 47 ? 2.928 25.815 33.442 1.00 71.40 44 ARG H CA 1
ATOM 11598 C C . ARG H 1 47 ? 2.704 25.917 31.938 1.00 68.59 44 ARG H C 1
ATOM 11599 O O . ARG H 1 47 ? 2.351 26.983 31.423 1.00 72.41 44 ARG H O 1
ATOM 11620 N N . GLU H 1 48 ? 2.909 24.800 31.240 1.00 63.26 45 GLU H N 1
ATOM 11621 C CA . GLU H 1 48 ? 2.653 24.700 29.812 1.00 75.63 45 GLU H CA 1
ATOM 11622 C C . GLU H 1 48 ? 1.383 23.927 29.489 1.00 69.59 45 GLU H C 1
ATOM 11623 O O . GLU H 1 48 ? 0.899 24.008 28.354 1.00 67.18 45 GLU H O 1
ATOM 11631 N N . ALA H 1 49 ? 0.823 23.198 30.452 1.00 61.30 46 ALA H N 1
ATOM 11632 C CA . ALA H 1 49 ? -0.353 22.378 30.211 1.00 56.60 46 ALA H CA 1
ATOM 11633 C C . ALA H 1 49 ? -1.219 22.373 31.461 1.00 57.67 46 ALA H C 1
ATOM 11634 O O . ALA H 1 49 ? -0.801 22.808 32.538 1.00 57.31 46 ALA H O 1
ATOM 11641 N N . ASP H 1 50 ? -2.442 21.876 31.302 1.00 51.24 47 ASP H N 1
ATOM 11642 C CA . ASP H 1 50 ? -3.375 21.706 32.402 1.00 47.83 47 ASP H CA 1
ATOM 11643 C C . ASP H 1 50 ? -3.806 20.247 32.472 1.00 50.62 47 ASP H C 1
ATOM 11644 O O . ASP H 1 50 ? -3.865 19.550 31.455 1.00 49.31 47 ASP H O 1
ATOM 11653 N N . PHE H 1 51 ? -4.099 19.788 33.686 1.00 48.24 48 PHE H N 1
ATOM 11654 C CA . PHE H 1 51 ? -4.426 18.387 33.944 1.00 48.97 48 PHE H CA 1
ATOM 11655 C C . PHE H 1 51 ? -5.819 18.332 34.560 1.00 48.60 48 PHE H C 1
ATOM 11656 O O . PHE H 1 51 ? -5.986 18.558 35.763 1.00 45.88 48 PHE H O 1
ATOM 11673 N N . ILE H 1 52 ? -6.813 18.022 33.733 1.00 46.05 49 ILE H N 1
ATOM 11674 C CA . ILE H 1 52 ? -8.217 18.106 34.116 1.00 46.12 49 ILE H CA 1
ATOM 11675 C C . ILE H 1 52 ? -8.740 16.703 34.390 1.00 47.29 49 ILE H C 1
ATOM 11676 O O . ILE H 1 52 ? -8.585 15.799 33.559 1.00 44.74 49 ILE H O 1
ATOM 11692 N N . ASN H 1 53 ? -9.362 16.523 35.552 1.00 48.32 50 ASN H N 1
ATOM 11693 C CA . ASN H 1 53 ? -9.976 15.250 35.908 1.00 54.16 50 ASN H CA 1
ATOM 11694 C C . ASN H 1 53 ? -11.333 15.135 35.223 1.00 45.30 50 ASN H C 1
ATOM 11695 O O . ASN H 1 53 ? -12.201 15.997 35.404 1.00 45.12 50 ASN H O 1
ATOM 11706 N N . CYS H 1 54 ? -11.518 14.075 34.441 1.00 41.26 51 CYS H N 1
ATOM 11707 C CA . CYS H 1 54 ? -12.755 13.838 33.713 1.00 47.23 51 CYS H CA 1
ATOM 11708 C C . CYS H 1 54 ? -13.469 12.609 34.261 1.00 49.24 51 CYS H C 1
ATOM 11709 O O . CYS H 1 54 ? -12.846 11.705 34.825 1.00 49.80 51 CYS H O 1
ATOM 11717 N N . VAL H 1 55 ? -14.789 12.587 34.086 1.00 46.41 52 VAL H N 1
ATOM 11718 C CA . VAL H 1 55 ? -15.635 11.502 34.568 1.00 44.67 52 VAL H CA 1
ATOM 11719 C C . VAL H 1 55 ? -16.714 11.235 33.527 1.00 41.03 52 VAL H C 1
ATOM 11720 O O . VAL H 1 55 ? -17.247 12.169 32.919 1.00 42.19 52 VAL H O 1
ATOM 11733 N N . THR H 1 56 ? -17.040 9.960 33.328 1.00 39.73 53 THR H N 1
ATOM 11734 C CA . THR H 1 56 ? -18.081 9.578 32.384 1.00 41.79 53 THR H CA 1
ATOM 11735 C C . THR H 1 56 ? -18.724 8.280 32.855 1.00 41.04 53 THR H C 1
ATOM 11736 O O . THR H 1 56 ? -18.141 7.523 33.637 1.00 37.52 53 THR H O 1
ATOM 11747 N N . TRP H 1 57 ? -19.933 8.021 32.354 1.00 39.63 54 TRP H N 1
ATOM 11748 C CA . TRP H 1 57 ? -20.809 7.006 32.922 1.00 37.49 54 TRP H CA 1
ATOM 11749 C C . TRP H 1 57 ? -21.330 6.048 31.860 1.00 36.07 54 TRP H C 1
ATOM 11750 O O . TRP H 1 57 ? -21.518 6.41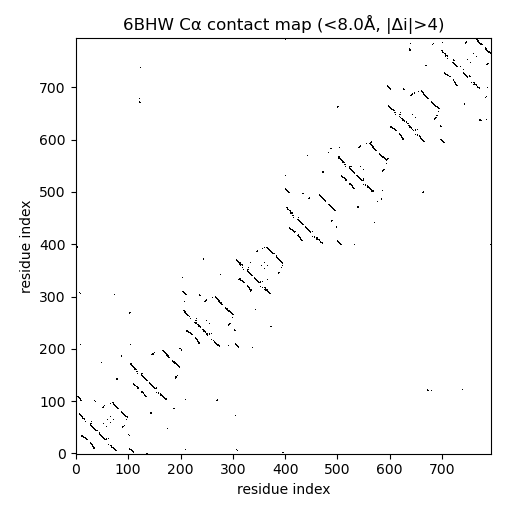6 30.697 1.00 34.00 54 TRP H O 1
ATOM 11771 N N . ARG H 1 58 ? -21.561 4.808 32.288 1.00 38.98 55 ARG H N 1
ATOM 11772 C CA . ARG H 1 58 ? -22.357 3.814 31.552 1.00 34.01 55 ARG H CA 1
ATOM 11773 C C . ARG H 1 58 ? -21.701 3.552 30.197 1.00 34.88 55 ARG H C 1
ATOM 11774 O O . ARG H 1 58 ? -20.499 3.241 30.160 1.00 35.37 55 ARG H O 1
ATOM 11795 N N . ARG H 1 59 ? -22.434 3.637 29.083 1.00 33.91 56 ARG H N 1
ATOM 11796 C CA . ARG H 1 59 ? -21.864 3.285 27.786 1.00 37.81 56 ARG H CA 1
ATOM 11797 C C . ARG H 1 59 ? -20.602 4.088 27.501 1.00 39.99 56 ARG H C 1
ATOM 11798 O O . ARG H 1 59 ? -19.626 3.554 26.961 1.00 41.84 56 ARG H O 1
ATOM 11802 N N . GLN H 1 60 ? -20.599 5.373 27.859 1.00 38.06 57 GLN H N 1
ATOM 11803 C CA . GLN H 1 60 ? -19.402 6.184 27.671 1.00 39.10 57 GLN H CA 1
ATOM 11804 C C . GLN H 1 60 ? -18.240 5.637 28.491 1.00 38.76 57 GLN H C 1
ATOM 11805 O O . GLN H 1 60 ? -17.111 5.541 27.997 1.00 37.14 57 GLN H O 1
ATOM 11819 N N . ALA H 1 61 ? -18.500 5.268 29.747 1.00 38.34 58 ALA H N 1
ATOM 11820 C CA . ALA H 1 61 ? -17.446 4.709 30.588 1.00 38.21 58 ALA H CA 1
ATOM 11821 C C . ALA H 1 61 ? -16.922 3.401 30.014 1.00 38.36 58 ALA H C 1
ATOM 11822 O O . ALA H 1 61 ? -15.718 3.122 30.078 1.00 39.56 58 ALA H O 1
ATOM 11829 N N . GLU H 1 62 ? -17.810 2.585 29.445 1.00 39.19 59 GLU H N 1
ATOM 11830 C CA . GLU H 1 62 ? -17.377 1.327 28.847 1.00 41.06 59 GLU H CA 1
ATOM 11831 C C . GLU H 1 62 ? -16.466 1.573 27.652 1.00 43.51 59 GLU H C 1
ATOM 11832 O O . GLU H 1 62 ? -15.433 0.910 27.503 1.00 43.19 59 GLU H O 1
ATOM 11844 N N . ASN H 1 63 ? -16.824 2.531 26.792 1.00 42.81 60 ASN H N 1
ATOM 11845 C CA . ASN H 1 63 ? -15.972 2.856 25.652 1.00 43.22 60 ASN H CA 1
ATOM 11846 C C . ASN H 1 63 ? -14.610 3.363 26.110 1.00 44.02 60 ASN H C 1
ATOM 11847 O O . ASN H 1 63 ? -13.576 2.984 25.547 1.00 43.93 60 ASN H O 1
ATOM 11858 N N . VAL H 1 64 ? -14.589 4.225 27.129 1.00 40.00 61 VAL H N 1
ATOM 11859 C CA . VAL H 1 64 ? -13.322 4.712 27.670 1.00 43.10 61 VAL H CA 1
ATOM 11860 C C . VAL H 1 64 ? -12.444 3.540 28.090 1.00 45.82 61 VAL H C 1
ATOM 11861 O O . VAL H 1 64 ? -11.267 3.455 27.718 1.00 47.97 61 VAL H O 1
ATOM 11874 N N . ALA H 1 65 ? -13.006 2.616 28.871 1.00 42.54 62 ALA H N 1
ATOM 11875 C CA . ALA H 1 65 ? -12.230 1.498 29.394 1.00 45.62 62 ALA H CA 1
ATOM 11876 C C . ALA H 1 65 ? -11.765 0.543 28.302 1.00 47.16 62 ALA H C 1
ATOM 11877 O O . ALA H 1 65 ? -10.798 -0.195 28.516 1.00 51.10 62 ALA H O 1
ATOM 11884 N N . ASN H 1 66 ? -12.424 0.538 27.144 1.00 47.55 63 ASN H N 1
ATOM 11885 C CA . ASN H 1 66 ? -12.104 -0.411 26.085 1.00 49.95 63 ASN H CA 1
ATOM 11886 C C . ASN H 1 66 ? -11.143 0.135 25.039 1.00 55.17 63 ASN H C 1
ATOM 11887 O O . ASN H 1 66 ? -10.336 -0.631 24.503 1.00 58.72 63 ASN H O 1
ATOM 11898 N N . PHE H 1 67 ? -11.200 1.434 24.734 1.00 49.19 64 PHE H N 1
ATOM 11899 C CA . PHE H 1 67 ? -10.471 1.988 23.601 1.00 53.79 64 PHE H CA 1
ATOM 11900 C C . PHE H 1 67 ? -9.394 2.997 23.965 1.00 49.24 64 PHE H C 1
ATOM 11901 O O . PHE H 1 67 ? -8.554 3.299 23.111 1.00 55.55 64 PHE H O 1
ATOM 11918 N N . LEU H 1 68 ? -9.384 3.524 25.186 1.00 46.92 65 LEU H N 1
ATOM 11919 C CA . LEU H 1 68 ? -8.460 4.583 25.570 1.00 48.33 65 LEU H CA 1
ATOM 11920 C C . LEU H 1 68 ? -7.427 4.050 26.553 1.00 53.95 65 LEU H C 1
ATOM 11921 O O . LEU H 1 68 ? -7.781 3.432 27.563 1.00 50.96 65 LEU H O 1
ATOM 11937 N N . LYS H 1 69 ? -6.158 4.294 26.251 1.00 54.43 66 LYS H N 1
ATOM 11938 C CA . LYS H 1 69 ? -5.038 3.950 27.114 1.00 60.53 66 LYS H CA 1
ATOM 11939 C C . LYS H 1 69 ? -4.245 5.215 27.430 1.00 59.76 66 LYS H C 1
ATOM 11940 O O . LYS H 1 69 ? -4.627 6.327 27.056 1.00 53.53 66 LYS H O 1
ATOM 11944 N N . LYS H 1 70 ? -3.129 5.039 28.132 1.00 65.25 67 LYS H N 1
ATOM 11945 C CA . LYS H 1 70 ? -2.269 6.172 28.448 1.00 63.07 67 LYS H CA 1
ATOM 11946 C C . LYS H 1 70 ? -1.753 6.815 27.167 1.00 62.24 67 LYS H C 1
ATOM 11947 O O . LYS H 1 70 ? -1.281 6.127 26.257 1.00 55.60 67 LYS H O 1
ATOM 11966 N N . GLY H 1 71 ? -1.849 8.141 27.097 1.00 51.65 68 GLY H N 1
ATOM 11967 C CA . GLY H 1 71 ? -1.388 8.878 25.942 1.00 53.48 68 GLY H CA 1
ATOM 11968 C C . GLY H 1 71 ? -2.355 8.931 24.779 1.00 52.50 68 GLY H C 1
ATOM 11969 O O . GLY H 1 71 ? -2.012 9.509 23.740 1.00 60.00 68 GLY H O 1
ATOM 11973 N N . SER H 1 72 ? -3.545 8.353 24.911 1.00 55.09 69 SER H N 1
ATOM 11974 C CA . SER H 1 72 ? -4.522 8.399 23.834 1.00 55.79 69 SER H CA 1
ATOM 11975 C C . SER H 1 72 ? -5.139 9.790 23.730 1.00 50.11 69 SER H C 1
ATOM 11976 O O . SER H 1 72 ? -5.245 10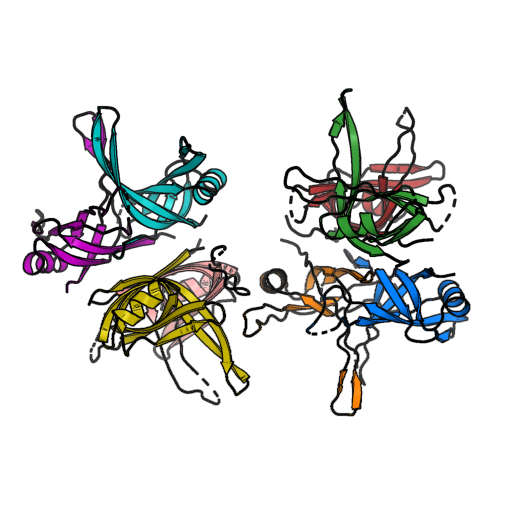.523 24.716 1.00 47.09 69 SER H O 1
ATOM 11984 N N . LEU H 1 73 ? -5.546 10.149 22.516 1.00 51.05 70 LEU H N 1
ATOM 11985 C CA . LEU H 1 73 ? -6.183 11.433 22.256 1.00 49.57 70 LEU H CA 1
ATOM 11986 C C . LEU H 1 73 ? -7.691 11.295 22.426 1.00 46.32 70 LEU H C 1
ATOM 11987 O O . LEU H 1 73 ? -8.305 10.391 21.849 1.00 44.35 70 LEU H O 1
ATOM 12003 N N . ALA H 1 74 ? -8.285 12.192 23.210 1.00 47.09 71 ALA H N 1
ATOM 12004 C CA . ALA H 1 74 ? -9.705 12.117 23.520 1.00 46.11 71 ALA H CA 1
ATOM 12005 C C . ALA H 1 74 ? -10.316 13.510 23.527 1.00 41.66 71 ALA H C 1
ATOM 12006 O O . ALA H 1 74 ? -9.708 14.463 24.022 1.00 40.38 71 ALA H O 1
ATOM 12013 N N . GLY H 1 75 ? -11.521 13.615 22.976 1.00 40.54 72 GLY H N 1
ATOM 12014 C CA . GLY H 1 75 ? -12.303 14.838 23.017 1.00 40.42 72 GLY H CA 1
ATOM 12015 C C . GLY H 1 75 ? -13.468 14.678 23.976 1.00 39.23 72 GLY H C 1
ATOM 12016 O O . GLY H 1 75 ? -14.193 13.681 23.928 1.00 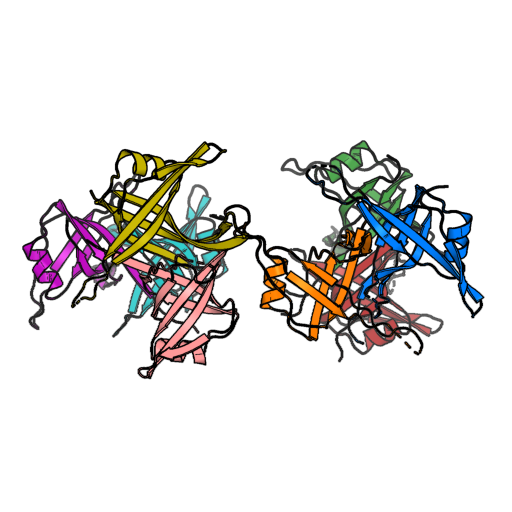39.76 72 GLY H O 1
ATOM 12020 N N . VAL H 1 76 ? -13.634 15.668 24.848 1.00 35.98 73 VAL H N 1
ATOM 12021 C CA . VAL H 1 76 ? -14.646 15.637 25.894 1.00 34.64 73 VAL H CA 1
ATOM 12022 C C . VAL H 1 76 ? -15.592 16.812 25.703 1.00 34.73 73 VAL H C 1
ATOM 12023 O O . VAL H 1 76 ? -15.161 17.932 25.408 1.00 34.44 73 VAL H O 1
ATOM 12036 N N . ASP H 1 77 ? -16.884 16.548 25.874 1.00 35.19 74 ASP H N 1
ATOM 12037 C CA . ASP H 1 77 ? -17.918 17.574 25.854 1.00 34.27 74 ASP H CA 1
ATOM 12038 C C . ASP H 1 77 ? -18.822 17.336 27.052 1.00 35.04 74 ASP H C 1
ATOM 12039 O O . ASP H 1 77 ? -19.452 16.279 27.154 1.00 38.27 74 ASP H O 1
ATOM 12048 N N . GLY H 1 78 ? -18.874 18.303 27.962 1.00 32.76 75 GLY H N 1
ATOM 12049 C CA . GLY H 1 78 ? -19.668 18.141 29.162 1.00 34.51 75 GLY H CA 1
ATOM 12050 C C . GLY H 1 78 ? -19.847 19.418 29.954 1.00 32.04 75 GLY H C 1
ATOM 12051 O O . GLY H 1 78 ? -20.038 20.494 29.380 1.00 29.19 75 GLY H O 1
ATOM 12055 N N . ARG H 1 79 ? -19.788 19.307 31.279 1.00 32.60 76 ARG H N 1
ATOM 12056 C CA . ARG H 1 79 ? -20.005 20.436 32.168 1.00 35.28 76 ARG H CA 1
ATOM 12057 C C . ARG H 1 79 ? -19.077 20.309 33.368 1.00 35.79 76 ARG H C 1
ATOM 12058 O O . ARG H 1 79 ? -18.500 19.250 33.628 1.00 34.39 76 ARG H O 1
ATOM 12079 N N . LEU H 1 80 ? -18.939 21.410 34.103 1.00 38.83 77 LEU H N 1
ATOM 12080 C CA . LEU H 1 80 ? -18.114 21.448 35.303 1.00 39.52 77 LEU H CA 1
ATOM 12081 C C . LEU H 1 80 ? -18.952 21.076 36.518 1.00 37.69 77 LEU H C 1
ATOM 12082 O O . LEU H 1 80 ? -20.045 21.617 36.716 1.00 41.20 77 LEU H O 1
ATOM 12098 N N . GLN H 1 81 ? -18.436 20.156 37.329 1.00 40.28 78 GLN H N 1
ATOM 12099 C CA . GLN H 1 81 ? -19.069 19.755 38.577 1.00 48.43 78 GLN H CA 1
ATOM 12100 C C . GLN H 1 81 ? -18.089 19.975 39.718 1.00 47.11 78 GLN H C 1
ATOM 12101 O O . GLN H 1 81 ? -16.921 19.584 39.622 1.00 45.94 78 GLN H O 1
ATOM 12115 N N . THR H 1 82 ? -18.565 20.595 40.794 1.00 48.79 79 THR H N 1
ATOM 12116 C CA . THR H 1 82 ? -17.731 20.934 41.937 1.00 54.20 79 THR H CA 1
ATOM 12117 C C . THR H 1 82 ? -18.208 20.174 43.165 1.00 56.63 79 THR H C 1
ATOM 12118 O O . THR H 1 82 ? -19.412 19.976 43.357 1.00 52.45 79 THR H O 1
ATOM 12129 N N . ARG H 1 83 ? -17.253 19.747 43.989 1.00 64.95 80 ARG H N 1
ATOM 12130 C CA A ARG H 1 83 ? -17.556 18.980 45.192 0.44 65.90 80 ARG H CA 1
ATOM 12131 C CA B ARG H 1 83 ? -17.556 18.980 45.193 0.56 65.93 80 ARG H CA 1
ATOM 12132 C C . ARG H 1 83 ? -16.503 19.302 46.240 1.00 68.35 80 ARG H C 1
ATOM 12133 O O . ARG H 1 83 ? -15.311 19.082 46.005 1.00 69.63 80 ARG H O 1
ATOM 12172 N N . ASN H 1 84 ? -16.939 19.819 47.387 1.00 72.30 81 ASN H N 1
ATOM 12173 C CA . ASN H 1 84 ? -16.044 20.203 48.471 1.00 80.91 81 ASN H CA 1
ATOM 12174 C C . ASN H 1 84 ? -16.325 19.340 49.693 1.00 81.48 81 ASN H C 1
ATOM 12175 O O . ASN H 1 84 ? -17.481 19.197 50.105 1.00 78.96 81 ASN H O 1
ATOM 12186 N N . TYR H 1 85 ? -15.268 18.767 50.267 1.00 84.82 82 TYR H N 1
ATOM 12187 C CA . TYR H 1 85 ? -15.385 17.938 51.457 1.00 89.68 82 TYR H CA 1
ATOM 12188 C C . TYR H 1 85 ? -14.163 18.157 52.339 1.00 94.08 82 TYR H C 1
ATOM 12189 O O . TYR H 1 85 ? -13.160 18.742 51.921 1.00 95.15 82 TYR H O 1
ATOM 12207 N N . GLU H 1 86 ? -14.259 17.678 53.577 1.00 98.49 83 GLU H N 1
ATOM 12208 C CA . GLU H 1 86 ? -13.194 17.859 54.551 1.00 104.82 83 GLU H CA 1
ATOM 12209 C C . GLU H 1 86 ? -12.125 16.785 54.393 1.00 109.54 83 GLU H C 1
ATOM 12210 O O . GLU H 1 86 ? -12.386 15.681 53.906 1.00 104.11 83 GLU H O 1
ATOM 12214 N N . ASN H 1 87 ? -10.910 17.119 54.820 1.00 112.10 84 ASN H N 1
ATOM 12215 C CA . ASN H 1 87 ? -9.771 16.225 54.664 1.00 114.55 84 ASN H CA 1
ATOM 12216 C C . ASN H 1 87 ? -9.790 15.152 55.746 1.00 122.59 84 ASN H C 1
ATOM 12217 O O . ASN H 1 87 ? -9.860 15.461 56.940 1.00 116.32 84 ASN H O 1
ATOM 12228 N N . GLN H 1 88 ? -9.730 13.888 55.322 1.00 128.46 85 GLN H N 1
ATOM 12229 C CA . GLN H 1 88 ? -9.689 12.785 56.278 1.00 120.01 85 GLN H CA 1
ATOM 12230 C C . GLN H 1 88 ? -8.425 12.826 57.127 1.00 114.39 85 GLN H C 1
ATOM 12231 O O . GLN H 1 88 ? -8.418 12.318 58.255 1.00 102.16 85 GLN H O 1
ATOM 12245 N N . GLN H 1 89 ? -7.352 13.417 56.608 1.00 117.63 86 GLN H N 1
ATOM 12246 C CA . GLN H 1 89 ? -6.078 13.481 57.316 1.00 107.90 86 GLN H CA 1
ATOM 12247 C C . GLN H 1 89 ? -5.716 14.923 57.652 1.00 97.28 86 GLN H C 1
ATOM 12248 O O . GLN H 1 89 ? -6.582 15.724 58.007 1.00 91.33 86 GLN H O 1
ATOM 12262 N N . VAL H 1 93 ? -10.743 19.354 51.049 1.00 79.43 90 VAL H N 1
ATOM 12263 C CA . VAL H 1 93 ? -10.381 19.166 49.650 1.00 86.52 90 VAL H CA 1
ATOM 12264 C C . VAL H 1 93 ? -11.487 19.712 48.753 1.00 84.83 90 VAL H C 1
ATOM 12265 O O . VAL H 1 93 ? -12.651 19.333 48.888 1.00 80.94 90 VAL H O 1
ATOM 12278 N N . PHE H 1 94 ? -11.118 20.607 47.840 1.00 83.35 91 PHE H N 1
ATOM 12279 C CA . PHE H 1 94 ? -12.043 21.157 46.858 1.00 72.09 91 PHE H CA 1
ATOM 12280 C C . PHE H 1 94 ? -11.831 20.449 45.527 1.00 68.39 91 PHE H C 1
ATOM 12281 O O . PHE H 1 94 ? -10.700 20.369 45.035 1.00 69.30 91 PHE H O 1
ATOM 12285 N N . VAL H 1 95 ? -12.916 19.937 44.950 1.00 66.00 92 VAL H N 1
ATOM 12286 C CA . VAL H 1 95 ? -12.859 19.135 43.735 1.00 69.79 92 VAL H CA 1
ATOM 12287 C C . VAL H 1 95 ? -13.584 19.874 42.620 1.00 58.00 92 VAL H C 1
ATOM 12288 O O . VAL H 1 95 ? -14.603 20.533 42.853 1.00 52.12 92 VAL H O 1
ATOM 12301 N N . THR H 1 96 ? -13.047 19.760 41.408 1.00 57.30 93 THR H N 1
ATOM 12302 C CA . THR H 1 96 ? -13.692 20.285 40.209 1.00 59.10 93 THR H CA 1
ATOM 12303 C C . THR H 1 96 ? -13.329 19.361 39.061 1.00 53.62 93 THR H C 1
ATOM 12304 O O . THR H 1 96 ? -12.148 19.229 38.725 1.00 57.32 93 THR H O 1
ATOM 12315 N N . GLU H 1 97 ? -14.334 18.726 38.465 1.00 49.47 94 GLU H N 1
ATOM 12316 C CA . GLU H 1 97 ? -14.107 17.720 37.441 1.00 52.00 94 GLU H CA 1
ATOM 12317 C C . GLU H 1 97 ? -15.066 17.949 36.282 1.00 40.96 94 GLU H C 1
ATOM 12318 O O . GLU H 1 97 ? -16.095 18.617 36.419 1.00 41.03 94 GLU H O 1
ATOM 12330 N N . VAL H 1 98 ? -14.708 17.389 35.132 1.00 37.60 95 VAL H N 1
ATOM 12331 C CA . VAL H 1 98 ? -15.518 17.496 33.925 1.00 39.14 95 VAL H CA 1
ATOM 12332 C C . VAL H 1 98 ? -16.419 16.269 33.853 1.00 38.96 95 VAL H C 1
ATOM 12333 O O . VAL H 1 98 ? -15.941 15.143 33.696 1.00 39.71 95 VAL H O 1
ATOM 12346 N N . GLN H 1 99 ? -17.726 16.488 33.971 1.00 37.89 96 GLN H N 1
ATOM 12347 C CA . GLN H 1 99 ? -18.717 15.438 33.744 1.00 38.64 96 GLN H CA 1
ATOM 12348 C C . GLN H 1 99 ? -18.868 15.267 32.238 1.00 35.52 96 GLN H C 1
ATOM 12349 O O . GLN H 1 99 ? -19.615 16.001 31.589 1.00 36.84 96 GLN H O 1
ATOM 12363 N N . ALA H 1 100 ? -18.156 14.294 31.677 1.00 33.69 97 ALA H N 1
ATOM 12364 C CA . ALA H 1 100 ? -18.130 14.104 30.231 1.00 34.30 97 ALA H CA 1
ATOM 12365 C C . ALA H 1 100 ? -19.439 13.478 29.766 1.00 36.24 97 ALA H C 1
ATOM 12366 O O . ALA H 1 100 ? -19.675 12.283 29.972 1.00 33.51 97 ALA H O 1
ATOM 12373 N N . GLU H 1 101 ? -20.295 14.286 29.137 1.00 34.98 98 GLU H N 1
ATOM 12374 C CA . GLU H 1 101 ? -21.483 13.744 28.489 1.00 38.70 98 GLU H CA 1
ATOM 12375 C C . GLU H 1 101 ? -21.100 12.831 27.333 1.00 38.88 98 GLU H C 1
ATOM 12376 O O . GLU H 1 101 ? -21.750 11.806 27.095 1.00 37.01 98 GLU H O 1
ATOM 12388 N N . SER H 1 102 ? -20.040 13.183 26.610 1.00 36.90 99 SER H N 1
ATOM 12389 C CA A SER H 1 102 ? -19.589 12.416 25.460 0.41 37.85 99 SER H CA 1
ATOM 12390 C CA B SER H 1 102 ? -19.589 12.415 25.461 0.59 37.81 99 SER H CA 1
ATOM 12391 C C . SER H 1 102 ? -18.069 12.397 25.430 1.00 37.80 99 SER H C 1
ATOM 12392 O O . SER H 1 102 ? -17.421 13.400 25.745 1.00 37.71 99 SER H O 1
ATOM 12405 N N . VAL H 1 103 ? -17.509 11.251 25.053 1.00 37.23 100 VAL H N 1
ATOM 12406 C CA . VAL H 1 103 ? -16.068 11.070 24.922 1.00 41.36 100 VAL H CA 1
ATOM 12407 C C . VAL H 1 103 ? -15.818 10.460 23.552 1.00 42.33 100 VAL H C 1
ATOM 12408 O O . VAL H 1 103 ? -16.328 9.373 23.253 1.00 41.54 100 VAL H O 1
ATOM 12421 N N . GLN H 1 104 ? -15.046 11.155 22.721 1.00 44.01 101 GLN H N 1
ATOM 12422 C CA . GLN H 1 104 ? -14.820 10.743 21.345 1.00 50.36 101 GLN H CA 1
ATOM 12423 C C . GLN H 1 104 ? -13.330 10.588 21.075 1.00 49.38 101 GLN H C 1
ATOM 12424 O O . GLN H 1 104 ? -12.493 11.244 21.703 1.00 48.41 101 GLN H O 1
ATOM 12438 N N . PHE H 1 105 ? -13.013 9.713 20.129 1.00 54.05 102 PHE H N 1
ATOM 12439 C CA . PHE H 1 105 ? -11.636 9.344 19.834 1.00 57.82 102 PHE H CA 1
ATOM 12440 C C . PHE H 1 105 ? -11.577 8.891 18.378 1.00 58.79 102 PHE H C 1
ATOM 12441 O O . PHE H 1 105 ? -12.462 9.217 17.579 1.00 58.85 102 PHE H O 1
ATOM 12458 N N . LEU H 1 106 ? -10.534 8.143 18.029 1.00 68.37 103 LEU H N 1
ATOM 12459 C CA . LEU H 1 106 ? -10.334 7.682 16.661 1.00 72.87 103 LEU H CA 1
ATOM 12460 C C . LEU H 1 106 ? -10.233 6.161 16.610 1.00 58.14 103 LEU H C 1
ATOM 12461 O O . LEU H 1 106 ? -9.327 5.611 15.985 1.00 68.91 103 LEU H O 1
#

CATH classification: 2.40.50.140

Solvent-accessible surface area: 40942 Å² total; per-residue (Å²): 92,38,0,28,6,14,6,0,3,0,0,0,97,4,43,125,86,22,114,69,138,132,25,146,149,51,20,4,1,0,34,11,28,0,20,0,34,23,82,96,80,53,148,93,116,91,28,0,98,5,61,1,15,0,83,153,174,47,0,73,38,0,25,96,122,5,105,146,34,16,9,0,0,0,2,0,92,0,26,5,120,84,152,97,188,123,37,22,17,0,39,2,67,12,7,11,62,19,76,176,113,28,6,5,17,0,3,0,0,0,73,4,38,148,90,23,129,67,162,45,40,42,114,11,6,2,22,0,51,12,38,0,20,2,62,71,184,135,87,83,148,16,2,91,3,56,1,18,0,99,122,54,56,0,45,54,0,12,78,109,10,130,140,36,24,6,0,0,0,7,0,18,1,13,11,135,54,113,129,42,175,146,51,108,184,40,108,21,21,7,0,35,8,87,26,6,34,20,72,173,110,42,2,27,5,19,18,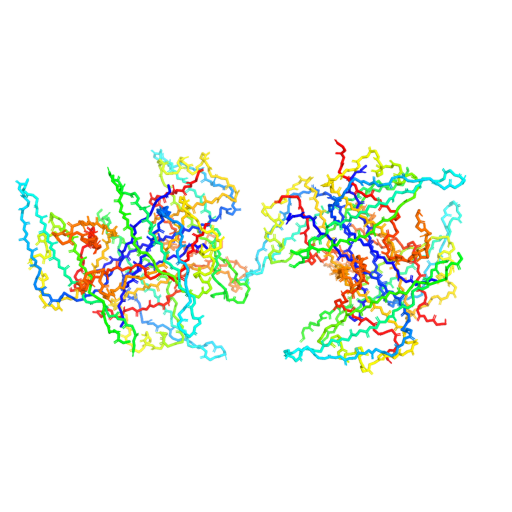0,3,0,0,0,100,4,44,144,95,23,39,54,157,147,33,147,150,54,19,6,24,0,60,12,34,0,20,1,64,70,140,155,86,147,21,1,125,5,78,1,16,0,92,144,154,53,0,81,20,0,36,110,127,10,142,137,38,14,10,0,0,0,6,0,59,3,22,12,131,59,118,121,44,177,151,48,104,184,41,116,34,28,14,0,30,7,73,41,12,16,38,17,108,143,84,21,4,8,4,0,3,0,0,0,99,4,37,121,91,24,87,72,110,130,35,151,128,52,11,5,17,0,35,11,21,0,18,1,54,87,160,164,21,2,95,4,33,1,0,0,88,140,72,53,0,83,54,0,33,100,102,5,140,146,34,29,5,0,0,0,4,0,50,4,26,6,57,65,104,81,71,192,170,198,41,114,26,23,12,0,41,7,77,28,7,35,30,64,94,138,50,39,20,12,42,0,8,0,8,0,118,5,51,130,80,20,90,55,150,132,36,149,151,52,23,3,23,0,53,11,29,0,21,1,58,50,106,172,149,91,102,18,0,105,1,75,1,18,0,88,147,178,50,0,80,40,0,27,96,113,4,107,146,37,32,33,2,16,3,9,3,41,0,12,12,140,54,116,131,26,171,97,48,25,183,20,66,31,17,16,0,54,6,114,32,5,35,36,142,93,13,5,5,19,0,5,0,8,0,105,4,40,118,83,20,110,66,150,120,22,144,136,52,15,3,6,0,53,12,35,0,21,0,78,55,132,191,99,30,0,94,0,33,1,14,0,96,147,69,47,0,68,54,0,34,112,133,10,47,141,37,30,44,2,6,0,4,0,32,0,33,16,115,61,57,104,22,100,122,41,60,120,26,153,8,17,16,0,34,8,84,28,9,30,100,71,2,20,18,0,6,0,9,0,105,2,52,117,85,22,52,73,63,138,47,137,143,50,34,3,24,0,55,5,25,0,14,2,53,43,123,99,110,120,101,127,92,23,1,100,1,63,0,10,0,117,178,69,56,0,80,54,0,31,106,135,7,57,142,38,20,10,0,0,0,6,0,33,1,14,20,82,22,101,81,47,118,143,43,64,68,42,131,28,24,15,0,13,8,78,16,7,14,58,20,158,97,45,17,23,43,0,7,0,8,0,114,4,55,51,97,22,130,73,147,127,31,150,151,55,18,3,3,0,51,7,28,0,21,1,60,26,80,228,68,52,71,82,64,38,104,15,1,61,2,73,0,18,0,81,144,62,52,0,83,55,0,37,110,134,11,54,88,30,31,43,0,8,3,12,3,62,0,32,22,139,123,90,90,62,139,159,80,73,33,20,37,0,29,4,105,32,10,48,55,155

B-factor: mean 50.22, std 20.23, range [17.46, 162.28]

Nearest PDB structures (foldseek):
  6bhw-assembly2_G  TM=1.010E+00  e=4.587E-19  Bacillus subtilis subsp. subtilis str. 168
  8gw5-assembly1_B-2  TM=9.853E-01  e=6.345E-15  Staphylococcus aureus subsp. aureus ED98
  7f2n-assembly1_D  TM=9.366E-01  e=4.300E-10  Klebsiella pneumoniae subsp. pneumoniae MGH 78578
  5yuo-assembly1_C  TM=9.279E-01  e=4.781E-10  Pseudomonas aeruginosa PAO1
  1ue1-assembly1_A-2  TM=8.311E-01  e=1.414E-10  Mycobacterium tuberculosis

Sequence (794 aa):
GSHMLNRVVVLVGRLTKDPELRYTPNGAAVATFTLAVNRTFTNQEREADFINCVVTWRRQAENVANFLKKGSLAGVDGRLQTRNYENFVTEVQAESVQFLEPHMLNRVVLVGRLTKDPELRYTPNGAAVVATFTLAVNRTGEREADFIINCVTWRRQAENVANFLKKGSLAGVDGRRLQTRNYENQQGQRVFVTEEVQAESSVVQFLEGSHMLNRVVVLVGRLTKDPELRYTPNGAAVVATFTLAVNRTEREADFINCVVTTWRRQAENVANFLKKGSLAGVVDGRLQTRNYENQQGQRVFVTEVQAESVQFLEPHMLNRVVLVGRLTKDPELRYTPNGAAVATFTLAVNRTEADFINCVTWRRQAENVANFLKKGSLAGVDGRLQTRNYENQQRVFVVTEVQAESVQFLEPHMLNRVVLVGRLTKDPELRYTPNGAAVVATFTLAVNRTFEREADFIINCVTWRRQAENVANFLKKGSLAGVDGRLQQTRNYENQQQGQRVFVTEEVQAESVQFLHMLLNRVVVLVGRLTKDPELRYTPNGAAVATFTLAVNRTFEADFINCVTWRRQAENVANFLKKGSLAGVDGRLQTRNYENQQGQRVFVTEVQAESVQFMLNRVVLVGRLTKDPELRYTPNGAAVATFTLAVNRTFTGEREADFINCVTWRRQAENVANFLKKGSLAGVDGRLQTRNYENQQGQRVFVTEVQAESVQFLEHMLNRVVLVGRLTKDPELRYTPNGAAVATFTLAVNRTFNQSGEREADFINCVTWRRQAENVANFLKKGSLAGVDGRLQTRRNYENQQVFVTEVQAESSVQFL

Organism: Bacillus subtilis (strain 168) (NCBI:txid224308)

Secondary structure (DSSP, 8-state):
--S-EEEEEEEEEESS--EEEE-TTS-EEEEEEEEEE-SS------EEEEEEEEETHHHHHHHHH--TT-EEEEEEEEEE-------EEEEEEEEEE---/---EEEEEEEEESSPPEEEE-TTS-EEEEEEEEEE------EEEEEEEEEHHHHHHHHHH--TT-EEEEEEEEEE--EE-TTS-EE--EEEEEEEEEE--/----EEEEEEEEEESS--EEEE-TTS-EEEEEEEEEE-----EEEEEEEEEHHHHHHHHHH--TT-EEEEEEEEEE--EE-TTS-EE--EEEEEEEEEES--/---EEEEEEEEESS--EEEE-TT--EEEEEEEEEE---EEEEEEEEEHHHHHHHHTT--TT-EEEEEEEEEEEE-------EEEEEEEEEEEE---/--EEEEEEEEEESS--EEEE-TTS-EEEEEEEEEE-----SEEEEEEEEEHHHHHHHHHH--TT-EEEEEEEEEE--EE-TTS-EE--EEEEEEEEE--/---EEEEEEEEESS--EEEE-TTS-EEEEEEEEEE----EEEEEEEEEHHHHHHHHHH--TT-EEEEEEEEEEEEEE-TTS-EEEEEEEEEEEEE-/--EEEEEEEEESS--EEEE-TTS-EEEEEEEEEE-S------EEEEEEEEEHHHHHHHHHH--TT-EEEEEEEEEEEEEE-TTSPEEEEEEEEEEEEEE--/--EEEEEEEEEESSPPEEEE-TTS-EEEEEEEEEEPP---BTTB-EEEEEEEEETHHHHHHHHH--TT-EEEEEEEEEEEE------EEEEEEEEEEE--

Radius of gyration: 33.28 Å; Cα contacts (8 Å, |Δi|>4): 2314; chains: 8; bounding box: 102×60×73 Å